Protein AF-A0A2E9LK17-F1 (afdb_monomer_lite)

Sequence (955 aa):
MTITGGNETGNGGGILLMGTSPSLNLADSVVTGNSAKEGGGISTRTSGSLTIVDSIISDNTATENGGGIASTGSGDLTIIDSVVTGNDSGQWGGGIRSAGAVTITGITLNGNTAVNDGAGISSIGTDSWALDDSTVDGNEAGRDGGGLHFIGTIDLAITDTTISANIADNNGGGLYVGGTISGPIVNSTVSGNIAGVNGGGLSLDGSADPTMMNTTVANNQAGGDGGRIANTGGSSSVGLANTLVAANLASSSGPDCIGSPDSYGNNLIGDTTGCTYSADTTDVVDTDAKLGPLVNNGGTTETHALLLGSPAVDAADTSAGPSGDQRGISRPLNGDAVGGAESDISSFEVNDSDYDGILNPGDNCPLHSNVGQLDTDGDGAGDACDPDDDGDGLSDDDESSAGTDPLDIDTDGDGLSDGDEVHSHSTDPLDPDTDGDGLDDGIEVIFTGTDPTNADTDNDGLGDGTEVNVIGTDPNNPDTDDDGLRDGFEVNSYSTDPFNPDTDGDGLEDGPEISAHGTNPLNPDSDGDGLGDGLEVSTGTNPTNPDTDFDGLNDGVEDSNLNGSVDSGETDPRDWDSDSDMLPDGDEVNAHGTDPLNDDTDGEGLPDGFEVFFFGTDPLQADTDADGLDDALEVNVVGTDPLNADTDGDGLGDGLEVTTNTNPNDQDTDADGIDDGVEDANQNESVDSGETDPCVADTDGDGLSDGDEANVHLTDPLVSDTDGDGLSDGSEVNSHLTDPLDFDTDGDGLGDGSEVVVHGTDPLDADSDGDGLSDGDEVLIHGTDPLNADTDNDDLSDGVEVISVGTDPLKADTDADGLSDGNEVNLHGTDPLDADTDDEGLSDGDEVNTHGTDPLNSDTDADGIKDGDEVNIYGTDPLDPDTDNDGLIEVTEIGFLGTDPLDPDADNDGLNDGDEVNTHGTDPLDADTDADGLSDGDEVNTHGTDPLNADTDGD

pLDDT: mean 88.32, std 7.14, range [49.62, 98.69]

Structure (mmCIF, N/CA/C/O backbone):
data_AF-A0A2E9LK17-F1
#
_entry.id   AF-A0A2E9LK17-F1
#
loop_
_atom_site.group_PDB
_atom_site.id
_atom_site.type_symbol
_atom_site.label_atom_id
_atom_site.label_alt_id
_atom_site.label_comp_id
_atom_site.label_asym_id
_atom_site.label_entity_id
_atom_site.label_seq_id
_atom_site.pdbx_PDB_ins_code
_atom_site.Cartn_x
_atom_site.Cartn_y
_atom_site.Cartn_z
_atom_site.occupancy
_atom_site.B_iso_or_equiv
_atom_site.auth_seq_id
_atom_site.auth_comp_id
_atom_site.auth_asym_id
_atom_site.auth_atom_id
_atom_site.pdbx_PDB_model_num
ATOM 1 N N . MET A 1 1 ? 16.093 34.316 -26.057 1.00 90.06 1 MET A N 1
ATOM 2 C CA . MET A 1 1 ? 14.930 35.203 -25.763 1.00 90.06 1 MET A CA 1
ATOM 3 C C . MET A 1 1 ? 13.970 35.237 -26.951 1.00 90.06 1 MET A C 1
ATOM 5 O O . MET A 1 1 ? 14.443 35.351 -28.069 1.00 90.06 1 MET A O 1
ATOM 9 N N . THR A 1 2 ? 12.646 35.237 -26.738 1.00 95.75 2 THR A N 1
ATOM 10 C CA . THR A 1 2 ? 11.652 35.318 -27.836 1.00 95.75 2 THR A CA 1
ATOM 11 C C . THR A 1 2 ? 11.005 36.705 -27.949 1.00 95.75 2 THR A C 1
ATOM 13 O O . THR A 1 2 ? 10.519 37.253 -26.961 1.00 95.75 2 THR A O 1
ATOM 16 N N . ILE A 1 3 ? 10.978 37.271 -29.159 1.00 96.06 3 ILE A N 1
ATOM 17 C CA . ILE A 1 3 ? 10.446 38.600 -29.498 1.00 96.06 3 ILE A CA 1
ATOM 18 C C . ILE A 1 3 ? 9.457 38.449 -30.660 1.00 96.06 3 ILE A C 1
ATOM 20 O O . ILE A 1 3 ? 9.847 38.154 -31.792 1.00 96.06 3 ILE A O 1
ATOM 24 N N . THR A 1 4 ? 8.166 38.648 -30.387 1.00 96.25 4 THR A N 1
ATOM 25 C CA . THR A 1 4 ? 7.094 38.373 -31.353 1.00 96.25 4 THR A CA 1
ATOM 26 C C . THR A 1 4 ? 5.891 39.310 -31.226 1.00 96.25 4 THR A C 1
ATOM 28 O O . THR A 1 4 ? 5.707 39.982 -30.208 1.00 96.25 4 THR A O 1
ATOM 31 N N . GLY A 1 5 ? 5.060 39.356 -32.272 1.00 88.62 5 GLY A N 1
ATOM 32 C CA . GLY A 1 5 ? 3.802 40.105 -32.315 1.00 88.62 5 GLY A CA 1
ATOM 33 C C . GLY A 1 5 ? 3.953 41.622 -32.470 1.00 88.62 5 GLY A C 1
ATOM 34 O O . GLY A 1 5 ? 2.953 42.346 -32.415 1.00 88.62 5 GLY A O 1
ATOM 35 N N . GLY A 1 6 ? 5.174 42.122 -32.672 1.00 91.88 6 GLY A N 1
ATOM 36 C CA . GLY A 1 6 ? 5.438 43.529 -32.942 1.00 91.88 6 GLY A CA 1
ATOM 37 C C . GLY A 1 6 ? 4.813 43.973 -34.264 1.00 91.88 6 GLY A C 1
ATOM 38 O O . GLY A 1 6 ? 4.961 43.313 -35.288 1.00 91.88 6 GLY A O 1
ATOM 39 N N . ASN A 1 7 ? 4.088 45.092 -34.265 1.00 92.06 7 ASN A N 1
ATOM 40 C CA . ASN A 1 7 ? 3.412 45.610 -35.458 1.00 92.06 7 ASN A CA 1
ATOM 41 C C . ASN A 1 7 ? 3.576 47.127 -35.535 1.00 92.06 7 ASN A C 1
ATOM 43 O O . ASN A 1 7 ? 2.729 47.899 -35.074 1.00 92.06 7 ASN A O 1
ATOM 47 N N . GLU A 1 8 ? 4.705 47.544 -36.097 1.00 90.00 8 GLU A N 1
ATOM 48 C CA . GLU A 1 8 ? 5.122 48.934 -36.139 1.00 90.00 8 GLU A CA 1
ATOM 49 C C . GLU A 1 8 ? 4.885 49.584 -37.500 1.00 90.00 8 GLU A C 1
ATOM 51 O O . GLU A 1 8 ? 5.159 49.038 -38.565 1.00 90.00 8 GLU A O 1
ATOM 56 N N . THR A 1 9 ? 4.442 50.841 -37.470 1.00 88.56 9 THR A N 1
ATOM 57 C CA . THR A 1 9 ? 4.386 51.674 -38.692 1.00 88.56 9 THR A CA 1
ATOM 58 C C . THR A 1 9 ? 5.738 52.320 -39.021 1.00 88.56 9 THR A C 1
ATOM 60 O O . THR A 1 9 ? 5.888 52.968 -40.061 1.00 88.56 9 THR A O 1
ATOM 63 N N . GLY A 1 10 ? 6.704 52.177 -38.107 1.00 88.25 10 GLY A N 1
ATOM 64 C CA . GLY A 1 10 ? 8.093 52.597 -38.234 1.00 88.25 10 GLY A CA 1
ATOM 65 C C . GLY A 1 10 ? 9.001 51.473 -38.734 1.00 88.25 10 GLY A C 1
ATOM 66 O O . GLY A 1 10 ? 8.652 50.742 -39.650 1.00 88.25 10 GLY A O 1
ATOM 67 N N . ASN A 1 11 ? 10.189 51.358 -38.147 1.00 91.31 11 ASN A N 1
ATOM 68 C CA . ASN A 1 11 ? 11.212 50.383 -38.536 1.00 91.31 11 ASN A CA 1
ATOM 69 C C . ASN A 1 11 ? 11.539 49.511 -37.322 1.00 91.31 11 ASN A C 1
ATOM 71 O O . ASN A 1 11 ? 11.488 50.044 -36.215 1.00 91.31 11 ASN A O 1
ATOM 75 N N . GLY A 1 12 ? 11.931 48.254 -37.526 1.00 90.56 12 GLY A N 1
ATOM 76 C CA . GLY A 1 12 ? 12.243 47.318 -36.445 1.00 90.56 12 GLY A CA 1
ATOM 77 C C . GLY A 1 12 ? 10.978 46.870 -35.728 1.00 90.56 12 GLY A C 1
ATOM 78 O O . GLY A 1 12 ? 10.648 47.429 -34.686 1.00 90.56 12 GLY A O 1
ATOM 79 N N . GLY A 1 13 ? 10.248 45.918 -36.312 1.00 92.06 13 GLY A N 1
ATOM 80 C CA . GLY A 1 13 ? 8.964 45.461 -35.769 1.00 92.06 13 GLY A CA 1
ATOM 81 C C . GLY A 1 13 ? 9.132 44.746 -34.433 1.00 92.06 13 GLY A C 1
ATOM 82 O O . GLY A 1 13 ? 8.381 45.029 -33.506 1.00 92.06 13 GLY A O 1
ATOM 83 N N . GLY A 1 14 ? 10.157 43.895 -34.317 1.00 94.69 14 GLY A N 1
ATOM 84 C CA . GLY A 1 14 ? 10.619 43.346 -33.041 1.00 94.69 14 GLY A CA 1
ATOM 85 C C . GLY A 1 14 ? 11.671 44.237 -32.369 1.00 94.69 14 GLY A C 1
ATOM 86 O O . GLY A 1 14 ? 11.528 44.605 -31.204 1.00 94.69 14 GLY A O 1
ATOM 87 N N . ILE A 1 15 ? 12.733 44.610 -33.098 1.00 94.44 15 ILE A N 1
ATOM 88 C CA . ILE A 1 15 ? 13.893 45.335 -32.550 1.00 94.44 15 ILE A CA 1
ATOM 89 C C . ILE A 1 15 ? 14.295 46.525 -33.434 1.00 94.44 15 ILE A C 1
ATOM 91 O O . ILE A 1 15 ? 14.595 46.369 -34.618 1.00 94.44 15 ILE A O 1
ATOM 95 N N . LEU A 1 16 ? 14.426 47.716 -32.834 1.00 92.44 16 LEU A N 1
ATOM 96 C CA . LEU A 1 16 ? 14.945 48.922 -33.490 1.00 92.44 16 LEU A CA 1
ATOM 97 C C . LEU A 1 16 ? 16.189 49.488 -32.781 1.00 92.44 16 LEU A C 1
ATOM 99 O O . LEU A 1 16 ? 16.097 50.055 -31.691 1.00 92.44 16 LEU A O 1
ATOM 103 N N . LEU A 1 17 ? 17.347 49.450 -33.447 1.00 89.88 17 LEU A N 1
ATOM 104 C CA . LEU A 1 17 ? 18.576 50.093 -32.968 1.00 89.88 17 LEU A CA 1
ATOM 105 C C . LEU A 1 17 ? 18.586 51.594 -33.312 1.00 89.88 17 LEU A C 1
ATOM 107 O O . LEU A 1 17 ? 18.639 51.994 -34.479 1.00 89.88 17 LEU A O 1
ATOM 111 N N . MET A 1 18 ? 18.615 52.448 -32.282 1.00 83.94 18 MET A N 1
ATOM 112 C CA . MET A 1 18 ? 18.708 53.910 -32.411 1.00 83.94 18 MET A CA 1
ATOM 113 C C . MET A 1 18 ? 19.878 54.479 -31.597 1.00 83.94 18 MET A C 1
ATOM 115 O O . MET A 1 18 ? 20.097 54.094 -30.455 1.00 83.94 18 MET A O 1
ATOM 119 N N . GLY A 1 19 ? 20.613 55.449 -32.150 1.00 78.69 19 GLY A N 1
ATOM 120 C CA . GLY A 1 19 ? 21.722 56.109 -31.450 1.00 78.69 19 GLY A CA 1
ATOM 121 C C . GLY A 1 19 ? 22.662 56.854 -32.397 1.00 78.69 19 GLY A C 1
ATOM 122 O O . GLY A 1 19 ? 22.275 57.210 -33.506 1.00 78.69 19 GLY A O 1
ATOM 123 N N . THR A 1 20 ? 23.908 57.085 -31.980 1.00 78.25 20 THR A N 1
ATOM 124 C CA . THR A 1 20 ? 25.000 57.467 -32.901 1.00 78.25 20 THR A CA 1
ATOM 125 C C . THR A 1 20 ? 25.815 56.250 -33.337 1.00 78.25 20 THR A C 1
ATOM 127 O O . THR A 1 20 ? 26.111 56.119 -34.519 1.00 78.25 20 THR A O 1
ATOM 130 N N . SER A 1 21 ? 26.098 55.354 -32.388 1.00 82.19 21 SER A N 1
ATOM 131 C CA . SER A 1 21 ? 26.759 54.057 -32.579 1.00 82.19 21 SER A CA 1
ATOM 132 C C . SER A 1 21 ? 26.209 53.059 -31.547 1.00 82.19 21 SER A C 1
ATOM 134 O O . SER A 1 21 ? 26.895 52.772 -30.568 1.00 82.19 21 SER A O 1
ATOM 136 N N . PRO A 1 22 ? 24.932 52.643 -31.652 1.00 85.50 22 PRO A N 1
ATOM 137 C CA . PRO A 1 22 ? 24.391 51.582 -30.804 1.00 85.50 22 PRO A CA 1
ATOM 138 C C . PRO A 1 22 ? 25.073 50.245 -31.128 1.00 85.50 22 PRO A C 1
ATOM 140 O O . PRO A 1 22 ? 25.539 50.055 -32.245 1.00 85.50 22 PRO A O 1
ATOM 143 N N . SER A 1 23 ? 25.100 49.322 -30.177 1.00 87.81 23 SER A N 1
ATOM 144 C CA . SER A 1 23 ? 25.562 47.948 -30.387 1.00 87.81 23 SER A CA 1
ATOM 145 C C . SER A 1 23 ? 24.538 46.990 -29.795 1.00 87.81 23 SER A C 1
ATOM 147 O O . SER A 1 23 ? 24.115 47.205 -28.656 1.00 87.81 23 SER A O 1
ATOM 149 N N . LEU A 1 24 ? 24.164 45.951 -30.536 1.00 91.06 24 LEU A N 1
ATOM 150 C CA . LEU A 1 24 ? 23.398 44.818 -30.017 1.00 91.06 24 LEU A CA 1
ATOM 151 C C . LEU A 1 24 ? 24.178 43.534 -30.296 1.00 91.06 24 LEU A C 1
ATOM 153 O O . LEU A 1 24 ? 24.633 43.337 -31.420 1.00 91.06 24 LEU A O 1
ATOM 157 N N . ASN A 1 25 ? 24.303 42.691 -29.273 1.00 93.69 25 ASN A N 1
ATOM 158 C CA . ASN A 1 25 ? 24.577 41.272 -29.438 1.00 93.69 25 ASN A CA 1
ATOM 159 C C . ASN A 1 25 ? 23.282 40.525 -29.092 1.00 93.69 25 ASN A C 1
ATOM 161 O O . ASN A 1 25 ? 22.644 40.861 -28.090 1.00 93.69 25 ASN A O 1
ATOM 165 N N . LEU A 1 26 ? 22.881 39.591 -29.944 1.00 94.75 26 LEU A N 1
ATOM 166 C CA . LEU A 1 26 ? 21.686 38.773 -29.818 1.00 94.75 26 LEU A CA 1
ATOM 167 C C . LEU A 1 26 ? 22.124 37.309 -29.938 1.00 94.75 26 LEU A C 1
ATOM 169 O O . LEU A 1 26 ? 22.499 36.889 -31.025 1.00 94.75 26 LEU A O 1
ATOM 173 N N . ALA A 1 27 ? 22.103 36.587 -28.821 1.00 96.19 27 ALA A N 1
ATOM 174 C CA . ALA A 1 27 ? 22.405 35.159 -28.737 1.00 96.19 27 ALA A CA 1
ATOM 175 C C . ALA A 1 27 ? 21.146 34.385 -28.308 1.00 96.19 27 ALA A C 1
ATOM 177 O O . ALA A 1 27 ? 20.272 34.980 -27.656 1.00 96.19 27 ALA A O 1
ATOM 178 N N . ASP A 1 28 ? 21.036 33.108 -28.679 1.00 97.12 28 ASP A N 1
ATOM 179 C CA . ASP A 1 28 ? 20.018 32.160 -28.190 1.00 97.12 28 ASP A CA 1
ATOM 180 C C . ASP A 1 28 ? 18.580 32.694 -28.296 1.00 97.12 28 ASP A C 1
ATOM 182 O O . ASP A 1 28 ? 17.793 32.681 -27.336 1.00 97.12 28 ASP A O 1
ATOM 186 N N . SER A 1 29 ? 18.247 33.341 -29.417 1.00 97.75 29 SER A N 1
ATOM 187 C CA . SER A 1 29 ? 17.069 34.210 -29.495 1.00 97.75 29 SER A CA 1
ATOM 188 C C . SER A 1 29 ? 16.250 34.085 -30.767 1.00 97.75 29 SER A C 1
ATOM 190 O O . SER A 1 29 ? 16.760 33.965 -31.871 1.00 97.75 29 SER A O 1
ATOM 192 N N . VAL A 1 30 ? 14.934 34.202 -30.599 1.00 98.38 30 VAL A N 1
ATOM 193 C CA . VAL A 1 30 ? 13.934 34.060 -31.655 1.00 98.38 30 VAL A CA 1
ATOM 194 C C . VAL A 1 30 ? 13.245 35.406 -31.881 1.00 98.38 30 VAL A C 1
ATOM 196 O O . VAL A 1 30 ? 12.573 35.925 -30.991 1.00 98.38 30 VAL A O 1
ATOM 199 N N . VAL A 1 31 ? 13.370 35.982 -33.074 1.00 98.12 31 VAL A N 1
ATOM 200 C CA . VAL A 1 31 ? 12.653 37.192 -33.504 1.00 98.12 31 VAL A CA 1
ATOM 201 C C . VAL A 1 31 ? 11.668 36.788 -34.594 1.00 98.12 31 VAL A C 1
ATOM 203 O O . VAL A 1 31 ? 12.059 36.628 -35.748 1.00 98.12 31 VAL A O 1
ATOM 206 N N . THR A 1 32 ? 10.396 36.599 -34.233 1.00 98.38 32 THR A N 1
ATOM 207 C CA . THR A 1 32 ? 9.418 35.940 -35.115 1.00 98.38 32 THR A CA 1
ATOM 208 C C . THR A 1 32 ? 8.073 36.651 -35.246 1.00 98.38 32 THR A C 1
ATOM 210 O O . THR A 1 32 ? 7.557 37.208 -34.275 1.00 98.38 32 THR A O 1
ATOM 213 N N . GLY A 1 33 ? 7.473 36.632 -36.439 1.00 97.19 33 GLY A N 1
ATOM 214 C CA . GLY A 1 33 ? 6.103 37.110 -36.664 1.00 97.19 33 GLY A CA 1
ATOM 215 C C . GLY A 1 33 ? 5.905 38.618 -36.451 1.00 97.19 33 GLY A C 1
ATOM 216 O O . GLY A 1 33 ? 4.805 39.057 -36.104 1.00 97.19 33 GLY A O 1
ATOM 217 N N . ASN A 1 34 ? 6.962 39.421 -36.607 1.00 98.19 34 ASN A N 1
ATOM 218 C CA . ASN A 1 34 ? 6.917 40.874 -36.438 1.00 98.19 34 ASN A CA 1
ATOM 219 C C . ASN A 1 34 ? 6.741 41.601 -37.785 1.00 98.19 34 ASN A C 1
ATOM 221 O O . ASN A 1 34 ? 7.187 41.138 -38.832 1.00 98.19 34 ASN A O 1
ATOM 225 N N . SER A 1 35 ? 6.107 42.774 -37.769 1.00 97.62 35 SER A N 1
ATOM 226 C CA . SER A 1 35 ? 5.768 43.565 -38.958 1.00 97.62 35 SER A CA 1
ATOM 227 C C . SER A 1 35 ? 6.265 45.009 -38.848 1.00 97.62 35 SER A C 1
ATOM 229 O O . SER A 1 35 ? 6.024 45.676 -37.839 1.00 97.62 35 SER A O 1
ATOM 231 N N . ALA A 1 36 ? 6.902 45.520 -39.908 1.00 96.88 36 ALA A N 1
ATOM 232 C CA . ALA A 1 36 ? 7.422 46.890 -39.977 1.00 96.88 36 ALA A CA 1
ATOM 233 C C . ALA A 1 36 ? 7.417 47.504 -41.395 1.00 96.88 36 ALA A C 1
ATOM 235 O O . ALA A 1 36 ? 6.967 46.920 -42.386 1.00 96.88 36 ALA A O 1
ATOM 236 N N . LYS A 1 37 ? 7.965 48.719 -41.518 1.00 95.19 37 LYS A N 1
ATOM 237 C CA . LYS A 1 37 ? 8.335 49.340 -42.800 1.00 95.19 37 LYS A CA 1
ATOM 238 C C . LYS A 1 37 ? 9.706 48.872 -43.294 1.00 95.19 37 LYS A C 1
ATOM 240 O O . LYS A 1 37 ? 9.846 48.457 -44.440 1.00 95.19 37 LYS A O 1
ATOM 245 N N . GLU A 1 38 ? 10.712 48.953 -42.432 1.00 93.38 38 GLU A N 1
ATOM 246 C CA . GLU A 1 38 ? 12.085 48.497 -42.677 1.00 93.38 38 GLU A CA 1
ATOM 247 C C . GLU A 1 38 ? 12.494 47.610 -41.495 1.00 93.38 38 GLU A C 1
ATOM 249 O O . GLU A 1 38 ? 12.340 48.051 -40.356 1.00 93.38 38 GLU A O 1
ATOM 254 N N . GLY A 1 39 ? 13.004 46.401 -41.735 1.00 94.44 39 GLY A N 1
ATOM 255 C CA . GLY A 1 39 ? 13.368 45.456 -40.676 1.00 94.44 39 GLY A CA 1
ATOM 256 C C . GLY A 1 39 ? 12.127 44.936 -39.967 1.00 94.44 39 GLY A C 1
ATOM 257 O O . GLY A 1 39 ? 11.795 45.442 -38.894 1.00 94.44 39 GLY A O 1
ATOM 258 N N . GLY A 1 40 ? 11.412 43.990 -40.580 1.00 95.25 40 GLY A N 1
ATOM 259 C CA . GLY A 1 40 ? 10.213 43.387 -39.986 1.00 95.25 40 GLY A CA 1
ATOM 260 C C . GLY A 1 40 ? 10.539 42.801 -38.616 1.00 95.25 40 GLY A C 1
ATOM 261 O O . GLY A 1 40 ? 9.915 43.183 -37.630 1.00 95.25 40 GLY A O 1
ATOM 262 N N . GLY A 1 41 ? 11.607 42.005 -38.536 1.00 96.75 41 GLY A N 1
ATOM 263 C CA . GLY A 1 41 ? 12.221 41.590 -37.278 1.00 96.75 41 GLY A CA 1
ATOM 264 C C . GLY A 1 41 ? 13.090 42.700 -36.685 1.00 96.75 41 GLY A C 1
ATOM 265 O O . GLY A 1 41 ? 12.726 43.322 -35.685 1.00 96.75 41 GLY A O 1
ATOM 266 N N . ILE A 1 42 ? 14.241 42.971 -37.310 1.00 95.50 42 ILE A N 1
ATOM 267 C CA . ILE A 1 42 ? 15.311 43.822 -36.763 1.00 95.50 42 ILE A CA 1
ATOM 268 C C . ILE A 1 42 ? 15.671 44.958 -37.731 1.00 95.50 42 ILE A C 1
ATOM 270 O O . ILE A 1 42 ? 15.926 44.730 -38.912 1.00 95.50 42 ILE A O 1
ATOM 274 N N . SER A 1 43 ? 15.779 46.196 -37.235 1.00 93.19 43 SER A N 1
ATOM 275 C CA . SER A 1 43 ? 16.248 47.349 -38.021 1.00 93.19 43 SER A CA 1
ATOM 276 C C . SER A 1 43 ? 17.391 48.113 -37.353 1.00 93.19 43 SER A C 1
ATOM 278 O O . SER A 1 43 ? 17.317 48.489 -36.180 1.00 93.19 43 SER A O 1
ATOM 280 N N . THR A 1 44 ? 18.420 48.439 -38.140 1.00 89.12 44 THR A N 1
ATOM 281 C CA . THR A 1 44 ? 19.499 49.368 -37.777 1.00 89.12 44 THR A CA 1
ATOM 282 C C . THR A 1 44 ? 19.551 50.522 -38.788 1.00 89.12 44 THR A C 1
ATOM 284 O O . THR A 1 44 ? 19.330 50.353 -39.993 1.00 89.12 44 THR A O 1
ATOM 287 N N . ARG A 1 45 ? 19.789 51.748 -38.298 1.00 81.19 45 ARG A N 1
ATOM 288 C CA . ARG A 1 45 ? 19.707 52.989 -39.108 1.00 81.19 45 ARG A CA 1
ATOM 289 C C . ARG A 1 45 ? 20.889 53.941 -38.901 1.00 81.19 45 ARG A C 1
ATOM 291 O O . ARG A 1 45 ? 20.796 55.137 -39.186 1.00 81.19 45 ARG A O 1
ATOM 298 N N . THR A 1 46 ? 21.968 53.441 -38.313 1.00 74.06 46 THR A N 1
ATOM 299 C CA . THR A 1 46 ? 23.091 54.208 -37.753 1.00 74.06 46 THR A CA 1
ATOM 300 C C . THR A 1 46 ? 24.392 53.421 -37.941 1.00 74.06 46 THR A C 1
ATOM 302 O O . THR A 1 46 ? 24.355 52.249 -38.297 1.00 74.06 46 THR A O 1
ATOM 305 N N . SER A 1 47 ? 25.554 54.039 -37.716 1.00 75.62 47 SER A N 1
ATOM 306 C CA . SER A 1 47 ? 26.855 53.345 -37.711 1.00 75.62 47 SER A CA 1
ATOM 307 C C . SER A 1 47 ? 27.057 52.582 -36.394 1.00 75.62 47 SER A C 1
ATOM 309 O O . SER A 1 47 ? 27.910 52.946 -35.579 1.00 75.62 47 SER A O 1
ATOM 311 N N . GLY A 1 48 ? 26.170 51.623 -36.141 1.00 72.31 48 GLY A N 1
ATOM 312 C CA . GLY A 1 48 ? 26.147 50.754 -34.972 1.00 72.31 48 GLY A CA 1
ATOM 313 C C . GLY A 1 48 ? 26.222 49.289 -35.384 1.00 72.31 48 GLY A C 1
ATOM 314 O O . GLY A 1 48 ? 25.728 48.952 -36.458 1.00 72.31 48 GLY A O 1
ATOM 315 N N . SER A 1 49 ? 26.849 48.452 -34.562 1.00 84.75 49 SER A N 1
ATOM 316 C CA . SER A 1 49 ? 27.050 47.033 -34.860 1.00 84.75 49 SER A CA 1
ATOM 317 C C . SER A 1 49 ? 25.854 46.183 -34.431 1.00 84.75 49 SER A C 1
ATOM 319 O O . SER A 1 49 ? 25.224 46.443 -33.399 1.00 84.75 49 SER A O 1
ATOM 321 N N . LEU A 1 50 ? 25.564 45.152 -35.217 1.00 92.25 50 LEU A N 1
ATOM 322 C CA . LEU A 1 50 ? 24.599 44.109 -34.888 1.00 92.25 50 LEU A CA 1
ATOM 323 C C . LEU A 1 50 ? 25.299 42.758 -35.022 1.00 92.25 50 LEU A C 1
ATOM 325 O O . LEU A 1 50 ? 25.719 42.395 -36.117 1.00 92.25 50 LEU A O 1
ATOM 329 N N . THR A 1 51 ? 25.423 42.049 -33.907 1.00 94.94 51 THR A N 1
ATOM 330 C CA . THR A 1 51 ? 25.904 40.667 -33.850 1.00 94.94 51 THR A CA 1
ATOM 331 C C . THR A 1 51 ? 24.727 39.770 -33.498 1.00 94.94 51 THR A C 1
ATOM 333 O O . THR A 1 51 ? 23.944 40.107 -32.608 1.00 94.94 51 THR A O 1
ATOM 336 N N . ILE A 1 52 ? 24.588 38.674 -34.234 1.00 96.62 52 ILE A N 1
ATOM 337 C CA . ILE A 1 52 ? 23.564 37.648 -34.061 1.00 96.62 52 ILE A CA 1
ATOM 338 C C . ILE A 1 52 ? 24.296 36.301 -34.031 1.00 96.62 52 ILE A C 1
ATOM 340 O O . ILE A 1 52 ? 25.135 36.062 -34.897 1.00 96.62 52 ILE A O 1
ATOM 344 N N . VAL A 1 53 ? 24.022 35.475 -33.028 1.00 98.12 53 VAL A N 1
ATOM 345 C CA . VAL A 1 53 ? 24.629 34.151 -32.806 1.00 98.12 53 VAL A CA 1
ATOM 346 C C . VAL A 1 53 ? 23.508 33.202 -32.369 1.00 98.12 53 VAL A C 1
ATOM 348 O O . VAL A 1 53 ? 22.598 33.669 -31.678 1.00 98.12 53 VAL A O 1
ATOM 351 N N . ASP A 1 54 ? 23.510 31.934 -32.778 1.00 97.88 54 ASP A N 1
ATOM 352 C CA . ASP A 1 54 ? 22.592 30.891 -32.272 1.00 97.88 54 ASP A CA 1
ATOM 353 C C . ASP A 1 54 ? 21.109 31.325 -32.242 1.00 97.88 54 ASP A C 1
ATOM 355 O O . ASP A 1 54 ? 20.375 31.144 -31.268 1.00 97.88 54 ASP A O 1
ATOM 359 N N . SER A 1 55 ? 20.668 32.049 -33.277 1.00 98.44 55 SER A N 1
ATOM 360 C CA . SER A 1 55 ? 19.411 32.807 -33.245 1.00 98.44 55 SER A CA 1
ATOM 361 C C . SER A 1 55 ? 18.557 32.609 -34.492 1.00 98.44 55 SER A C 1
ATOM 363 O O . SER A 1 55 ? 19.045 32.472 -35.610 1.00 98.44 55 SER A O 1
ATOM 365 N N . ILE A 1 56 ? 17.239 32.672 -34.307 1.00 98.56 56 ILE A N 1
ATOM 366 C CA . ILE A 1 56 ? 16.234 32.458 -35.349 1.00 98.56 56 ILE A CA 1
ATOM 367 C C . ILE A 1 56 ? 15.507 33.775 -35.640 1.00 98.56 56 ILE A C 1
ATOM 369 O O . ILE A 1 56 ? 14.909 34.387 -34.758 1.00 98.56 56 ILE A O 1
ATOM 373 N N . ILE A 1 57 ? 15.501 34.214 -36.895 1.00 98.44 57 ILE A N 1
ATOM 374 C CA . ILE A 1 57 ? 14.736 35.365 -37.376 1.00 98.44 57 ILE A CA 1
ATOM 375 C C . ILE A 1 57 ? 13.737 34.843 -38.411 1.00 98.44 57 ILE A C 1
ATOM 377 O O . ILE A 1 57 ? 14.092 34.678 -39.580 1.00 98.44 57 ILE A O 1
ATOM 381 N N . SER A 1 58 ? 12.501 34.557 -37.983 1.00 98.38 58 SER A N 1
ATOM 382 C CA . SER A 1 58 ? 11.498 33.877 -38.819 1.00 98.38 58 SER A CA 1
ATOM 383 C C . SER A 1 58 ? 10.226 34.686 -39.083 1.00 98.38 58 SER A C 1
ATOM 385 O O . SER A 1 58 ? 9.806 35.489 -38.255 1.00 98.38 58 SER A O 1
ATOM 387 N N . ASP A 1 59 ? 9.566 34.463 -40.219 1.00 98.00 59 ASP A N 1
ATOM 388 C CA . ASP A 1 59 ? 8.173 34.892 -40.459 1.00 98.00 59 ASP A CA 1
ATOM 389 C C . ASP A 1 59 ? 7.903 36.404 -40.290 1.00 98.00 59 ASP A C 1
ATOM 391 O O . ASP A 1 59 ? 6.770 36.838 -40.055 1.00 98.00 59 ASP A O 1
ATOM 395 N N . ASN A 1 60 ? 8.938 37.246 -40.379 1.00 98.44 60 ASN A N 1
ATOM 396 C CA . ASN A 1 60 ? 8.793 38.687 -40.216 1.00 98.44 60 ASN A CA 1
ATOM 397 C C . ASN A 1 60 ? 8.489 39.366 -41.558 1.00 98.44 60 ASN A C 1
ATOM 399 O O . ASN A 1 60 ? 8.978 38.966 -42.613 1.00 98.44 60 ASN A O 1
ATOM 403 N N . THR A 1 61 ? 7.699 40.439 -41.529 1.00 98.06 61 THR A N 1
ATOM 404 C CA . THR A 1 61 ? 7.233 41.152 -42.729 1.00 98.06 61 THR A CA 1
ATOM 405 C C . THR A 1 61 ? 7.698 42.609 -42.740 1.00 98.06 61 THR A C 1
ATOM 407 O O . THR A 1 61 ? 7.424 43.374 -41.812 1.00 98.06 61 THR A O 1
ATOM 410 N N . ALA A 1 62 ? 8.331 43.053 -43.826 1.00 97.62 62 ALA A N 1
ATOM 411 C CA . ALA A 1 62 ? 8.679 44.456 -44.046 1.00 97.62 62 ALA A CA 1
ATOM 412 C C . ALA A 1 62 ? 7.994 45.012 -45.297 1.00 97.62 62 ALA A C 1
ATOM 414 O O . ALA A 1 62 ? 8.257 44.577 -46.414 1.00 97.62 62 ALA A O 1
ATOM 415 N N . THR A 1 63 ? 7.176 46.057 -45.147 1.00 96.56 63 THR A N 1
ATOM 416 C CA . THR A 1 63 ? 6.479 46.677 -46.295 1.00 96.56 63 THR A CA 1
ATOM 417 C C . THR A 1 63 ? 7.405 47.393 -47.289 1.00 96.56 63 THR A C 1
ATOM 419 O O . THR A 1 63 ? 6.973 47.716 -48.397 1.00 96.56 63 THR A O 1
ATOM 422 N N . GLU A 1 64 ? 8.675 47.626 -46.937 1.00 95.00 64 GLU A N 1
ATOM 423 C CA . GLU A 1 64 ? 9.713 48.058 -47.875 1.00 95.00 64 GLU A CA 1
ATOM 424 C C . GLU A 1 64 ? 10.945 47.143 -47.879 1.00 95.00 64 GLU A C 1
ATOM 426 O O . GLU A 1 64 ? 11.212 46.535 -48.904 1.00 95.00 64 GLU A O 1
ATOM 431 N N . ASN A 1 65 ? 11.723 47.048 -46.796 1.00 93.94 65 ASN A N 1
ATOM 432 C CA . ASN A 1 65 ? 13.096 46.516 -46.877 1.00 93.94 65 ASN A CA 1
ATOM 433 C C . ASN A 1 65 ? 13.466 45.628 -45.692 1.00 93.94 65 ASN A C 1
ATOM 435 O O . ASN A 1 65 ? 13.215 46.045 -44.564 1.00 93.94 65 ASN A O 1
ATOM 439 N N . GLY A 1 66 ? 14.150 44.505 -45.926 1.00 93.88 66 GLY A N 1
ATOM 440 C CA . GLY A 1 66 ? 14.623 43.617 -44.859 1.00 93.88 66 GLY A CA 1
ATOM 441 C C . GLY A 1 66 ? 13.453 43.009 -44.096 1.00 93.88 66 GLY A C 1
ATOM 442 O O . GLY A 1 66 ? 13.112 43.522 -43.033 1.00 93.88 66 GLY A O 1
ATOM 443 N N . GLY A 1 67 ? 12.810 41.978 -44.646 1.00 95.06 67 GLY A N 1
ATOM 444 C CA . GLY A 1 67 ? 11.719 41.264 -43.969 1.00 95.06 67 GLY A CA 1
ATOM 445 C C . GLY A 1 67 ? 12.167 40.786 -42.592 1.00 95.06 67 GLY A C 1
ATOM 446 O O . GLY A 1 67 ? 11.618 41.222 -41.583 1.00 95.06 67 GLY A O 1
ATOM 447 N N . GLY A 1 68 ? 13.266 40.032 -42.544 1.00 97.06 68 GLY A N 1
ATOM 448 C CA . GLY A 1 68 ? 13.961 39.697 -41.304 1.00 97.06 68 GLY A CA 1
ATOM 449 C C . GLY A 1 68 ? 14.758 40.888 -40.771 1.00 97.06 68 GLY A C 1
ATOM 450 O O . GLY A 1 68 ? 14.410 41.482 -39.749 1.00 97.06 68 GLY A O 1
ATOM 451 N N . ILE A 1 69 ? 15.829 41.262 -41.478 1.00 95.81 69 ILE A N 1
ATOM 452 C CA . ILE A 1 69 ? 16.852 42.207 -41.009 1.00 95.81 69 ILE A CA 1
ATOM 453 C C . ILE A 1 69 ? 17.059 43.344 -42.018 1.00 95.81 69 ILE A C 1
ATOM 455 O O . ILE A 1 69 ? 17.378 43.110 -43.183 1.00 95.81 69 ILE A O 1
ATOM 459 N N . ALA A 1 70 ? 16.979 44.598 -41.561 1.00 93.81 70 ALA A N 1
ATOM 460 C CA . ALA A 1 70 ? 17.347 45.786 -42.338 1.00 93.81 70 ALA A CA 1
ATOM 461 C C . ALA A 1 70 ? 18.482 46.583 -41.674 1.00 93.81 70 ALA A C 1
ATOM 463 O O . ALA A 1 70 ? 18.234 47.465 -40.847 1.00 93.81 70 ALA A O 1
ATOM 464 N N . SER A 1 71 ? 19.726 46.332 -42.090 1.00 89.88 71 SER A N 1
ATOM 465 C CA . SER A 1 71 ? 20.897 47.138 -41.728 1.00 89.88 71 SER A CA 1
ATOM 466 C C . SER A 1 71 ? 21.121 48.254 -42.756 1.00 89.88 71 SER A C 1
ATOM 468 O O . SER A 1 71 ? 21.837 48.109 -43.746 1.00 89.88 71 SER A O 1
ATOM 470 N N . THR A 1 72 ? 20.448 49.391 -42.562 1.00 81.50 72 THR A N 1
ATOM 471 C CA . THR A 1 72 ? 20.496 50.533 -43.505 1.00 81.50 72 THR A CA 1
ATOM 472 C C . THR A 1 72 ? 21.578 51.565 -43.172 1.00 81.50 72 THR A C 1
ATOM 474 O O . THR A 1 72 ? 21.776 52.526 -43.920 1.00 81.50 72 THR A O 1
ATOM 477 N N . GLY A 1 73 ? 22.266 51.394 -42.040 1.00 75.50 73 GLY A N 1
ATOM 478 C CA . GLY A 1 73 ? 23.441 52.177 -41.666 1.00 75.50 73 GLY A CA 1
ATOM 479 C C . GLY A 1 73 ? 24.742 51.626 -42.258 1.00 75.50 73 GLY A C 1
ATOM 480 O O . GLY A 1 73 ? 24.769 50.561 -42.861 1.00 75.50 73 GLY A O 1
ATOM 481 N N . SER A 1 74 ? 25.841 52.354 -42.049 1.00 73.50 74 SER A N 1
ATOM 482 C CA . SER A 1 74 ? 27.207 51.905 -42.364 1.00 73.50 74 SER A CA 1
ATOM 483 C C . SER A 1 74 ? 27.864 51.239 -41.144 1.00 73.50 74 SER A C 1
ATOM 485 O O . SER A 1 74 ? 28.965 51.622 -40.743 1.00 73.50 74 SER A O 1
ATOM 487 N N . GLY A 1 75 ? 27.109 50.393 -40.447 1.00 74.88 75 GLY A N 1
ATOM 488 C CA . GLY A 1 75 ? 27.576 49.619 -39.300 1.00 74.88 75 GLY A CA 1
ATOM 489 C C . GLY A 1 75 ? 27.674 48.146 -39.674 1.00 74.88 75 GLY A C 1
ATOM 490 O O . GLY A 1 75 ? 26.949 47.694 -40.561 1.00 74.88 75 GLY A O 1
ATOM 491 N N . ASP A 1 76 ? 28.578 47.438 -39.009 1.00 83.75 76 ASP A N 1
ATOM 492 C CA . ASP A 1 76 ? 28.882 46.045 -39.322 1.00 83.75 76 ASP A CA 1
ATOM 493 C C . ASP A 1 76 ? 27.736 45.126 -38.866 1.00 83.75 76 ASP A C 1
ATOM 495 O O . ASP A 1 76 ? 27.182 45.298 -37.772 1.00 83.75 76 ASP A O 1
ATOM 499 N N . LEU A 1 77 ? 27.377 44.163 -39.716 1.00 91.75 77 LEU A N 1
ATOM 500 C CA . LEU A 1 77 ? 26.453 43.075 -39.397 1.00 91.75 77 LEU A CA 1
ATOM 501 C C . LEU A 1 77 ? 27.240 41.763 -39.363 1.00 91.75 77 LEU A C 1
ATOM 503 O O . LEU A 1 77 ? 27.817 41.364 -40.373 1.00 91.75 77 LEU A O 1
ATOM 507 N N . THR A 1 78 ? 27.238 41.103 -38.213 1.00 95.12 78 THR A N 1
ATOM 508 C CA . THR A 1 78 ? 27.816 39.771 -38.027 1.00 95.12 78 THR A CA 1
ATOM 509 C C . THR A 1 78 ? 26.694 38.802 -37.699 1.00 95.12 78 THR A C 1
ATOM 511 O O . THR A 1 78 ? 25.899 39.090 -36.802 1.00 95.12 78 THR A O 1
ATOM 514 N N . ILE A 1 79 ? 26.618 37.685 -38.415 1.00 96.88 79 ILE A N 1
ATOM 515 C CA . ILE A 1 79 ? 25.694 36.594 -38.101 1.00 96.88 79 ILE A CA 1
ATOM 516 C C . ILE A 1 79 ? 26.476 35.281 -38.085 1.00 96.88 79 ILE A C 1
ATOM 518 O O . ILE A 1 79 ? 27.286 35.052 -38.979 1.00 96.88 79 ILE A O 1
ATOM 522 N N . ILE A 1 80 ? 26.270 34.476 -37.051 1.00 98.06 80 ILE A N 1
ATOM 523 C CA . ILE A 1 80 ? 26.971 33.218 -36.788 1.00 98.06 80 ILE A CA 1
ATOM 524 C C . ILE A 1 80 ? 25.906 32.174 -36.422 1.00 98.06 80 ILE A C 1
ATOM 526 O O . ILE A 1 80 ? 24.987 32.511 -35.674 1.00 98.06 80 ILE A O 1
ATOM 530 N N . ASP A 1 81 ? 25.987 30.971 -36.987 1.00 97.81 81 ASP A N 1
ATOM 531 C CA . ASP A 1 81 ? 25.254 29.762 -36.565 1.00 97.81 81 ASP A CA 1
ATOM 532 C C . ASP A 1 81 ? 23.747 30.005 -36.327 1.00 97.81 81 ASP A C 1
ATOM 534 O O . ASP A 1 81 ? 23.157 29.683 -35.302 1.00 97.81 81 ASP A O 1
ATOM 538 N N . SER A 1 82 ? 23.109 30.703 -37.270 1.00 98.44 82 SER A N 1
ATOM 539 C CA . SER A 1 82 ? 21.769 31.286 -37.098 1.00 98.44 82 SER A CA 1
ATOM 540 C C . SER A 1 82 ? 20.845 30.980 -38.274 1.00 98.44 82 SER A C 1
ATOM 542 O O . SER A 1 82 ? 21.275 30.721 -39.397 1.00 98.44 82 SER A O 1
ATOM 544 N N . VAL A 1 83 ? 19.537 31.094 -38.051 1.00 98.69 83 VAL A N 1
ATOM 545 C CA . VAL A 1 83 ? 18.506 30.822 -39.062 1.00 98.69 83 VAL A CA 1
ATOM 546 C C . VAL A 1 83 ? 17.760 32.107 -39.419 1.00 98.69 83 VAL A C 1
ATOM 548 O O . VAL A 1 83 ? 17.238 32.803 -38.551 1.00 98.69 83 VAL A O 1
ATOM 551 N N . VAL A 1 84 ? 17.652 32.430 -40.708 1.00 98.38 84 VAL A N 1
ATOM 552 C CA . VAL A 1 84 ? 16.837 33.543 -41.223 1.00 98.38 84 VAL A CA 1
ATOM 553 C C . VAL A 1 84 ? 15.860 32.975 -42.249 1.00 98.38 84 VAL A C 1
ATOM 555 O O . VAL A 1 84 ? 16.233 32.732 -43.397 1.00 98.38 84 VAL A O 1
ATOM 558 N N . THR A 1 85 ? 14.609 32.749 -41.839 1.00 98.56 85 THR A N 1
ATOM 559 C CA . THR A 1 85 ? 13.663 31.918 -42.602 1.00 98.56 85 THR A CA 1
ATOM 560 C C . THR A 1 85 ? 12.275 32.532 -42.799 1.00 98.56 85 THR A C 1
ATOM 562 O O . THR A 1 85 ? 11.774 33.248 -41.936 1.00 98.56 85 THR A O 1
ATOM 565 N N . GLY A 1 86 ? 11.631 32.286 -43.942 1.00 97.81 86 GLY A N 1
ATOM 566 C CA . GLY A 1 86 ? 10.220 32.647 -44.164 1.00 97.81 86 GLY A CA 1
ATOM 567 C C . GLY A 1 86 ? 9.883 34.147 -44.097 1.00 97.81 86 GLY A C 1
ATOM 568 O O . GLY A 1 86 ? 8.716 34.511 -43.953 1.00 97.81 86 GLY A O 1
ATOM 569 N N . ASN A 1 87 ? 10.873 35.045 -44.162 1.00 98.56 87 ASN A N 1
ATOM 570 C CA . ASN A 1 87 ? 10.639 36.483 -44.027 1.00 98.56 87 ASN A CA 1
ATOM 571 C C . ASN A 1 87 ? 10.244 37.132 -45.368 1.00 98.56 87 ASN A C 1
ATOM 573 O O . ASN A 1 87 ? 10.852 36.851 -46.403 1.00 98.56 87 ASN A O 1
ATOM 577 N N . ASP A 1 88 ? 9.294 38.073 -45.340 1.00 98.25 88 ASP A N 1
ATOM 578 C CA . ASP A 1 88 ? 8.750 38.750 -46.529 1.00 98.25 88 ASP A CA 1
ATOM 579 C C . ASP A 1 88 ? 9.154 40.230 -46.623 1.00 98.25 88 ASP A C 1
ATOM 581 O O . ASP A 1 88 ? 9.072 40.992 -45.651 1.00 98.25 88 ASP A O 1
ATOM 585 N N . SER A 1 89 ? 9.542 40.671 -47.823 1.00 97.25 89 SER A N 1
ATOM 586 C CA . SER A 1 89 ? 9.876 42.064 -48.119 1.00 97.25 89 SER A CA 1
ATOM 587 C C . SER A 1 89 ? 9.139 42.630 -49.335 1.00 97.25 89 SER A C 1
ATOM 589 O O . SER A 1 89 ? 9.292 42.190 -50.476 1.00 97.25 89 SER A O 1
ATOM 591 N N . GLY A 1 90 ? 8.443 43.746 -49.114 1.00 95.94 90 GLY A N 1
ATOM 592 C CA . GLY A 1 90 ? 7.745 44.505 -50.149 1.00 95.94 90 GLY A CA 1
ATOM 593 C C . GLY A 1 90 ? 8.639 45.155 -51.215 1.00 95.94 90 GLY A C 1
ATOM 594 O O . GLY A 1 90 ? 8.098 45.676 -52.195 1.00 95.94 90 GLY A O 1
ATOM 595 N N . GLN A 1 91 ? 9.973 45.170 -51.056 1.00 95.38 91 GLN A N 1
ATOM 596 C CA . GLN A 1 91 ? 10.923 45.630 -52.082 1.00 95.38 91 GLN A CA 1
ATOM 597 C C . GLN A 1 91 ? 12.226 44.812 -52.131 1.00 95.38 91 GLN A C 1
ATOM 599 O O . GLN A 1 91 ? 12.476 44.193 -53.164 1.00 95.38 91 GLN A O 1
ATOM 604 N N . TRP A 1 92 ? 13.073 44.836 -51.095 1.00 94.25 92 TRP A N 1
ATOM 605 C CA . TRP A 1 92 ? 14.453 44.311 -51.165 1.00 94.25 92 TRP A CA 1
ATOM 606 C C . TRP A 1 92 ? 14.916 43.645 -49.868 1.00 94.25 92 TRP A C 1
ATOM 608 O O . TRP A 1 92 ? 14.800 44.249 -48.798 1.00 94.25 92 TRP A O 1
ATOM 618 N N . GLY A 1 93 ? 15.581 42.491 -49.980 1.00 94.38 93 GLY A N 1
ATOM 619 C CA . GLY A 1 93 ? 16.056 41.714 -48.834 1.00 94.38 93 GLY A CA 1
ATOM 620 C C . GLY A 1 93 ? 14.881 41.091 -48.094 1.00 94.38 93 GLY A C 1
ATOM 621 O O . GLY A 1 93 ? 14.398 41.691 -47.139 1.00 94.38 93 GLY A O 1
ATOM 622 N N . GLY A 1 94 ? 14.404 39.928 -48.535 1.00 94.31 94 GLY A N 1
ATOM 623 C CA . GLY A 1 94 ? 13.392 39.153 -47.804 1.00 94.31 94 GLY A CA 1
ATOM 624 C C . GLY A 1 94 ? 13.932 38.761 -46.433 1.00 94.31 94 GLY A C 1
ATOM 625 O O . GLY A 1 94 ? 13.461 39.258 -45.414 1.00 94.31 94 GLY A O 1
ATOM 626 N N . GLY A 1 95 ? 15.030 38.007 -46.413 1.00 96.94 95 GLY A N 1
ATOM 627 C CA . GLY A 1 95 ? 15.795 37.738 -45.201 1.00 96.94 95 GLY A CA 1
ATOM 628 C C . GLY A 1 95 ? 16.568 38.976 -44.752 1.00 96.94 95 GLY A C 1
ATOM 629 O O . GLY A 1 95 ? 16.251 39.588 -43.731 1.00 96.94 95 GLY A O 1
ATOM 630 N N . ILE A 1 96 ? 17.577 39.381 -45.530 1.00 95.50 96 ILE A N 1
ATOM 631 C CA . ILE A 1 96 ? 18.571 40.383 -45.123 1.00 95.50 96 ILE A CA 1
ATOM 632 C C . ILE A 1 96 ? 18.710 41.501 -46.160 1.00 95.50 96 ILE A C 1
ATOM 634 O O . ILE A 1 96 ? 19.028 41.293 -47.333 1.00 95.50 96 ILE A O 1
ATOM 638 N N . ARG A 1 97 ? 18.591 42.743 -45.692 1.00 93.38 97 ARG A N 1
ATOM 639 C CA . ARG A 1 97 ? 18.949 43.953 -46.431 1.00 93.38 97 ARG A CA 1
ATOM 640 C C . ARG A 1 97 ? 20.093 44.674 -45.723 1.00 93.38 97 ARG A C 1
ATOM 642 O O . ARG A 1 97 ? 19.897 45.163 -44.615 1.00 93.38 97 ARG A O 1
ATOM 649 N N . SER A 1 98 ? 21.251 44.825 -46.371 1.00 89.94 98 SER A N 1
ATOM 650 C CA . SER A 1 98 ? 22.393 45.551 -45.785 1.00 89.94 98 SER A CA 1
ATOM 651 C C . SER A 1 98 ? 23.017 46.607 -46.716 1.00 89.94 98 SER A C 1
ATOM 653 O O . SER A 1 98 ? 22.921 46.544 -47.947 1.00 89.94 98 SER A O 1
ATOM 655 N N . ALA A 1 99 ? 23.606 47.643 -46.118 1.00 84.88 99 ALA A N 1
ATOM 656 C CA . ALA A 1 99 ? 24.311 48.730 -46.798 1.00 84.88 99 ALA A CA 1
ATOM 657 C C . ALA A 1 99 ? 25.773 48.914 -46.338 1.00 84.88 99 ALA A C 1
ATOM 659 O O . ALA A 1 99 ? 26.456 49.765 -46.908 1.00 84.88 99 ALA A O 1
ATOM 660 N N . GLY A 1 100 ? 26.229 48.148 -45.339 1.00 80.56 100 GLY A N 1
ATOM 661 C CA . GLY A 1 100 ? 27.595 48.172 -44.802 1.00 80.56 100 GLY A CA 1
ATOM 662 C C . GLY A 1 100 ? 28.362 46.869 -45.051 1.00 80.56 100 GLY A C 1
ATOM 663 O O . GLY A 1 100 ? 27.979 46.068 -45.912 1.00 80.56 100 GLY A O 1
ATOM 664 N N . ALA A 1 101 ? 29.433 46.665 -44.279 1.00 85.69 101 ALA A N 1
ATOM 665 C CA . ALA A 1 101 ? 30.180 45.411 -44.241 1.00 85.69 101 ALA A CA 1
ATOM 666 C C . ALA A 1 101 ? 29.369 44.309 -43.545 1.00 85.69 101 ALA A C 1
ATOM 668 O O . ALA A 1 101 ? 28.629 44.582 -42.593 1.00 85.69 101 ALA A O 1
ATOM 669 N N . VAL A 1 102 ? 29.506 43.073 -44.028 1.00 90.06 102 VAL A N 1
ATOM 670 C CA . VAL A 1 102 ? 28.775 41.917 -43.498 1.00 90.06 102 VAL A CA 1
ATOM 671 C C . VAL A 1 102 ? 29.678 40.687 -43.441 1.00 90.06 102 VAL A C 1
ATOM 673 O O . VAL A 1 102 ? 30.366 40.373 -44.412 1.00 90.06 102 VAL A O 1
ATOM 676 N N . THR A 1 103 ? 29.641 39.986 -42.313 1.00 94.06 103 THR A N 1
ATOM 677 C CA . THR A 1 103 ? 30.275 38.677 -42.119 1.00 94.06 103 THR A CA 1
ATOM 678 C C . THR A 1 103 ? 29.196 37.702 -41.687 1.00 94.06 103 THR A C 1
ATOM 680 O O . THR A 1 103 ? 28.507 37.961 -40.700 1.00 94.06 103 THR A O 1
ATOM 683 N N . ILE A 1 104 ? 29.028 36.623 -42.440 1.00 96.06 104 ILE A N 1
ATOM 684 C CA . ILE A 1 104 ? 28.080 35.559 -42.136 1.00 96.06 104 ILE A CA 1
ATOM 685 C C . ILE A 1 104 ? 28.831 34.229 -42.163 1.00 96.06 104 ILE A C 1
ATOM 687 O O . ILE A 1 104 ? 29.489 33.940 -43.161 1.00 96.06 104 ILE A O 1
ATOM 691 N N . THR A 1 105 ? 28.700 33.459 -41.088 1.00 97.69 105 THR A N 1
ATOM 692 C CA . THR A 1 105 ? 29.193 32.082 -40.943 1.00 97.69 105 THR A CA 1
ATOM 693 C C . THR A 1 105 ? 28.030 31.215 -40.447 1.00 97.69 105 THR A C 1
ATOM 695 O O . THR A 1 105 ? 27.196 31.733 -39.701 1.00 97.69 105 THR A O 1
ATOM 698 N N . GLY A 1 106 ? 27.904 29.957 -40.877 1.00 97.06 106 GLY A N 1
ATOM 699 C CA . GLY A 1 106 ? 26.909 29.029 -40.319 1.00 97.06 106 GLY A CA 1
ATOM 700 C C . GLY A 1 106 ? 25.437 29.400 -40.549 1.00 97.06 106 GLY A C 1
ATOM 701 O O . GLY A 1 106 ? 24.570 28.948 -39.801 1.00 97.06 106 GLY A O 1
ATOM 702 N N . ILE A 1 107 ? 25.094 30.267 -41.518 1.00 97.81 107 ILE A N 1
ATOM 703 C CA . ILE A 1 107 ? 23.684 30.670 -41.685 1.00 97.81 107 ILE A CA 1
ATOM 704 C C . ILE A 1 107 ? 22.876 29.594 -42.405 1.00 97.81 107 ILE A C 1
ATOM 706 O O . ILE A 1 107 ? 23.275 29.117 -43.464 1.00 97.81 107 ILE A O 1
ATOM 710 N N . THR A 1 108 ? 21.658 29.338 -41.932 1.00 97.94 108 THR A N 1
ATOM 711 C CA . THR A 1 108 ? 20.572 28.834 -42.786 1.00 97.94 108 THR A CA 1
ATOM 712 C C . THR A 1 108 ? 19.654 29.989 -43.185 1.00 97.94 108 THR A C 1
ATOM 714 O O . THR A 1 108 ? 18.866 30.496 -42.387 1.00 97.94 108 THR A O 1
ATOM 717 N N . LEU A 1 109 ? 19.756 30.436 -44.435 1.00 97.69 109 LEU A N 1
ATOM 718 C CA . LEU A 1 109 ? 18.985 31.535 -45.018 1.00 97.69 109 LEU A CA 1
ATOM 719 C C . LEU A 1 109 ? 18.008 30.980 -46.062 1.00 97.69 109 LEU A C 1
ATOM 721 O O . LEU A 1 109 ? 18.357 30.892 -47.243 1.00 97.69 109 LEU A O 1
ATOM 725 N N . ASN A 1 110 ? 16.794 30.599 -45.648 1.00 97.94 110 ASN A N 1
ATOM 726 C CA . ASN A 1 110 ? 15.877 29.869 -46.528 1.00 97.94 110 ASN A CA 1
ATOM 727 C C . ASN A 1 110 ? 14.429 30.379 -46.608 1.00 97.94 110 ASN A C 1
ATOM 729 O O . ASN A 1 110 ? 13.894 30.989 -45.687 1.00 97.94 110 ASN A O 1
ATOM 733 N N . GLY A 1 111 ? 13.775 30.137 -47.748 1.00 97.50 111 GLY A N 1
ATOM 734 C CA . GLY A 1 111 ? 12.342 30.408 -47.933 1.00 97.50 111 GLY A CA 1
ATOM 735 C C . GLY A 1 111 ? 11.916 31.877 -47.780 1.00 97.50 111 GLY A C 1
ATOM 736 O O . GLY A 1 111 ? 10.736 32.151 -47.569 1.00 97.50 111 GLY A O 1
ATOM 737 N N . ASN A 1 112 ? 12.846 32.834 -47.850 1.00 98.62 112 ASN A N 1
ATOM 738 C CA . ASN A 1 112 ? 12.529 34.257 -47.745 1.00 98.62 112 ASN A CA 1
ATOM 739 C C . ASN A 1 112 ? 12.058 34.819 -49.097 1.00 98.62 112 ASN A C 1
ATOM 741 O O . ASN A 1 112 ? 12.498 34.369 -50.158 1.00 98.62 112 ASN A O 1
ATOM 745 N N . THR A 1 113 ? 11.203 35.843 -49.072 1.00 98.50 113 THR A N 1
ATOM 746 C CA . THR A 1 113 ? 10.555 36.408 -50.268 1.00 98.50 113 THR A CA 1
ATOM 747 C C . THR A 1 113 ? 10.817 37.906 -50.425 1.00 98.50 113 THR A C 1
ATOM 749 O O . THR A 1 113 ? 10.791 38.672 -49.460 1.00 98.50 113 THR A O 1
ATOM 752 N N . ALA A 1 114 ? 11.049 38.367 -51.659 1.00 97.81 114 ALA A N 1
ATOM 753 C CA . ALA A 1 114 ? 11.149 39.797 -51.967 1.00 97.81 114 ALA A CA 1
ATOM 754 C C . ALA A 1 114 ? 10.443 40.169 -53.275 1.00 97.81 114 ALA A C 1
ATOM 756 O O . ALA A 1 114 ? 10.698 39.598 -54.333 1.00 97.81 114 ALA A O 1
ATOM 757 N N . VAL A 1 115 ? 9.60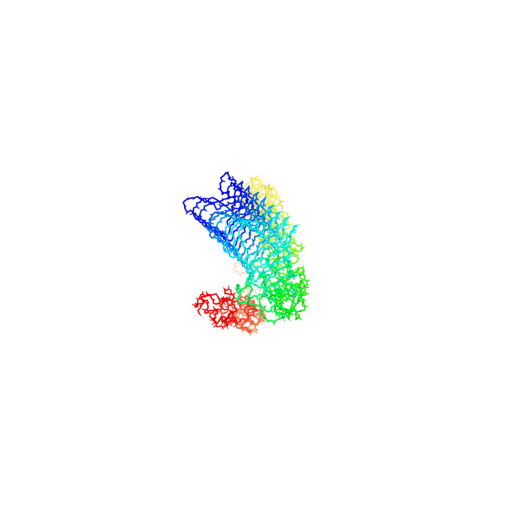7 41.211 -53.241 1.00 97.81 115 VAL A N 1
ATOM 758 C CA . VAL A 1 115 ? 8.837 41.664 -54.418 1.00 97.81 115 VAL A CA 1
ATOM 759 C C . VAL A 1 115 ? 9.727 42.180 -55.561 1.00 97.81 115 VAL A C 1
ATOM 761 O O . VAL A 1 115 ? 9.317 42.103 -56.719 1.00 97.81 115 VAL A O 1
ATOM 764 N N . ASN A 1 116 ? 10.927 42.707 -55.271 1.00 95.81 116 ASN A N 1
ATOM 765 C CA . ASN A 1 116 ? 11.912 43.061 -56.298 1.00 95.81 116 ASN A CA 1
ATOM 766 C C . ASN A 1 116 ? 13.168 42.177 -56.223 1.00 95.81 116 ASN A C 1
ATOM 768 O O . ASN A 1 116 ? 13.220 41.160 -56.903 1.00 95.81 116 ASN A O 1
ATOM 772 N N . ASP A 1 117 ? 14.195 42.577 -55.468 1.00 95.12 117 ASP A N 1
ATOM 773 C CA . ASP A 1 117 ? 15.572 42.102 -55.697 1.00 95.12 117 ASP A CA 1
ATOM 774 C C . ASP A 1 117 ? 16.268 41.621 -54.410 1.00 95.12 117 ASP A C 1
ATOM 776 O O . ASP A 1 117 ? 16.295 42.355 -53.410 1.00 95.12 117 ASP A O 1
ATOM 780 N N . GLY A 1 118 ? 16.893 40.439 -54.457 1.00 92.62 118 GLY A N 1
ATOM 781 C CA . GLY A 1 118 ? 17.576 39.798 -53.326 1.00 92.62 118 GLY A CA 1
ATOM 782 C C . GLY A 1 118 ? 16.604 39.286 -52.278 1.00 92.62 118 GLY A C 1
ATOM 783 O O . GLY A 1 118 ? 16.350 39.995 -51.304 1.00 92.62 118 GLY A O 1
ATOM 784 N N . ALA A 1 119 ? 16.036 38.096 -52.464 1.00 95.25 119 ALA A N 1
ATOM 785 C CA . ALA A 1 119 ? 15.076 37.550 -51.507 1.00 95.25 119 ALA A CA 1
ATOM 786 C C . ALA A 1 119 ? 15.756 36.944 -50.276 1.00 95.25 119 ALA A C 1
ATOM 788 O O . ALA A 1 119 ? 15.344 37.261 -49.164 1.00 95.25 119 ALA A O 1
ATOM 789 N N . GLY A 1 120 ? 16.865 36.222 -50.436 1.00 96.00 120 GLY A N 1
ATOM 790 C CA . GLY A 1 120 ? 17.755 35.910 -49.315 1.00 96.00 120 GLY A CA 1
ATOM 791 C C . GLY A 1 120 ? 18.471 37.175 -48.824 1.00 96.00 120 GLY A C 1
ATOM 792 O O . GLY A 1 120 ? 18.121 37.749 -47.791 1.00 96.00 120 GLY A O 1
ATOM 793 N N . ILE A 1 121 ? 19.456 37.651 -49.591 1.00 94.56 121 ILE A N 1
ATOM 794 C CA . ILE A 1 121 ? 20.285 38.831 -49.297 1.00 94.56 121 ILE A CA 1
ATOM 795 C C . ILE A 1 121 ? 20.191 39.867 -50.422 1.00 94.56 121 ILE A C 1
ATOM 797 O O . ILE A 1 121 ? 20.349 39.552 -51.600 1.00 94.56 121 ILE A O 1
ATOM 801 N N . SER A 1 122 ? 20.055 41.143 -50.049 1.00 93.19 122 SER A N 1
ATOM 802 C CA . SER A 1 122 ? 20.166 42.282 -50.969 1.00 93.19 122 SER A CA 1
ATOM 803 C C . SER A 1 122 ? 21.125 43.355 -50.431 1.00 93.19 122 SER A C 1
ATOM 805 O O . SER A 1 122 ? 20.895 43.946 -49.366 1.00 93.19 122 SER A O 1
ATOM 807 N N . SER A 1 123 ? 22.199 43.647 -51.173 1.00 88.88 123 SER A N 1
ATOM 808 C CA . SER A 1 123 ? 23.268 44.583 -50.784 1.00 88.88 123 SER A CA 1
ATOM 809 C C . SER A 1 123 ? 23.515 45.686 -51.818 1.00 88.88 123 SER A C 1
ATOM 811 O O . SER A 1 123 ? 23.450 45.455 -53.028 1.00 88.88 123 SER A O 1
ATOM 813 N N . ILE A 1 124 ? 23.802 46.904 -51.330 1.00 78.00 124 ILE A N 1
ATOM 814 C CA . ILE A 1 124 ? 24.046 48.105 -52.164 1.00 78.00 124 ILE A CA 1
ATOM 815 C C . ILE A 1 124 ? 25.348 48.867 -51.828 1.00 78.00 124 ILE A C 1
ATOM 817 O O . ILE A 1 124 ? 25.490 50.040 -52.186 1.00 78.00 124 ILE A O 1
ATOM 821 N N . GLY A 1 125 ? 26.235 48.249 -51.043 1.00 70.38 125 GLY A N 1
ATOM 822 C CA . GLY A 1 125 ? 27.375 48.907 -50.392 1.00 70.38 125 GLY A CA 1
ATOM 823 C C . GLY A 1 125 ? 28.648 49.045 -51.240 1.00 70.38 125 GLY A C 1
ATOM 824 O O . GLY A 1 125 ? 28.682 48.773 -52.444 1.00 70.38 125 GLY A O 1
ATOM 825 N N . THR A 1 126 ? 29.724 49.474 -50.575 1.00 68.75 126 THR A N 1
ATOM 826 C CA . THR A 1 126 ? 31.099 49.508 -51.122 1.00 68.75 126 THR A CA 1
ATOM 827 C C . THR A 1 126 ? 32.112 48.755 -50.254 1.00 68.75 126 THR A C 1
ATOM 829 O O . THR A 1 126 ? 33.317 48.975 -50.378 1.00 68.75 126 THR A O 1
ATOM 832 N N . ASP A 1 127 ? 31.614 47.936 -49.332 1.00 75.25 127 ASP A N 1
ATOM 833 C CA . ASP A 1 127 ? 32.378 47.348 -48.234 1.00 75.25 127 ASP A CA 1
ATOM 834 C C . ASP A 1 127 ? 32.495 45.820 -48.410 1.00 75.25 127 ASP A C 1
ATOM 836 O O . ASP A 1 127 ? 31.903 45.248 -49.329 1.00 75.25 127 ASP A O 1
ATOM 840 N N . SER A 1 128 ? 33.296 45.159 -47.573 1.00 84.75 128 SER A N 1
ATOM 841 C CA . SER A 1 128 ? 33.568 43.717 -47.660 1.00 84.75 128 SER A CA 1
ATOM 842 C C . SER A 1 128 ? 32.373 42.860 -47.243 1.00 84.75 128 SER A C 1
ATOM 844 O O . SER A 1 128 ? 31.653 43.207 -46.302 1.00 84.75 128 SER A O 1
ATOM 846 N N . TRP A 1 129 ? 32.208 41.724 -47.916 1.00 90.06 129 TRP A N 1
ATOM 847 C CA . TRP A 1 129 ? 31.205 40.706 -47.624 1.00 90.06 129 TRP A CA 1
ATOM 848 C C . TRP A 1 129 ? 31.853 39.322 -47.571 1.00 90.06 129 TRP A C 1
ATOM 850 O O . TRP A 1 129 ? 32.570 38.942 -48.494 1.00 90.06 129 TRP A O 1
ATOM 860 N N . ALA A 1 130 ? 31.569 38.571 -46.514 1.00 93.38 130 ALA A N 1
ATOM 861 C CA . ALA A 1 130 ? 31.918 37.160 -46.399 1.00 93.38 130 ALA A CA 1
ATOM 862 C C . ALA A 1 130 ? 30.653 36.350 -46.099 1.00 93.38 130 ALA A C 1
ATOM 864 O O . ALA A 1 130 ? 29.857 36.759 -45.247 1.00 93.38 130 ALA A O 1
ATOM 865 N N . LEU A 1 131 ? 30.486 35.246 -46.821 1.00 95.12 131 LEU A N 1
ATOM 866 C CA . LEU A 1 131 ? 29.499 34.204 -46.571 1.00 95.12 131 LEU A CA 1
ATOM 867 C C . LEU A 1 131 ? 30.262 32.878 -46.539 1.00 95.12 131 LEU A C 1
ATOM 869 O O . LEU A 1 131 ? 30.848 32.490 -47.547 1.00 95.12 131 LEU A O 1
ATOM 873 N N . ASP A 1 132 ? 30.314 32.268 -45.370 1.00 96.56 132 ASP A N 1
ATOM 874 C CA . ASP A 1 132 ? 31.211 31.169 -45.026 1.00 96.56 132 ASP A CA 1
ATOM 875 C C . ASP A 1 132 ? 30.391 30.033 -44.417 1.00 96.56 132 ASP A C 1
ATOM 877 O O . ASP A 1 132 ? 29.463 30.318 -43.661 1.00 96.56 132 ASP A O 1
ATOM 881 N N . ASP A 1 133 ? 30.685 28.781 -44.756 1.00 96.62 133 ASP A N 1
ATOM 882 C CA . ASP A 1 133 ? 30.041 27.595 -44.169 1.00 96.62 133 ASP A CA 1
ATOM 883 C C . ASP A 1 133 ? 28.507 27.726 -44.010 1.00 96.62 133 ASP A C 1
ATOM 885 O O . ASP A 1 133 ? 27.961 27.741 -42.912 1.00 96.62 133 ASP A O 1
ATOM 889 N N . SER A 1 134 ? 27.801 28.026 -45.104 1.00 98.06 134 SER A N 1
ATOM 890 C CA . SER A 1 134 ? 26.423 28.536 -45.046 1.00 98.06 134 SER A CA 1
ATOM 891 C C . SER A 1 134 ? 25.486 27.898 -46.070 1.00 98.06 134 SER A C 1
ATOM 893 O O . SER A 1 134 ? 25.899 27.510 -47.159 1.00 98.06 134 SER A O 1
ATOM 895 N N . THR A 1 135 ? 24.187 27.884 -45.776 1.00 98.19 135 THR A N 1
ATOM 896 C CA . THR A 1 135 ? 23.118 27.434 -46.679 1.00 98.19 135 THR A CA 1
ATOM 897 C C . THR A 1 135 ? 22.195 28.597 -47.056 1.00 98.19 135 THR A C 1
ATOM 899 O O . THR A 1 135 ? 21.593 29.247 -46.202 1.00 98.19 135 THR A O 1
ATOM 902 N N . VAL A 1 136 ? 22.040 28.855 -48.356 1.00 98.31 136 VAL A N 1
ATOM 903 C CA . VAL A 1 136 ? 21.124 29.854 -48.931 1.00 98.31 136 VAL A CA 1
ATOM 904 C C . VAL A 1 136 ? 20.143 29.139 -49.855 1.00 98.31 136 VAL A C 1
ATOM 906 O O . VAL A 1 136 ? 20.444 28.941 -51.033 1.00 98.31 136 VAL A O 1
ATOM 909 N N . ASP A 1 137 ? 18.978 28.756 -49.331 1.00 98.06 137 ASP A N 1
ATOM 910 C CA . ASP A 1 137 ? 18.057 27.833 -50.010 1.00 98.06 137 ASP A CA 1
ATOM 911 C C . ASP A 1 137 ? 16.665 28.417 -50.321 1.00 98.06 137 ASP A C 1
ATOM 913 O O . ASP A 1 137 ? 16.051 29.092 -49.499 1.00 98.06 137 ASP A O 1
ATOM 917 N N . GLY A 1 138 ? 16.118 28.142 -51.505 1.00 97.69 138 GLY A N 1
ATOM 918 C CA . GLY A 1 138 ? 14.679 28.302 -51.764 1.00 97.69 138 GLY A CA 1
ATOM 919 C C . GLY A 1 138 ? 14.110 29.726 -51.620 1.00 97.69 138 GLY A C 1
ATOM 920 O O . GLY A 1 138 ? 12.908 29.882 -51.410 1.00 97.69 138 GLY A O 1
ATOM 921 N N . ASN A 1 139 ? 14.933 30.776 -51.707 1.00 98.56 139 ASN A N 1
ATOM 922 C CA . ASN A 1 139 ? 14.479 32.168 -51.591 1.00 98.56 139 ASN A CA 1
ATOM 923 C C . ASN A 1 139 ? 13.920 32.690 -52.936 1.00 98.56 139 ASN A C 1
ATOM 925 O O . ASN A 1 139 ? 14.519 32.452 -53.987 1.00 98.56 139 ASN A O 1
ATOM 929 N N . GLU A 1 140 ? 12.804 33.434 -52.925 1.00 98.38 140 GLU A N 1
ATOM 930 C CA . GLU A 1 140 ? 12.060 33.844 -54.138 1.00 98.38 140 GLU A CA 1
ATOM 931 C C . GLU A 1 140 ? 12.003 35.373 -54.342 1.00 98.38 140 GLU A C 1
ATOM 933 O O . GLU A 1 140 ? 11.378 36.113 -53.573 1.00 98.38 140 GLU A O 1
ATOM 938 N N . ALA A 1 141 ? 12.631 35.856 -55.421 1.00 97.75 141 ALA A N 1
ATOM 939 C CA . ALA A 1 141 ? 12.682 37.265 -55.815 1.00 97.75 141 ALA A CA 1
ATOM 940 C C . ALA A 1 141 ? 11.856 37.554 -57.083 1.00 97.75 141 ALA A C 1
ATOM 942 O O . ALA A 1 141 ? 12.118 37.018 -58.163 1.00 97.75 141 ALA A O 1
ATOM 943 N N . GLY A 1 142 ? 10.931 38.516 -56.997 1.00 96.50 142 GLY A N 1
ATOM 944 C CA . GLY A 1 142 ? 10.089 38.968 -58.116 1.00 96.50 142 GLY A CA 1
ATOM 945 C C . GLY A 1 142 ? 10.833 39.694 -59.248 1.00 96.50 142 GLY A C 1
ATOM 946 O O . GLY A 1 142 ? 10.214 40.139 -60.222 1.00 96.50 142 GLY A O 1
ATOM 947 N N . ARG A 1 143 ? 12.161 39.855 -59.147 1.00 94.81 143 ARG A N 1
ATOM 948 C CA . ARG A 1 143 ? 13.019 40.391 -60.206 1.00 94.81 143 ARG A CA 1
ATOM 949 C C . ARG A 1 143 ? 14.404 39.733 -60.278 1.00 94.81 143 ARG A C 1
ATOM 951 O O . ARG A 1 143 ? 14.575 38.854 -61.112 1.00 94.81 143 ARG A O 1
ATOM 958 N N . ASP A 1 144 ? 15.405 40.211 -59.543 1.00 94.06 144 ASP A N 1
ATOM 959 C CA . ASP A 1 144 ? 16.821 39.863 -59.757 1.00 94.06 144 ASP A CA 1
ATOM 960 C C . ASP A 1 144 ? 17.478 39.360 -58.450 1.00 94.06 144 ASP A C 1
ATOM 962 O O . ASP A 1 144 ? 17.316 39.985 -57.402 1.00 94.06 144 ASP A O 1
ATOM 966 N N . GLY A 1 145 ? 18.246 38.264 -58.502 1.00 93.50 145 GLY A N 1
ATOM 967 C CA . GLY A 1 145 ? 18.906 37.661 -57.334 1.00 93.50 145 GLY A CA 1
ATOM 968 C C . GLY A 1 145 ? 17.926 36.979 -56.375 1.00 93.50 145 GLY A C 1
ATOM 969 O O . GLY A 1 145 ? 17.469 37.614 -55.430 1.00 93.50 145 GLY A O 1
ATOM 970 N N . GLY A 1 146 ? 17.603 35.704 -56.596 1.00 94.31 146 GLY A N 1
ATOM 971 C CA . GLY A 1 146 ? 16.731 34.932 -55.697 1.00 94.31 146 GLY A CA 1
ATOM 972 C C . GLY A 1 146 ? 17.386 34.761 -54.328 1.00 94.31 146 GLY A C 1
ATOM 973 O O . GLY A 1 146 ? 16.950 35.351 -53.339 1.00 94.31 146 GLY A O 1
ATOM 974 N N . GLY A 1 147 ? 18.514 34.053 -54.295 1.00 96.38 147 GLY A N 1
ATOM 975 C CA . GLY A 1 147 ? 19.333 33.910 -53.093 1.00 96.38 147 GLY A CA 1
ATOM 976 C C . GLY A 1 147 ? 20.045 35.218 -52.765 1.00 96.38 147 GLY A C 1
ATOM 977 O O . GLY A 1 147 ? 19.786 35.850 -51.743 1.00 96.38 147 GLY A O 1
ATOM 978 N N . LEU A 1 148 ? 20.928 35.659 -53.661 1.00 94.62 148 LEU A N 1
ATOM 979 C CA . LEU A 1 148 ? 21.870 36.748 -53.424 1.00 94.62 148 LEU A CA 1
ATOM 980 C C . LEU A 1 148 ? 21.782 37.838 -54.506 1.00 94.62 148 LEU A C 1
ATOM 982 O O . LEU A 1 148 ? 21.902 37.561 -55.699 1.00 94.62 148 LEU A O 1
ATOM 986 N N . HIS A 1 149 ? 21.659 39.105 -54.104 1.00 93.38 149 HIS A N 1
ATOM 987 C CA . HIS A 1 149 ? 21.648 40.263 -55.006 1.00 93.38 149 HIS A CA 1
ATOM 988 C C . HIS A 1 149 ? 22.645 41.345 -54.567 1.00 93.38 149 HIS A C 1
ATOM 990 O O . HIS A 1 149 ? 22.480 41.988 -53.524 1.00 93.38 149 HIS A O 1
ATOM 996 N N . PHE A 1 150 ? 23.649 41.611 -55.407 1.00 89.31 150 PHE A N 1
ATOM 997 C CA . PHE A 1 150 ? 24.721 42.568 -55.127 1.00 89.31 150 PHE A CA 1
ATOM 998 C C . PHE A 1 150 ? 24.848 43.649 -56.210 1.00 89.31 150 PHE A C 1
ATOM 1000 O O . PHE A 1 150 ? 25.136 43.373 -57.380 1.00 89.31 150 PHE A O 1
ATOM 1007 N N . ILE A 1 151 ? 24.713 44.918 -55.808 1.00 83.94 151 ILE A N 1
ATOM 1008 C CA . ILE A 1 151 ? 24.991 46.085 -56.659 1.00 83.94 151 ILE A CA 1
ATOM 1009 C C . ILE A 1 151 ? 25.947 47.054 -55.951 1.00 83.94 151 ILE A C 1
ATOM 1011 O O . ILE A 1 151 ? 25.724 47.432 -54.811 1.00 83.94 151 ILE A O 1
ATOM 1015 N N . GLY A 1 152 ? 27.024 47.480 -56.616 1.00 79.69 152 GLY A N 1
ATOM 1016 C CA . GLY A 1 152 ? 28.039 48.345 -55.997 1.00 79.69 152 GLY A CA 1
ATOM 1017 C C . GLY A 1 152 ? 29.467 47.989 -56.403 1.00 79.69 152 GLY A C 1
ATOM 1018 O O . GLY A 1 152 ? 29.721 47.598 -57.542 1.00 79.69 152 GLY A O 1
ATOM 1019 N N . THR A 1 153 ? 30.414 48.153 -55.482 1.00 81.44 153 THR A N 1
ATOM 1020 C CA . THR A 1 153 ? 31.803 47.681 -55.624 1.00 81.44 153 THR A CA 1
ATOM 1021 C C . THR A 1 153 ? 32.159 46.950 -54.341 1.00 81.44 153 THR A C 1
ATOM 1023 O O . THR A 1 153 ? 32.460 47.600 -53.348 1.00 81.44 153 THR A O 1
ATOM 1026 N N . ILE A 1 154 ? 32.012 45.629 -54.349 1.00 78.12 154 ILE A N 1
ATOM 1027 C CA . ILE A 1 154 ? 31.923 44.794 -53.147 1.00 78.12 154 ILE A CA 1
ATOM 1028 C C . ILE A 1 154 ? 32.962 43.684 -53.256 1.00 78.12 154 ILE A C 1
ATOM 1030 O O . ILE A 1 154 ? 33.049 43.014 -54.282 1.00 78.12 154 ILE A O 1
ATOM 1034 N N . ASP A 1 155 ? 33.745 43.483 -52.202 1.00 84.69 155 ASP A N 1
ATOM 1035 C CA . ASP A 1 155 ? 34.655 42.343 -52.116 1.00 84.69 155 ASP A CA 1
ATOM 1036 C C . ASP A 1 155 ? 33.893 41.198 -51.444 1.00 84.69 155 ASP A C 1
ATOM 1038 O O . ASP A 1 155 ? 33.801 41.158 -50.221 1.00 84.69 155 ASP A O 1
ATOM 1042 N N . LEU A 1 156 ? 33.227 40.374 -52.262 1.00 87.69 156 LEU A N 1
ATOM 1043 C CA . LEU A 1 156 ? 32.397 39.245 -51.834 1.00 87.69 156 LEU A CA 1
ATOM 1044 C C . LEU A 1 156 ? 33.210 37.952 -51.913 1.00 87.69 156 LEU A C 1
ATOM 1046 O O . LEU A 1 156 ? 33.512 37.503 -53.018 1.00 87.69 156 LEU A O 1
ATOM 1050 N N . ALA A 1 157 ? 33.530 37.370 -50.762 1.00 92.00 157 ALA A N 1
ATOM 1051 C CA . ALA A 1 157 ? 34.015 36.001 -50.652 1.00 92.00 157 ALA A CA 1
ATOM 1052 C C . ALA A 1 157 ? 32.844 35.068 -50.314 1.00 92.00 157 ALA A C 1
ATOM 1054 O O . ALA A 1 157 ? 32.016 35.409 -49.465 1.00 92.00 157 ALA A O 1
ATOM 1055 N N . ILE A 1 158 ? 32.784 33.920 -50.989 1.00 94.44 158 ILE A N 1
ATOM 1056 C CA . ILE A 1 158 ? 31.878 32.817 -50.655 1.00 94.44 158 ILE A CA 1
ATOM 1057 C C . ILE A 1 158 ? 32.731 31.558 -50.479 1.00 94.44 158 ILE A C 1
ATOM 1059 O O . ILE A 1 158 ? 33.470 31.195 -51.397 1.00 94.44 158 ILE A O 1
ATOM 1063 N N . THR A 1 159 ? 32.656 30.931 -49.313 1.00 95.50 159 THR A N 1
ATOM 1064 C CA . THR A 1 159 ? 33.468 29.771 -48.915 1.00 95.50 159 THR A CA 1
ATOM 1065 C C . THR A 1 159 ? 32.576 28.699 -48.306 1.00 95.50 159 THR A C 1
ATOM 1067 O O . THR A 1 159 ? 31.631 29.024 -47.592 1.00 95.50 159 THR A O 1
ATOM 1070 N N . ASP A 1 160 ? 32.825 27.438 -48.666 1.00 95.94 160 ASP A N 1
ATOM 1071 C CA . ASP A 1 160 ? 32.216 26.245 -48.053 1.00 95.94 160 ASP A CA 1
ATOM 1072 C C . ASP A 1 160 ? 30.665 26.301 -47.972 1.00 95.94 160 ASP A C 1
ATOM 1074 O O . ASP A 1 160 ? 30.025 25.770 -47.074 1.00 95.94 160 ASP A O 1
ATOM 1078 N N . THR A 1 161 ? 30.038 26.994 -48.934 1.00 97.75 161 THR A N 1
ATOM 1079 C CA . THR A 1 161 ? 28.633 27.437 -48.880 1.00 97.75 161 THR A CA 1
ATOM 1080 C C . THR A 1 161 ? 27.782 26.777 -49.964 1.00 97.75 161 THR A C 1
ATOM 1082 O O . THR A 1 161 ? 28.169 26.720 -51.137 1.00 97.75 161 THR A O 1
ATOM 1085 N N . THR A 1 162 ? 26.555 26.397 -49.616 1.00 98.19 162 THR A N 1
ATOM 1086 C CA . THR A 1 162 ? 25.543 25.909 -50.559 1.00 98.19 162 THR A CA 1
ATOM 1087 C C . THR A 1 162 ? 24.506 26.980 -50.881 1.00 98.19 162 THR A C 1
ATOM 1089 O O . THR A 1 162 ? 23.899 27.587 -50.005 1.00 98.19 162 THR A O 1
ATOM 1092 N N . ILE A 1 163 ? 24.304 27.234 -52.174 1.00 97.94 163 ILE A N 1
ATOM 1093 C CA . ILE A 1 163 ? 23.315 28.172 -52.715 1.00 97.94 163 ILE A CA 1
ATOM 1094 C C . ILE A 1 163 ? 22.368 27.360 -53.593 1.00 97.94 163 ILE A C 1
ATOM 1096 O O . ILE A 1 163 ? 22.715 27.022 -54.731 1.00 97.94 163 ILE A O 1
ATOM 1100 N N . SER A 1 164 ? 21.187 27.036 -53.077 1.00 97.75 164 SER A N 1
ATOM 1101 C CA . SER A 1 164 ? 20.298 26.028 -53.656 1.00 97.75 164 SER A CA 1
ATOM 1102 C C . SER A 1 164 ? 18.864 26.503 -53.887 1.00 97.75 164 SER A C 1
ATOM 1104 O O . SER A 1 164 ? 18.374 27.403 -53.218 1.00 97.75 164 SER A O 1
ATOM 1106 N N . ALA A 1 165 ? 18.191 25.935 -54.892 1.00 97.38 165 ALA A N 1
ATOM 1107 C CA . ALA A 1 165 ? 16.750 26.090 -55.162 1.00 97.38 165 ALA A CA 1
ATOM 1108 C C . ALA A 1 165 ? 16.175 27.530 -55.250 1.00 97.38 165 ALA A C 1
ATOM 1110 O O . ALA A 1 165 ? 14.960 27.701 -55.349 1.00 97.38 165 ALA A O 1
ATOM 1111 N N . ASN A 1 166 ? 17.005 28.577 -55.256 1.00 98.31 166 ASN A N 1
ATOM 1112 C CA . ASN A 1 166 ? 16.549 29.963 -55.214 1.00 98.31 166 ASN A CA 1
ATOM 1113 C C . ASN A 1 166 ? 15.957 30.401 -56.559 1.00 98.31 166 ASN A C 1
ATOM 1115 O O . ASN A 1 166 ? 16.444 30.011 -57.625 1.00 98.31 166 ASN A O 1
ATOM 1119 N N . ILE A 1 167 ? 14.937 31.257 -56.523 1.00 97.56 167 ILE A N 1
ATOM 1120 C CA . ILE A 1 167 ? 14.121 31.627 -57.684 1.00 97.56 167 ILE A CA 1
ATOM 1121 C C . ILE A 1 167 ? 14.195 33.138 -57.933 1.00 97.56 167 ILE A C 1
ATOM 1123 O O . ILE A 1 167 ? 13.957 33.941 -57.034 1.00 97.56 167 ILE A O 1
ATOM 1127 N N . ALA A 1 168 ? 14.471 33.534 -59.176 1.00 96.38 168 ALA A N 1
ATOM 1128 C CA . ALA A 1 168 ? 14.396 34.919 -59.640 1.00 96.38 168 ALA A CA 1
ATOM 1129 C C . ALA A 1 168 ? 13.564 35.034 -60.927 1.00 96.38 168 ALA A C 1
ATOM 1131 O O . ALA A 1 168 ? 13.861 34.387 -61.933 1.00 96.38 168 ALA A O 1
ATOM 1132 N N . ASP A 1 169 ? 12.572 35.923 -60.951 1.00 95.75 169 ASP A N 1
ATOM 1133 C CA . ASP A 1 169 ? 11.701 36.137 -62.123 1.00 95.75 169 ASP A CA 1
ATOM 1134 C C . ASP A 1 169 ? 12.457 36.662 -63.369 1.00 95.75 169 ASP A C 1
ATOM 1136 O O . ASP A 1 169 ? 12.014 36.462 -64.503 1.00 95.75 169 ASP A O 1
ATOM 1140 N N . ASN A 1 170 ? 13.612 37.321 -63.190 1.00 92.69 170 ASN A N 1
ATOM 1141 C CA . ASN A 1 170 ? 14.485 37.797 -64.269 1.00 92.69 170 ASN A CA 1
ATOM 1142 C C . ASN A 1 170 ? 15.873 37.130 -64.261 1.00 92.69 170 ASN A C 1
ATOM 1144 O O . ASN A 1 170 ? 16.102 36.231 -65.068 1.00 92.69 170 ASN A O 1
ATOM 1148 N N . ASN A 1 171 ? 16.832 37.583 -63.443 1.00 91.19 171 ASN A N 1
ATOM 1149 C CA . ASN A 1 171 ? 18.236 37.165 -63.580 1.00 91.19 171 ASN A CA 1
ATOM 1150 C C . ASN A 1 171 ? 18.877 36.742 -62.254 1.00 91.19 171 ASN A C 1
ATOM 1152 O O . ASN A 1 171 ? 18.646 37.384 -61.232 1.00 91.19 171 ASN A O 1
ATOM 1156 N N . GLY A 1 172 ? 19.760 35.739 -62.299 1.00 90.56 172 GLY A N 1
ATOM 1157 C CA . GLY A 1 172 ? 20.510 35.264 -61.133 1.00 90.56 172 GLY A CA 1
ATOM 1158 C C . GLY A 1 172 ? 19.599 34.579 -60.120 1.00 90.56 172 GLY A C 1
ATOM 1159 O O . GLY A 1 172 ? 19.227 35.202 -59.132 1.00 90.56 172 GLY A O 1
ATOM 1160 N N . GLY A 1 173 ? 19.224 33.321 -60.355 1.00 92.25 173 GLY A N 1
ATOM 1161 C CA . GLY A 1 173 ? 18.432 32.553 -59.385 1.00 92.25 173 GLY A CA 1
ATOM 1162 C C . GLY A 1 173 ? 19.185 32.431 -58.060 1.00 92.25 173 GLY A C 1
ATOM 1163 O O . GLY A 1 173 ? 18.722 32.926 -57.037 1.00 92.25 173 GLY A O 1
ATOM 1164 N N . GLY A 1 174 ? 20.403 31.886 -58.105 1.00 93.50 174 GLY A N 1
ATOM 1165 C CA . GLY A 1 174 ? 21.301 31.811 -56.950 1.00 93.50 174 GLY A CA 1
ATOM 1166 C C . GLY A 1 174 ? 21.929 33.165 -56.611 1.00 93.50 174 GLY A C 1
ATOM 1167 O O . GLY A 1 174 ? 21.723 33.692 -55.521 1.00 93.50 174 GLY A O 1
ATOM 1168 N N . LEU A 1 175 ? 22.676 33.755 -57.551 1.00 92.00 175 LEU A N 1
ATOM 1169 C CA . LEU A 1 175 ? 23.432 34.997 -57.353 1.00 92.00 175 LEU A CA 1
ATOM 1170 C C . LEU A 1 175 ? 23.314 35.955 -58.553 1.00 92.00 175 LEU A C 1
ATOM 1172 O O . LEU A 1 175 ? 23.573 35.593 -59.701 1.00 92.00 175 LEU A O 1
ATOM 1176 N N . TYR A 1 176 ? 22.990 37.220 -58.285 1.00 91.25 176 TYR A N 1
ATOM 1177 C CA . TYR A 1 176 ? 23.016 38.321 -59.249 1.00 91.25 176 TYR A CA 1
ATOM 1178 C C . TYR A 1 176 ? 24.038 39.400 -58.867 1.00 91.25 176 TYR A C 1
ATOM 1180 O O . TYR A 1 176 ? 24.068 39.881 -57.731 1.00 91.25 176 TYR A O 1
ATOM 1188 N N . VAL A 1 177 ? 24.820 39.852 -59.853 1.00 86.69 177 VAL A N 1
ATOM 1189 C CA . VAL A 1 177 ? 25.837 40.902 -59.707 1.00 86.69 177 VAL A CA 1
ATOM 1190 C C . VAL A 1 177 ? 25.657 41.993 -60.766 1.00 86.69 177 VAL A C 1
ATOM 1192 O O . VAL A 1 177 ? 26.063 41.853 -61.923 1.00 86.69 177 VAL A O 1
ATOM 1195 N N . GLY A 1 178 ? 25.120 43.141 -60.350 1.00 81.25 178 GLY A N 1
ATOM 1196 C CA . GLY A 1 178 ? 25.015 44.349 -61.186 1.00 81.25 178 GLY A CA 1
ATOM 1197 C C . GLY A 1 178 ? 26.170 45.345 -60.999 1.00 81.25 178 GLY A C 1
ATOM 1198 O O . GLY A 1 178 ? 26.090 46.480 -61.466 1.00 81.25 178 GLY A O 1
ATOM 1199 N N . GLY A 1 179 ? 27.212 44.964 -60.253 1.00 78.00 179 GLY A N 1
ATOM 1200 C CA . GLY A 1 179 ? 28.315 45.833 -59.833 1.00 78.00 179 GLY A CA 1
ATOM 1201 C C . GLY A 1 179 ? 29.705 45.356 -60.267 1.00 78.00 179 GLY A C 1
ATOM 1202 O O . GLY A 1 179 ? 29.874 44.695 -61.290 1.00 78.00 179 GLY A O 1
ATOM 1203 N N . THR A 1 180 ? 30.708 45.698 -59.463 1.00 76.25 180 THR A N 1
ATOM 1204 C CA . THR A 1 180 ? 32.042 45.086 -59.493 1.00 76.25 180 THR A CA 1
ATOM 1205 C C . THR A 1 180 ? 32.199 44.209 -58.262 1.00 76.25 180 THR A C 1
ATOM 1207 O O . THR A 1 180 ? 32.033 44.703 -57.148 1.00 76.25 180 THR A O 1
ATOM 1210 N N . ILE A 1 181 ? 32.536 42.939 -58.480 1.00 74.12 181 ILE A N 1
ATOM 1211 C CA . ILE A 1 181 ? 32.941 41.990 -57.440 1.00 74.12 181 ILE A CA 1
ATOM 1212 C C . ILE A 1 181 ? 34.328 41.444 -57.777 1.00 74.12 181 ILE A C 1
ATOM 1214 O O . ILE A 1 181 ? 34.631 41.222 -58.954 1.00 74.12 181 ILE A O 1
ATOM 1218 N N . SER A 1 182 ? 35.160 41.296 -56.742 1.00 75.00 182 SER A N 1
ATOM 1219 C CA . SER A 1 182 ? 36.569 40.882 -56.821 1.00 75.00 182 SER A CA 1
ATOM 1220 C C . SER A 1 182 ? 36.935 39.629 -56.023 1.00 75.00 182 SER A C 1
ATOM 1222 O O . SER A 1 182 ? 38.012 39.083 -56.261 1.00 75.00 182 SER A O 1
ATOM 1224 N N . GLY A 1 183 ? 36.086 39.186 -55.093 1.00 83.88 183 GLY A N 1
ATOM 1225 C CA . GLY A 1 183 ? 36.365 38.024 -54.251 1.00 83.88 183 GLY A CA 1
ATOM 1226 C C . GLY A 1 183 ? 36.052 36.682 -54.937 1.00 83.88 183 GLY A C 1
ATOM 1227 O O . GLY A 1 183 ? 35.392 36.655 -55.986 1.00 83.88 183 GLY A O 1
ATOM 1228 N N . PRO A 1 184 ? 36.582 35.569 -54.398 1.00 89.75 184 PRO A N 1
ATOM 1229 C CA . PRO A 1 184 ? 36.401 34.238 -54.958 1.00 89.75 184 PRO A CA 1
ATOM 1230 C C . PRO A 1 184 ? 35.139 33.539 -54.430 1.00 89.75 184 PRO A C 1
ATOM 1232 O O . PRO A 1 184 ? 34.586 33.903 -53.393 1.00 89.75 184 PRO A O 1
ATOM 1235 N N . ILE A 1 185 ? 34.741 32.487 -55.141 1.00 92.19 185 ILE A N 1
ATOM 1236 C CA . ILE A 1 185 ? 33.812 31.451 -54.685 1.00 92.19 185 ILE A CA 1
ATOM 1237 C C . ILE A 1 185 ? 34.645 30.167 -54.567 1.00 92.19 185 ILE A C 1
ATOM 1239 O O . ILE A 1 185 ? 35.287 29.773 -55.543 1.00 92.19 185 ILE A O 1
ATOM 1243 N N . VAL A 1 186 ? 34.711 29.561 -53.384 1.00 94.88 186 VAL A N 1
ATOM 1244 C CA . VAL A 1 186 ? 35.592 28.417 -53.088 1.00 94.88 186 VAL A CA 1
ATOM 1245 C C . VAL A 1 186 ? 34.807 27.334 -52.354 1.00 94.88 186 VAL A C 1
ATOM 1247 O O . VAL A 1 186 ? 33.950 27.677 -51.545 1.00 94.88 186 VAL A O 1
ATOM 1250 N N . ASN A 1 187 ? 35.066 26.050 -52.637 1.00 94.88 187 ASN A N 1
ATOM 1251 C CA . ASN A 1 187 ? 34.426 24.917 -51.944 1.00 94.88 187 ASN A CA 1
ATOM 1252 C C . ASN A 1 187 ? 32.893 25.009 -51.866 1.00 94.88 187 ASN A C 1
ATOM 1254 O O . ASN A 1 187 ? 32.277 24.535 -50.929 1.00 94.88 187 ASN A O 1
ATOM 1258 N N . SER A 1 188 ? 32.249 25.669 -52.824 1.00 96.94 188 SER A N 1
ATOM 1259 C CA . SER A 1 188 ? 30.826 26.000 -52.717 1.00 96.94 188 SER A CA 1
ATOM 1260 C C . SER A 1 188 ? 29.992 25.177 -53.692 1.00 96.94 188 SER A C 1
ATOM 1262 O O . SER A 1 188 ? 30.459 24.825 -54.782 1.00 96.94 188 SER A O 1
ATOM 1264 N N . THR A 1 189 ? 28.730 24.927 -53.350 1.00 97.50 189 THR A N 1
ATOM 1265 C CA . THR A 1 189 ? 27.776 24.211 -54.206 1.00 97.50 189 THR A CA 1
ATOM 1266 C C . THR A 1 189 ? 26.628 25.129 -54.623 1.00 97.50 189 THR A C 1
ATOM 1268 O O . THR A 1 189 ? 25.780 25.504 -53.825 1.00 97.50 189 THR A O 1
ATOM 1271 N N . VAL A 1 190 ? 26.566 25.498 -55.903 1.00 96.50 190 VAL A N 1
ATOM 1272 C CA . VAL A 1 190 ? 25.501 26.335 -56.481 1.00 96.50 190 VAL A CA 1
ATOM 1273 C C . VAL A 1 190 ? 24.575 25.451 -57.314 1.00 96.50 190 VAL A C 1
ATOM 1275 O O . VAL A 1 190 ? 24.904 25.129 -58.461 1.00 96.50 190 VAL A O 1
ATOM 1278 N N . SER A 1 191 ? 23.432 25.035 -56.759 1.00 96.56 191 SER A N 1
ATOM 1279 C CA . SER A 1 191 ? 22.615 23.972 -57.363 1.00 96.56 191 SER A CA 1
ATOM 1280 C C . SER A 1 191 ? 21.110 24.233 -57.470 1.00 96.56 191 SER A C 1
ATOM 1282 O O . SER A 1 191 ? 20.486 24.803 -56.587 1.00 96.56 191 SER A O 1
ATOM 1284 N N . GLY A 1 192 ? 20.485 23.803 -58.568 1.00 95.75 192 GLY A N 1
ATOM 1285 C CA . GLY A 1 192 ? 19.019 23.800 -58.703 1.00 95.75 192 GLY A CA 1
ATOM 1286 C C . GLY A 1 192 ? 18.334 25.178 -58.737 1.00 95.75 192 GLY A C 1
ATOM 1287 O O . GLY A 1 192 ? 17.107 25.241 -58.750 1.00 95.75 192 GLY A O 1
ATOM 1288 N N . ASN A 1 193 ? 19.086 26.281 -58.773 1.00 97.00 193 ASN A N 1
ATOM 1289 C CA . ASN A 1 193 ? 18.535 27.637 -58.772 1.00 97.00 193 ASN A CA 1
ATOM 1290 C C . ASN A 1 193 ? 17.890 27.992 -60.125 1.00 97.00 193 ASN A C 1
ATOM 1292 O O . ASN A 1 193 ? 18.358 27.560 -61.183 1.00 97.00 193 ASN A O 1
ATOM 1296 N N . ILE A 1 194 ? 16.838 28.813 -60.115 1.00 95.31 194 ILE A N 1
ATOM 1297 C CA . ILE A 1 194 ? 15.976 29.093 -61.272 1.00 95.31 194 ILE A CA 1
ATOM 1298 C C . ILE A 1 194 ? 15.939 30.596 -61.582 1.00 95.31 194 ILE A C 1
ATOM 1300 O O . ILE A 1 194 ? 15.603 31.411 -60.728 1.00 95.31 194 ILE A O 1
ATOM 1304 N N . ALA A 1 195 ? 16.207 30.967 -62.836 1.00 93.88 195 ALA A N 1
ATOM 1305 C CA . ALA A 1 195 ? 16.057 32.330 -63.349 1.00 93.88 195 ALA A CA 1
ATOM 1306 C C . ALA A 1 195 ? 15.091 32.385 -64.546 1.00 93.88 195 ALA A C 1
ATOM 1308 O O . ALA A 1 195 ? 15.241 31.645 -65.522 1.00 93.88 195 ALA A O 1
ATOM 1309 N N . GLY A 1 196 ? 14.125 33.305 -64.536 1.00 91.00 196 GLY A N 1
ATOM 1310 C CA . GLY A 1 196 ? 13.148 33.457 -65.622 1.00 91.00 196 GLY A CA 1
ATOM 1311 C C . GLY A 1 196 ? 13.739 33.939 -66.956 1.00 91.00 196 GLY A C 1
ATOM 1312 O O . GLY A 1 196 ? 13.164 33.674 -68.015 1.00 91.00 196 GLY A O 1
ATOM 1313 N N . VAL A 1 197 ? 14.901 34.603 -66.937 1.00 88.25 197 VAL A N 1
ATOM 1314 C CA . VAL A 1 197 ? 15.586 35.142 -68.124 1.00 88.25 197 VAL A CA 1
ATOM 1315 C C . VAL A 1 197 ? 17.040 34.669 -68.228 1.00 88.25 197 VAL A C 1
ATOM 1317 O O . VAL A 1 197 ? 17.329 33.959 -69.183 1.00 88.25 197 VAL A O 1
ATOM 1320 N N . ASN A 1 198 ? 17.963 35.016 -67.322 1.00 86.44 198 ASN A N 1
ATOM 1321 C CA . ASN A 1 198 ? 19.376 34.615 -67.479 1.00 86.44 198 ASN A CA 1
ATOM 1322 C C . ASN A 1 198 ? 20.050 34.192 -66.172 1.00 86.44 198 ASN A C 1
ATOM 1324 O O . ASN A 1 198 ? 19.821 34.803 -65.131 1.00 86.44 198 ASN A O 1
ATOM 1328 N N . GLY A 1 199 ? 20.967 33.226 -66.255 1.00 83.50 199 GLY A N 1
ATOM 1329 C CA . GLY A 1 199 ? 21.839 32.865 -65.139 1.00 83.50 199 GLY A CA 1
ATOM 1330 C C . GLY A 1 199 ? 21.081 32.182 -64.009 1.00 83.50 199 GLY A C 1
ATOM 1331 O O . GLY A 1 199 ? 20.808 32.817 -62.996 1.00 83.50 199 GLY A O 1
ATOM 1332 N N . GLY A 1 200 ? 20.735 30.903 -64.179 1.00 85.12 200 GLY A N 1
ATOM 1333 C CA . GLY A 1 200 ? 20.074 30.118 -63.129 1.00 85.12 200 GLY A CA 1
ATOM 1334 C C . GLY A 1 200 ? 20.893 30.129 -61.836 1.00 85.12 200 GLY A C 1
ATOM 1335 O O . GLY A 1 200 ? 20.420 30.611 -60.812 1.00 85.12 200 GLY A O 1
ATOM 1336 N N . GLY A 1 201 ? 22.159 29.709 -61.915 1.00 89.00 201 GLY A N 1
ATOM 1337 C CA . GLY A 1 201 ? 23.107 29.807 -60.801 1.00 89.00 201 GLY A CA 1
ATOM 1338 C C . GLY A 1 201 ? 23.585 31.244 -60.567 1.00 89.00 201 GLY A C 1
ATOM 1339 O O . GLY A 1 201 ? 23.346 31.818 -59.510 1.00 89.00 201 GLY A O 1
ATOM 1340 N N . LEU A 1 202 ? 24.241 31.844 -61.564 1.00 87.56 202 LEU A N 1
ATOM 1341 C CA . LEU A 1 202 ? 24.897 33.155 -61.480 1.00 87.56 202 LEU A CA 1
ATOM 1342 C C . LEU A 1 202 ? 24.548 34.058 -62.676 1.00 87.56 202 LEU A C 1
ATOM 1344 O O . LEU A 1 202 ? 24.550 33.617 -63.824 1.00 87.56 202 LEU A O 1
ATOM 1348 N N . SER A 1 203 ? 24.345 35.355 -62.445 1.00 88.00 203 SER A N 1
ATOM 1349 C CA . SER A 1 203 ? 24.214 36.368 -63.502 1.00 88.00 203 SER A CA 1
ATOM 1350 C C . SER A 1 203 ? 25.074 37.605 -63.231 1.00 88.00 203 SER A C 1
ATOM 1352 O O . SER A 1 203 ? 25.014 38.185 -62.149 1.00 88.00 203 SER A O 1
ATOM 1354 N N . LEU A 1 204 ? 25.830 38.048 -64.239 1.00 83.19 204 LEU A N 1
ATOM 1355 C CA . LEU A 1 204 ? 26.723 39.210 -64.210 1.00 83.19 204 LEU A CA 1
ATOM 1356 C C . LEU A 1 204 ? 26.302 40.244 -65.278 1.00 83.19 204 LEU A C 1
ATOM 1358 O O . LEU A 1 204 ? 26.345 39.956 -66.476 1.00 83.19 204 LEU A O 1
ATOM 1362 N N . ASP A 1 205 ? 25.953 41.464 -64.852 1.00 78.25 205 ASP A N 1
ATOM 1363 C CA . ASP A 1 205 ? 25.578 42.594 -65.738 1.00 78.25 205 ASP A CA 1
ATOM 1364 C C . ASP A 1 205 ? 26.511 43.823 -65.592 1.00 78.25 205 ASP A C 1
ATOM 1366 O O . ASP A 1 205 ? 26.324 44.863 -66.228 1.00 78.25 205 ASP A O 1
ATOM 1370 N N . GLY A 1 206 ? 27.527 43.722 -64.725 1.00 71.44 206 GLY A N 1
ATOM 1371 C CA . GLY A 1 206 ? 28.411 44.827 -64.339 1.00 71.44 206 GLY A CA 1
ATOM 1372 C C . GLY A 1 206 ? 29.831 44.773 -64.924 1.00 71.44 206 GLY A C 1
ATOM 1373 O O . GLY A 1 206 ? 30.044 44.712 -66.133 1.00 71.44 206 GLY A O 1
ATOM 1374 N N . SER A 1 207 ? 30.827 44.881 -64.047 1.00 71.69 207 SER A N 1
ATOM 1375 C CA . SER A 1 207 ? 32.256 44.721 -64.356 1.00 71.69 207 SER A CA 1
ATOM 1376 C C . SER A 1 207 ? 32.883 43.936 -63.210 1.00 71.69 207 SER A C 1
ATOM 1378 O O . SER A 1 207 ? 33.575 44.518 -62.372 1.00 71.69 207 SER A O 1
ATOM 1380 N N . ALA A 1 208 ? 32.544 42.654 -63.135 1.00 70.94 208 ALA A N 1
ATOM 1381 C CA . ALA A 1 208 ? 32.901 41.740 -62.057 1.00 70.94 208 ALA A CA 1
ATOM 1382 C C . ALA A 1 208 ? 33.649 40.537 -62.635 1.00 70.94 208 ALA A C 1
ATOM 1384 O O . ALA A 1 208 ? 33.217 39.996 -63.648 1.00 70.94 208 ALA A O 1
ATOM 1385 N N . ASP A 1 209 ? 34.736 40.132 -61.980 1.00 76.62 209 ASP A N 1
ATOM 1386 C CA . ASP A 1 209 ? 35.622 39.063 -62.456 1.00 76.62 209 ASP A CA 1
ATOM 1387 C C . ASP A 1 209 ? 35.888 38.030 -61.332 1.00 76.62 209 ASP A C 1
ATOM 1389 O O . ASP A 1 209 ? 37.039 37.857 -60.923 1.00 76.62 209 ASP A O 1
ATOM 1393 N N . PRO A 1 210 ? 34.847 37.380 -60.761 1.00 83.19 210 PRO A N 1
ATOM 1394 C CA . PRO A 1 210 ? 35.030 36.403 -59.690 1.00 83.19 210 PRO A CA 1
ATOM 1395 C C . PRO A 1 210 ? 35.761 35.153 -60.200 1.00 83.19 210 PRO A C 1
ATOM 1397 O O . PRO A 1 210 ? 35.651 34.774 -61.370 1.00 83.19 210 PRO A O 1
ATOM 1400 N N . THR A 1 211 ? 36.486 34.485 -59.304 1.00 88.00 211 THR A N 1
ATOM 1401 C CA . THR A 1 211 ? 37.102 33.175 -59.571 1.00 88.00 211 THR A CA 1
ATOM 1402 C C . THR A 1 211 ? 36.369 32.103 -58.779 1.00 88.00 211 THR A C 1
ATOM 1404 O O . THR A 1 211 ? 36.227 32.247 -57.569 1.00 88.00 211 THR A O 1
ATOM 1407 N N . MET A 1 212 ? 35.920 31.047 -59.454 1.00 91.00 212 MET A N 1
ATOM 1408 C CA . MET A 1 212 ? 35.430 29.816 -58.835 1.00 91.00 212 MET A CA 1
ATOM 1409 C C . MET A 1 212 ? 36.589 28.824 -58.705 1.00 91.00 212 MET A C 1
ATOM 1411 O O . MET A 1 212 ? 37.364 28.650 -59.652 1.00 91.00 212 MET A O 1
ATOM 1415 N N . MET A 1 213 ? 36.719 28.206 -57.534 1.00 93.44 213 MET A N 1
ATOM 1416 C CA . MET A 1 213 ? 37.769 27.240 -57.214 1.00 93.44 213 MET A CA 1
ATOM 1417 C C . MET A 1 213 ? 37.176 26.070 -56.429 1.00 93.44 213 MET A C 1
ATOM 1419 O O . MET A 1 213 ? 36.447 26.318 -55.473 1.00 93.44 213 MET A O 1
ATOM 1423 N N . ASN A 1 214 ? 37.440 24.818 -56.824 1.00 94.69 214 ASN A N 1
ATOM 1424 C CA . ASN A 1 214 ? 36.885 23.628 -56.148 1.00 94.69 214 ASN A CA 1
ATOM 1425 C C . ASN A 1 214 ? 35.373 23.776 -55.870 1.00 94.69 214 ASN A C 1
ATOM 1427 O O . ASN A 1 214 ? 34.890 23.607 -54.763 1.00 94.69 214 ASN A O 1
ATOM 1431 N N . THR A 1 215 ? 34.627 24.250 -56.866 1.00 95.56 215 THR A N 1
ATOM 1432 C CA . THR A 1 215 ? 33.219 24.654 -56.734 1.00 95.56 215 THR A CA 1
ATOM 1433 C C . THR A 1 215 ? 32.365 23.768 -57.634 1.00 95.56 215 THR A C 1
ATOM 1435 O O . THR A 1 215 ? 32.800 23.398 -58.726 1.00 95.56 215 THR A O 1
ATOM 1438 N N . THR A 1 216 ? 31.144 23.455 -57.209 1.00 96.69 216 THR A N 1
ATOM 1439 C CA . THR A 1 216 ? 30.159 22.714 -58.008 1.00 96.69 216 THR A CA 1
ATOM 1440 C C . THR A 1 216 ? 29.042 23.649 -58.448 1.00 96.69 216 THR A C 1
ATOM 1442 O O . THR A 1 216 ? 28.392 24.270 -57.614 1.00 96.69 216 THR A O 1
ATOM 1445 N N . VAL A 1 217 ? 28.767 23.740 -59.750 1.00 94.69 217 VAL A N 1
ATOM 1446 C CA . VAL A 1 217 ? 27.624 24.498 -60.288 1.00 94.69 217 VAL A CA 1
ATOM 1447 C C . VAL A 1 217 ? 26.746 23.563 -61.117 1.00 94.69 217 VAL A C 1
ATOM 1449 O O . VAL A 1 217 ? 27.066 23.263 -62.267 1.00 94.69 217 VAL A O 1
ATOM 1452 N N . ALA A 1 218 ? 25.642 23.077 -60.551 1.00 94.81 218 ALA A N 1
ATOM 1453 C CA . ALA A 1 218 ? 24.872 21.979 -61.140 1.00 94.81 218 ALA A CA 1
ATOM 1454 C C . ALA A 1 218 ? 23.361 22.226 -61.185 1.00 94.81 218 ALA A C 1
ATOM 1456 O O . ALA A 1 218 ? 22.824 22.997 -60.406 1.00 94.81 218 ALA A O 1
ATOM 1457 N N . ASN A 1 219 ? 22.641 21.562 -62.091 1.00 94.25 219 ASN A N 1
ATOM 1458 C CA . ASN A 1 219 ? 21.167 21.514 -62.100 1.00 94.25 219 ASN A CA 1
ATOM 1459 C C . ASN A 1 219 ? 20.417 22.872 -62.175 1.00 94.25 219 ASN A C 1
ATOM 1461 O O . ASN A 1 219 ? 19.189 22.894 -62.094 1.00 94.25 219 ASN A O 1
ATOM 1465 N N . ASN A 1 220 ? 21.102 24.006 -62.357 1.00 94.44 220 ASN A N 1
ATOM 1466 C CA . ASN A 1 220 ? 20.480 25.331 -62.370 1.00 94.44 220 ASN A CA 1
ATOM 1467 C C . ASN A 1 220 ? 19.753 25.595 -63.703 1.00 94.44 220 ASN A C 1
ATOM 1469 O O . ASN A 1 220 ? 20.214 25.175 -64.768 1.00 94.44 220 ASN A O 1
ATOM 1473 N N . GLN A 1 221 ? 18.639 26.328 -63.674 1.00 93.31 221 GLN A N 1
ATOM 1474 C CA . GLN A 1 221 ? 17.749 26.540 -64.819 1.00 93.31 221 GLN A CA 1
ATOM 1475 C C . GLN A 1 221 ? 17.615 28.019 -65.219 1.00 93.31 221 GLN A C 1
ATOM 1477 O O . GLN A 1 221 ? 17.355 28.876 -64.381 1.00 93.31 221 GLN A O 1
ATOM 1482 N N . ALA A 1 222 ? 17.682 28.310 -66.523 1.00 89.50 222 ALA A N 1
ATOM 1483 C CA . ALA A 1 222 ? 17.359 29.617 -67.100 1.00 89.50 222 ALA A CA 1
ATOM 1484 C C . ALA A 1 222 ? 16.264 29.541 -68.189 1.00 89.50 222 ALA A C 1
ATOM 1486 O O . ALA A 1 222 ? 16.312 28.723 -69.118 1.00 89.50 222 ALA A O 1
ATOM 1487 N N . GLY A 1 223 ? 15.283 30.447 -68.116 1.00 83.06 223 GLY A N 1
ATOM 1488 C CA . GLY A 1 223 ? 14.233 30.631 -69.132 1.00 83.06 223 GLY A CA 1
ATOM 1489 C C . GLY A 1 223 ? 14.724 31.268 -70.442 1.00 83.06 223 GLY A C 1
ATOM 1490 O O . GLY A 1 223 ? 14.049 31.183 -71.471 1.00 83.06 223 GLY A O 1
ATOM 1491 N N . GLY A 1 224 ? 15.917 31.861 -70.423 1.00 77.88 224 GLY A N 1
ATOM 1492 C CA . GLY A 1 224 ? 16.696 32.311 -71.574 1.00 77.88 224 GLY A CA 1
ATOM 1493 C C . GLY A 1 224 ? 18.094 31.689 -71.558 1.00 77.88 224 GLY A C 1
ATOM 1494 O O . GLY A 1 224 ? 18.211 30.461 -71.611 1.00 77.88 224 GLY A O 1
ATOM 1495 N N . ASP A 1 225 ? 19.136 32.525 -71.545 1.00 70.69 225 ASP A N 1
ATOM 1496 C CA . ASP A 1 225 ? 20.532 32.110 -71.729 1.00 70.69 225 ASP A CA 1
ATOM 1497 C C . ASP A 1 225 ? 21.248 31.828 -70.390 1.00 70.69 225 ASP A C 1
ATOM 1499 O O . ASP A 1 225 ? 21.070 32.545 -69.405 1.00 70.69 225 ASP A O 1
ATOM 1503 N N . GLY A 1 226 ? 22.138 30.828 -70.371 1.00 64.25 226 GLY A N 1
ATOM 1504 C CA . GLY A 1 226 ? 23.031 30.568 -69.234 1.00 64.25 226 GLY A CA 1
ATOM 1505 C C . GLY A 1 226 ? 22.359 29.854 -68.060 1.00 64.25 226 GLY A C 1
ATOM 1506 O O . GLY A 1 226 ? 21.952 30.505 -67.103 1.00 64.25 226 GLY A O 1
ATOM 1507 N N . GLY A 1 227 ? 22.310 28.519 -68.078 1.00 59.31 227 GLY A N 1
ATOM 1508 C CA . GLY A 1 227 ? 21.878 27.740 -66.908 1.00 59.31 227 GLY A CA 1
ATOM 1509 C C . GLY A 1 227 ? 22.820 27.965 -65.717 1.00 59.31 227 GLY A C 1
ATOM 1510 O O . GLY A 1 227 ? 22.369 28.357 -64.644 1.00 59.31 227 GLY A O 1
ATOM 1511 N N . ARG A 1 228 ? 24.143 27.845 -65.933 1.00 68.69 228 ARG A N 1
ATOM 1512 C CA . ARG A 1 228 ? 25.152 28.091 -64.880 1.00 68.69 228 ARG A CA 1
ATOM 1513 C C . ARG A 1 228 ? 25.374 29.562 -64.510 1.00 68.69 228 ARG A C 1
ATOM 1515 O O . ARG A 1 228 ? 25.303 29.934 -63.350 1.00 68.69 228 ARG A O 1
ATOM 1522 N N . ILE A 1 229 ? 25.756 30.372 -65.495 1.00 67.25 229 ILE A N 1
ATOM 1523 C CA . ILE A 1 229 ? 26.494 31.638 -65.361 1.00 67.25 229 ILE A CA 1
ATOM 1524 C C . ILE A 1 229 ? 26.201 32.419 -66.637 1.00 67.25 229 ILE A C 1
ATOM 1526 O O . ILE A 1 229 ? 26.658 32.013 -67.708 1.00 67.25 229 ILE A O 1
ATOM 1530 N N . ALA A 1 230 ? 25.473 33.526 -66.539 1.00 65.25 230 ALA A N 1
ATOM 1531 C CA . ALA A 1 230 ? 25.203 34.415 -67.662 1.00 65.25 230 ALA A CA 1
ATOM 1532 C C . ALA A 1 230 ? 25.977 35.731 -67.531 1.00 65.25 230 ALA A C 1
ATOM 1534 O O . ALA A 1 230 ? 25.949 36.379 -66.492 1.00 65.25 230 ALA A O 1
ATOM 1535 N N . ASN A 1 231 ? 26.649 36.144 -68.604 1.00 68.06 231 ASN A N 1
ATOM 1536 C CA . ASN A 1 231 ? 27.347 37.426 -68.697 1.00 68.06 231 ASN A CA 1
ATOM 1537 C C . ASN A 1 231 ? 26.645 38.277 -69.761 1.00 68.06 231 ASN A C 1
ATOM 1539 O O . ASN A 1 231 ? 26.842 38.072 -70.963 1.00 68.06 231 ASN A O 1
ATOM 1543 N N . THR A 1 232 ? 25.756 39.166 -69.317 1.00 60.09 232 THR A N 1
ATOM 1544 C CA . THR A 1 232 ? 24.804 39.881 -70.186 1.00 60.09 232 THR A CA 1
ATOM 1545 C C . THR A 1 232 ? 25.198 41.332 -70.455 1.00 60.09 232 THR A C 1
ATOM 1547 O O . THR A 1 232 ? 24.704 41.932 -71.418 1.00 60.09 232 THR A O 1
ATOM 1550 N N . GLY A 1 233 ? 26.133 41.875 -69.671 1.00 57.31 233 GLY A N 1
ATOM 1551 C CA . GLY A 1 233 ? 26.583 43.261 -69.745 1.00 57.31 233 GLY A CA 1
ATOM 1552 C C . GLY A 1 233 ? 28.041 43.444 -69.314 1.00 57.31 233 GLY A C 1
ATOM 1553 O O . GLY A 1 233 ? 28.527 42.803 -68.390 1.00 57.31 233 GLY A O 1
ATOM 1554 N N . GLY A 1 234 ? 28.742 44.361 -69.992 1.00 59.62 234 GLY A N 1
ATOM 1555 C CA . GLY A 1 234 ? 30.079 44.818 -69.595 1.00 59.62 234 GLY A CA 1
ATOM 1556 C C . GLY A 1 234 ? 31.259 44.100 -70.259 1.00 59.62 234 GLY A C 1
ATOM 1557 O O . GLY A 1 234 ? 31.200 43.707 -71.426 1.00 59.62 234 GLY A O 1
ATOM 1558 N N . SER A 1 235 ? 32.378 44.041 -69.533 1.00 64.19 235 SER A N 1
ATOM 1559 C CA . SER A 1 235 ? 33.624 43.358 -69.927 1.00 64.19 235 SER A CA 1
ATOM 1560 C C . SER A 1 235 ? 34.057 42.291 -68.916 1.00 64.19 235 SER A C 1
ATOM 1562 O O . SER A 1 235 ? 35.231 41.941 -68.891 1.00 64.19 235 SER A O 1
ATOM 1564 N N . SER A 1 236 ? 33.108 41.849 -68.090 1.00 70.06 236 SER A N 1
ATOM 1565 C CA . SER A 1 236 ? 33.237 40.826 -67.051 1.00 70.06 236 SER A CA 1
ATOM 1566 C C . SER A 1 236 ? 33.704 39.478 -67.612 1.00 70.06 236 SER A C 1
ATOM 1568 O O . SER A 1 236 ? 33.446 39.170 -68.782 1.00 70.06 236 SER A O 1
ATOM 1570 N N . SER A 1 237 ? 34.299 38.647 -66.765 1.00 75.94 237 SER A N 1
ATOM 1571 C CA . SER A 1 237 ? 34.613 37.233 -66.994 1.00 75.94 237 SER A CA 1
ATOM 1572 C C . SER A 1 237 ? 34.347 36.416 -65.720 1.00 75.94 237 SER A C 1
ATOM 1574 O O . SER A 1 237 ? 34.022 36.974 -64.679 1.00 75.94 237 SER A O 1
ATOM 1576 N N . VAL A 1 238 ? 34.469 35.090 -65.787 1.00 82.19 238 VAL A N 1
ATOM 1577 C CA . VAL A 1 238 ? 34.564 34.237 -64.589 1.00 82.19 238 VAL A CA 1
ATOM 1578 C C . VAL A 1 238 ? 35.772 33.333 -64.757 1.00 82.19 238 VAL A C 1
ATOM 1580 O O . VAL A 1 238 ? 35.870 32.637 -65.771 1.00 82.19 238 VAL A O 1
ATOM 1583 N N . GLY A 1 239 ? 36.678 33.370 -63.783 1.00 87.44 239 GLY A N 1
ATOM 1584 C CA . GLY A 1 239 ? 37.817 32.459 -63.696 1.00 87.44 239 GLY A CA 1
ATOM 1585 C C . GLY A 1 239 ? 37.387 31.109 -63.126 1.00 87.44 239 GLY A C 1
ATOM 1586 O O . GLY A 1 239 ? 36.589 31.084 -62.193 1.00 87.44 239 GLY A O 1
ATOM 1587 N N . LEU A 1 240 ? 37.896 30.002 -63.665 1.00 89.50 240 LEU A N 1
ATOM 1588 C CA . LEU A 1 240 ? 37.572 28.643 -63.212 1.00 89.50 240 LEU A CA 1
ATOM 1589 C C . LEU A 1 240 ? 38.856 27.843 -62.953 1.00 89.50 240 LEU A C 1
ATOM 1591 O O . LEU A 1 240 ? 39.682 27.705 -63.860 1.00 89.50 240 LEU A O 1
ATOM 1595 N N . ALA A 1 241 ? 39.007 27.302 -61.745 1.00 92.56 241 ALA A N 1
ATOM 1596 C CA . ALA A 1 241 ? 40.047 26.338 -61.378 1.00 92.56 241 ALA A CA 1
ATOM 1597 C C . ALA A 1 241 ? 39.411 25.155 -60.634 1.00 92.56 241 ALA A C 1
ATOM 1599 O O . ALA A 1 241 ? 38.559 25.390 -59.777 1.00 92.56 241 ALA A O 1
ATOM 1600 N N . ASN A 1 242 ? 39.794 23.905 -60.915 1.00 93.81 242 ASN A N 1
ATOM 1601 C CA . ASN A 1 242 ? 39.270 22.719 -60.204 1.00 93.81 242 ASN A CA 1
ATOM 1602 C C . ASN A 1 242 ? 37.721 22.678 -60.093 1.00 93.81 242 ASN A C 1
ATOM 1604 O O . ASN A 1 242 ? 37.170 22.113 -59.153 1.00 93.81 242 ASN A O 1
ATOM 1608 N N . THR A 1 243 ? 36.998 23.351 -60.996 1.00 94.12 243 THR A N 1
ATOM 1609 C CA . THR A 1 243 ? 35.568 23.657 -60.836 1.00 94.12 243 THR A CA 1
ATOM 1610 C C . THR A 1 243 ? 34.728 22.765 -61.736 1.00 94.12 243 THR A C 1
ATOM 1612 O O . THR A 1 243 ? 34.998 22.636 -62.933 1.00 94.12 243 THR A O 1
ATOM 1615 N N . LEU A 1 244 ? 33.673 22.187 -61.167 1.00 95.12 244 LEU A N 1
ATOM 1616 C CA . LEU A 1 244 ? 32.711 21.359 -61.875 1.00 95.12 244 LEU A CA 1
ATOM 1617 C C . LEU A 1 244 ? 31.499 22.186 -62.275 1.00 95.12 244 LEU A C 1
ATOM 1619 O O . LEU A 1 244 ? 30.849 22.815 -61.441 1.00 95.12 244 LEU A O 1
ATOM 1623 N N . VAL A 1 245 ? 31.138 22.126 -63.553 1.00 92.94 245 VAL A N 1
ATOM 1624 C CA . VAL A 1 245 ? 29.859 22.631 -64.032 1.00 92.94 245 VAL A CA 1
ATOM 1625 C C . VAL A 1 245 ? 29.193 21.653 -64.991 1.00 92.94 245 VAL A C 1
ATOM 1627 O O . VAL A 1 245 ? 29.646 21.484 -66.122 1.00 92.94 245 VAL A O 1
ATOM 1630 N N . ALA A 1 246 ? 28.079 21.058 -64.576 1.00 92.75 246 ALA A N 1
ATOM 1631 C CA . ALA A 1 246 ? 27.344 20.091 -65.385 1.00 92.75 246 ALA A CA 1
ATOM 1632 C C . ALA A 1 246 ? 25.837 20.101 -65.091 1.00 92.75 246 ALA A C 1
ATOM 1634 O O . ALA A 1 246 ? 25.397 20.577 -64.048 1.00 92.75 246 ALA A O 1
ATOM 1635 N N . ALA A 1 247 ? 25.047 19.510 -65.989 1.00 91.75 247 ALA A N 1
ATOM 1636 C CA . ALA A 1 247 ? 23.613 19.251 -65.810 1.00 91.75 247 ALA A CA 1
ATOM 1637 C C . ALA A 1 247 ? 22.715 20.497 -65.635 1.00 91.75 247 ALA A C 1
ATOM 1639 O O . ALA A 1 247 ? 21.543 20.373 -65.280 1.00 91.75 247 ALA A O 1
ATOM 1640 N N . ASN A 1 248 ? 23.212 21.700 -65.926 1.00 91.69 248 ASN A N 1
ATOM 1641 C CA . ASN A 1 248 ? 22.395 22.912 -65.939 1.00 91.69 248 ASN A CA 1
ATOM 1642 C C . ASN A 1 248 ? 21.497 22.944 -67.193 1.00 91.69 248 ASN A C 1
ATOM 1644 O O . ASN A 1 248 ? 21.701 22.210 -68.162 1.00 91.69 248 ASN A O 1
ATOM 1648 N N . LEU A 1 249 ? 20.484 23.812 -67.205 1.00 90.81 249 LEU A N 1
ATOM 1649 C CA . LEU A 1 249 ? 19.465 23.861 -68.253 1.00 90.81 249 LEU A CA 1
ATOM 1650 C C . LEU A 1 249 ? 19.189 25.300 -68.709 1.00 90.81 249 LEU A C 1
ATOM 1652 O O . LEU A 1 249 ? 18.932 26.185 -67.902 1.00 90.81 249 LEU A O 1
ATOM 1656 N N . ALA A 1 250 ? 19.185 25.530 -70.022 1.00 86.12 250 ALA A N 1
ATOM 1657 C CA . ALA A 1 250 ? 18.836 26.813 -70.634 1.00 86.12 250 ALA A CA 1
ATOM 1658 C C . ALA A 1 250 ? 17.845 26.600 -71.785 1.00 86.12 250 ALA A C 1
ATOM 1660 O O . ALA A 1 250 ? 17.992 25.667 -72.578 1.00 86.12 250 ALA A O 1
ATOM 1661 N N . SER A 1 251 ? 16.839 27.469 -71.902 1.00 83.50 251 SER A N 1
ATOM 1662 C CA . SER A 1 251 ? 15.780 27.318 -72.916 1.00 83.50 251 SER A CA 1
ATOM 1663 C C . SER A 1 251 ? 16.165 27.842 -74.310 1.00 83.50 251 SER A C 1
ATOM 1665 O O . SER A 1 251 ? 15.516 27.477 -75.295 1.00 83.50 251 SER A O 1
ATOM 1667 N N . SER A 1 252 ? 17.200 28.684 -74.421 1.00 76.00 252 SER A N 1
ATOM 1668 C CA . SER A 1 252 ? 17.725 29.200 -75.698 1.00 76.00 252 SER A CA 1
ATOM 1669 C C . SER A 1 252 ? 19.057 28.567 -76.103 1.00 76.00 252 SER A C 1
ATOM 1671 O O . SER A 1 252 ? 19.130 27.930 -77.157 1.00 76.00 252 SER A O 1
ATOM 1673 N N . SER A 1 253 ? 20.110 28.771 -75.306 1.00 75.44 253 SER A N 1
ATOM 1674 C CA . SER A 1 253 ? 21.464 28.247 -75.533 1.00 75.44 253 SER A CA 1
ATOM 1675 C C . SER A 1 253 ? 22.360 28.436 -74.305 1.00 75.44 253 SER A C 1
ATOM 1677 O O . SER A 1 253 ? 22.070 29.270 -73.451 1.00 75.44 253 SER A O 1
ATOM 1679 N N . GLY A 1 254 ? 23.467 27.691 -74.230 1.00 77.12 254 GLY A N 1
ATOM 1680 C CA . GLY A 1 254 ? 24.424 27.793 -73.129 1.00 77.12 254 GLY A CA 1
ATOM 1681 C C . GLY A 1 254 ? 23.915 27.246 -71.795 1.00 77.12 254 GLY A C 1
ATOM 1682 O O . GLY A 1 254 ? 23.875 28.011 -70.834 1.00 77.12 254 GLY A O 1
ATOM 1683 N N . PRO A 1 255 ? 23.506 25.964 -71.703 1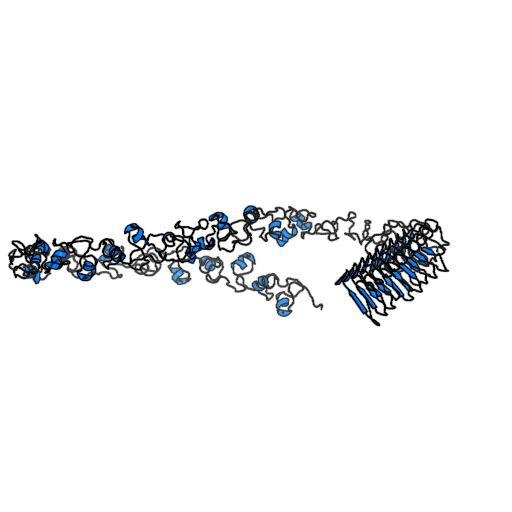.00 81.38 255 PRO A N 1
ATOM 1684 C CA . PRO A 1 255 ? 23.070 25.366 -70.440 1.00 81.38 255 PRO A CA 1
ATOM 1685 C C . PRO A 1 255 ? 24.197 25.408 -69.400 1.00 81.38 255 PRO A C 1
ATOM 1687 O O . PRO A 1 255 ? 24.132 26.181 -68.443 1.00 81.38 255 PRO A O 1
ATOM 1690 N N . ASP A 1 256 ? 25.278 24.671 -69.650 1.00 85.31 256 ASP A N 1
ATOM 1691 C CA . ASP A 1 256 ? 26.432 24.606 -68.760 1.00 85.31 256 ASP A CA 1
ATOM 1692 C C . ASP A 1 256 ? 27.445 25.723 -68.989 1.00 85.31 256 ASP A C 1
ATOM 1694 O O . ASP A 1 256 ? 28.380 25.802 -68.204 1.00 85.31 256 ASP A O 1
ATOM 1698 N N . CYS A 1 257 ? 27.311 26.601 -69.997 1.00 75.38 257 CYS A N 1
ATOM 1699 C CA . CYS A 1 257 ? 28.144 27.807 -70.112 1.00 75.38 257 CYS A CA 1
ATOM 1700 C C . CYS A 1 257 ? 27.658 28.821 -71.181 1.00 75.38 257 CYS A C 1
ATOM 1702 O O . CYS A 1 257 ? 27.200 28.433 -72.256 1.00 75.38 257 CYS A O 1
ATOM 1704 N N . ILE A 1 258 ? 27.847 30.131 -70.955 1.00 76.00 258 ILE A N 1
ATOM 1705 C CA . ILE A 1 258 ? 27.777 31.159 -72.014 1.00 76.00 258 ILE A CA 1
ATOM 1706 C C . ILE A 1 258 ? 28.870 32.230 -71.836 1.00 76.00 258 ILE A C 1
ATOM 1708 O O . ILE A 1 258 ? 29.297 32.530 -70.724 1.00 76.00 258 ILE A O 1
ATOM 1712 N N . GLY A 1 259 ? 29.346 32.811 -72.943 1.00 74.50 259 GLY A N 1
ATOM 1713 C CA . GLY A 1 259 ? 30.388 33.845 -72.936 1.00 74.50 259 GLY A CA 1
ATOM 1714 C C . GLY A 1 259 ? 31.805 33.283 -73.088 1.00 74.50 259 GLY A C 1
ATOM 1715 O O . GLY A 1 259 ? 32.023 32.338 -73.842 1.00 74.50 259 GLY A O 1
ATOM 1716 N N . SER A 1 260 ? 32.787 33.896 -72.426 1.00 76.19 260 SER A N 1
ATOM 1717 C CA . SER A 1 260 ? 34.207 33.525 -72.527 1.00 76.19 260 SER A CA 1
ATOM 1718 C C . SER A 1 260 ? 34.854 33.422 -71.140 1.00 76.19 260 SER A C 1
ATOM 1720 O O . SER A 1 260 ? 35.698 34.256 -70.831 1.00 76.19 260 SER A O 1
ATOM 1722 N N . PRO A 1 261 ? 34.445 32.453 -70.299 1.00 80.75 261 PRO A N 1
ATOM 1723 C CA . PRO A 1 261 ? 35.064 32.248 -68.993 1.00 80.75 261 PRO A CA 1
ATOM 1724 C C . PRO A 1 261 ? 36.543 31.873 -69.154 1.00 80.75 261 PRO A C 1
ATOM 1726 O O . PRO A 1 261 ? 36.910 31.155 -70.092 1.00 80.75 261 PRO A O 1
ATOM 1729 N N . ASP A 1 262 ? 37.375 32.369 -68.245 1.00 86.12 262 ASP A N 1
ATOM 1730 C CA . ASP A 1 262 ? 38.817 32.151 -68.242 1.00 86.12 262 ASP A CA 1
ATOM 1731 C C . ASP A 1 262 ? 39.130 30.836 -67.517 1.00 86.12 262 ASP A C 1
ATOM 1733 O O . ASP A 1 262 ? 38.856 30.692 -66.328 1.00 86.12 262 ASP A O 1
ATOM 1737 N N . SER A 1 263 ? 39.697 29.861 -68.232 1.00 89.19 263 SER A N 1
ATOM 1738 C CA . SER A 1 263 ? 40.175 28.631 -67.595 1.00 89.19 263 SER A CA 1
ATOM 1739 C C . SER A 1 263 ? 41.548 28.847 -66.964 1.00 89.19 263 SER A C 1
ATOM 1741 O O . SER A 1 263 ? 42.466 29.352 -67.618 1.00 89.19 263 SER A O 1
ATOM 1743 N N . TYR A 1 264 ? 41.690 28.422 -65.712 1.00 89.94 264 TYR A N 1
ATOM 1744 C CA . TYR A 1 264 ? 42.968 28.236 -65.028 1.00 89.94 264 TYR A CA 1
ATOM 1745 C C . TYR A 1 264 ? 43.389 26.757 -64.958 1.00 89.94 264 TYR A C 1
ATOM 1747 O O . TYR A 1 264 ? 44.455 26.470 -64.420 1.00 89.94 264 TYR A O 1
ATOM 1755 N N . GLY A 1 265 ? 42.614 25.855 -65.575 1.00 90.00 265 GLY A N 1
ATOM 1756 C CA . GLY A 1 265 ? 42.892 24.422 -65.686 1.00 90.00 265 GLY A CA 1
ATOM 1757 C C . GLY A 1 265 ? 42.057 23.537 -64.757 1.00 90.00 265 GLY A C 1
ATOM 1758 O O . GLY A 1 265 ? 41.462 24.004 -63.782 1.00 90.00 265 GLY A O 1
ATOM 1759 N N . ASN A 1 266 ? 42.047 22.242 -65.088 1.00 92.25 266 ASN A N 1
ATOM 1760 C CA . ASN A 1 266 ? 41.467 21.150 -64.303 1.00 92.25 266 ASN A CA 1
ATOM 1761 C C . ASN A 1 266 ? 39.975 21.336 -63.971 1.00 92.25 266 ASN A C 1
ATOM 1763 O O . ASN A 1 266 ? 39.510 20.939 -62.911 1.00 92.25 266 ASN A O 1
ATOM 1767 N N . ASN A 1 267 ? 39.204 21.946 -64.870 1.00 93.19 267 ASN A N 1
ATOM 1768 C CA . ASN A 1 267 ? 37.756 22.098 -64.718 1.00 93.19 267 ASN A CA 1
ATOM 1769 C C . ASN A 1 267 ? 36.997 20.981 -65.433 1.00 93.19 267 ASN A C 1
ATOM 1771 O O . ASN A 1 267 ? 37.475 20.451 -66.435 1.00 93.19 267 ASN A O 1
ATOM 1775 N N . LEU A 1 268 ? 35.769 20.700 -64.994 1.00 93.94 268 LEU A N 1
ATOM 1776 C CA . LEU A 1 268 ? 34.828 19.842 -65.713 1.00 93.94 268 LEU A CA 1
ATOM 1777 C C . LEU A 1 268 ? 33.671 20.697 -66.239 1.00 93.94 268 LEU A C 1
ATOM 1779 O O . LEU A 1 268 ? 32.998 21.366 -65.462 1.00 93.94 268 LEU A O 1
ATOM 1783 N N . ILE A 1 269 ? 33.413 20.680 -67.552 1.00 91.25 269 ILE A N 1
ATOM 1784 C CA . ILE A 1 269 ? 32.237 21.328 -68.161 1.00 91.25 269 ILE A CA 1
ATOM 1785 C C . ILE A 1 269 ? 31.408 20.309 -68.953 1.00 91.25 269 ILE A C 1
ATOM 1787 O O . ILE A 1 269 ? 31.868 19.794 -69.974 1.00 91.25 269 ILE A O 1
ATOM 1791 N N . GLY A 1 270 ? 30.171 20.063 -68.516 1.00 91.31 270 GLY A N 1
ATOM 1792 C CA . GLY A 1 270 ? 29.260 19.064 -69.088 1.00 91.31 270 GLY A CA 1
ATOM 1793 C C . GLY A 1 270 ? 28.825 19.340 -70.531 1.00 91.31 270 GLY A C 1
ATOM 1794 O O . GLY A 1 270 ? 28.816 18.423 -71.351 1.00 91.31 270 GLY A O 1
ATOM 1795 N N . ASP A 1 271 ? 28.529 20.599 -70.869 1.00 88.25 271 ASP A N 1
ATOM 1796 C CA . ASP A 1 271 ? 28.200 21.048 -72.231 1.00 88.25 271 ASP A CA 1
ATOM 1797 C C . ASP A 1 271 ? 28.801 22.434 -72.540 1.00 88.25 271 ASP A C 1
ATOM 1799 O O . ASP A 1 271 ? 28.386 23.466 -72.005 1.00 88.25 271 ASP A O 1
ATOM 1803 N N . THR A 1 272 ? 29.765 22.494 -73.462 1.00 86.06 272 THR A N 1
ATOM 1804 C CA . THR A 1 272 ? 30.388 23.762 -73.885 1.00 86.06 272 THR A CA 1
ATOM 1805 C C . THR A 1 272 ? 29.558 24.571 -74.903 1.00 86.06 272 THR A C 1
ATOM 1807 O O . THR A 1 272 ? 29.984 25.650 -75.342 1.00 86.06 272 THR A O 1
ATOM 1810 N N . THR A 1 273 ? 28.360 24.101 -75.286 1.00 84.62 273 THR A N 1
ATOM 1811 C CA . THR A 1 273 ? 27.487 24.697 -76.319 1.00 84.62 273 THR A CA 1
ATOM 1812 C C . THR A 1 273 ? 26.911 26.057 -75.913 1.00 84.62 273 THR A C 1
ATOM 1814 O O . THR A 1 273 ? 25.759 26.189 -75.504 1.00 84.62 273 THR A O 1
ATOM 1817 N N . GLY A 1 274 ? 27.689 27.114 -76.128 1.00 77.56 274 GLY A N 1
ATOM 1818 C CA . GLY A 1 274 ? 27.294 28.497 -75.842 1.00 77.56 274 GLY A CA 1
ATOM 1819 C C . GLY A 1 274 ? 28.482 29.418 -75.577 1.00 77.56 274 GLY A C 1
ATOM 1820 O O . GLY A 1 274 ? 28.371 30.633 -75.753 1.00 77.56 274 GLY A O 1
ATOM 1821 N N . CYS A 1 275 ? 29.640 28.850 -75.231 1.00 75.88 275 CYS A N 1
ATOM 1822 C CA . CYS A 1 275 ? 30.853 29.618 -74.986 1.00 75.88 275 CYS A CA 1
ATOM 1823 C C . CYS A 1 275 ? 31.795 29.732 -76.178 1.00 75.88 275 CYS A C 1
ATOM 1825 O O . CYS A 1 275 ? 31.872 28.881 -77.064 1.00 75.88 275 CYS A O 1
ATOM 1827 N N . THR A 1 276 ? 32.654 30.742 -76.091 1.00 76.50 276 THR A N 1
ATOM 1828 C CA . THR A 1 276 ? 34.020 30.688 -76.607 1.00 76.50 276 THR A CA 1
ATOM 1829 C C . THR A 1 276 ? 34.968 30.261 -75.484 1.00 76.50 276 THR A C 1
ATOM 1831 O O . THR A 1 276 ? 35.821 31.040 -75.069 1.00 76.50 276 THR A O 1
ATOM 1834 N N . TYR A 1 277 ? 34.797 29.042 -74.962 1.00 74.19 277 TYR A N 1
ATOM 1835 C CA . TYR A 1 277 ? 35.666 28.512 -73.910 1.00 74.19 277 TYR A CA 1
ATOM 1836 C C . TYR A 1 277 ? 37.034 28.158 -74.499 1.00 74.19 277 TYR A C 1
ATOM 1838 O O . TYR A 1 277 ? 37.131 27.400 -75.467 1.00 74.19 277 TYR A O 1
ATOM 1846 N N . SER A 1 278 ? 38.094 28.736 -73.937 1.00 73.69 278 SER A N 1
ATOM 1847 C CA . SER A 1 278 ? 39.474 28.409 -74.294 1.00 73.69 278 SER A CA 1
ATOM 1848 C C . SER A 1 278 ? 40.015 27.389 -73.297 1.00 73.69 278 SER A C 1
ATOM 1850 O O . SER A 1 278 ? 40.863 27.743 -72.483 1.00 73.69 278 SER A O 1
ATOM 1852 N N . ALA A 1 279 ? 39.503 26.158 -73.373 1.00 72.00 279 ALA A N 1
ATOM 1853 C CA . ALA A 1 279 ? 39.932 25.047 -72.528 1.00 72.00 279 ALA A CA 1
ATOM 1854 C C . ALA A 1 279 ? 41.465 24.922 -72.487 1.00 72.00 279 ALA A C 1
ATOM 1856 O O . ALA A 1 279 ? 42.125 24.948 -73.539 1.00 72.00 279 ALA A O 1
ATOM 1857 N N . ASP A 1 280 ? 42.016 24.763 -71.286 1.00 83.44 280 ASP A N 1
ATOM 1858 C CA . ASP A 1 280 ? 43.350 24.212 -71.114 1.00 83.44 280 ASP A CA 1
ATOM 1859 C C . ASP A 1 280 ? 43.343 22.726 -71.512 1.00 83.44 280 ASP A C 1
ATOM 1861 O O . ASP A 1 280 ? 42.313 22.072 -71.668 1.00 83.44 280 ASP A O 1
ATOM 1865 N N . THR A 1 281 ? 44.532 22.175 -71.702 1.00 85.94 281 THR A N 1
ATOM 1866 C CA . THR A 1 281 ? 44.751 20.747 -71.906 1.00 85.94 281 THR A CA 1
ATOM 1867 C C . THR A 1 281 ? 44.399 19.863 -70.709 1.00 85.94 281 THR A C 1
ATOM 1869 O O . THR A 1 281 ? 44.312 18.652 -70.912 1.00 85.94 281 THR A O 1
ATOM 1872 N N . THR A 1 282 ? 44.219 20.426 -69.509 1.00 90.31 282 THR A N 1
ATOM 1873 C CA . THR A 1 282 ? 43.784 19.687 -68.310 1.00 90.31 282 THR A CA 1
ATOM 1874 C C . THR A 1 282 ? 42.278 19.757 -68.038 1.00 90.31 282 THR A C 1
ATOM 1876 O O . THR A 1 282 ? 41.808 19.052 -67.154 1.00 90.31 282 THR A O 1
ATOM 1879 N N . ASP A 1 283 ? 41.503 20.550 -68.789 1.00 91.69 283 ASP A N 1
ATOM 1880 C CA . ASP A 1 283 ? 40.046 20.614 -68.609 1.00 91.69 283 ASP A CA 1
ATOM 1881 C C . ASP A 1 283 ? 39.336 19.392 -69.234 1.00 91.69 283 ASP A C 1
ATOM 1883 O O . ASP A 1 283 ? 39.600 19.000 -70.378 1.00 91.69 283 ASP A O 1
ATOM 1887 N N . VAL A 1 284 ? 38.368 18.831 -68.508 1.00 93.06 284 VAL A N 1
ATOM 1888 C CA . VAL A 1 284 ? 37.430 17.801 -68.972 1.00 93.06 284 VAL A CA 1
ATOM 1889 C C . VAL A 1 284 ? 36.191 18.495 -69.541 1.00 93.06 284 VAL A C 1
ATOM 1891 O O . VAL A 1 284 ? 35.504 19.235 -68.846 1.00 93.06 284 VAL A O 1
ATOM 1894 N N . VAL A 1 285 ? 35.876 18.281 -70.819 1.00 91.25 285 VAL A N 1
ATOM 1895 C CA . VAL A 1 285 ? 34.761 18.977 -71.493 1.00 91.25 285 VAL A CA 1
ATOM 1896 C C . VAL A 1 285 ? 33.823 18.024 -72.229 1.00 91.25 285 VAL A C 1
ATOM 1898 O O . VAL A 1 285 ? 34.225 16.933 -72.640 1.00 91.25 285 VAL A O 1
ATOM 1901 N N . ASP A 1 286 ? 32.576 18.460 -72.413 1.00 90.25 286 ASP A N 1
ATOM 1902 C CA . ASP A 1 286 ? 31.508 17.767 -73.146 1.00 90.25 286 ASP A CA 1
ATOM 1903 C C . ASP A 1 286 ? 31.272 16.320 -72.645 1.00 90.25 286 ASP A C 1
ATOM 1905 O O . ASP A 1 286 ? 31.057 15.392 -73.433 1.00 90.25 286 ASP A O 1
ATOM 1909 N N . THR A 1 287 ? 31.374 16.115 -71.325 1.00 90.56 287 THR A N 1
ATOM 1910 C CA . THR A 1 287 ? 31.338 14.801 -70.657 1.00 90.56 287 THR A CA 1
ATOM 1911 C C . THR A 1 287 ? 30.405 14.828 -69.443 1.00 90.56 287 THR A C 1
ATOM 1913 O O . THR A 1 287 ? 30.395 15.791 -68.686 1.00 90.56 287 THR A O 1
ATOM 1916 N N . ASP A 1 288 ? 29.634 13.755 -69.247 1.00 91.31 288 ASP A N 1
ATOM 1917 C CA . ASP A 1 288 ? 28.758 13.581 -68.082 1.00 91.31 288 ASP A CA 1
ATOM 1918 C C . ASP A 1 288 ? 29.573 13.489 -66.780 1.00 91.31 288 ASP A C 1
ATOM 1920 O O . ASP A 1 288 ? 30.445 12.628 -66.644 1.00 91.31 288 ASP A O 1
ATOM 1924 N N . ALA A 1 289 ? 29.268 14.379 -65.836 1.00 93.88 289 ALA A N 1
ATOM 1925 C CA . ALA A 1 289 ? 29.904 14.470 -64.528 1.00 93.88 289 ALA A CA 1
ATOM 1926 C C . ALA A 1 289 ? 29.527 13.330 -63.569 1.00 93.88 289 ALA A C 1
ATOM 1928 O O . ALA A 1 289 ? 30.243 13.119 -62.594 1.00 93.88 289 ALA A O 1
ATOM 1929 N N . LYS A 1 290 ? 28.422 12.607 -63.815 1.00 94.62 290 LYS A N 1
ATOM 1930 C CA . LYS A 1 290 ? 27.864 11.601 -62.893 1.00 94.62 290 LYS A CA 1
ATOM 1931 C C . LYS A 1 290 ? 27.727 12.108 -61.445 1.00 94.62 290 LYS A C 1
ATOM 1933 O O . LYS A 1 290 ? 28.252 11.505 -60.513 1.00 94.62 290 LYS A O 1
ATOM 1938 N N . LEU A 1 291 ? 27.031 13.225 -61.266 1.00 93.12 291 LEU A N 1
ATOM 1939 C CA . LEU A 1 291 ? 26.708 13.734 -59.932 1.00 93.12 291 LEU A CA 1
ATOM 1940 C C . LEU A 1 291 ? 25.570 12.930 -59.295 1.00 93.12 291 LEU A C 1
ATOM 1942 O O . LEU A 1 291 ? 24.628 12.529 -59.986 1.00 93.12 291 LEU A O 1
ATOM 1946 N N . GLY A 1 292 ? 25.642 12.752 -57.978 1.00 91.31 292 GLY A N 1
ATOM 1947 C CA . GLY A 1 292 ? 24.514 12.351 -57.145 1.00 91.31 292 GLY A CA 1
ATOM 1948 C C . GLY A 1 292 ? 23.477 13.475 -56.993 1.00 91.31 292 GLY A C 1
ATOM 1949 O O . GLY A 1 292 ? 23.640 14.564 -57.559 1.00 91.31 292 GLY A O 1
ATOM 1950 N N . PRO A 1 293 ? 22.392 13.243 -56.233 1.00 94.06 293 PRO A N 1
ATOM 1951 C CA . PRO A 1 293 ? 21.496 14.319 -55.804 1.00 94.06 293 PRO A CA 1
ATOM 1952 C C . PRO A 1 293 ? 22.244 15.369 -54.961 1.00 94.06 293 PRO A C 1
ATOM 1954 O O . PRO A 1 293 ? 23.387 15.153 -54.563 1.00 94.06 293 PRO A O 1
ATOM 1957 N N . LEU A 1 294 ? 21.612 16.525 -54.736 1.00 94.69 294 LEU A N 1
ATOM 1958 C CA . LEU A 1 294 ? 22.034 17.441 -53.674 1.00 94.69 294 LEU A CA 1
ATOM 1959 C C . LEU A 1 294 ? 21.422 16.902 -52.379 1.00 94.69 294 LEU A C 1
ATOM 1961 O O . LEU A 1 294 ? 20.203 16.736 -52.341 1.00 94.69 294 LEU A O 1
ATOM 1965 N N . VAL A 1 295 ? 22.266 16.563 -51.410 1.00 94.00 295 VAL A N 1
ATOM 1966 C CA . VAL A 1 295 ? 21.904 16.056 -50.075 1.00 94.00 295 VAL A CA 1
ATOM 1967 C C . VAL A 1 295 ? 23.034 16.391 -49.095 1.00 94.00 295 VAL A C 1
ATOM 1969 O O . VAL A 1 295 ? 24.142 16.743 -49.518 1.00 94.00 295 VAL A O 1
ATOM 1972 N N . ASN A 1 296 ? 22.806 16.238 -47.791 1.00 90.81 296 ASN A N 1
ATOM 1973 C CA . ASN A 1 296 ? 23.911 16.138 -46.839 1.00 90.81 296 ASN A CA 1
ATOM 1974 C C . ASN A 1 296 ? 24.739 14.867 -47.142 1.00 90.81 296 ASN A C 1
ATOM 1976 O O . ASN A 1 296 ? 24.177 13.782 -47.249 1.00 90.81 296 ASN A O 1
ATOM 1980 N N . ASN A 1 297 ? 26.059 15.010 -47.305 1.00 89.69 297 ASN A N 1
ATOM 1981 C CA . ASN A 1 297 ? 27.000 13.892 -47.493 1.00 89.69 297 ASN A CA 1
ATOM 1982 C C . ASN A 1 297 ? 28.104 13.909 -46.413 1.00 89.69 297 ASN A C 1
ATOM 1984 O O . ASN A 1 297 ? 29.278 13.681 -46.726 1.00 89.69 297 ASN A O 1
ATOM 1988 N N . GLY A 1 298 ? 27.746 14.269 -45.177 1.00 85.56 298 GLY A N 1
ATOM 1989 C CA . GLY A 1 298 ? 28.658 14.325 -44.033 1.00 85.56 298 GLY A CA 1
ATOM 1990 C C . GLY A 1 298 ? 29.374 15.658 -43.863 1.00 85.56 298 GLY A C 1
ATOM 1991 O O . GLY A 1 298 ? 30.590 15.680 -43.703 1.00 85.56 298 GLY A O 1
ATOM 1992 N N . GLY A 1 299 ? 28.645 16.768 -43.968 1.00 87.50 299 GLY A N 1
ATOM 1993 C CA . GLY A 1 299 ? 29.160 18.095 -43.639 1.00 87.50 299 GLY A CA 1
ATOM 1994 C C . GLY A 1 299 ? 28.049 19.048 -43.207 1.00 87.50 299 GLY A C 1
ATOM 1995 O O . GLY A 1 299 ? 26.865 18.731 -43.289 1.00 87.50 299 GLY A O 1
ATOM 1996 N N . THR A 1 300 ? 28.448 20.238 -42.780 1.00 90.62 300 THR A N 1
ATOM 1997 C CA . THR A 1 300 ? 27.586 21.356 -42.355 1.00 90.62 300 THR A CA 1
ATOM 1998 C C . THR A 1 300 ? 26.663 21.888 -43.456 1.00 90.62 300 THR A C 1
ATOM 2000 O O . THR A 1 300 ? 25.616 22.468 -43.166 1.00 90.62 300 THR A O 1
ATOM 2003 N N . THR A 1 301 ? 27.014 21.686 -44.731 1.00 94.31 301 THR A N 1
ATOM 2004 C CA . THR A 1 301 ? 26.234 22.138 -45.891 1.00 94.31 301 THR A CA 1
ATOM 2005 C C . THR A 1 301 ? 26.072 21.036 -46.948 1.00 94.31 301 THR A C 1
ATOM 2007 O O . THR A 1 301 ? 26.950 20.193 -47.153 1.00 94.31 301 THR A O 1
ATOM 2010 N N . GLU A 1 302 ? 24.926 21.019 -47.641 1.00 95.69 302 GLU A N 1
ATOM 2011 C CA . GLU A 1 302 ? 24.619 19.977 -48.634 1.00 95.69 302 GLU A CA 1
ATOM 2012 C C . GLU A 1 302 ? 25.554 20.023 -49.849 1.00 95.69 302 GLU A C 1
ATOM 2014 O O . GLU A 1 302 ? 25.883 21.090 -50.366 1.00 95.69 302 GLU A O 1
ATOM 2019 N N . THR A 1 303 ? 25.923 18.861 -50.380 1.00 95.56 303 THR A N 1
ATOM 2020 C CA . THR A 1 303 ? 26.873 18.723 -51.495 1.00 95.56 303 THR A CA 1
ATOM 2021 C C . THR A 1 303 ? 26.345 17.771 -52.570 1.00 95.56 303 THR A C 1
ATOM 2023 O O . THR A 1 303 ? 25.342 17.079 -52.393 1.00 95.56 303 THR A O 1
ATOM 2026 N N . HIS A 1 304 ? 27.017 17.736 -53.723 1.00 95.56 304 HIS A N 1
ATOM 2027 C CA . HIS A 1 304 ? 26.814 16.693 -54.727 1.00 95.56 304 HIS A CA 1
ATOM 2028 C C . HIS A 1 304 ? 27.942 15.665 -54.642 1.00 95.56 304 HIS A C 1
ATOM 2030 O O . HIS A 1 304 ? 29.048 15.939 -55.110 1.00 95.56 304 HIS A O 1
ATOM 2036 N N . ALA A 1 305 ? 27.652 14.474 -54.115 1.00 92.12 305 ALA A N 1
ATOM 2037 C CA . ALA A 1 305 ? 28.585 13.353 -54.171 1.00 92.12 305 ALA A CA 1
ATOM 2038 C C . ALA A 1 305 ? 28.918 12.962 -55.625 1.00 92.12 305 ALA A C 1
ATOM 2040 O O . ALA A 1 305 ? 28.074 13.040 -56.530 1.00 92.12 305 ALA A O 1
ATOM 2041 N N . LEU A 1 306 ? 30.150 12.506 -55.852 1.00 91.62 306 LEU A N 1
ATOM 2042 C CA . LEU A 1 306 ? 30.593 11.975 -57.140 1.00 91.62 306 LEU A CA 1
ATOM 2043 C C . LEU A 1 306 ? 30.243 10.484 -57.231 1.00 91.62 306 LEU A C 1
ATOM 2045 O O . LEU A 1 306 ? 30.756 9.671 -56.470 1.00 91.62 306 LEU A O 1
ATOM 2049 N N . LEU A 1 307 ? 29.374 10.101 -58.172 1.00 89.75 307 LEU A N 1
ATOM 2050 C CA . LEU A 1 307 ? 28.964 8.700 -58.324 1.00 89.75 307 LEU A CA 1
ATOM 2051 C C . LEU A 1 307 ? 30.067 7.856 -58.972 1.00 89.75 307 LEU A C 1
ATOM 2053 O O . LEU A 1 307 ? 30.833 8.341 -59.808 1.00 89.75 307 LEU A O 1
ATOM 2057 N N . LEU A 1 308 ? 30.059 6.553 -58.675 1.00 84.81 308 LEU A N 1
ATOM 2058 C CA . LEU A 1 308 ? 31.080 5.584 -59.083 1.00 84.81 308 LEU A CA 1
ATOM 2059 C C . LEU A 1 308 ? 31.576 5.743 -60.540 1.00 84.81 308 LEU A C 1
ATOM 2061 O O . LEU A 1 308 ? 30.843 5.629 -61.543 1.00 84.81 308 LEU A O 1
ATOM 2065 N N . GLY A 1 309 ? 32.884 5.983 -60.653 1.00 85.50 309 GLY A N 1
ATOM 2066 C CA . GLY A 1 309 ? 33.586 6.237 -61.908 1.00 85.50 309 GLY A CA 1
ATOM 2067 C C . GLY A 1 309 ? 33.217 7.568 -62.569 1.00 85.50 309 GLY A C 1
ATOM 2068 O O . GLY A 1 309 ? 33.148 7.621 -63.805 1.00 85.50 309 GLY A O 1
ATOM 2069 N N . SER A 1 310 ? 32.878 8.597 -61.793 1.00 92.25 310 SER A N 1
ATOM 2070 C CA . SER A 1 310 ? 32.810 9.982 -62.264 1.00 92.25 310 SER A CA 1
ATOM 2071 C C . SER A 1 310 ? 34.166 10.401 -62.852 1.00 92.25 310 SER A C 1
ATOM 2073 O O . SER A 1 310 ? 35.201 10.076 -62.280 1.00 92.25 310 SER A O 1
ATOM 2075 N N . PRO A 1 311 ? 34.201 11.123 -63.987 1.00 92.88 311 PRO A N 1
ATOM 2076 C CA . PRO A 1 311 ? 35.444 11.646 -64.554 1.00 92.88 311 PRO A CA 1
ATOM 2077 C C . PRO A 1 311 ? 35.981 12.883 -63.809 1.00 92.88 311 PRO A C 1
ATOM 2079 O O . PRO A 1 311 ? 36.930 13.498 -64.290 1.00 92.88 311 PRO A O 1
ATOM 2082 N N . ALA A 1 312 ? 35.345 13.281 -62.702 1.00 92.88 312 ALA A N 1
ATOM 2083 C CA . ALA A 1 312 ? 35.839 14.304 -61.788 1.00 92.88 312 ALA A CA 1
ATOM 2084 C C . ALA A 1 312 ? 36.761 13.742 -60.693 1.00 92.88 312 ALA A C 1
ATOM 2086 O O . ALA A 1 312 ? 37.511 14.526 -60.118 1.00 92.88 312 ALA A O 1
ATOM 2087 N N . VAL A 1 313 ? 36.700 12.431 -60.421 1.00 91.19 313 VAL A N 1
ATOM 2088 C CA . VAL A 1 313 ? 37.535 11.772 -59.404 1.00 91.19 313 VAL A CA 1
ATOM 2089 C C . VAL A 1 313 ? 38.994 11.731 -59.865 1.00 91.19 313 VAL A C 1
ATOM 2091 O O . VAL A 1 313 ? 39.235 11.480 -61.051 1.00 91.19 313 VAL A O 1
ATOM 2094 N N . ASP A 1 314 ? 39.944 11.983 -58.956 1.00 88.94 314 ASP A N 1
ATOM 2095 C CA . ASP A 1 314 ? 41.397 11.965 -59.226 1.00 88.94 314 ASP A CA 1
ATOM 2096 C C . ASP A 1 314 ? 41.787 12.843 -60.451 1.00 88.94 314 ASP A C 1
ATOM 2098 O O . ASP A 1 314 ? 42.497 12.413 -61.368 1.00 88.94 314 ASP A O 1
ATOM 2102 N N . ALA A 1 315 ? 41.268 14.078 -60.537 1.00 90.75 315 ALA A N 1
ATOM 2103 C CA . ALA A 1 315 ? 41.410 14.912 -61.745 1.00 90.75 315 ALA A CA 1
ATOM 2104 C C . ALA A 1 315 ? 41.707 16.415 -61.523 1.00 90.75 315 ALA A C 1
ATOM 2106 O O . ALA A 1 315 ? 42.007 17.133 -62.486 1.00 90.75 315 ALA A O 1
ATOM 2107 N N . ALA A 1 316 ? 41.661 16.921 -60.290 1.00 90.44 316 ALA A N 1
ATOM 2108 C CA . ALA A 1 316 ? 42.004 18.302 -59.937 1.00 90.44 316 ALA A CA 1
ATOM 2109 C C . ALA A 1 316 ? 43.527 18.528 -59.824 1.00 90.44 316 ALA A C 1
ATOM 2111 O O . ALA A 1 316 ? 44.308 17.598 -59.625 1.00 90.44 316 ALA A O 1
ATOM 2112 N N . ASP A 1 317 ? 43.979 19.783 -59.924 1.00 88.56 317 ASP A N 1
ATOM 2113 C CA . ASP A 1 317 ? 45.373 20.129 -59.616 1.00 88.56 317 ASP A CA 1
ATOM 2114 C C . ASP A 1 317 ? 45.578 20.138 -58.094 1.00 88.56 317 ASP A C 1
ATOM 2116 O O . ASP A 1 317 ? 45.274 21.126 -57.433 1.00 88.56 317 ASP A O 1
ATOM 2120 N N . THR A 1 318 ? 46.148 19.060 -57.548 1.00 81.56 318 THR A N 1
ATOM 2121 C CA . THR A 1 318 ? 46.498 18.907 -56.118 1.00 81.56 318 THR A CA 1
ATOM 2122 C C . THR A 1 318 ? 47.463 19.967 -55.571 1.00 81.56 318 THR A C 1
ATOM 2124 O O . THR A 1 318 ? 47.689 20.037 -54.363 1.00 81.56 318 THR A O 1
ATOM 2127 N N . SER A 1 319 ? 48.071 20.795 -56.428 1.00 79.00 319 SER A N 1
ATOM 2128 C CA . SER A 1 319 ? 48.925 21.915 -56.017 1.00 79.00 319 SER A CA 1
ATOM 2129 C C . SER A 1 319 ? 48.201 23.267 -55.947 1.00 79.00 319 SER A C 1
ATOM 2131 O O . SER A 1 319 ? 48.821 24.269 -55.573 1.00 79.00 319 SER A O 1
ATOM 2133 N N . ALA A 1 320 ? 46.903 23.297 -56.263 1.00 69.75 320 ALA A N 1
ATOM 2134 C CA . ALA A 1 320 ? 46.038 24.469 -56.231 1.00 69.75 320 ALA A CA 1
ATOM 2135 C C . ALA A 1 320 ? 44.706 24.157 -55.523 1.00 69.75 320 ALA A C 1
ATOM 2137 O O . ALA A 1 320 ? 44.102 23.120 -55.759 1.00 69.75 320 ALA A O 1
ATOM 2138 N N . GLY A 1 321 ? 44.220 25.080 -54.691 1.00 77.88 321 GLY A N 1
ATOM 2139 C CA . GLY A 1 321 ? 42.968 24.908 -53.944 1.00 77.88 321 GLY A CA 1
ATOM 2140 C C . GLY A 1 321 ? 43.152 24.896 -52.420 1.00 77.88 321 GLY A C 1
ATOM 2141 O O . GLY A 1 321 ? 44.267 25.111 -51.929 1.00 77.88 321 GLY A O 1
ATOM 2142 N N . PRO A 1 322 ? 42.050 24.727 -51.671 1.00 86.31 322 PRO A N 1
ATOM 2143 C CA . PRO A 1 322 ? 42.058 24.553 -50.219 1.00 86.31 322 PRO A CA 1
ATOM 2144 C C . PRO A 1 322 ? 42.517 23.143 -49.808 1.00 86.31 322 PRO A C 1
ATOM 2146 O O . PRO A 1 322 ? 42.577 22.226 -50.622 1.00 86.31 322 PRO A O 1
ATOM 2149 N N . SER A 1 323 ? 42.861 22.973 -48.528 1.00 89.75 323 SER A N 1
ATOM 2150 C CA . SER A 1 323 ? 43.362 21.705 -47.968 1.00 89.75 323 SER A CA 1
ATOM 2151 C C . SER A 1 323 ? 42.279 20.671 -47.650 1.00 89.75 323 SER A C 1
ATOM 2153 O O . SER A 1 323 ? 42.615 19.547 -47.285 1.00 89.75 323 SER A O 1
ATOM 2155 N N . GLY A 1 324 ? 41.007 21.047 -47.765 1.00 90.88 324 GLY A N 1
ATOM 2156 C CA . GLY A 1 324 ? 39.855 20.166 -47.613 1.00 90.88 324 GLY A CA 1
ATOM 2157 C C . GLY A 1 324 ? 38.752 20.535 -48.602 1.00 90.88 324 GLY A C 1
ATOM 2158 O O . GLY A 1 324 ? 38.831 21.570 -49.267 1.00 90.88 324 GLY A O 1
ATOM 2159 N N . ASP A 1 325 ? 37.759 19.667 -48.740 1.00 93.25 325 ASP A N 1
ATOM 2160 C CA . ASP A 1 325 ? 36.524 19.909 -49.485 1.00 93.25 325 ASP A CA 1
ATOM 2161 C C . ASP A 1 325 ? 35.500 20.724 -48.665 1.00 93.25 325 ASP A C 1
ATOM 2163 O O . ASP A 1 325 ? 35.803 21.159 -47.556 1.00 93.25 325 ASP A O 1
ATOM 2167 N N . GLN A 1 326 ? 34.297 20.935 -49.211 1.00 94.94 326 GLN A N 1
ATOM 2168 C CA . GLN A 1 326 ? 33.213 21.700 -48.571 1.00 94.94 326 GLN A CA 1
ATOM 2169 C C . GLN A 1 326 ? 32.772 21.151 -47.203 1.00 94.94 326 GLN A C 1
ATOM 2171 O O . GLN A 1 326 ? 32.167 21.869 -46.416 1.00 94.94 326 GLN A O 1
ATOM 2176 N N . ARG A 1 327 ? 33.054 19.879 -46.914 1.00 93.50 327 ARG A N 1
ATOM 2177 C CA . ARG A 1 327 ? 32.708 19.204 -45.657 1.00 93.50 327 ARG A CA 1
ATOM 2178 C C . ARG A 1 327 ? 33.884 19.191 -44.672 1.00 93.50 327 ARG A C 1
ATOM 2180 O O . ARG A 1 327 ? 33.814 18.542 -43.636 1.00 93.50 327 ARG A O 1
ATOM 2187 N N . GLY A 1 328 ? 35.004 19.827 -45.023 1.00 91.62 328 GLY A N 1
ATOM 2188 C CA . GLY A 1 328 ? 36.261 19.750 -44.278 1.00 91.62 328 GLY A CA 1
ATOM 2189 C C . GLY A 1 328 ? 37.062 18.462 -44.513 1.00 91.62 328 GLY A C 1
ATOM 2190 O O . GLY A 1 328 ? 38.148 18.319 -43.944 1.00 91.62 328 GLY A O 1
ATOM 2191 N N . ILE A 1 329 ? 36.599 17.544 -45.374 1.00 90.12 329 ILE A N 1
ATOM 2192 C CA . ILE A 1 329 ? 37.321 16.301 -45.677 1.00 90.12 329 ILE A CA 1
ATOM 2193 C C . ILE A 1 329 ? 38.632 16.653 -46.381 1.00 90.12 329 ILE A C 1
ATOM 2195 O O . ILE A 1 329 ? 38.645 17.358 -47.390 1.00 90.12 329 ILE A O 1
ATOM 2199 N N . SER A 1 330 ? 39.751 16.192 -45.817 1.00 90.25 330 SER A N 1
ATOM 2200 C CA . SER A 1 330 ? 41.095 16.549 -46.284 1.00 90.25 330 SER A CA 1
ATOM 2201 C C . SER A 1 330 ? 41.338 16.145 -47.739 1.00 90.25 330 SER A C 1
ATOM 2203 O O . SER A 1 330 ? 40.855 15.117 -48.193 1.00 90.25 330 SER A O 1
ATOM 2205 N N . ARG A 1 331 ? 42.149 16.931 -48.452 1.00 88.25 331 ARG A N 1
ATOM 2206 C CA . ARG A 1 331 ? 42.558 16.679 -49.842 1.00 88.25 331 ARG A CA 1
ATOM 2207 C C . ARG A 1 331 ? 44.083 16.510 -49.942 1.00 88.25 331 ARG A C 1
ATOM 2209 O O . ARG A 1 331 ? 44.807 17.295 -49.317 1.00 88.25 331 ARG A O 1
ATOM 2216 N N . PRO A 1 332 ? 44.621 15.576 -50.753 1.00 88.88 332 PRO A N 1
ATOM 2217 C CA . PRO A 1 332 ? 43.926 14.564 -51.555 1.00 88.88 332 PRO A CA 1
ATOM 2218 C C . PRO A 1 332 ? 43.591 13.267 -50.786 1.00 88.88 332 PRO A C 1
ATOM 2220 O O . PRO A 1 332 ? 44.360 12.870 -49.903 1.00 88.88 332 PRO A O 1
ATOM 2223 N N . LEU A 1 333 ? 42.536 12.548 -51.191 1.00 84.62 333 LEU A N 1
ATOM 2224 C CA . LEU A 1 333 ? 42.197 11.193 -50.716 1.00 84.62 333 LEU A CA 1
ATOM 2225 C C . LEU A 1 333 ? 41.972 10.198 -51.865 1.00 84.62 333 LEU A C 1
ATOM 2227 O O . LEU A 1 333 ? 41.359 10.504 -52.876 1.00 84.62 333 LEU A O 1
ATOM 2231 N N . ASN A 1 334 ? 42.428 8.955 -51.682 1.00 76.50 334 ASN A N 1
ATOM 2232 C CA . ASN A 1 334 ? 42.199 7.850 -52.623 1.00 76.50 334 ASN A CA 1
ATOM 2233 C C . ASN A 1 334 ? 40.904 7.101 -52.251 1.00 76.50 334 ASN A C 1
ATOM 2235 O O . ASN A 1 334 ? 40.960 5.943 -51.830 1.00 76.50 334 ASN A O 1
ATOM 2239 N N . GLY A 1 335 ? 39.763 7.782 -52.350 1.00 68.31 335 GLY A N 1
ATOM 2240 C CA . GLY A 1 335 ? 38.474 7.265 -51.880 1.00 68.31 335 GLY A CA 1
ATOM 2241 C C . GLY A 1 335 ? 37.777 6.252 -52.791 1.00 68.31 335 GLY A C 1
ATOM 2242 O O . GLY A 1 335 ? 36.783 5.685 -52.375 1.00 68.31 335 GLY A O 1
ATOM 2243 N N . ASP A 1 336 ? 38.250 6.001 -54.018 1.00 73.38 336 ASP A N 1
ATOM 2244 C CA . ASP A 1 336 ? 37.614 5.035 -54.941 1.00 73.38 336 ASP A CA 1
ATOM 2245 C C . ASP A 1 336 ? 38.423 3.736 -55.154 1.00 73.38 336 ASP A C 1
ATOM 2247 O O . ASP A 1 336 ? 38.065 2.897 -55.983 1.00 73.38 336 ASP A O 1
ATOM 2251 N N . ALA A 1 337 ? 39.544 3.586 -54.436 1.00 75.50 337 ALA A N 1
ATOM 2252 C CA . ALA A 1 337 ? 40.543 2.521 -54.585 1.00 75.50 337 ALA A CA 1
ATOM 2253 C C . ALA A 1 337 ? 41.199 2.370 -55.988 1.00 75.50 337 ALA A C 1
ATOM 2255 O O . ALA A 1 337 ? 41.913 1.385 -56.226 1.00 75.50 337 ALA A O 1
ATOM 2256 N N . VAL A 1 338 ? 41.026 3.316 -56.925 1.00 70.44 338 VAL A N 1
ATOM 2257 C CA . VAL A 1 338 ? 41.390 3.185 -58.357 1.00 70.44 338 VAL A CA 1
ATOM 2258 C C . VAL A 1 338 ? 42.374 4.264 -58.844 1.00 70.44 338 VAL A C 1
ATOM 2260 O O . VAL A 1 338 ? 42.365 4.689 -59.999 1.00 70.44 338 VAL A O 1
ATOM 2263 N N . GLY A 1 339 ? 43.389 4.578 -58.046 1.00 70.88 339 GLY A N 1
ATOM 2264 C CA . GLY A 1 339 ? 44.454 5.452 -58.525 1.00 70.88 339 GLY A CA 1
ATOM 2265 C C . GLY A 1 339 ? 45.620 5.558 -57.566 1.00 70.88 339 GLY A C 1
ATOM 2266 O O . GLY A 1 339 ? 46.306 4.580 -57.242 1.00 70.88 339 GLY A O 1
ATOM 2267 N N . GLY A 1 340 ? 45.878 6.790 -57.179 1.00 72.06 340 GLY A N 1
ATOM 2268 C CA . GLY A 1 340 ? 46.679 7.149 -56.030 1.00 72.06 340 GLY A CA 1
ATOM 2269 C C . GLY A 1 340 ? 46.341 8.593 -55.727 1.00 72.06 340 GLY A C 1
ATOM 2270 O O . GLY A 1 340 ? 46.369 9.378 -56.660 1.00 72.06 340 GLY A O 1
ATOM 2271 N N . ALA A 1 341 ? 46.067 8.901 -54.459 1.00 75.56 341 ALA A N 1
ATOM 2272 C CA . ALA A 1 341 ? 45.431 10.137 -53.996 1.00 75.56 341 ALA A CA 1
ATOM 2273 C C . ALA A 1 341 ? 45.792 11.393 -54.817 1.00 75.56 341 ALA A C 1
ATOM 2275 O O . ALA A 1 341 ? 46.804 12.059 -54.554 1.00 75.56 341 ALA A O 1
ATOM 2276 N N . GLU A 1 342 ? 44.947 11.708 -55.796 1.00 83.12 342 GLU A N 1
ATOM 2277 C CA . GLU A 1 342 ? 44.810 13.030 -56.386 1.00 83.12 342 GLU A CA 1
ATOM 2278 C C . GLU A 1 342 ? 43.545 13.678 -55.784 1.00 83.12 342 GLU A C 1
ATOM 2280 O O . GLU A 1 342 ? 42.971 13.153 -54.835 1.00 83.12 342 GLU A O 1
ATOM 2285 N N . SER A 1 343 ? 43.183 14.887 -56.211 1.00 89.06 343 SER A N 1
ATOM 2286 C CA . SER A 1 343 ? 41.991 15.567 -55.684 1.00 89.06 343 SER A CA 1
ATOM 2287 C C . SER A 1 343 ? 40.889 15.585 -56.723 1.00 89.06 343 SER A C 1
ATOM 2289 O O . SER A 1 343 ? 41.151 15.573 -57.927 1.00 89.06 343 SER A O 1
ATOM 2291 N N . ASP A 1 344 ? 39.655 15.705 -56.267 1.00 92.50 344 ASP A N 1
ATOM 2292 C CA . ASP A 1 344 ? 38.486 15.669 -57.129 1.00 92.50 344 ASP A CA 1
ATOM 2293 C C . ASP A 1 344 ? 38.118 17.054 -57.676 1.00 92.50 344 ASP A C 1
ATOM 2295 O O . ASP A 1 344 ? 38.117 18.059 -56.954 1.00 92.50 344 ASP A O 1
ATOM 2299 N N . ILE A 1 345 ? 37.741 17.118 -58.958 1.00 93.50 345 ILE A N 1
ATOM 2300 C CA . ILE A 1 345 ? 37.199 18.327 -59.598 1.00 93.50 345 ILE A CA 1
ATOM 2301 C C . ILE A 1 345 ? 35.762 18.535 -59.115 1.00 93.50 345 ILE A C 1
ATOM 2303 O O . ILE A 1 345 ? 34.825 18.182 -59.822 1.00 93.50 345 ILE A O 1
ATOM 2307 N N . SER A 1 346 ? 35.568 19.090 -57.922 1.00 94.50 346 SER A N 1
ATOM 2308 C CA . SER A 1 346 ? 34.281 19.603 -57.429 1.00 94.50 346 SER A CA 1
ATOM 2309 C C . SER A 1 346 ? 34.472 20.314 -56.077 1.00 94.50 346 SER A C 1
ATOM 2311 O O . SER A 1 346 ? 35.604 20.556 -55.655 1.00 94.50 346 SER A O 1
ATOM 2313 N N . SER A 1 347 ? 33.366 20.634 -55.400 1.00 94.69 347 SER A N 1
ATOM 2314 C CA . SER A 1 347 ? 33.322 20.970 -53.965 1.00 94.69 347 SER A CA 1
ATOM 2315 C C . SER A 1 347 ? 33.425 19.753 -53.033 1.00 94.69 347 SER A C 1
ATOM 2317 O O . SER A 1 347 ? 33.578 19.933 -51.832 1.00 94.69 347 SER A O 1
ATOM 2319 N N . PHE A 1 348 ? 33.402 18.533 -53.570 1.00 94.00 348 PHE A N 1
ATOM 2320 C CA . PHE A 1 348 ? 33.380 17.250 -52.860 1.00 94.00 348 PHE A CA 1
ATOM 2321 C C . PHE A 1 348 ? 34.666 16.437 -53.127 1.00 94.00 348 PHE A C 1
ATOM 2323 O O . PHE A 1 348 ? 35.272 16.599 -54.189 1.00 94.00 348 PHE A O 1
ATOM 2330 N N . GLU A 1 349 ? 35.092 15.602 -52.177 1.00 91.69 349 GLU A N 1
ATOM 2331 C CA . GLU A 1 349 ? 36.178 14.605 -52.300 1.00 91.69 349 GLU A CA 1
ATOM 2332 C C . GLU A 1 349 ? 35.659 13.208 -51.893 1.00 91.69 349 GLU A C 1
ATOM 2334 O O . GLU A 1 349 ? 35.069 13.056 -50.821 1.00 91.69 349 GLU A O 1
ATOM 2339 N N . VAL A 1 350 ? 35.846 12.168 -52.708 1.00 89.50 350 VAL A N 1
ATOM 2340 C CA . VAL A 1 350 ? 35.415 10.803 -52.340 1.00 89.50 350 VAL A CA 1
ATOM 2341 C C . VAL A 1 350 ? 36.206 10.293 -51.123 1.00 89.50 350 VAL A C 1
ATOM 2343 O O . VAL A 1 350 ? 37.432 10.395 -51.077 1.00 89.50 350 VAL A O 1
ATOM 2346 N N . ASN A 1 351 ? 35.501 9.729 -50.135 1.00 85.88 351 ASN A N 1
ATOM 2347 C CA . ASN A 1 351 ? 36.073 9.175 -48.904 1.00 85.88 351 ASN A CA 1
ATOM 2348 C C . ASN A 1 351 ? 35.274 7.940 -48.449 1.00 85.88 351 ASN A C 1
ATOM 2350 O O . ASN A 1 351 ? 34.197 8.078 -47.873 1.00 85.88 351 ASN A O 1
ATOM 2354 N N . ASP A 1 352 ? 35.827 6.770 -48.743 1.00 83.69 352 ASP A N 1
ATOM 2355 C CA . ASP A 1 352 ? 35.354 5.417 -48.431 1.00 83.69 352 ASP A CA 1
ATOM 2356 C C . ASP A 1 352 ? 36.632 4.633 -48.053 1.00 83.69 352 ASP A C 1
ATOM 2358 O O . ASP A 1 352 ? 37.647 4.710 -48.763 1.00 83.69 352 ASP A O 1
ATOM 2362 N N . SER A 1 353 ? 36.648 4.046 -46.854 1.00 85.12 353 SER A N 1
ATOM 2363 C CA . SER A 1 353 ? 37.840 3.466 -46.215 1.00 85.12 353 SER A CA 1
ATOM 2364 C C . SER A 1 353 ? 37.978 1.965 -46.430 1.00 85.12 353 SER A C 1
ATOM 2366 O O . SER A 1 353 ? 39.104 1.457 -46.497 1.00 85.12 353 SER A O 1
ATOM 2368 N N . ASP A 1 354 ? 36.857 1.258 -46.492 1.00 83.88 354 ASP A N 1
ATOM 2369 C CA . ASP A 1 354 ? 36.789 -0.198 -46.458 1.00 83.88 354 ASP A CA 1
ATOM 2370 C C . ASP A 1 354 ? 36.375 -0.801 -47.824 1.00 83.88 354 ASP A C 1
ATOM 2372 O O . ASP A 1 354 ? 36.686 -1.962 -48.128 1.00 83.88 354 ASP A O 1
ATOM 2376 N N . TYR A 1 355 ? 35.851 0.059 -48.705 1.00 86.00 355 TYR A N 1
ATOM 2377 C CA . TYR A 1 355 ? 35.490 -0.148 -50.101 1.00 86.00 355 TYR A CA 1
ATOM 2378 C C . TYR A 1 355 ? 34.223 -0.972 -50.330 1.00 86.00 355 TYR A C 1
ATOM 2380 O O . TYR A 1 355 ? 34.118 -1.670 -51.353 1.00 86.00 355 TYR A O 1
ATOM 2388 N N . ASP A 1 356 ? 33.259 -0.894 -49.414 1.00 84.88 356 ASP A N 1
ATOM 2389 C CA . ASP A 1 356 ? 31.961 -1.549 -49.563 1.00 84.88 356 ASP A CA 1
ATOM 2390 C C . ASP A 1 356 ? 30.978 -0.783 -50.481 1.00 84.88 356 ASP A C 1
ATOM 2392 O O . ASP A 1 356 ? 30.142 -1.395 -51.166 1.00 84.88 356 ASP A O 1
ATOM 2396 N N . GLY A 1 357 ? 31.189 0.530 -50.629 1.00 80.31 357 GLY A N 1
ATOM 2397 C CA . GLY A 1 357 ? 30.432 1.440 -51.488 1.00 80.31 357 GLY A CA 1
ATOM 2398 C C . GLY A 1 357 ? 29.520 2.430 -50.755 1.00 80.31 357 GLY A C 1
ATOM 2399 O O . GLY A 1 357 ? 28.888 3.253 -51.434 1.00 80.31 357 GLY A O 1
ATOM 2400 N N . ILE A 1 358 ? 29.452 2.375 -49.426 1.00 82.75 358 ILE A N 1
ATOM 2401 C CA . ILE A 1 358 ? 28.990 3.457 -48.555 1.00 82.75 358 ILE A CA 1
ATOM 2402 C C . ILE A 1 358 ? 30.166 4.431 -48.323 1.00 82.75 358 ILE A C 1
ATOM 2404 O O . ILE A 1 358 ? 31.324 4.132 -48.606 1.00 82.75 358 ILE A O 1
ATOM 2408 N N . LEU A 1 359 ? 29.873 5.680 -47.957 1.00 82.00 359 LEU A N 1
ATOM 2409 C CA . LEU A 1 359 ? 30.902 6.692 -47.697 1.00 82.00 359 LEU A CA 1
ATOM 2410 C C . LEU A 1 359 ? 31.050 6.857 -46.189 1.00 82.00 359 LEU A C 1
ATOM 2412 O O . LEU A 1 359 ? 30.043 7.112 -45.538 1.00 82.00 359 LEU A O 1
ATOM 2416 N N . ASN A 1 360 ? 32.287 6.866 -45.683 1.00 82.00 360 ASN A N 1
ATOM 2417 C CA . ASN A 1 360 ? 32.613 6.948 -44.249 1.00 82.00 360 ASN A CA 1
ATOM 2418 C C . ASN A 1 360 ? 31.731 7.900 -43.402 1.00 82.00 360 ASN A C 1
ATOM 2420 O O . ASN A 1 360 ? 31.431 7.553 -42.270 1.00 82.00 360 ASN A O 1
ATOM 2424 N N . PRO A 1 361 ? 31.322 9.105 -43.867 1.00 77.06 361 PRO A N 1
ATOM 2425 C CA . PRO A 1 361 ? 30.488 10.013 -43.067 1.00 77.06 361 PRO A CA 1
ATOM 2426 C C . PRO A 1 361 ? 28.998 9.634 -42.943 1.00 77.06 361 PRO A C 1
ATOM 2428 O O . PRO A 1 361 ? 28.219 10.430 -42.424 1.00 77.06 361 PRO A O 1
ATOM 2431 N N . GLY A 1 362 ? 28.585 8.505 -43.512 1.00 78.12 362 GLY A N 1
ATOM 2432 C CA . GLY A 1 362 ? 27.254 7.904 -43.388 1.00 78.12 362 GLY A CA 1
ATOM 2433 C C . GLY A 1 362 ? 27.345 6.381 -43.480 1.00 78.12 362 GLY A C 1
ATOM 2434 O O . GLY A 1 362 ? 26.450 5.744 -44.030 1.00 78.12 362 GLY A O 1
ATOM 2435 N N . ASP A 1 363 ? 28.482 5.855 -43.034 1.00 86.44 363 ASP A N 1
ATOM 2436 C CA . ASP A 1 363 ? 28.779 4.448 -42.844 1.00 86.44 363 ASP A CA 1
ATOM 2437 C C . ASP A 1 363 ? 28.832 4.243 -41.331 1.00 86.44 363 ASP A C 1
ATOM 2439 O O . ASP A 1 363 ? 29.560 4.964 -40.649 1.00 86.44 363 ASP A O 1
ATOM 2443 N N . ASN A 1 364 ? 28.019 3.331 -40.820 1.00 89.50 364 ASN A N 1
ATOM 2444 C CA . ASN A 1 364 ? 27.954 3.019 -39.400 1.00 89.50 364 ASN A CA 1
ATOM 2445 C C . ASN A 1 364 ? 29.010 1.977 -38.984 1.00 89.50 364 ASN A C 1
ATOM 2447 O O . ASN A 1 364 ? 29.366 1.892 -37.818 1.00 89.50 364 ASN A O 1
ATOM 2451 N N . CYS A 1 365 ? 29.667 1.318 -39.949 1.00 91.19 365 CYS A N 1
ATOM 2452 C CA . CYS A 1 365 ? 30.890 0.557 -39.707 1.00 91.19 365 CYS A CA 1
ATOM 2453 C C . CYS A 1 365 ? 32.039 0.979 -40.655 1.00 91.19 365 CYS A C 1
ATOM 2455 O O . CYS A 1 365 ? 32.518 0.141 -41.424 1.00 91.19 365 CYS A O 1
ATOM 2457 N N . PRO A 1 366 ? 32.613 2.209 -40.543 1.00 88.38 366 PRO A N 1
ATOM 2458 C CA . PRO A 1 366 ? 33.608 2.797 -41.474 1.00 88.38 366 PRO A CA 1
ATOM 2459 C C . PRO A 1 366 ? 34.914 2.024 -41.741 1.00 88.38 366 PRO A C 1
ATOM 2461 O O . PRO A 1 366 ? 35.820 2.527 -42.414 1.00 88.38 366 PRO A O 1
ATOM 2464 N N . LEU A 1 367 ? 35.093 0.858 -41.123 1.00 89.38 367 LEU A N 1
ATOM 2465 C CA . LEU A 1 367 ? 36.260 -0.017 -41.220 1.00 89.38 367 LEU A CA 1
ATOM 2466 C C . LEU A 1 367 ? 35.873 -1.490 -41.488 1.00 89.38 367 LEU A C 1
ATOM 2468 O O . LEU A 1 367 ? 36.774 -2.322 -41.642 1.00 89.38 367 LEU A O 1
ATOM 2472 N N . HIS A 1 368 ? 34.577 -1.826 -41.498 1.00 89.12 368 HIS A N 1
ATOM 2473 C CA . HIS A 1 368 ? 34.021 -3.179 -41.413 1.00 89.12 368 HIS A CA 1
ATOM 2474 C C . HIS A 1 368 ? 32.819 -3.344 -42.366 1.00 89.12 368 HIS A C 1
ATOM 2476 O O . HIS A 1 368 ? 31.677 -3.160 -41.975 1.00 89.12 368 HIS A O 1
ATOM 2482 N N . SER A 1 369 ? 33.097 -3.771 -43.601 1.00 90.69 369 SER A N 1
ATOM 2483 C CA . SER A 1 369 ? 32.126 -3.888 -44.703 1.00 90.69 369 SER A CA 1
ATOM 2484 C C . SER A 1 369 ? 30.796 -4.519 -44.321 1.00 90.69 369 SER A C 1
ATOM 2486 O O . SER A 1 369 ? 30.700 -5.747 -44.195 1.00 90.69 369 SER A O 1
ATOM 2488 N N . ASN A 1 370 ? 29.770 -3.672 -44.229 1.00 89.69 370 ASN A N 1
ATOM 2489 C CA . ASN A 1 370 ? 28.455 -4.048 -43.737 1.00 89.69 370 ASN A CA 1
ATOM 2490 C C . ASN A 1 370 ? 27.295 -3.733 -44.698 1.00 89.69 370 ASN A C 1
ATOM 2492 O O . ASN A 1 370 ? 26.293 -4.423 -44.560 1.00 89.69 370 ASN A O 1
ATOM 2496 N N . VAL A 1 371 ? 27.449 -2.885 -45.735 1.00 90.06 371 VAL A N 1
ATOM 2497 C CA . VAL A 1 371 ? 26.613 -2.582 -46.943 1.00 90.06 371 VAL A CA 1
ATOM 2498 C C . VAL A 1 371 ? 25.097 -2.353 -46.768 1.00 90.06 371 VAL A C 1
ATOM 2500 O O . VAL A 1 371 ? 24.485 -1.568 -47.500 1.00 90.06 371 VAL A O 1
ATOM 2503 N N . GLY A 1 372 ? 24.439 -3.144 -45.929 1.00 87.88 372 GLY A N 1
ATOM 2504 C CA . GLY A 1 372 ? 23.046 -3.026 -45.540 1.00 87.88 372 GLY A CA 1
ATOM 2505 C C . GLY A 1 372 ? 22.805 -2.001 -44.436 1.00 87.88 372 GLY A C 1
ATOM 2506 O O . GLY A 1 372 ? 21.643 -1.634 -44.298 1.00 87.88 372 GLY A O 1
ATOM 2507 N N . GLN A 1 373 ? 23.855 -1.549 -43.733 1.00 90.69 373 GLN A N 1
ATOM 2508 C CA . GLN A 1 373 ? 23.809 -0.653 -42.569 1.00 90.69 373 GLN A CA 1
ATOM 2509 C C . GLN A 1 373 ? 22.673 -1.037 -41.609 1.00 90.69 373 GLN A C 1
ATOM 2511 O O . GLN A 1 373 ? 21.695 -0.302 -41.481 1.00 90.69 373 GLN A O 1
ATOM 2516 N N . LEU A 1 374 ? 22.755 -2.255 -41.061 1.00 92.31 374 LEU A N 1
ATOM 2517 C CA . LEU A 1 374 ? 21.942 -2.610 -39.899 1.00 92.31 374 LEU A CA 1
ATOM 2518 C C . LEU A 1 374 ? 22.622 -2.014 -38.657 1.00 92.31 374 LEU A C 1
ATOM 2520 O O . LEU A 1 374 ? 23.831 -1.764 -38.703 1.00 92.31 374 LEU A O 1
ATOM 2524 N N . ASP A 1 375 ? 21.771 -1.620 -37.723 1.00 89.94 375 ASP A N 1
ATOM 2525 C CA . ASP A 1 375 ? 21.929 -0.634 -36.653 1.00 89.94 375 ASP A CA 1
ATOM 2526 C C . ASP A 1 375 ? 20.651 -0.853 -35.828 1.00 89.94 375 ASP A C 1
ATOM 2528 O O . ASP A 1 375 ? 19.581 -0.362 -36.226 1.00 89.94 375 ASP A O 1
ATOM 2532 N N . THR A 1 376 ? 20.687 -1.807 -34.893 1.00 92.12 376 THR A N 1
ATOM 2533 C CA . THR A 1 376 ? 19.468 -2.347 -34.266 1.00 92.12 376 THR A CA 1
ATOM 2534 C C . THR A 1 376 ? 19.022 -1.479 -33.085 1.00 92.12 376 THR A C 1
ATOM 2536 O O . THR A 1 376 ? 17.837 -1.129 -33.038 1.00 92.12 376 THR A O 1
ATOM 2539 N N . ASP A 1 377 ? 19.958 -0.999 -32.264 1.00 88.31 377 ASP A N 1
ATOM 2540 C CA . ASP A 1 377 ? 19.733 -0.006 -31.202 1.00 88.31 377 ASP A CA 1
ATOM 2541 C C . ASP A 1 377 ? 19.547 1.442 -31.731 1.00 88.31 377 ASP A C 1
ATOM 2543 O O . ASP A 1 377 ? 18.688 2.206 -31.268 1.00 88.31 377 ASP A O 1
ATOM 2547 N N . GLY A 1 378 ? 20.276 1.812 -32.789 1.00 89.69 378 GLY A N 1
ATOM 2548 C CA . GLY A 1 378 ? 20.273 3.142 -33.386 1.00 89.69 378 GLY A CA 1
ATOM 2549 C C . GLY A 1 378 ? 21.321 4.127 -32.846 1.00 89.69 378 GLY A C 1
ATOM 2550 O O . GLY A 1 378 ? 21.133 5.333 -33.085 1.00 89.69 378 GLY A O 1
ATOM 2551 N N . ASP A 1 379 ? 22.381 3.706 -32.138 1.00 87.62 379 ASP A N 1
ATOM 2552 C CA . ASP A 1 379 ? 23.435 4.630 -31.664 1.00 87.62 379 ASP A CA 1
ATOM 2553 C C . ASP A 1 379 ? 24.305 5.195 -32.809 1.00 87.62 379 ASP A C 1
ATOM 2555 O O . ASP A 1 379 ? 24.847 6.309 -32.714 1.00 87.62 379 ASP A O 1
ATOM 2559 N N . GLY A 1 380 ? 24.346 4.489 -33.945 1.00 86.56 380 GLY A N 1
ATOM 2560 C CA . GLY A 1 380 ? 25.076 4.857 -35.156 1.00 86.56 380 GLY A CA 1
ATOM 2561 C C . GLY A 1 380 ? 26.418 4.144 -35.367 1.00 86.56 380 GLY A C 1
ATOM 2562 O O . GLY A 1 380 ? 27.116 4.471 -36.341 1.00 86.56 380 GLY A O 1
ATOM 2563 N N . ALA A 1 381 ? 26.775 3.189 -34.513 1.00 90.06 381 ALA A N 1
ATOM 2564 C CA . ALA A 1 381 ? 27.494 1.980 -34.881 1.00 90.06 381 ALA A CA 1
ATOM 2565 C C . ALA A 1 381 ? 26.495 0.972 -35.508 1.00 90.06 381 ALA A C 1
ATOM 2567 O O . ALA A 1 381 ? 25.588 1.382 -36.240 1.00 90.06 381 ALA A O 1
ATOM 2568 N N . GLY A 1 382 ? 26.723 -0.332 -35.404 1.00 91.38 382 GLY A N 1
ATOM 2569 C CA . GLY A 1 382 ? 25.773 -1.328 -35.899 1.00 91.38 382 GLY A CA 1
ATOM 2570 C C . GLY A 1 382 ? 26.367 -2.716 -36.107 1.00 91.38 382 GLY A C 1
ATOM 2571 O O . GLY A 1 382 ? 27.589 -2.891 -36.143 1.00 91.38 382 GLY A O 1
ATOM 2572 N N . ASP A 1 383 ? 25.489 -3.681 -36.396 1.00 91.38 383 ASP A N 1
ATOM 2573 C CA . ASP A 1 383 ? 25.596 -5.140 -36.165 1.00 91.38 383 ASP A CA 1
ATOM 2574 C C . ASP A 1 383 ? 26.851 -5.879 -36.701 1.00 91.38 383 ASP A C 1
ATOM 2576 O O . ASP A 1 383 ? 27.047 -7.090 -36.580 1.00 91.38 383 ASP A O 1
ATOM 2580 N N . ALA A 1 384 ? 27.691 -5.200 -37.479 1.00 89.75 384 ALA A N 1
ATOM 2581 C CA . ALA A 1 384 ? 28.938 -5.743 -38.021 1.00 89.75 384 ALA A CA 1
ATOM 2582 C C . ALA A 1 384 ? 30.195 -5.262 -37.274 1.00 89.75 384 ALA A C 1
ATOM 2584 O O . ALA A 1 384 ? 31.316 -5.706 -37.592 1.00 89.75 384 ALA A O 1
ATOM 2585 N N . CYS A 1 385 ? 30.028 -4.308 -36.362 1.00 90.62 385 CYS A N 1
ATOM 2586 C CA . CYS A 1 385 ? 31.079 -3.681 -35.584 1.00 90.62 385 CYS A CA 1
ATOM 2587 C C . CYS A 1 385 ? 30.673 -3.292 -34.152 1.00 90.62 385 CYS A C 1
ATOM 2589 O O . CYS A 1 385 ? 31.588 -2.894 -33.423 1.00 90.62 385 CYS A O 1
ATOM 2591 N N . ASP A 1 386 ? 29.407 -3.464 -33.760 1.00 90.88 386 ASP A N 1
ATOM 2592 C CA . ASP A 1 386 ? 28.986 -3.442 -32.356 1.00 90.88 386 ASP A CA 1
ATOM 2593 C C . ASP A 1 386 ? 29.392 -4.695 -31.566 1.00 90.88 386 ASP A C 1
ATOM 2595 O O . ASP A 1 386 ? 29.783 -5.711 -32.163 1.00 90.88 386 ASP A O 1
ATOM 2599 N N . PRO A 1 387 ? 29.425 -4.592 -30.224 1.00 91.69 387 PRO A N 1
ATOM 2600 C CA . PRO A 1 387 ? 29.461 -5.717 -29.297 1.00 91.69 387 PRO A CA 1
ATOM 2601 C C . PRO A 1 387 ? 28.160 -5.915 -28.482 1.00 91.69 387 PRO A C 1
ATOM 2603 O O . PRO A 1 387 ? 28.168 -6.778 -27.607 1.00 91.69 387 PRO A O 1
ATOM 2606 N N . ASP A 1 388 ? 27.156 -5.066 -28.691 1.00 92.75 388 ASP A N 1
ATOM 2607 C CA . ASP A 1 388 ? 25.881 -4.944 -27.968 1.00 92.75 388 ASP A CA 1
ATOM 2608 C C . ASP A 1 388 ? 24.882 -4.414 -29.016 1.00 92.75 388 ASP A C 1
ATOM 2610 O O . ASP A 1 388 ? 24.799 -3.211 -29.260 1.00 92.75 388 ASP A O 1
ATOM 2614 N N . ASP A 1 389 ? 24.318 -5.329 -29.812 1.00 93.88 389 ASP A N 1
ATOM 2615 C CA . ASP A 1 389 ? 23.645 -4.999 -31.080 1.00 93.88 389 ASP A CA 1
ATOM 2616 C C . ASP A 1 389 ? 22.296 -4.255 -30.887 1.00 93.88 389 ASP A C 1
ATOM 2618 O O . ASP A 1 389 ? 21.897 -3.486 -31.774 1.00 93.88 389 ASP A O 1
ATOM 2622 N N . ASP A 1 390 ? 21.588 -4.452 -29.767 1.00 92.19 390 ASP A N 1
ATOM 2623 C CA . ASP A 1 390 ? 20.312 -3.790 -29.429 1.00 92.19 390 ASP A CA 1
ATOM 2624 C C . ASP A 1 390 ? 20.380 -2.765 -28.278 1.00 92.19 390 ASP A C 1
ATOM 2626 O O . ASP A 1 390 ? 19.406 -2.025 -28.078 1.00 92.19 390 ASP A O 1
ATOM 2630 N N . GLY A 1 391 ? 21.554 -2.591 -27.661 1.00 92.31 391 GLY A N 1
ATOM 2631 C CA . GLY A 1 391 ? 21.892 -1.453 -26.803 1.00 92.31 391 GLY A CA 1
ATOM 2632 C C . GLY A 1 391 ? 21.272 -1.533 -25.412 1.00 92.31 391 GLY A C 1
ATOM 2633 O O . GLY A 1 391 ? 20.999 -0.493 -24.798 1.00 92.31 391 GLY A O 1
ATOM 2634 N N . ASP A 1 392 ? 20.999 -2.748 -24.946 1.00 91.69 392 ASP A N 1
ATOM 2635 C CA . ASP A 1 392 ? 20.239 -3.042 -23.734 1.00 91.69 392 ASP A CA 1
ATOM 2636 C C . ASP A 1 392 ? 21.105 -3.083 -22.456 1.00 91.69 392 ASP A C 1
ATOM 2638 O O . ASP A 1 392 ? 20.583 -2.978 -21.342 1.00 91.69 392 ASP A O 1
ATOM 2642 N N . GLY A 1 393 ? 22.433 -3.161 -22.624 1.00 90.25 393 GLY A N 1
ATOM 2643 C CA . GLY A 1 393 ? 23.435 -3.239 -21.558 1.00 90.25 393 GLY A CA 1
ATOM 2644 C C . GLY A 1 393 ? 24.056 -4.629 -21.353 1.00 90.25 393 GLY A C 1
ATOM 2645 O O . GLY A 1 393 ? 25.017 -4.756 -20.582 1.00 90.25 393 GLY A O 1
ATOM 2646 N N . LEU A 1 394 ? 23.562 -5.663 -22.034 1.00 92.88 394 LEU A N 1
ATOM 2647 C CA . LEU A 1 394 ? 24.054 -7.037 -22.041 1.00 92.88 394 LEU A CA 1
ATOM 2648 C C . LEU A 1 394 ? 24.697 -7.341 -23.403 1.00 92.88 394 LEU A C 1
ATOM 2650 O O . LEU A 1 394 ? 24.082 -7.238 -24.450 1.00 92.88 394 LEU A O 1
ATOM 2654 N N . SER A 1 395 ? 25.975 -7.728 -23.414 1.00 93.38 395 SER A N 1
ATOM 2655 C CA . SER A 1 395 ? 26.685 -7.933 -24.689 1.00 93.38 395 SER A CA 1
ATOM 2656 C C . SER A 1 395 ? 26.234 -9.199 -25.434 1.00 93.38 395 SER A C 1
ATOM 2658 O O . SER A 1 395 ? 25.972 -10.213 -24.783 1.00 93.38 395 SER A O 1
ATOM 2660 N N . ASP A 1 396 ? 26.333 -9.223 -26.774 1.00 90.75 396 ASP A N 1
ATOM 2661 C CA . ASP A 1 396 ? 26.038 -10.381 -27.651 1.00 90.75 396 ASP A CA 1
ATOM 2662 C C . ASP A 1 396 ? 26.548 -11.745 -27.109 1.00 90.75 396 ASP A C 1
ATOM 2664 O O . ASP A 1 396 ? 25.961 -12.819 -27.314 1.00 90.75 396 ASP A O 1
ATOM 2668 N N . ASP A 1 397 ? 27.748 -11.734 -26.508 1.00 92.62 397 ASP A N 1
ATOM 2669 C CA . ASP A 1 397 ? 28.447 -12.919 -25.988 1.00 92.62 397 ASP A CA 1
ATOM 2670 C C . ASP A 1 397 ? 27.862 -13.370 -24.620 1.00 92.62 397 ASP A C 1
ATOM 2672 O O . ASP A 1 397 ? 27.893 -14.572 -24.299 1.00 92.62 397 ASP A O 1
ATOM 2676 N N . ASP A 1 398 ? 27.322 -12.437 -23.829 1.00 92.44 398 ASP A N 1
ATOM 2677 C CA . ASP A 1 398 ? 26.690 -12.654 -22.521 1.00 92.44 398 ASP A CA 1
ATOM 2678 C C . ASP A 1 398 ? 25.201 -13.005 -22.661 1.00 92.44 398 ASP A C 1
ATOM 2680 O O . ASP A 1 398 ? 24.761 -13.998 -22.079 1.00 92.44 398 ASP A O 1
ATOM 2684 N N . GLU A 1 399 ? 24.465 -12.337 -23.543 1.00 93.50 399 GLU A N 1
ATOM 2685 C CA . GLU A 1 399 ? 23.112 -12.716 -23.965 1.00 93.50 399 GLU A CA 1
ATOM 2686 C C . GLU A 1 399 ? 23.047 -14.146 -24.513 1.00 93.50 399 GLU A C 1
ATOM 2688 O O . GLU A 1 399 ? 22.279 -14.999 -24.058 1.00 93.50 399 GLU A O 1
ATOM 2693 N N . SER A 1 400 ? 23.972 -14.495 -25.422 1.00 90.94 400 SER A N 1
ATOM 2694 C CA . SER A 1 400 ? 24.115 -15.872 -25.912 1.00 90.94 400 SER A CA 1
ATOM 2695 C C . SER A 1 400 ? 24.441 -16.876 -24.787 1.00 90.94 400 SER A C 1
ATOM 2697 O O . SER A 1 400 ? 24.409 -18.096 -25.035 1.00 90.94 400 SER A O 1
ATOM 2699 N N . SER A 1 401 ? 24.803 -16.404 -23.592 1.00 90.25 401 SER A N 1
ATOM 2700 C CA . SER A 1 401 ? 25.042 -17.203 -22.391 1.00 90.25 401 SER A CA 1
ATOM 2701 C C . SER A 1 401 ? 23.829 -17.244 -21.446 1.00 90.25 401 SER A C 1
ATOM 2703 O O . SER A 1 401 ? 23.595 -18.321 -20.885 1.00 90.25 401 SER A O 1
ATOM 2705 N N . ALA A 1 402 ? 23.057 -16.157 -21.324 1.00 86.81 402 ALA A N 1
ATOM 2706 C CA . ALA A 1 402 ? 21.765 -16.091 -20.629 1.00 86.81 402 ALA A CA 1
ATOM 2707 C C . ALA A 1 402 ? 20.694 -16.925 -21.359 1.00 86.81 402 ALA A C 1
ATOM 2709 O O . ALA A 1 402 ? 20.105 -17.847 -20.789 1.00 86.81 402 ALA A O 1
ATOM 2710 N N . GLY A 1 403 ? 20.562 -16.726 -22.671 1.00 91.44 403 GLY A N 1
ATOM 2711 C CA . GLY A 1 403 ? 19.610 -17.422 -23.540 1.00 91.44 403 GLY A CA 1
ATOM 2712 C C . GLY A 1 403 ? 18.704 -16.507 -24.366 1.00 91.44 403 GLY A C 1
ATOM 2713 O O . GLY A 1 403 ? 17.846 -17.048 -25.073 1.00 91.44 403 GLY A O 1
ATOM 2714 N N . THR A 1 404 ? 18.930 -15.199 -24.271 1.00 94.12 404 THR A N 1
ATOM 2715 C CA . THR A 1 404 ? 18.230 -14.076 -24.905 1.00 94.12 404 THR A CA 1
ATOM 2716 C C . THR A 1 404 ? 18.591 -13.919 -26.397 1.00 94.12 404 THR A C 1
ATOM 2718 O O . THR A 1 404 ? 19.321 -14.765 -26.946 1.00 94.12 404 THR A O 1
ATOM 2721 N N . ASP A 1 405 ? 17.994 -12.955 -27.112 1.00 92.25 405 ASP A N 1
ATOM 2722 C CA . ASP A 1 405 ? 18.209 -12.723 -28.558 1.00 92.25 405 ASP A CA 1
ATOM 2723 C C . ASP A 1 405 ? 18.866 -11.341 -28.798 1.00 92.25 405 ASP A C 1
ATOM 2725 O O . ASP A 1 405 ? 18.127 -10.374 -28.685 1.00 92.25 405 ASP A O 1
ATOM 2729 N N . PRO A 1 406 ? 20.151 -11.267 -29.242 1.00 93.62 406 PRO A N 1
ATOM 2730 C CA . PRO A 1 406 ? 20.957 -10.035 -29.467 1.00 93.62 406 PRO A CA 1
ATOM 2731 C C . PRO A 1 406 ? 20.459 -9.002 -30.485 1.00 93.62 406 PRO A C 1
ATOM 2733 O O . PRO A 1 406 ? 21.237 -8.452 -31.261 1.00 93.62 406 PRO A O 1
ATOM 2736 N N . LEU A 1 407 ? 19.149 -8.860 -30.635 1.00 93.31 407 LEU A N 1
ATOM 2737 C CA . LEU A 1 407 ? 18.447 -7.985 -31.568 1.00 93.31 407 LEU A CA 1
ATOM 2738 C C . LEU A 1 407 ? 17.048 -7.586 -31.028 1.00 93.31 407 LEU A C 1
ATOM 2740 O O . LEU A 1 407 ? 16.211 -7.127 -31.820 1.00 93.31 407 LEU A O 1
ATOM 2744 N N . ASP A 1 408 ? 16.748 -7.855 -29.756 1.00 92.81 408 ASP A N 1
ATOM 2745 C CA . ASP A 1 408 ? 15.453 -7.688 -29.088 1.00 92.81 408 ASP A CA 1
ATOM 2746 C C . ASP A 1 408 ? 15.689 -7.381 -27.591 1.00 92.81 408 ASP A C 1
ATOM 2748 O O . ASP A 1 408 ? 15.630 -8.278 -26.763 1.00 92.81 408 ASP A O 1
ATOM 2752 N N . ILE A 1 409 ? 15.897 -6.087 -27.299 1.00 93.25 409 ILE A N 1
ATOM 2753 C CA . ILE A 1 409 ? 16.150 -5.390 -26.009 1.00 93.25 409 ILE A CA 1
ATOM 2754 C C . ILE A 1 409 ? 15.334 -5.830 -24.763 1.00 93.25 409 ILE A C 1
ATOM 2756 O O . ILE A 1 409 ? 15.469 -5.213 -23.720 1.00 93.25 409 ILE A O 1
ATOM 2760 N N . ASP A 1 410 ? 14.387 -6.754 -24.901 1.00 94.06 410 ASP A N 1
ATOM 2761 C CA . ASP A 1 410 ? 13.358 -7.188 -23.941 1.00 94.06 410 ASP A CA 1
ATOM 2762 C C . ASP A 1 410 ? 12.862 -8.560 -24.453 1.00 94.06 410 ASP A C 1
ATOM 2764 O O . ASP A 1 410 ? 11.973 -8.643 -25.318 1.00 94.06 410 ASP A O 1
ATOM 2768 N N . THR A 1 411 ? 13.531 -9.648 -24.048 1.00 94.81 411 THR A N 1
ATOM 2769 C CA . THR A 1 411 ? 13.387 -10.971 -24.685 1.00 94.81 411 THR A CA 1
ATOM 2770 C C . THR A 1 411 ? 12.024 -11.619 -24.416 1.00 94.81 411 THR A C 1
ATOM 2772 O O . THR A 1 411 ? 11.497 -12.344 -25.283 1.00 94.81 411 THR A O 1
ATOM 2775 N N . ASP A 1 412 ? 11.440 -11.427 -23.232 1.00 92.88 412 ASP A N 1
ATOM 2776 C CA . ASP A 1 412 ? 10.167 -12.049 -22.854 1.00 92.88 412 ASP A CA 1
ATOM 2777 C C . ASP A 1 412 ? 8.941 -11.119 -22.971 1.00 92.88 412 ASP A C 1
ATOM 2779 O O . ASP A 1 412 ? 7.827 -11.617 -23.229 1.00 92.88 412 ASP A O 1
ATOM 2783 N N . GLY A 1 413 ? 9.157 -9.801 -23.018 1.00 93.88 413 GLY A N 1
ATOM 2784 C CA . GLY A 1 413 ? 8.195 -8.779 -23.422 1.00 93.88 413 GLY A CA 1
ATOM 2785 C C . GLY A 1 413 ? 7.492 -8.070 -22.267 1.00 93.88 413 GLY A C 1
ATOM 2786 O O . GLY A 1 413 ? 6.316 -7.704 -22.443 1.00 93.88 413 GLY A O 1
ATOM 2787 N N . ASP A 1 414 ? 8.148 -7.950 -21.116 1.00 92.06 414 ASP A N 1
ATOM 2788 C CA . ASP A 1 414 ? 7.599 -7.462 -19.848 1.00 92.06 414 ASP A CA 1
ATOM 2789 C C . ASP A 1 414 ? 7.745 -5.930 -19.675 1.00 92.06 414 ASP A C 1
ATOM 2791 O O . ASP A 1 414 ? 6.816 -5.250 -19.213 1.00 92.06 414 ASP A O 1
ATOM 2795 N N . GLY A 1 415 ? 8.831 -5.357 -20.204 1.00 90.88 415 GLY A N 1
ATOM 2796 C CA . GLY A 1 415 ? 9.138 -3.929 -20.209 1.00 90.88 415 GLY A CA 1
ATOM 2797 C C . GLY A 1 415 ? 10.439 -3.501 -19.516 1.00 90.88 415 GLY A C 1
ATOM 2798 O O . GLY A 1 415 ? 10.754 -2.307 -19.610 1.00 90.88 415 GLY A O 1
ATOM 2799 N N . LEU A 1 416 ? 11.173 -4.402 -18.858 1.00 92.38 416 LEU A N 1
ATOM 2800 C CA . LEU A 1 416 ? 12.605 -4.253 -18.566 1.00 92.38 416 LEU A CA 1
ATOM 2801 C C . LEU A 1 416 ? 13.440 -4.617 -19.801 1.00 92.38 416 LEU A C 1
ATOM 2803 O O . LEU A 1 416 ? 12.897 -5.013 -20.831 1.00 92.38 416 LEU A O 1
ATOM 2807 N N . SER A 1 417 ? 14.754 -4.400 -19.720 1.00 94.25 417 SER A N 1
ATOM 2808 C CA . SER A 1 417 ? 15.694 -4.993 -20.670 1.00 94.25 417 SER A CA 1
ATOM 2809 C C . SER A 1 417 ? 16.461 -6.137 -20.041 1.00 94.25 417 SER A C 1
ATOM 2811 O O . SER A 1 417 ? 16.770 -6.074 -18.850 1.00 94.25 417 SER A O 1
ATOM 2813 N N . ASP A 1 418 ? 16.851 -7.123 -20.846 1.00 93.62 418 ASP A N 1
ATOM 2814 C CA . ASP A 1 418 ? 17.605 -8.293 -20.391 1.00 93.62 418 ASP A CA 1
ATOM 2815 C C . ASP A 1 418 ? 18.880 -7.873 -19.615 1.00 93.62 418 ASP A C 1
ATOM 2817 O O . ASP A 1 418 ? 19.297 -8.514 -18.644 1.00 93.62 418 ASP A O 1
ATOM 2821 N N . GLY A 1 419 ? 19.492 -6.753 -20.008 1.00 93.12 419 GLY A N 1
ATOM 2822 C CA . GLY A 1 419 ? 20.604 -6.090 -19.339 1.00 93.12 419 GLY A CA 1
ATOM 2823 C C . GLY A 1 419 ? 20.261 -5.401 -18.017 1.00 93.12 419 GLY A C 1
ATOM 2824 O O . GLY A 1 419 ? 21.064 -5.510 -17.085 1.00 93.12 419 GLY A O 1
ATOM 2825 N N . ASP A 1 420 ? 19.111 -4.731 -17.887 1.00 93.50 420 ASP A N 1
ATOM 2826 C CA . ASP A 1 420 ? 18.649 -4.161 -16.610 1.00 93.50 420 ASP A CA 1
ATOM 2827 C C . ASP A 1 420 ? 18.220 -5.274 -15.638 1.00 93.50 420 ASP A C 1
ATOM 2829 O O . ASP A 1 420 ? 18.530 -5.224 -14.447 1.00 93.50 420 ASP A O 1
ATOM 2833 N N . GLU A 1 421 ? 17.595 -6.333 -16.134 1.00 93.81 421 GLU A N 1
ATOM 2834 C CA . GLU A 1 421 ? 17.257 -7.524 -15.359 1.00 93.81 421 GLU A CA 1
ATOM 2835 C C . GLU A 1 421 ? 18.498 -8.206 -14.777 1.00 93.81 421 GLU A C 1
ATOM 2837 O O . GLU A 1 421 ? 18.626 -8.369 -13.561 1.00 93.81 421 GLU A O 1
ATOM 2842 N N . VAL A 1 422 ? 19.476 -8.538 -15.627 1.00 91.44 422 VAL A N 1
ATOM 2843 C CA . VAL A 1 422 ? 20.689 -9.263 -15.215 1.00 91.44 422 VAL A CA 1
ATOM 2844 C C . VAL A 1 422 ? 21.610 -8.427 -14.322 1.00 91.44 422 VAL A C 1
ATOM 2846 O O . VAL A 1 422 ? 22.285 -8.997 -13.457 1.00 91.44 422 VAL A O 1
ATOM 2849 N N . HIS A 1 423 ? 21.683 -7.105 -14.518 1.00 89.12 423 HIS A N 1
ATOM 2850 C CA . HIS A 1 423 ? 22.641 -6.249 -13.806 1.00 89.12 423 HIS A CA 1
ATOM 2851 C C . HIS A 1 423 ? 22.041 -5.393 -12.684 1.00 89.12 423 HIS A C 1
ATOM 2853 O O . HIS A 1 423 ? 22.766 -5.094 -11.731 1.00 89.12 423 HIS A O 1
ATOM 2859 N N . SER A 1 424 ? 20.770 -4.995 -12.781 1.00 89.38 424 SER A N 1
ATOM 2860 C CA . SER A 1 424 ? 20.136 -4.019 -11.879 1.00 89.38 424 SER A CA 1
ATOM 2861 C C . SER A 1 424 ? 19.066 -4.641 -10.973 1.00 89.38 424 SER A C 1
ATOM 2863 O O . SER A 1 424 ? 18.970 -4.238 -9.814 1.00 89.38 424 SER A O 1
ATOM 2865 N N . HIS A 1 425 ? 18.293 -5.623 -11.460 1.00 90.25 425 HIS A N 1
ATOM 2866 C CA . HIS A 1 425 ? 17.109 -6.151 -10.754 1.00 90.25 425 HIS A CA 1
ATOM 2867 C C . HIS A 1 425 ? 17.217 -7.615 -10.292 1.00 90.25 425 HIS A C 1
ATOM 2869 O O . HIS A 1 425 ? 16.520 -8.014 -9.367 1.00 90.25 425 HIS A O 1
ATOM 2875 N N . SER A 1 426 ? 18.165 -8.392 -10.828 1.00 92.12 426 SER A N 1
ATOM 2876 C CA . SER A 1 426 ? 18.386 -9.818 -10.507 1.00 92.12 426 SER A CA 1
ATOM 2877 C C . SER A 1 426 ? 17.215 -10.763 -10.840 1.00 92.12 426 SER A C 1
ATOM 2879 O O . SER A 1 426 ? 17.119 -11.846 -10.253 1.00 92.12 426 SER A O 1
ATOM 2881 N N . THR A 1 427 ? 16.374 -10.377 -11.800 1.00 94.44 427 THR A N 1
ATOM 2882 C CA . THR A 1 427 ? 15.262 -11.159 -12.371 1.00 94.44 427 THR A CA 1
ATOM 2883 C C . THR A 1 427 ? 15.755 -12.168 -13.433 1.00 94.44 427 THR A C 1
ATOM 2885 O O . THR A 1 427 ? 16.958 -12.237 -13.723 1.00 94.44 427 THR A O 1
ATOM 2888 N N . ASP A 1 428 ? 14.883 -13.047 -13.948 1.00 93.81 428 ASP A N 1
ATOM 2889 C CA . ASP A 1 428 ? 15.221 -14.006 -15.026 1.00 93.81 428 ASP A CA 1
ATOM 2890 C C . ASP A 1 428 ? 14.683 -13.480 -16.373 1.00 93.81 428 ASP A C 1
ATOM 2892 O O . ASP A 1 428 ? 13.476 -13.603 -16.572 1.00 93.81 428 ASP A O 1
ATOM 2896 N N . PRO A 1 429 ? 15.534 -13.014 -17.323 1.00 94.88 429 PRO A N 1
ATOM 2897 C CA . PRO A 1 429 ? 15.137 -12.342 -18.583 1.00 94.88 429 PRO A CA 1
ATOM 2898 C C . PRO A 1 429 ? 14.539 -13.284 -19.648 1.00 94.88 429 PRO A C 1
ATOM 2900 O O . PRO A 1 429 ? 14.869 -13.283 -20.839 1.00 94.88 429 PRO A O 1
ATOM 2903 N N . LEU A 1 430 ? 13.750 -14.242 -19.178 1.00 95.31 430 LEU A N 1
ATOM 2904 C CA . LEU A 1 430 ? 13.093 -15.328 -19.887 1.00 95.31 430 LEU A CA 1
ATOM 2905 C C . LEU A 1 430 ? 11.761 -15.735 -19.208 1.00 95.31 430 LEU A C 1
ATOM 2907 O O . LEU A 1 430 ? 11.086 -16.630 -19.751 1.00 95.31 430 LEU A O 1
ATOM 2911 N N . ASP A 1 431 ? 11.417 -15.179 -18.039 1.00 94.81 431 ASP A N 1
ATOM 2912 C CA . ASP A 1 431 ? 10.164 -15.391 -17.304 1.00 94.81 431 ASP A CA 1
ATOM 2913 C C . ASP A 1 431 ? 9.658 -14.035 -16.740 1.00 94.81 431 ASP A C 1
ATOM 2915 O O . ASP A 1 431 ? 10.168 -13.589 -15.719 1.00 94.81 431 ASP A O 1
ATOM 2919 N N . PRO A 1 432 ? 8.624 -13.415 -17.346 1.00 95.06 432 PRO A N 1
ATOM 2920 C CA . PRO A 1 432 ? 8.260 -12.002 -17.146 1.00 95.06 432 PRO A CA 1
ATOM 2921 C C . PRO A 1 432 ? 7.519 -11.718 -15.823 1.00 95.06 432 PRO A C 1
ATOM 2923 O O . PRO A 1 432 ? 6.673 -10.840 -15.798 1.00 95.06 432 PRO A O 1
ATOM 2926 N N . ASP A 1 433 ? 7.684 -12.567 -14.809 1.00 95.56 433 ASP A N 1
ATOM 2927 C CA . ASP A 1 433 ? 6.971 -12.630 -13.514 1.00 95.56 433 ASP A CA 1
ATOM 2928 C C . ASP A 1 433 ? 7.850 -13.531 -12.619 1.00 95.56 433 ASP A C 1
ATOM 2930 O O . ASP A 1 433 ? 7.599 -14.739 -12.475 1.00 95.56 433 ASP A O 1
ATOM 2934 N N . THR A 1 434 ? 8.985 -12.987 -12.157 1.00 95.19 434 THR A N 1
ATOM 2935 C CA . THR A 1 434 ? 10.116 -13.739 -11.577 1.00 95.19 434 THR A CA 1
ATOM 2936 C C . THR A 1 434 ? 9.726 -14.479 -10.297 1.00 95.19 434 THR A C 1
ATOM 2938 O O . THR A 1 434 ? 10.156 -15.623 -10.075 1.00 95.19 434 THR A O 1
ATOM 2941 N N . ASP A 1 435 ? 8.908 -13.867 -9.440 1.00 93.00 435 ASP A N 1
ATOM 2942 C CA . ASP A 1 435 ? 8.490 -14.460 -8.167 1.00 93.00 435 ASP A CA 1
ATOM 2943 C C . ASP A 1 435 ? 7.143 -15.221 -8.228 1.00 93.00 435 ASP A C 1
ATOM 2945 O O . ASP A 1 435 ? 6.912 -16.147 -7.428 1.00 93.00 435 ASP A O 1
ATOM 2949 N N . GLY A 1 436 ? 6.309 -14.957 -9.242 1.00 94.00 436 GLY A N 1
ATOM 2950 C CA . GLY A 1 436 ? 5.040 -15.638 -9.496 1.00 94.00 436 GLY A CA 1
ATOM 2951 C C . GLY A 1 436 ? 3.812 -15.029 -8.805 1.00 94.00 436 GLY A C 1
ATOM 2952 O O . GLY A 1 436 ? 2.803 -15.743 -8.650 1.00 94.00 436 GLY A O 1
ATOM 2953 N N . ASP A 1 437 ? 3.898 -13.781 -8.349 1.00 92.00 437 ASP A N 1
ATOM 2954 C CA . ASP A 1 437 ? 2.830 -12.928 -7.817 1.00 92.00 437 ASP A CA 1
ATOM 2955 C C . ASP A 1 437 ? 1.712 -12.649 -8.850 1.00 92.00 437 ASP A C 1
ATOM 2957 O O . ASP A 1 437 ? 0.510 -12.774 -8.545 1.00 92.00 437 ASP A O 1
ATOM 2961 N N . GLY A 1 438 ? 2.094 -12.379 -10.103 1.00 91.56 438 GLY A N 1
ATOM 2962 C CA . GLY A 1 438 ? 1.195 -12.041 -11.207 1.00 91.56 438 GLY A CA 1
ATOM 2963 C C . GLY A 1 438 ? 1.111 -10.556 -11.590 1.00 91.56 438 GLY A C 1
ATOM 2964 O O . GLY A 1 438 ? 0.184 -10.190 -12.335 1.00 91.56 438 GLY A O 1
ATOM 2965 N N . LEU A 1 439 ? 2.018 -9.710 -11.104 1.00 92.38 439 LEU A N 1
ATOM 2966 C CA . LEU A 1 439 ? 2.583 -8.599 -11.872 1.00 92.38 439 LEU A CA 1
ATOM 2967 C C . LEU A 1 439 ? 3.625 -9.117 -12.867 1.00 92.38 439 LEU A C 1
ATOM 2969 O O . LEU A 1 439 ? 3.965 -10.294 -12.862 1.00 92.38 439 LEU A O 1
ATOM 2973 N N . ASP A 1 440 ? 4.015 -8.231 -13.781 1.00 95.06 440 ASP A N 1
ATOM 2974 C CA . ASP A 1 440 ? 5.159 -8.474 -14.652 1.00 95.06 440 ASP A CA 1
ATOM 2975 C C . ASP A 1 440 ? 6.327 -7.614 -14.094 1.00 95.06 440 ASP A C 1
ATOM 2977 O O . ASP A 1 440 ? 6.054 -6.472 -13.704 1.00 95.06 440 ASP A O 1
ATOM 2981 N N . ASP A 1 441 ? 7.578 -8.086 -14.039 1.00 94.12 441 ASP A N 1
ATOM 2982 C CA . ASP A 1 441 ? 8.696 -7.444 -13.296 1.00 94.12 441 ASP A CA 1
ATOM 2983 C C . ASP A 1 441 ? 8.932 -5.963 -13.703 1.00 94.12 441 ASP A C 1
ATOM 2985 O O . ASP A 1 441 ? 9.174 -5.067 -12.886 1.00 94.12 441 ASP A O 1
ATOM 2989 N N . GLY A 1 442 ? 8.764 -5.644 -14.984 1.00 92.50 442 GLY A N 1
ATOM 2990 C CA . GLY A 1 442 ? 8.820 -4.297 -15.548 1.00 92.50 442 GLY A CA 1
ATOM 2991 C C . GLY A 1 442 ? 7.609 -3.427 -15.231 1.00 92.50 442 GLY A C 1
ATOM 2992 O O . GLY A 1 442 ? 7.696 -2.198 -15.298 1.00 92.50 442 GLY A O 1
ATOM 2993 N N . ILE A 1 443 ? 6.476 -4.003 -14.828 1.00 92.81 443 ILE A N 1
ATOM 2994 C CA . ILE A 1 443 ? 5.409 -3.239 -14.171 1.00 92.81 443 ILE A CA 1
ATOM 2995 C C . ILE A 1 443 ? 5.846 -2.828 -12.767 1.00 92.81 443 ILE A C 1
ATOM 2997 O O . ILE A 1 443 ? 5.569 -1.689 -12.367 1.00 92.81 443 ILE A O 1
ATOM 3001 N N . GLU A 1 444 ? 6.555 -3.708 -12.070 1.00 92.81 444 GLU A N 1
ATOM 3002 C CA . GLU A 1 444 ? 6.987 -3.497 -10.693 1.00 92.81 444 GLU A CA 1
ATOM 3003 C C . GLU A 1 444 ? 7.983 -2.349 -10.589 1.00 92.81 444 GLU A C 1
ATOM 3005 O O . GLU A 1 444 ? 7.688 -1.292 -10.025 1.00 92.81 444 GLU A O 1
ATOM 3010 N N . VAL A 1 445 ? 9.106 -2.471 -11.292 1.00 92.25 445 VAL A N 1
ATOM 3011 C CA . VAL A 1 445 ? 10.170 -1.459 -11.301 1.00 92.25 445 VAL A CA 1
ATOM 3012 C C . VAL A 1 445 ? 9.689 -0.101 -11.838 1.00 92.25 445 VAL A C 1
ATOM 3014 O O . VAL A 1 445 ? 10.084 0.954 -11.331 1.00 92.25 445 VAL A O 1
ATOM 3017 N N . ILE A 1 446 ? 8.850 -0.081 -12.885 1.00 85.88 446 ILE A N 1
ATOM 3018 C CA . ILE A 1 446 ? 8.541 1.157 -13.629 1.00 85.88 446 ILE A CA 1
ATOM 3019 C C . ILE A 1 446 ? 7.291 1.880 -13.099 1.00 85.88 446 ILE A C 1
ATOM 3021 O O . ILE A 1 446 ? 7.201 3.110 -13.231 1.00 85.88 446 ILE A O 1
ATOM 3025 N N . PHE A 1 447 ? 6.302 1.164 -12.546 1.00 86.25 447 PHE A N 1
ATOM 3026 C CA . PHE A 1 447 ? 4.979 1.735 -12.255 1.00 86.25 447 PHE A CA 1
ATOM 3027 C C . PHE A 1 447 ? 4.507 1.631 -10.804 1.00 86.25 447 PHE A C 1
ATOM 3029 O O . PHE A 1 447 ? 3.820 2.567 -10.378 1.00 86.25 447 PHE A O 1
ATOM 3036 N N . THR A 1 448 ? 4.818 0.559 -10.074 1.00 87.00 448 THR A N 1
ATOM 3037 C CA . THR A 1 448 ? 4.425 0.397 -8.658 1.00 87.00 448 THR A CA 1
ATOM 3038 C C . THR A 1 448 ? 5.561 0.798 -7.719 1.00 87.00 448 THR A C 1
ATOM 3040 O O . THR A 1 448 ? 5.301 1.482 -6.735 1.00 87.00 448 THR A O 1
ATOM 3043 N N . GLY A 1 449 ? 6.810 0.477 -8.064 1.00 90.00 449 GLY A N 1
ATOM 3044 C CA . GLY A 1 449 ? 7.992 0.645 -7.216 1.00 90.00 449 GLY A CA 1
ATOM 3045 C C . GLY A 1 449 ? 8.304 -0.562 -6.323 1.00 90.00 449 GLY A C 1
ATOM 3046 O O . GLY A 1 449 ? 9.131 -0.412 -5.426 1.00 90.00 449 GLY A O 1
ATOM 3047 N N . THR A 1 450 ? 7.653 -1.702 -6.572 1.00 93.94 450 THR A N 1
ATOM 3048 C CA . THR A 1 450 ? 7.778 -2.949 -5.801 1.00 93.94 450 THR A CA 1
ATOM 3049 C C . THR A 1 450 ? 9.047 -3.739 -6.147 1.00 93.94 450 THR A C 1
ATOM 3051 O O . THR A 1 450 ? 9.742 -3.411 -7.115 1.00 93.94 450 THR A O 1
ATOM 3054 N N . ASP A 1 451 ? 9.403 -4.723 -5.316 1.00 93.00 451 ASP A N 1
ATOM 3055 C CA . ASP A 1 451 ? 10.566 -5.600 -5.509 1.00 93.00 451 ASP A CA 1
ATOM 3056 C C . ASP A 1 451 ? 10.170 -6.828 -6.355 1.00 93.00 451 ASP A C 1
ATOM 3058 O O . ASP A 1 451 ? 9.552 -7.739 -5.806 1.00 93.00 451 ASP A O 1
ATOM 3062 N N . PRO A 1 452 ? 10.583 -6.925 -7.639 1.00 94.44 452 PRO A N 1
ATOM 3063 C CA . PRO A 1 452 ? 10.188 -8.013 -8.550 1.00 94.44 452 PRO A CA 1
ATOM 3064 C C . PRO A 1 452 ? 10.765 -9.393 -8.181 1.00 94.44 452 PRO A C 1
ATOM 3066 O O . PRO A 1 452 ? 10.661 -10.366 -8.930 1.00 94.44 452 PRO A O 1
ATOM 3069 N N . THR A 1 453 ? 11.457 -9.496 -7.045 1.00 94.38 453 THR A N 1
ATOM 3070 C CA . THR A 1 453 ? 11.936 -10.762 -6.488 1.00 94.38 453 THR A CA 1
ATOM 3071 C C . THR A 1 453 ? 11.184 -11.180 -5.218 1.00 94.38 453 THR A C 1
ATOM 3073 O O . THR A 1 453 ? 11.495 -12.237 -4.646 1.00 94.38 453 THR A O 1
ATOM 3076 N N . ASN A 1 454 ? 10.199 -10.388 -4.772 1.00 94.31 454 ASN A N 1
ATOM 3077 C CA . ASN A 1 454 ? 9.455 -10.584 -3.534 1.00 94.31 454 ASN A CA 1
ATOM 3078 C C . ASN A 1 454 ? 7.954 -10.217 -3.633 1.00 94.31 454 ASN A C 1
ATOM 3080 O O . ASN A 1 454 ? 7.563 -9.084 -3.380 1.00 94.31 454 ASN A O 1
ATOM 3084 N N . ALA A 1 455 ? 7.136 -11.261 -3.794 1.00 94.88 455 ALA A N 1
ATOM 3085 C CA . ALA A 1 455 ? 5.682 -11.285 -4.011 1.00 94.88 455 ALA A CA 1
ATOM 3086 C C . ALA A 1 455 ? 4.756 -10.673 -2.922 1.00 94.88 455 ALA A C 1
ATOM 3088 O O . ALA A 1 455 ? 3.600 -11.093 -2.820 1.00 94.88 455 ALA A O 1
ATOM 3089 N N . ASP A 1 456 ? 5.277 -9.822 -2.036 1.00 94.81 456 ASP A N 1
ATOM 3090 C CA . ASP A 1 456 ? 4.629 -9.113 -0.913 1.00 94.81 456 ASP A CA 1
ATOM 3091 C C . ASP A 1 456 ? 5.661 -8.074 -0.404 1.00 94.81 456 ASP A C 1
ATOM 3093 O O . ASP A 1 456 ? 6.433 -8.346 0.528 1.00 94.81 456 ASP A O 1
ATOM 3097 N N . THR A 1 457 ? 5.795 -6.940 -1.104 1.00 94.88 457 THR A N 1
ATOM 3098 C CA . THR A 1 457 ? 6.891 -5.963 -0.928 1.00 94.88 457 THR A CA 1
ATOM 3099 C C . THR A 1 457 ? 6.899 -5.349 0.468 1.00 94.88 457 THR A C 1
ATOM 3101 O O . THR A 1 457 ? 7.937 -5.324 1.138 1.00 94.88 457 THR A O 1
ATOM 3104 N N . ASP A 1 458 ? 5.757 -4.870 0.952 1.00 93.00 458 ASP A N 1
ATOM 3105 C CA . ASP A 1 458 ? 5.655 -4.186 2.246 1.00 93.00 458 ASP A CA 1
ATOM 3106 C C . ASP A 1 458 ? 5.337 -5.120 3.434 1.00 93.00 458 ASP A C 1
ATOM 3108 O O . ASP A 1 458 ? 5.378 -4.695 4.599 1.00 93.00 458 ASP A O 1
ATOM 3112 N N . ASN A 1 459 ? 5.178 -6.422 3.164 1.00 93.88 459 ASN A N 1
ATOM 3113 C CA . ASN A 1 459 ? 4.985 -7.493 4.145 1.00 93.88 459 ASN A CA 1
ATOM 3114 C C . ASN A 1 459 ? 3.685 -7.328 4.957 1.00 93.88 459 ASN A C 1
ATOM 3116 O O . ASN A 1 459 ? 3.618 -7.605 6.166 1.00 93.88 459 ASN A O 1
ATOM 3120 N N . ASP A 1 460 ? 2.653 -6.851 4.276 1.00 92.88 460 ASP A N 1
ATOM 3121 C CA . ASP A 1 460 ? 1.270 -6.667 4.693 1.00 92.88 460 ASP A CA 1
ATOM 3122 C C . ASP A 1 460 ? 0.486 -7.997 4.790 1.00 92.88 460 ASP A C 1
ATOM 3124 O O . ASP A 1 460 ? -0.288 -8.212 5.738 1.00 92.88 460 ASP A O 1
ATOM 3128 N N . GLY A 1 461 ? 0.743 -8.930 3.865 1.00 91.25 461 GLY A N 1
ATOM 3129 C CA . GLY A 1 461 ? 0.024 -10.200 3.719 1.00 91.25 461 GLY A CA 1
ATOM 3130 C C . GLY A 1 461 ? -0.923 -10.282 2.511 1.00 91.25 461 GLY A C 1
ATOM 3131 O O . GLY A 1 461 ? -1.582 -11.319 2.320 1.00 91.25 461 GLY A O 1
ATOM 3132 N N . LEU A 1 462 ? -1.017 -9.229 1.703 1.00 92.31 462 LEU A N 1
ATOM 3133 C CA . LEU A 1 462 ? -1.396 -9.264 0.293 1.00 92.31 462 LEU A CA 1
ATOM 3134 C C . LEU A 1 462 ? -0.124 -9.304 -0.558 1.00 92.31 462 LEU A C 1
ATOM 3136 O O . LEU A 1 462 ? 0.904 -8.789 -0.162 1.00 92.31 462 LEU A O 1
ATOM 3140 N N . GLY A 1 463 ? -0.203 -9.958 -1.717 1.00 93.75 463 GLY A N 1
ATOM 3141 C CA . GLY A 1 463 ? 0.856 -9.834 -2.717 1.00 93.75 463 GLY A CA 1
ATOM 3142 C C . GLY A 1 463 ? 0.551 -8.690 -3.669 1.00 93.75 463 GLY A C 1
ATOM 3143 O O . GLY A 1 463 ? -0.621 -8.481 -4.017 1.00 93.75 463 GLY A O 1
ATOM 3144 N N . ASP A 1 464 ? 1.588 -7.997 -4.101 1.00 94.25 464 ASP A N 1
ATOM 3145 C CA . ASP A 1 464 ? 1.572 -6.739 -4.841 1.00 94.25 464 ASP A CA 1
ATOM 3146 C C . ASP A 1 464 ? 0.643 -6.790 -6.072 1.00 94.25 464 ASP A C 1
ATOM 3148 O O . ASP A 1 464 ? -0.179 -5.899 -6.327 1.00 94.25 464 ASP A O 1
ATOM 3152 N N . GLY A 1 465 ? 0.647 -7.895 -6.813 1.00 92.81 465 GLY A N 1
ATOM 3153 C CA . GLY A 1 465 ? -0.236 -8.131 -7.949 1.00 92.81 465 GLY A CA 1
ATOM 3154 C C . GLY A 1 465 ? -1.669 -8.466 -7.588 1.00 92.81 465 GLY A C 1
ATOM 3155 O O . GLY A 1 465 ? -2.572 -8.223 -8.398 1.00 92.81 465 GLY A O 1
ATOM 3156 N N . THR A 1 466 ? -1.940 -8.951 -6.378 1.00 93.88 466 THR A N 1
ATOM 3157 C CA . THR A 1 466 ? -3.307 -8.998 -5.837 1.00 93.88 466 THR A CA 1
ATOM 3158 C C . THR A 1 466 ? -3.807 -7.593 -5.528 1.00 93.88 466 THR A C 1
ATOM 3160 O O . THR A 1 466 ? -4.947 -7.264 -5.876 1.00 93.88 466 THR A O 1
ATOM 3163 N N . GLU A 1 467 ? -2.972 -6.752 -4.940 1.00 93.12 467 GLU A N 1
ATOM 3164 C CA . GLU A 1 467 ? -3.310 -5.369 -4.629 1.00 93.12 467 GLU A CA 1
ATOM 3165 C C . GLU A 1 467 ? -3.599 -4.581 -5.900 1.00 93.12 467 GLU A C 1
ATOM 3167 O O . GLU A 1 467 ? -4.749 -4.208 -6.152 1.00 93.12 467 GLU A O 1
ATOM 3172 N N . VAL A 1 468 ? -2.616 -4.458 -6.787 1.00 91.50 468 VAL A N 1
ATOM 3173 C CA . VAL A 1 468 ? -2.697 -3.655 -8.013 1.00 91.50 468 VAL A CA 1
ATOM 3174 C C . VAL A 1 468 ? -3.808 -4.137 -8.953 1.00 91.50 468 VAL A C 1
ATOM 3176 O O . VAL A 1 468 ? -4.536 -3.319 -9.533 1.00 91.50 468 VAL A O 1
ATOM 3179 N N . ASN A 1 469 ? -3.991 -5.455 -9.122 1.00 88.19 469 ASN A N 1
ATOM 3180 C CA . ASN A 1 469 ? -4.962 -5.987 -10.089 1.00 88.19 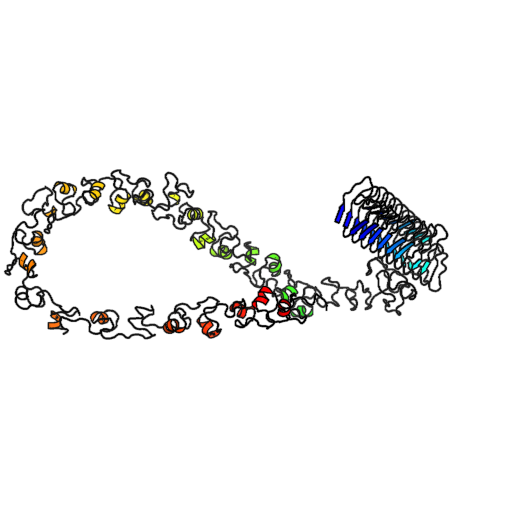469 ASN A CA 1
ATOM 3181 C C . ASN A 1 469 ? -6.367 -6.255 -9.521 1.00 88.19 469 ASN A C 1
ATOM 3183 O O . ASN A 1 469 ? -7.313 -6.394 -10.315 1.00 88.19 469 ASN A O 1
ATOM 3187 N N . VAL A 1 470 ? -6.537 -6.383 -8.198 1.00 89.81 470 VAL A N 1
ATOM 3188 C CA . VAL A 1 470 ? -7.795 -6.868 -7.590 1.00 89.81 470 VAL A CA 1
ATOM 3189 C C . VAL A 1 470 ? -8.374 -5.925 -6.538 1.00 89.81 470 VAL A C 1
ATOM 3191 O O . VAL A 1 470 ? -9.583 -5.671 -6.610 1.00 89.81 470 VAL A O 1
ATOM 3194 N N . ILE A 1 471 ? -7.569 -5.445 -5.587 1.00 88.69 471 ILE A N 1
ATOM 3195 C CA . ILE A 1 471 ? -8.035 -4.633 -4.446 1.00 88.69 471 ILE A CA 1
ATOM 3196 C C . ILE A 1 471 ? -7.960 -3.136 -4.789 1.00 88.69 471 ILE A C 1
ATOM 3198 O O . ILE A 1 471 ? -8.991 -2.458 -4.824 1.00 88.69 471 ILE A O 1
ATOM 3202 N N . GLY A 1 472 ? -6.772 -2.672 -5.176 1.00 89.06 472 GLY A N 1
ATOM 3203 C CA . GLY A 1 472 ? -6.437 -1.314 -5.607 1.00 89.06 472 GLY A CA 1
ATOM 3204 C C . GLY A 1 472 ? -5.602 -0.505 -4.608 1.00 89.06 472 GLY A C 1
ATOM 3205 O O . GLY A 1 472 ? -5.537 0.713 -4.785 1.00 89.06 472 GLY A O 1
ATOM 3206 N N . THR A 1 473 ? -5.086 -1.158 -3.565 1.00 93.06 473 THR A N 1
ATOM 3207 C CA . THR A 1 473 ? -4.232 -0.629 -2.488 1.00 93.06 473 THR A CA 1
ATOM 3208 C C . THR A 1 473 ? -2.826 -0.292 -3.004 1.00 93.06 473 THR A C 1
ATOM 3210 O O . THR A 1 473 ? -2.545 -0.506 -4.191 1.00 93.06 473 THR A O 1
ATOM 3213 N N . ASP A 1 474 ? -1.997 0.358 -2.184 1.00 91.06 474 ASP A N 1
ATOM 3214 C CA . ASP A 1 474 ? -0.637 0.772 -2.565 1.00 91.06 474 ASP A CA 1
ATOM 3215 C C . ASP A 1 474 ? 0.394 -0.244 -2.035 1.00 91.06 474 ASP A C 1
ATOM 3217 O O . ASP A 1 474 ? 0.698 -0.183 -0.850 1.00 91.06 474 ASP A O 1
ATOM 3221 N N . PRO A 1 475 ? 0.979 -1.119 -2.882 1.00 93.88 475 PRO A N 1
ATOM 3222 C CA . PRO A 1 475 ? 1.798 -2.273 -2.460 1.00 93.88 475 PRO A CA 1
ATOM 3223 C C . PRO A 1 475 ? 3.189 -1.917 -1.892 1.00 93.88 475 PRO A C 1
ATOM 3225 O O . PRO A 1 475 ? 4.103 -2.733 -1.836 1.00 93.88 475 PRO A O 1
ATOM 3228 N N . ASN A 1 476 ? 3.395 -0.648 -1.542 1.00 93.50 476 ASN A N 1
ATOM 3229 C CA . ASN A 1 476 ? 4.583 -0.155 -0.842 1.00 93.50 476 ASN A CA 1
ATOM 3230 C C . ASN A 1 476 ? 4.215 0.482 0.507 1.00 93.50 476 ASN A C 1
ATOM 3232 O O . ASN A 1 476 ? 5.055 1.139 1.136 1.00 93.50 476 ASN A O 1
ATOM 3236 N N . ASN A 1 477 ? 2.946 0.410 0.897 1.00 94.06 477 ASN A N 1
ATOM 3237 C CA . ASN A 1 477 ? 2.394 1.065 2.060 1.00 94.06 477 ASN A CA 1
ATOM 3238 C C . ASN A 1 477 ? 1.397 0.121 2.753 1.00 94.06 477 ASN A C 1
ATOM 3240 O O . ASN A 1 477 ? 0.227 0.105 2.372 1.00 94.06 477 ASN A O 1
ATOM 3244 N N . PRO A 1 478 ? 1.820 -0.571 3.827 1.00 94.62 478 PRO A N 1
ATOM 3245 C CA . PRO A 1 478 ? 1.092 -1.696 4.415 1.00 94.62 478 PRO A CA 1
ATOM 3246 C C . PRO A 1 478 ? -0.074 -1.241 5.317 1.00 94.62 478 PRO A C 1
ATOM 3248 O O . PRO A 1 478 ? -0.285 -1.832 6.373 1.00 94.62 478 PRO A O 1
ATOM 3251 N N . ASP A 1 479 ? -0.703 -0.109 4.990 1.00 94.56 479 ASP A N 1
ATOM 3252 C CA . ASP A 1 479 ? -1.750 0.639 5.710 1.00 94.56 479 ASP A CA 1
ATOM 3253 C C . ASP A 1 479 ? -2.173 1.826 4.804 1.00 94.56 479 ASP A C 1
ATOM 3255 O O . ASP A 1 479 ? -1.659 2.946 4.925 1.00 94.56 479 ASP A O 1
ATOM 3259 N N . THR A 1 480 ? -3.011 1.576 3.790 1.00 93.62 480 THR A N 1
ATOM 3260 C CA . THR A 1 480 ? -3.315 2.520 2.690 1.00 93.62 480 THR A CA 1
ATOM 3261 C C . THR A 1 480 ? -4.024 3.801 3.147 1.00 93.62 480 THR A C 1
ATOM 3263 O O . THR A 1 480 ? -3.910 4.833 2.466 1.00 93.62 480 THR A O 1
ATOM 3266 N N . ASP A 1 481 ? -4.751 3.786 4.266 1.00 92.38 481 ASP A N 1
ATOM 3267 C CA . ASP A 1 481 ? -5.508 4.943 4.760 1.00 92.38 481 ASP A CA 1
ATOM 3268 C C . ASP A 1 481 ? -5.035 5.553 6.097 1.00 92.38 481 ASP A C 1
ATOM 3270 O O . ASP A 1 481 ? -5.632 6.540 6.550 1.00 92.38 481 ASP A O 1
ATOM 3274 N N . ASP A 1 482 ? -3.862 5.122 6.584 1.00 93.62 482 ASP A N 1
ATOM 3275 C CA . ASP A 1 482 ? -3.122 5.623 7.757 1.00 93.62 482 ASP A CA 1
ATOM 3276 C C . ASP A 1 482 ? -3.847 5.386 9.110 1.00 93.62 482 ASP A C 1
ATOM 3278 O O . ASP A 1 482 ? -3.690 6.183 10.050 1.00 93.62 482 ASP A O 1
ATOM 3282 N N . ASP A 1 483 ? -4.652 4.327 9.233 1.00 92.81 483 ASP A N 1
ATOM 3283 C CA . ASP A 1 483 ? -5.491 4.053 10.412 1.00 92.81 483 ASP A CA 1
ATOM 3284 C C . ASP A 1 483 ? -4.813 3.163 11.476 1.00 92.81 483 ASP A C 1
ATOM 3286 O O . ASP A 1 483 ? -5.127 3.249 12.669 1.00 92.81 483 ASP A O 1
ATOM 3290 N N . GLY A 1 484 ? -3.797 2.388 11.091 1.00 91.69 484 GLY A N 1
ATOM 3291 C CA . GLY A 1 484 ? -3.055 1.465 11.952 1.00 91.69 484 GLY A CA 1
ATOM 3292 C C . GLY A 1 484 ? -3.409 -0.018 11.780 1.00 91.69 484 GLY A C 1
ATOM 3293 O O . GLY A 1 484 ? -2.814 -0.861 12.466 1.00 91.69 484 GLY A O 1
ATOM 3294 N N . LEU A 1 485 ? -4.349 -0.355 10.900 1.00 93.06 485 LEU A N 1
ATOM 3295 C CA . LEU A 1 485 ? -4.669 -1.700 10.435 1.00 93.06 485 LEU A CA 1
ATOM 3296 C C . LEU A 1 485 ? -4.078 -1.908 9.037 1.00 93.06 485 LEU A C 1
ATOM 3298 O O . LEU A 1 485 ? -4.207 -1.061 8.170 1.00 93.06 485 LEU A O 1
ATOM 3302 N N . ARG A 1 486 ? -3.424 -3.052 8.809 1.00 94.69 486 ARG A N 1
ATOM 3303 C CA . ARG A 1 486 ? -2.846 -3.337 7.487 1.00 94.69 486 ARG A CA 1
ATOM 3304 C C . ARG A 1 486 ? -3.888 -3.873 6.519 1.00 94.69 486 ARG A C 1
ATOM 3306 O O . ARG A 1 486 ? -4.648 -4.769 6.909 1.00 94.69 486 ARG A O 1
ATOM 3313 N N . ASP A 1 487 ? -3.841 -3.438 5.271 1.00 93.50 487 ASP A N 1
ATOM 3314 C CA . ASP A 1 487 ? -4.726 -3.801 4.160 1.00 93.50 487 ASP A CA 1
ATOM 3315 C C . ASP A 1 487 ? -4.944 -5.326 4.034 1.00 93.50 487 ASP A C 1
ATOM 3317 O O . ASP A 1 487 ? -6.048 -5.821 3.783 1.00 93.50 487 ASP A O 1
ATOM 3321 N N . GLY A 1 488 ? -3.918 -6.133 4.283 1.00 92.88 488 GLY A N 1
ATOM 3322 C CA . GLY A 1 488 ? -3.967 -7.588 4.280 1.00 92.88 488 GLY A CA 1
ATOM 3323 C C . GLY A 1 488 ? -4.648 -8.187 5.496 1.00 92.88 488 GLY A C 1
ATOM 3324 O O . GLY A 1 488 ? -5.311 -9.226 5.369 1.00 92.88 488 GLY A O 1
ATOM 3325 N N . PHE A 1 489 ? -4.595 -7.539 6.660 1.00 93.56 489 PHE A N 1
ATOM 3326 C CA . PHE A 1 489 ? -5.467 -7.884 7.783 1.00 93.56 489 PHE A CA 1
ATOM 3327 C C . PHE A 1 489 ? -6.911 -7.471 7.507 1.00 93.56 489 PHE A C 1
ATOM 3329 O O . PHE A 1 489 ? -7.821 -8.264 7.780 1.00 93.56 489 PHE A O 1
ATOM 3336 N N . GLU A 1 490 ? -7.132 -6.304 6.914 1.00 93.56 490 GLU A N 1
ATOM 3337 C CA . GLU A 1 490 ? -8.450 -5.847 6.486 1.00 93.56 490 GLU A CA 1
ATOM 3338 C C . GLU A 1 490 ? -9.101 -6.837 5.525 1.00 93.56 490 GLU A C 1
ATOM 3340 O O . GLU A 1 490 ? -10.113 -7.461 5.846 1.00 93.56 490 GLU A O 1
ATOM 3345 N N . VAL A 1 491 ? -8.480 -7.091 4.376 1.00 91.94 491 VAL A N 1
ATOM 3346 C CA . VAL A 1 491 ? -9.040 -7.937 3.318 1.00 91.94 491 VAL A CA 1
ATOM 3347 C C . VAL A 1 491 ? -9.179 -9.397 3.764 1.00 91.94 491 VAL A C 1
ATOM 3349 O O . VAL A 1 491 ? -10.201 -10.034 3.475 1.00 91.94 491 VAL A O 1
ATOM 3352 N N . ASN A 1 492 ? -8.184 -9.962 4.463 1.00 89.06 492 ASN A N 1
ATOM 3353 C CA . ASN A 1 492 ? -8.176 -11.397 4.780 1.00 89.06 492 ASN A CA 1
ATOM 3354 C C . ASN A 1 492 ? -8.833 -11.761 6.120 1.00 89.06 492 ASN A C 1
ATOM 3356 O O . ASN A 1 492 ? -9.324 -12.891 6.252 1.00 89.06 492 ASN A O 1
ATOM 3360 N N . SER A 1 493 ? -8.837 -10.859 7.109 1.00 91.69 493 SER A N 1
ATOM 3361 C CA . SER A 1 493 ? -9.246 -11.172 8.490 1.00 91.69 493 SER A CA 1
ATOM 3362 C C . SER A 1 493 ? -10.509 -10.439 8.939 1.00 91.69 493 SER A C 1
ATOM 3364 O O . SER A 1 493 ? -11.403 -11.098 9.480 1.00 91.69 493 SER A O 1
ATOM 3366 N N . TYR A 1 494 ? -10.614 -9.129 8.699 1.00 90.31 494 TYR A N 1
ATOM 3367 C CA . TYR A 1 494 ? -11.674 -8.287 9.283 1.00 90.31 494 TYR A CA 1
ATOM 3368 C C . TYR A 1 494 ? -12.796 -7.910 8.300 1.00 90.31 494 TYR A C 1
ATOM 3370 O O . TYR A 1 494 ? -13.952 -7.813 8.700 1.00 90.31 494 TYR A O 1
ATOM 3378 N N . SER A 1 495 ? -12.504 -7.891 6.997 1.00 92.75 495 SER A N 1
ATOM 3379 C CA . SER A 1 495 ? -13.381 -7.496 5.880 1.00 92.75 495 SER A CA 1
ATOM 3380 C C . SER A 1 495 ? -13.817 -6.020 5.866 1.00 92.75 495 SER A C 1
ATOM 3382 O O . SER A 1 495 ? -14.920 -5.735 5.387 1.00 92.75 495 SER A O 1
ATOM 3384 N N . THR A 1 496 ? -12.959 -5.131 6.370 1.00 94.06 496 THR A N 1
ATOM 3385 C CA . THR A 1 496 ? -13.026 -3.658 6.284 1.00 94.06 496 THR A CA 1
ATOM 3386 C C . THR A 1 496 ? -12.646 -3.142 4.878 1.00 94.06 496 THR A C 1
ATOM 3388 O O . THR A 1 496 ? -12.454 -3.955 3.961 1.00 94.06 496 THR A O 1
ATOM 3391 N N . ASP A 1 497 ? -12.694 -1.825 4.644 1.00 92.88 497 ASP A N 1
ATOM 3392 C CA . ASP A 1 497 ? -12.454 -1.178 3.339 1.00 92.88 497 ASP A CA 1
ATOM 3393 C C . ASP A 1 497 ? -11.159 -0.331 3.379 1.00 92.88 497 ASP A C 1
ATOM 3395 O O . ASP A 1 497 ? -11.256 0.807 3.835 1.00 92.88 497 ASP A O 1
ATOM 3399 N N . PRO A 1 498 ? -10.014 -0.812 2.828 1.00 94.38 498 PRO A N 1
ATOM 3400 C CA . PRO A 1 498 ? -8.654 -0.238 2.976 1.00 94.38 498 PRO A CA 1
ATOM 3401 C C . PRO A 1 498 ? -8.414 1.102 2.241 1.00 94.38 498 PRO A C 1
ATOM 3403 O O . PRO A 1 498 ? -7.363 1.374 1.667 1.00 94.38 498 PRO A O 1
ATOM 3406 N N . PHE A 1 499 ? -9.445 1.934 2.135 1.00 94.06 499 PHE A N 1
ATOM 3407 C CA . PHE A 1 499 ? -9.405 3.295 1.586 1.00 94.06 499 PHE A CA 1
ATOM 3408 C C . PHE A 1 499 ? -10.285 4.260 2.391 1.00 94.06 499 PHE A C 1
ATOM 3410 O O . PHE A 1 499 ? -10.621 5.360 1.915 1.00 94.06 499 PHE A O 1
ATOM 3417 N N . ASN A 1 500 ? -10.789 3.806 3.528 1.00 94.50 500 ASN A N 1
ATOM 3418 C CA . ASN A 1 500 ? -11.765 4.464 4.355 1.00 94.50 500 ASN A CA 1
ATOM 3419 C C . ASN A 1 500 ? -11.544 4.045 5.826 1.00 94.50 500 ASN A C 1
ATOM 3421 O O . ASN A 1 500 ? -12.176 3.078 6.250 1.00 94.50 500 ASN A O 1
ATOM 3425 N N . PRO A 1 501 ? -10.783 4.844 6.604 1.00 95.00 501 PRO A N 1
ATOM 3426 C CA . PRO A 1 501 ? -10.246 4.490 7.927 1.00 95.00 501 PRO A CA 1
ATOM 3427 C C . PRO A 1 501 ? -11.309 4.525 9.045 1.00 95.00 501 PRO A C 1
ATOM 3429 O O . PRO A 1 501 ? -11.025 4.935 10.154 1.00 95.00 501 PRO A O 1
ATOM 3432 N N . ASP A 1 502 ? -12.574 4.280 8.705 1.00 95.31 502 ASP A N 1
ATOM 3433 C CA . ASP A 1 502 ? -13.804 4.339 9.515 1.00 95.31 502 ASP A CA 1
ATOM 3434 C C . ASP A 1 502 ? -14.877 3.655 8.643 1.00 95.31 502 ASP A C 1
ATOM 3436 O O . ASP A 1 502 ? -15.669 4.317 7.948 1.00 95.31 502 ASP A O 1
ATOM 3440 N N . THR A 1 503 ? -14.797 2.323 8.512 1.00 95.31 503 THR A N 1
ATOM 3441 C CA . THR A 1 503 ? -15.507 1.532 7.486 1.00 95.31 503 THR A CA 1
ATOM 3442 C C . THR A 1 503 ? -17.025 1.666 7.583 1.00 95.31 503 THR A C 1
ATOM 3444 O O . THR A 1 503 ? -17.723 1.707 6.554 1.00 95.31 503 THR A O 1
ATOM 3447 N N . ASP A 1 504 ? -17.575 1.739 8.793 1.00 93.38 504 ASP A N 1
ATOM 3448 C CA . ASP A 1 504 ? -19.019 1.830 9.003 1.00 93.38 504 ASP A CA 1
ATOM 3449 C C . ASP A 1 504 ? -19.556 3.263 9.211 1.00 93.38 504 ASP A C 1
ATOM 3451 O O . ASP A 1 504 ? -20.750 3.507 8.948 1.00 93.38 504 ASP A O 1
ATOM 3455 N N . GLY A 1 505 ? -18.675 4.233 9.471 1.00 93.88 505 GLY A N 1
ATOM 3456 C CA . GLY A 1 505 ? -18.942 5.669 9.413 1.00 93.88 505 GLY A CA 1
ATOM 3457 C C . GLY A 1 505 ? -19.441 6.270 10.725 1.00 93.88 505 GLY A C 1
ATOM 3458 O O . GLY A 1 505 ? -20.288 7.181 10.679 1.00 93.88 505 GLY A O 1
ATOM 3459 N N . ASP A 1 506 ? -18.997 5.739 11.860 1.00 91.81 506 ASP A N 1
ATOM 3460 C CA . ASP A 1 506 ? -19.423 6.127 13.206 1.00 91.81 506 ASP A CA 1
ATOM 3461 C C . ASP A 1 506 ? -18.522 7.203 13.849 1.00 91.81 506 ASP A C 1
ATOM 3463 O O . ASP A 1 506 ? -19.010 8.045 14.620 1.00 91.81 506 ASP A O 1
ATOM 3467 N N . GLY A 1 507 ? -17.260 7.282 13.410 1.00 91.31 507 GLY A N 1
ATOM 3468 C CA . GLY A 1 507 ? -16.251 8.236 13.864 1.00 91.31 507 GLY A CA 1
ATOM 3469 C C . GLY A 1 507 ? -15.141 7.671 14.760 1.00 91.31 507 GLY A C 1
ATOM 3470 O O . GLY A 1 507 ? -14.344 8.478 15.256 1.00 91.31 507 GLY A O 1
ATOM 3471 N N . LEU A 1 508 ? -15.088 6.358 14.983 1.00 93.50 508 LEU A N 1
ATOM 3472 C CA . LEU A 1 508 ? -13.896 5.608 15.383 1.00 93.50 508 LEU A CA 1
ATOM 3473 C C . LEU A 1 508 ? -13.149 5.128 14.126 1.00 93.50 508 LEU A C 1
ATOM 3475 O O . LEU A 1 508 ? -13.709 5.146 13.036 1.00 93.50 508 LEU A O 1
ATOM 3479 N N . GLU A 1 509 ? -11.869 4.785 14.270 1.00 96.06 509 GLU A N 1
ATOM 3480 C CA . GLU A 1 509 ? -11.034 4.310 13.157 1.00 96.06 509 GLU A CA 1
ATOM 3481 C C . GLU A 1 509 ? -10.784 2.793 13.336 1.00 96.06 509 GLU A C 1
ATOM 3483 O O . GLU A 1 509 ? -10.582 2.349 14.477 1.00 96.06 509 GLU A O 1
ATOM 3488 N N . ASP A 1 510 ? -10.830 1.998 12.259 1.00 95.00 510 ASP A N 1
ATOM 3489 C CA . ASP A 1 510 ? -10.908 0.520 12.281 1.00 95.00 510 ASP A CA 1
ATOM 3490 C C . ASP A 1 510 ? -9.691 -0.134 12.989 1.00 95.00 510 ASP A C 1
ATOM 3492 O O . ASP A 1 510 ? -9.803 -1.138 13.711 1.00 95.00 510 ASP A O 1
ATOM 3496 N N . GLY A 1 511 ? -8.506 0.457 12.843 1.00 93.50 511 GLY A N 1
ATOM 3497 C CA . GLY A 1 511 ? -7.280 0.097 13.554 1.00 93.50 511 GLY A CA 1
ATOM 3498 C C . GLY A 1 511 ? -7.394 0.275 15.073 1.00 93.50 511 GLY A C 1
ATOM 3499 O O . GLY A 1 511 ? -7.197 -0.698 15.820 1.00 93.50 511 GLY A O 1
ATOM 3500 N N . PRO A 1 512 ? -7.709 1.477 15.594 1.00 94.56 512 PRO A N 1
ATOM 3501 C CA . PRO A 1 512 ? -8.051 1.706 16.997 1.00 94.56 512 PRO A CA 1
ATOM 3502 C C . PRO A 1 512 ? -9.181 0.820 17.522 1.00 94.56 512 PRO A C 1
ATOM 3504 O O . PRO A 1 512 ? -9.085 0.340 18.658 1.00 94.56 512 PRO A O 1
ATOM 3507 N N . GLU A 1 513 ? -10.213 0.558 16.721 1.00 93.88 513 GLU A N 1
ATOM 3508 C CA . GLU A 1 513 ? -11.299 -0.355 17.077 1.00 93.88 513 GLU A CA 1
ATOM 3509 C C . GLU A 1 513 ? -10.774 -1.728 17.491 1.00 93.88 513 GLU A C 1
ATOM 3511 O O . GLU A 1 513 ? -11.038 -2.191 18.601 1.00 93.88 513 GLU A O 1
ATOM 3516 N N . ILE A 1 514 ? -9.947 -2.356 16.656 1.00 91.94 514 ILE A N 1
ATOM 3517 C CA . ILE A 1 514 ? -9.403 -3.690 16.938 1.00 91.94 514 ILE A CA 1
ATOM 3518 C C . ILE A 1 514 ? -8.311 -3.642 18.016 1.00 91.94 514 ILE A C 1
ATOM 3520 O O . ILE A 1 514 ? -8.251 -4.518 18.885 1.00 91.94 514 ILE A O 1
ATOM 3524 N N . SER A 1 515 ? -7.418 -2.652 17.955 1.00 89.75 515 SER A N 1
ATOM 3525 C CA . SER A 1 515 ? -6.177 -2.633 18.744 1.00 89.75 515 SER A CA 1
ATOM 3526 C C . SER A 1 515 ? -6.319 -2.031 20.145 1.00 89.75 515 SER A C 1
ATOM 3528 O O . SER A 1 515 ? -5.590 -2.436 21.057 1.00 89.75 515 SER A O 1
ATOM 3530 N N . ALA A 1 516 ? -7.241 -1.083 20.336 1.00 90.88 516 ALA A N 1
ATOM 3531 C CA . ALA A 1 516 ? -7.395 -0.320 21.574 1.00 90.88 516 ALA A CA 1
ATOM 3532 C C . ALA A 1 516 ? -8.770 -0.489 22.239 1.00 90.88 516 ALA A C 1
ATOM 3534 O O . ALA A 1 516 ? -8.838 -0.441 23.472 1.00 90.88 516 ALA A O 1
ATOM 3535 N N . HIS A 1 517 ? -9.838 -0.692 21.461 1.00 90.75 517 HIS A N 1
ATOM 3536 C CA . HIS A 1 517 ? -11.217 -0.680 21.966 1.00 90.75 517 HIS A CA 1
ATOM 3537 C C . HIS A 1 517 ? -11.878 -2.068 22.023 1.00 90.75 517 HIS A C 1
ATOM 3539 O O . HIS A 1 517 ? -12.651 -2.329 22.941 1.00 90.75 517 HIS A O 1
ATOM 3545 N N . GLY A 1 518 ? -11.504 -2.994 21.138 1.00 91.25 518 GLY A N 1
ATOM 3546 C CA . GLY A 1 518 ? -12.080 -4.339 21.031 1.00 91.25 518 GLY A CA 1
ATOM 3547 C C . GLY A 1 518 ? -13.445 -4.393 20.331 1.00 91.25 518 GLY A C 1
ATOM 3548 O O . GLY A 1 518 ? -14.164 -5.381 20.505 1.00 91.25 518 GLY A O 1
ATOM 3549 N N . THR A 1 519 ? -13.799 -3.345 19.589 1.00 94.19 519 THR A N 1
ATOM 3550 C CA . THR A 1 519 ? -15.058 -3.187 18.846 1.00 94.19 519 THR A CA 1
ATOM 3551 C C . THR A 1 519 ? -15.007 -3.901 17.488 1.00 94.19 519 THR A C 1
ATOM 3553 O O . THR A 1 519 ? -14.059 -4.637 17.187 1.00 94.19 519 THR A O 1
ATOM 3556 N N . ASN A 1 520 ? -16.077 -3.803 16.700 1.00 93.00 520 ASN A N 1
ATOM 3557 C CA . ASN A 1 520 ? -16.211 -4.466 15.410 1.00 93.00 520 ASN A CA 1
ATOM 3558 C C . ASN A 1 520 ? -16.411 -3.431 14.282 1.00 93.00 520 ASN A C 1
ATOM 3560 O O . ASN A 1 520 ? -17.567 -3.055 14.070 1.00 93.00 520 ASN A O 1
ATOM 3564 N N . PRO A 1 521 ? -15.386 -3.161 13.443 1.00 94.38 521 PRO A N 1
ATOM 3565 C CA . PRO A 1 521 ? -15.372 -2.080 12.433 1.00 94.38 521 PRO A CA 1
ATOM 3566 C C . PRO A 1 521 ? -16.292 -2.267 11.213 1.00 94.38 521 PRO A C 1
ATOM 3568 O O . PRO A 1 521 ? -16.121 -1.705 10.137 1.00 94.38 521 PRO A O 1
ATOM 3571 N N . LEU A 1 522 ? -17.293 -3.136 11.342 1.00 94.88 522 LEU A N 1
ATOM 3572 C CA . LEU A 1 522 ? -18.360 -3.353 10.363 1.00 94.88 522 LEU A CA 1
ATOM 3573 C C . LEU A 1 522 ? -19.751 -3.110 10.972 1.00 94.88 522 LEU A C 1
ATOM 3575 O O . LEU A 1 522 ? -20.760 -3.551 10.398 1.00 94.88 522 LEU A O 1
ATOM 3579 N N . ASN A 1 523 ? -19.818 -2.535 12.171 1.00 94.50 523 ASN A N 1
ATOM 3580 C CA . ASN A 1 523 ? -21.025 -2.346 12.956 1.00 94.50 523 ASN A CA 1
ATOM 3581 C C . ASN A 1 523 ? -20.901 -1.139 13.929 1.00 94.50 523 ASN A C 1
ATOM 3583 O O . ASN A 1 523 ? -20.368 -1.335 15.016 1.00 94.50 523 ASN A O 1
ATOM 3587 N N . PRO A 1 524 ? -21.531 0.016 13.615 1.00 94.50 524 PRO A N 1
ATOM 3588 C CA . PRO A 1 524 ? -21.308 1.336 14.247 1.00 94.50 524 PRO A CA 1
ATOM 3589 C C . PRO A 1 524 ? -22.006 1.503 15.620 1.00 94.50 524 PRO A C 1
ATOM 3591 O O . PRO A 1 524 ? -22.624 2.538 15.884 1.00 94.50 524 PRO A O 1
ATOM 3594 N N . ASP A 1 525 ? -22.115 0.400 16.360 1.00 94.19 525 ASP A N 1
ATOM 3595 C CA . ASP A 1 525 ? -22.934 0.143 17.561 1.00 94.19 525 ASP A CA 1
ATOM 3596 C C . ASP A 1 525 ? -22.644 -1.324 17.966 1.00 94.19 525 ASP A C 1
ATOM 3598 O O . ASP A 1 525 ? -23.455 -2.234 17.723 1.00 94.19 525 ASP A O 1
ATOM 3602 N N . SER A 1 526 ? -21.410 -1.601 18.405 1.00 94.50 526 SER A N 1
ATOM 3603 C CA . SER A 1 526 ? -20.813 -2.943 18.544 1.00 94.50 526 SER A CA 1
ATOM 3604 C C . SER A 1 526 ? -21.553 -3.863 19.507 1.00 94.50 526 SER A C 1
ATOM 3606 O O . SER A 1 526 ? -21.648 -5.075 19.266 1.00 94.50 526 SER A O 1
ATOM 3608 N N . ASP A 1 527 ? -22.104 -3.309 20.578 1.00 92.38 527 ASP A N 1
ATOM 3609 C CA . ASP A 1 527 ? -22.858 -4.047 21.586 1.00 92.38 527 ASP A CA 1
ATOM 3610 C C . ASP A 1 527 ? -24.391 -3.995 21.386 1.00 92.38 527 ASP A C 1
ATOM 3612 O O . ASP A 1 527 ? -25.109 -4.873 21.892 1.00 92.38 527 ASP A O 1
ATOM 3616 N N . GLY A 1 528 ? -24.888 -3.107 20.517 1.00 93.44 528 GLY A N 1
ATOM 3617 C CA . GLY A 1 528 ? -26.281 -3.046 20.065 1.00 93.44 528 GLY A CA 1
ATOM 3618 C C . GLY A 1 528 ? -27.203 -2.227 20.972 1.00 93.44 528 GLY A C 1
ATOM 3619 O O . GLY A 1 528 ? -28.421 -2.472 20.986 1.00 93.44 528 GLY A O 1
ATOM 3620 N N . ASP A 1 529 ? -26.611 -1.332 21.750 1.00 90.94 529 ASP A N 1
ATOM 3621 C CA . ASP A 1 529 ? -27.190 -0.392 22.698 1.00 90.94 529 ASP A CA 1
ATOM 3622 C C . ASP A 1 529 ? -27.990 0.743 22.018 1.00 90.94 529 ASP A C 1
ATOM 3624 O O . ASP A 1 529 ? -29.125 1.058 22.412 1.00 90.94 529 ASP A O 1
ATOM 3628 N N . GLY A 1 530 ? -27.449 1.284 20.924 1.00 90.38 530 GLY A N 1
ATOM 3629 C CA . GLY A 1 530 ? -28.031 2.368 20.133 1.00 90.38 530 GLY A CA 1
ATOM 3630 C C . GLY A 1 530 ? -27.309 3.716 20.223 1.00 90.38 530 GLY A C 1
ATOM 3631 O O . GLY A 1 530 ? -27.620 4.594 19.406 1.00 90.38 530 GLY A O 1
ATOM 3632 N N . LEU A 1 531 ? -26.370 3.883 21.156 1.00 91.19 531 LEU A N 1
ATOM 3633 C CA . LEU A 1 531 ? -25.211 4.763 21.012 1.00 91.19 531 LEU A CA 1
ATOM 3634 C C . LEU A 1 531 ? -24.244 4.134 19.978 1.00 91.19 531 LEU A C 1
ATOM 3636 O O . LEU A 1 531 ? -24.609 3.170 19.306 1.00 91.19 531 LEU A O 1
ATOM 3640 N N . GLY A 1 532 ? -23.102 4.761 19.708 1.00 93.06 532 GLY A N 1
ATOM 3641 C CA . GLY A 1 532 ? -22.183 4.277 18.674 1.00 93.06 532 GLY A CA 1
ATOM 3642 C C . GLY A 1 532 ? -20.742 4.472 19.099 1.00 93.06 532 GLY A C 1
ATOM 3643 O O . GLY A 1 532 ? -20.410 5.503 19.695 1.00 93.06 532 GLY A O 1
ATOM 3644 N N . ASP A 1 533 ? -19.915 3.494 18.774 1.00 94.19 533 ASP A N 1
ATOM 3645 C CA . ASP A 1 533 ? -18.590 3.250 19.316 1.00 94.19 533 ASP A CA 1
ATOM 3646 C C . ASP A 1 533 ? -17.685 4.499 19.319 1.00 94.19 533 ASP A C 1
ATOM 3648 O O . ASP A 1 533 ? -17.115 4.887 20.347 1.00 94.19 533 ASP A O 1
ATOM 3652 N N . GLY A 1 534 ? -17.608 5.214 18.196 1.00 92.88 534 GLY A N 1
ATOM 3653 C CA . GLY A 1 534 ? -16.841 6.453 18.051 1.00 92.88 534 GLY A CA 1
ATOM 3654 C C . GLY A 1 534 ? -17.388 7.631 18.856 1.00 92.88 534 GLY A C 1
ATOM 3655 O O . GLY A 1 534 ? -16.622 8.470 19.355 1.00 92.88 534 GLY A O 1
ATOM 3656 N N . LEU A 1 535 ? -18.708 7.702 19.055 1.00 92.75 535 LEU A N 1
ATOM 3657 C CA . LEU A 1 535 ? -19.299 8.675 19.973 1.00 92.75 535 LEU A CA 1
ATOM 3658 C C . LEU A 1 535 ? -18.915 8.325 21.411 1.00 92.75 535 LEU A C 1
ATOM 3660 O O . LEU A 1 535 ? -18.477 9.218 22.139 1.00 92.75 535 LEU A O 1
ATOM 3664 N N . GLU A 1 536 ? -18.997 7.050 21.777 1.00 93.25 536 GLU A N 1
ATOM 3665 C CA . GLU A 1 536 ? -18.735 6.551 23.122 1.00 93.25 536 GLU A CA 1
ATOM 3666 C C . GLU A 1 536 ? -17.298 6.764 23.582 1.00 93.25 536 GLU A C 1
ATOM 3668 O O . GLU A 1 536 ? -17.059 7.362 24.638 1.00 93.25 536 GLU A O 1
ATOM 3673 N N . VAL A 1 537 ? -16.325 6.396 22.746 1.00 92.38 537 VAL A N 1
ATOM 3674 C CA . VAL A 1 537 ? -14.902 6.678 22.989 1.00 92.38 537 VAL A CA 1
ATOM 3675 C C . VAL A 1 537 ? -14.667 8.182 23.177 1.00 92.38 537 VAL A C 1
ATOM 3677 O O . VAL A 1 537 ? -13.854 8.597 24.011 1.00 92.38 537 VAL A O 1
ATOM 3680 N N . SER A 1 538 ? -15.411 9.033 22.460 1.00 89.81 538 SER A N 1
ATOM 3681 C CA . SER A 1 538 ? -15.307 10.491 22.591 1.00 89.81 538 SER A CA 1
ATOM 3682 C C . SER A 1 538 ? -15.948 11.053 23.875 1.00 89.81 538 SER A C 1
ATOM 3684 O O . SER A 1 538 ? -15.516 12.106 24.366 1.00 89.81 538 SER A O 1
ATOM 3686 N N . THR A 1 539 ? -16.948 10.365 24.437 1.00 87.00 539 THR A N 1
ATOM 3687 C CA . THR A 1 539 ? -17.685 10.752 25.657 1.00 87.00 539 THR A CA 1
ATOM 3688 C C . THR A 1 539 ? -17.178 10.072 26.927 1.00 87.00 539 THR A C 1
ATOM 3690 O O . THR A 1 539 ? -17.418 10.580 28.030 1.00 87.00 539 THR A O 1
ATOM 3693 N N . GLY A 1 540 ? -16.407 8.996 26.779 1.00 88.50 540 GLY A N 1
ATOM 3694 C CA . GLY A 1 540 ? -15.838 8.193 27.858 1.00 88.50 540 GLY A CA 1
ATOM 3695 C C . GLY A 1 540 ? -16.746 7.065 28.348 1.00 88.50 540 GLY A C 1
ATOM 3696 O O . GLY A 1 540 ? -16.615 6.687 29.510 1.00 88.50 540 GLY A O 1
ATOM 3697 N N . THR A 1 541 ? -17.653 6.587 27.496 1.00 92.19 541 THR A N 1
ATOM 3698 C CA . THR A 1 541 ? -18.401 5.328 27.653 1.00 92.19 541 THR A CA 1
ATOM 3699 C C . THR A 1 541 ? -17.640 4.169 26.985 1.00 92.19 541 THR A C 1
ATOM 3701 O O . THR A 1 541 ? -16.559 4.388 26.423 1.00 92.19 541 THR A O 1
ATOM 3704 N N . ASN A 1 542 ? -18.100 2.928 27.148 1.00 92.19 542 ASN A N 1
ATOM 3705 C CA . ASN A 1 542 ? -17.387 1.714 26.752 1.00 92.19 542 ASN A CA 1
ATOM 3706 C C . ASN A 1 542 ? -18.092 0.975 25.593 1.00 92.19 542 ASN A C 1
ATOM 3708 O O . ASN A 1 542 ? -18.943 0.132 25.866 1.00 92.19 542 ASN A O 1
ATOM 3712 N N . PRO A 1 543 ? -17.604 1.116 24.348 1.00 94.19 543 PRO A N 1
ATOM 3713 C CA . PRO A 1 543 ? -18.299 0.677 23.128 1.00 94.19 543 PRO A CA 1
ATOM 3714 C C . PRO A 1 543 ? -18.384 -0.845 22.907 1.00 94.19 543 PRO A C 1
ATOM 3716 O O . PRO A 1 543 ? -18.748 -1.331 21.842 1.00 94.19 543 PRO A O 1
ATOM 3719 N N . THR A 1 544 ? -17.960 -1.644 23.884 1.00 94.19 544 THR A N 1
ATOM 3720 C CA . THR A 1 544 ? -18.047 -3.115 23.841 1.00 94.19 544 THR A CA 1
ATOM 3721 C C . THR A 1 544 ? -18.981 -3.674 24.910 1.00 94.19 544 THR A C 1
ATOM 3723 O O . THR A 1 544 ? -19.041 -4.892 25.127 1.00 94.19 544 THR A O 1
ATOM 3726 N N . ASN A 1 545 ? -19.661 -2.791 25.633 1.00 93.56 545 ASN A N 1
ATOM 3727 C CA . ASN A 1 545 ? -20.413 -3.088 26.828 1.00 93.56 545 ASN A CA 1
ATOM 3728 C C . ASN A 1 545 ? -21.611 -2.124 26.941 1.00 93.56 545 ASN A C 1
ATOM 3730 O O . ASN A 1 545 ? -21.416 -0.994 27.384 1.00 93.56 545 ASN A O 1
ATOM 3734 N N . PRO A 1 546 ? -22.838 -2.608 26.669 1.00 94.25 546 PRO A N 1
ATOM 3735 C CA . PRO A 1 546 ? -24.010 -1.788 26.349 1.00 94.25 546 PRO A CA 1
ATOM 3736 C C . PRO A 1 546 ? -24.686 -1.202 27.604 1.00 94.25 546 PRO A C 1
ATOM 3738 O O . PRO A 1 546 ? -25.908 -1.219 27.687 1.00 94.25 546 PRO A O 1
ATOM 3741 N N . ASP A 1 547 ? -23.898 -0.896 28.632 1.00 92.62 547 ASP A N 1
ATOM 3742 C CA . ASP A 1 547 ? -24.252 -0.616 30.032 1.00 92.62 547 ASP A CA 1
ATOM 3743 C C . ASP A 1 547 ? -22.933 -0.241 30.749 1.00 92.62 547 ASP A C 1
ATOM 3745 O O . ASP A 1 547 ? -22.333 -1.056 31.463 1.00 92.62 547 ASP A O 1
ATOM 3749 N N . THR A 1 548 ? -22.362 0.923 30.412 1.00 94.06 548 THR A N 1
ATOM 3750 C CA . THR A 1 548 ? -20.965 1.314 30.707 1.00 94.06 548 THR A CA 1
ATOM 3751 C C . THR A 1 548 ? -20.591 1.231 32.183 1.00 94.06 548 THR A C 1
ATOM 3753 O O . THR A 1 548 ? -19.469 0.823 32.518 1.00 94.06 548 THR A O 1
ATOM 3756 N N . ASP A 1 549 ? -21.485 1.666 33.064 1.00 92.06 549 ASP A N 1
ATOM 3757 C CA . ASP A 1 549 ? -21.265 1.729 34.506 1.00 92.06 549 ASP A CA 1
ATOM 3758 C C . ASP A 1 549 ? -21.940 0.581 35.280 1.00 92.06 549 ASP A C 1
ATOM 3760 O O . ASP A 1 549 ? -21.678 0.425 36.480 1.00 92.06 549 ASP A O 1
ATOM 3764 N N . PHE A 1 550 ? -22.602 -0.329 34.554 1.00 93.06 550 PHE A N 1
ATOM 3765 C CA . PHE A 1 550 ? -23.182 -1.592 35.016 1.00 93.06 550 PHE A CA 1
ATOM 3766 C C . PHE A 1 550 ? -24.410 -1.420 35.925 1.00 93.06 550 PHE A C 1
ATOM 3768 O O . PHE A 1 550 ? -24.606 -2.204 36.864 1.00 93.06 550 PHE A O 1
ATOM 3775 N N . ASP A 1 551 ? -25.218 -0.396 35.651 1.00 91.38 551 ASP A N 1
ATOM 3776 C CA . ASP A 1 551 ? -26.436 -0.028 36.375 1.00 91.38 551 ASP A CA 1
ATOM 3777 C C . ASP A 1 551 ? -27.682 -0.818 35.895 1.00 91.38 551 ASP A C 1
ATOM 3779 O O . ASP A 1 551 ? -28.639 -1.022 36.651 1.00 91.38 551 ASP A O 1
ATOM 3783 N N . GLY A 1 552 ? -27.650 -1.350 34.666 1.00 90.81 552 GLY A N 1
ATOM 3784 C CA . GLY A 1 552 ? -28.723 -2.129 34.042 1.00 90.81 552 GLY A CA 1
ATOM 3785 C C . GLY A 1 552 ? -29.694 -1.338 33.151 1.00 90.81 552 GLY A C 1
ATOM 3786 O O . GLY A 1 552 ? -30.692 -1.910 32.676 1.00 90.81 552 GLY A O 1
ATOM 3787 N N . LEU A 1 553 ? -29.443 -0.051 32.920 1.00 92.06 553 LEU A N 1
ATOM 3788 C CA . LEU A 1 553 ? -29.825 0.650 31.701 1.00 92.06 553 LEU A CA 1
ATOM 3789 C C . LEU A 1 553 ? -28.794 0.366 30.602 1.00 92.06 553 LEU A C 1
ATOM 3791 O O . LEU A 1 553 ? -28.039 -0.598 30.629 1.00 92.06 553 LEU A O 1
ATOM 3795 N N . ASN A 1 554 ? -28.934 1.133 29.540 1.00 93.88 554 ASN A N 1
ATOM 3796 C CA . ASN A 1 554 ? -28.202 1.049 28.302 1.00 93.88 554 ASN A CA 1
ATOM 3797 C C . ASN A 1 554 ? -27.831 2.497 27.992 1.00 93.88 554 ASN A C 1
ATOM 3799 O O . ASN A 1 554 ? -28.741 3.335 27.976 1.00 93.88 554 ASN A O 1
ATOM 3803 N N . ASP A 1 555 ? -26.565 2.802 27.737 1.00 92.44 555 ASP A N 1
ATOM 3804 C CA . ASP A 1 555 ? -26.061 4.148 27.461 1.00 92.44 555 ASP A CA 1
ATOM 3805 C C . ASP A 1 555 ? -26.937 4.920 26.444 1.00 92.44 555 ASP A C 1
ATOM 3807 O O . ASP A 1 555 ? -27.255 6.099 26.632 1.00 92.44 555 ASP A O 1
ATOM 3811 N N . GLY A 1 556 ? -27.421 4.253 25.390 1.00 90.81 556 GLY A N 1
ATOM 3812 C CA . GLY A 1 556 ? -28.314 4.807 24.363 1.00 90.81 556 GLY A CA 1
ATOM 3813 C C . GLY A 1 556 ? -29.793 4.953 24.772 1.00 90.81 556 GLY A C 1
ATOM 3814 O O . GLY A 1 556 ? -30.589 5.590 24.067 1.00 90.81 556 GLY A O 1
ATOM 3815 N N . VAL A 1 557 ? -30.207 4.378 25.903 1.00 91.31 557 VAL A N 1
ATOM 3816 C CA . VAL A 1 557 ? -31.491 4.661 26.577 1.00 91.31 557 VAL A CA 1
ATOM 3817 C C . VAL A 1 557 ? -31.376 5.928 27.420 1.00 91.31 557 VAL A C 1
ATOM 3819 O O . VAL A 1 557 ? -32.303 6.749 27.426 1.00 91.31 557 VAL A O 1
ATOM 3822 N N . GLU A 1 558 ? -30.247 6.080 28.095 1.00 90.88 558 GLU A N 1
ATOM 3823 C CA . GLU A 1 558 ? -29.920 7.182 28.991 1.00 90.88 558 GLU A CA 1
ATOM 3824 C C . GLU A 1 558 ? -29.653 8.482 28.227 1.00 90.88 558 GLU A C 1
ATOM 3826 O O . GLU A 1 558 ? -30.414 9.441 28.391 1.00 90.88 558 GLU A O 1
ATOM 3831 N N . ASP A 1 559 ? -28.725 8.486 27.258 1.00 90.38 559 ASP A N 1
ATOM 3832 C CA . ASP A 1 559 ? -28.681 9.499 26.192 1.00 90.38 559 ASP A CA 1
ATOM 3833 C C . ASP A 1 559 ? -29.791 9.228 25.165 1.00 90.38 559 ASP A C 1
ATOM 3835 O O . ASP A 1 559 ? -29.578 8.941 23.986 1.00 90.38 559 ASP A O 1
ATOM 3839 N N . SER A 1 560 ? -31.033 9.394 25.616 1.00 87.31 560 SER A N 1
ATOM 3840 C CA . SER A 1 560 ? -32.266 9.243 24.837 1.00 87.31 560 SER A CA 1
ATOM 3841 C C . SER A 1 560 ? -32.325 10.068 23.537 1.00 87.31 560 SER A C 1
ATOM 3843 O O . SER A 1 560 ? -33.288 9.929 22.762 1.00 87.31 560 SER A O 1
ATOM 3845 N N . ASN A 1 561 ? -31.369 10.971 23.286 1.00 88.56 561 ASN A N 1
ATOM 3846 C CA . ASN A 1 561 ? -31.285 11.754 22.059 1.00 88.56 561 ASN A CA 1
ATOM 3847 C C . ASN A 1 561 ? -30.009 11.528 21.216 1.00 88.56 561 ASN A C 1
ATOM 3849 O O . ASN A 1 561 ? -29.962 12.065 20.101 1.00 88.56 561 ASN A O 1
ATOM 3853 N N . LEU A 1 562 ? -29.095 10.663 21.673 1.00 89.75 562 LEU A N 1
ATOM 3854 C CA . LEU A 1 562 ? -27.913 10.139 20.976 1.00 89.75 562 LEU A CA 1
ATOM 3855 C C . LEU A 1 562 ? -27.008 11.263 20.450 1.00 89.75 562 LEU A C 1
ATOM 3857 O O . LEU A 1 562 ? -26.794 11.415 19.241 1.00 89.75 562 LEU A O 1
ATOM 3861 N N . ASN A 1 563 ? -26.564 12.135 21.358 1.00 89.06 563 ASN A N 1
ATOM 3862 C CA . ASN A 1 563 ? -25.735 13.303 21.048 1.00 89.06 563 ASN A CA 1
ATOM 3863 C C . ASN A 1 563 ? -24.404 13.377 21.824 1.00 89.06 563 ASN A C 1
ATOM 3865 O O . ASN A 1 563 ? -23.601 14.273 21.538 1.00 89.06 563 ASN A O 1
ATOM 3869 N N . GLY A 1 564 ? -24.183 12.468 22.775 1.00 85.06 564 GLY A N 1
ATOM 3870 C CA . GLY A 1 564 ? -23.013 12.391 23.639 1.00 85.06 564 GLY A CA 1
ATOM 3871 C C . GLY A 1 564 ? -23.017 13.382 24.804 1.00 85.06 564 GLY A C 1
ATOM 3872 O O . GLY A 1 564 ? -21.951 13.799 25.266 1.00 85.06 564 GLY A O 1
ATOM 3873 N N . SER A 1 565 ? -24.181 13.864 25.248 1.00 87.50 565 SER A N 1
ATOM 3874 C CA . SER A 1 565 ? -24.252 14.796 26.375 1.00 87.50 565 SER A CA 1
ATOM 3875 C C . SER A 1 565 ? -25.570 14.751 27.139 1.00 87.50 565 SER A C 1
ATOM 3877 O O . SER A 1 565 ? -26.634 14.956 26.565 1.00 87.50 565 SER A O 1
ATOM 3879 N N . VAL A 1 566 ? -25.441 14.610 28.461 1.00 86.25 566 VAL A N 1
ATOM 3880 C CA . VAL A 1 566 ? -26.532 14.597 29.444 1.00 86.25 566 VAL A CA 1
ATOM 3881 C C . VAL A 1 566 ? -27.358 15.883 29.365 1.00 86.25 566 VAL A C 1
ATOM 3883 O O . VAL A 1 566 ? -26.946 16.954 29.841 1.00 86.25 566 VAL A O 1
ATOM 3886 N N . ASP A 1 567 ? -28.529 15.798 28.739 1.00 87.62 567 ASP A N 1
ATOM 3887 C CA . ASP A 1 567 ? -29.478 16.894 28.613 1.00 87.62 567 ASP A CA 1
ATOM 3888 C C . ASP A 1 567 ? -30.535 16.835 29.745 1.00 87.62 567 ASP A C 1
ATOM 3890 O O . ASP A 1 567 ? -30.531 16.005 30.652 1.00 87.62 567 ASP A O 1
ATOM 3894 N N . SER A 1 568 ? -31.444 17.813 29.795 1.00 85.62 568 SER A N 1
ATOM 3895 C CA . SER A 1 568 ? -32.384 17.925 30.925 1.00 85.62 568 SER A CA 1
ATOM 3896 C C . SER A 1 568 ? -33.496 16.863 30.887 1.00 85.62 568 SER A C 1
ATOM 3898 O O . SER A 1 568 ? -34.533 17.095 30.253 1.00 85.62 568 SER A O 1
ATOM 3900 N N . GLY A 1 569 ? -33.358 15.819 31.707 1.00 84.69 569 GLY A N 1
ATOM 3901 C CA . GLY A 1 569 ? -34.307 14.701 31.832 1.00 84.69 569 GLY A CA 1
ATOM 3902 C C . GLY A 1 569 ? -33.789 13.390 31.235 1.00 84.69 569 GLY A C 1
ATOM 3903 O O . GLY A 1 569 ? -34.606 12.561 30.844 1.00 84.69 569 GLY A O 1
ATOM 3904 N N . GLU A 1 570 ? -32.468 13.288 31.135 1.00 91.94 570 GLU A N 1
ATOM 3905 C CA . GLU A 1 570 ? -31.641 12.126 30.815 1.00 91.94 570 GLU A CA 1
ATOM 3906 C C . GLU A 1 570 ? -30.737 11.877 32.040 1.00 91.94 570 GLU A C 1
ATOM 3908 O O . GLU A 1 570 ? -30.491 12.820 32.808 1.00 91.94 570 GLU A O 1
ATOM 3913 N N . THR A 1 571 ? -30.304 10.635 32.225 1.00 91.38 571 THR A N 1
ATOM 3914 C CA . THR A 1 571 ? -29.310 10.172 33.213 1.00 91.38 571 THR A CA 1
ATOM 3915 C C . THR A 1 571 ? -27.892 10.268 32.605 1.00 91.38 571 THR A C 1
ATOM 3917 O O . THR A 1 571 ? -27.764 10.683 31.445 1.00 91.38 571 THR A O 1
ATOM 3920 N N . ASP A 1 572 ? -26.810 10.035 33.363 1.00 91.62 572 ASP A N 1
ATOM 3921 C CA . ASP A 1 572 ? -25.426 10.059 32.827 1.00 91.62 572 ASP A CA 1
ATOM 3922 C C . ASP A 1 572 ? -24.881 8.625 32.686 1.00 91.62 572 ASP A C 1
ATOM 3924 O O . ASP A 1 572 ? -24.565 8.056 33.723 1.00 91.62 572 ASP A O 1
ATOM 3928 N N . PRO A 1 573 ? -24.645 8.102 31.458 1.00 93.19 573 PRO A N 1
ATOM 3929 C CA . PRO A 1 573 ? -24.155 6.731 31.189 1.00 93.19 573 PRO A CA 1
ATOM 3930 C C . PRO A 1 573 ? -22.794 6.312 31.785 1.00 93.19 573 PRO A C 1
ATOM 3932 O O . PRO A 1 573 ? -22.114 5.426 31.274 1.00 93.19 573 PRO A O 1
ATOM 3935 N N . ARG A 1 574 ? -22.252 7.074 32.734 1.00 92.31 574 ARG A N 1
ATOM 3936 C CA . ARG A 1 574 ? -20.950 6.839 33.384 1.00 92.31 574 ARG A CA 1
ATOM 3937 C C . ARG A 1 574 ? -21.019 7.108 34.890 1.00 92.31 574 ARG A C 1
ATOM 3939 O O . ARG A 1 574 ? -19.970 7.208 35.539 1.00 92.31 574 ARG A O 1
ATOM 3946 N N . ASP A 1 575 ? -22.214 7.349 35.412 1.00 92.50 575 ASP A N 1
ATOM 3947 C CA . ASP A 1 575 ? -22.517 7.624 36.808 1.00 92.50 575 ASP A CA 1
ATOM 3948 C C . ASP A 1 575 ? -23.793 6.853 37.159 1.00 92.50 575 ASP A C 1
ATOM 3950 O O . ASP A 1 575 ? -24.870 7.433 37.203 1.00 92.50 575 ASP A O 1
ATOM 3954 N N . TRP A 1 576 ? -23.606 5.552 37.411 1.00 93.06 576 TRP A N 1
ATOM 3955 C CA . TRP A 1 576 ? -24.589 4.500 37.727 1.00 93.06 576 TRP A CA 1
ATOM 3956 C C . TRP A 1 576 ? -25.697 4.839 38.741 1.00 93.06 576 TRP A C 1
ATOM 3958 O O . TRP A 1 576 ? -26.462 3.948 39.058 1.00 93.06 576 TRP A O 1
ATOM 3968 N N . ASP A 1 577 ? -25.722 6.034 39.328 1.00 92.00 577 ASP A N 1
ATOM 3969 C CA . ASP A 1 577 ? -26.597 6.531 40.397 1.00 92.00 577 ASP A CA 1
ATOM 3970 C C . ASP A 1 577 ? -26.728 8.063 40.210 1.00 92.00 577 ASP A C 1
ATOM 3972 O O . ASP A 1 577 ? -25.985 8.865 40.802 1.00 92.00 577 ASP A O 1
ATOM 3976 N N . SER A 1 578 ? -27.621 8.486 39.303 1.00 93.19 578 SER A N 1
ATOM 3977 C CA . SER A 1 578 ? -27.677 9.860 38.765 1.00 93.19 578 SER A CA 1
ATOM 3978 C C . SER A 1 578 ? -28.061 10.932 39.790 1.00 93.19 578 SER A C 1
ATOM 3980 O O . SER A 1 578 ? -27.726 12.116 39.613 1.00 93.19 578 SER A O 1
ATOM 3982 N N . ASP A 1 579 ? -28.779 10.575 40.856 1.00 91.44 579 ASP A N 1
ATOM 3983 C CA . ASP A 1 579 ? -29.158 11.501 41.932 1.00 91.44 579 ASP A CA 1
ATOM 3984 C C . ASP A 1 579 ? -28.386 11.307 43.253 1.00 91.44 579 ASP A C 1
ATOM 3986 O O . ASP A 1 579 ? -28.425 12.197 44.120 1.00 91.44 579 ASP A O 1
ATOM 3990 N N . SER A 1 580 ? -27.530 10.280 43.312 1.00 93.00 580 SER A N 1
ATOM 3991 C CA . SER A 1 580 ? -26.618 9.942 44.411 1.00 93.00 580 SER A CA 1
ATOM 3992 C C . SER A 1 580 ? -27.297 9.386 45.670 1.00 93.00 580 SER A C 1
ATOM 3994 O O . SER A 1 580 ? -26.836 9.662 46.793 1.00 93.00 580 SER A O 1
ATOM 3996 N N . ASP A 1 581 ? -28.382 8.632 45.503 1.00 91.88 581 ASP A N 1
ATOM 3997 C CA . ASP A 1 581 ? -29.139 7.967 46.568 1.00 91.88 581 ASP A CA 1
ATOM 3998 C C . ASP A 1 581 ? -28.695 6.513 46.849 1.00 91.88 581 ASP A C 1
ATOM 4000 O O . ASP A 1 581 ? -28.981 5.979 47.928 1.00 91.88 581 ASP A O 1
ATOM 4004 N N . MET A 1 582 ? -27.851 5.960 45.967 1.00 91.19 582 MET A N 1
ATOM 4005 C CA . MET A 1 582 ? -27.298 4.598 45.924 1.00 91.19 582 MET A CA 1
ATOM 4006 C C . MET A 1 582 ? -28.161 3.522 45.243 1.00 91.19 582 MET A C 1
ATOM 4008 O O . MET A 1 582 ? -27.752 2.357 45.288 1.00 91.19 582 MET A O 1
ATOM 4012 N N . LEU A 1 583 ? -29.289 3.855 44.609 1.00 91.81 583 LEU A N 1
ATOM 4013 C CA . LEU A 1 583 ? -30.016 2.969 43.692 1.00 91.81 583 LEU A CA 1
ATOM 4014 C C . LEU A 1 583 ? -29.498 3.159 42.262 1.00 91.81 583 LEU A C 1
ATOM 4016 O O . LEU A 1 583 ? -29.462 4.297 41.811 1.00 91.81 583 LEU A O 1
ATOM 4020 N N . PRO A 1 584 ? -29.110 2.095 41.528 1.00 94.06 584 PRO A N 1
ATOM 4021 C CA . PRO A 1 584 ? -28.802 2.277 40.133 1.00 94.06 584 PRO A CA 1
ATOM 4022 C C . PRO A 1 584 ? -30.038 2.617 39.314 1.00 94.06 584 PRO A C 1
ATOM 4024 O O . PRO A 1 584 ? -31.080 1.966 39.478 1.00 94.06 584 PRO A O 1
ATOM 4027 N N . ASP A 1 585 ? -29.901 3.577 38.400 1.00 92.69 585 ASP A N 1
ATOM 4028 C CA . ASP A 1 585 ? -30.987 4.100 37.564 1.00 92.69 585 ASP A CA 1
ATOM 4029 C C . ASP A 1 585 ? -31.715 2.954 36.804 1.00 92.69 585 ASP A C 1
ATOM 4031 O O . ASP A 1 585 ? -32.932 2.977 36.561 1.00 92.69 585 ASP A O 1
ATOM 4035 N N . GLY A 1 586 ? -30.994 1.877 36.490 1.00 91.69 586 GLY A N 1
ATOM 4036 C CA . GLY A 1 586 ? -31.477 0.643 35.884 1.00 91.69 586 GLY A CA 1
ATOM 4037 C C . GLY A 1 586 ? -32.280 -0.253 36.810 1.00 91.69 586 GLY A C 1
ATOM 4038 O O . GLY A 1 586 ? -33.315 -0.777 36.376 1.00 91.69 586 GLY A O 1
ATOM 4039 N N . ASP A 1 587 ? -31.895 -0.411 38.074 1.00 91.50 587 ASP A N 1
ATOM 4040 C CA . ASP A 1 587 ? -32.707 -1.128 39.065 1.00 91.50 587 ASP A CA 1
ATOM 4041 C C . ASP A 1 587 ? -33.974 -0.320 39.404 1.00 91.50 587 ASP A C 1
ATOM 4043 O O . ASP A 1 587 ? -35.078 -0.882 39.474 1.00 91.50 587 ASP A O 1
ATOM 4047 N N . GLU A 1 588 ? -33.868 1.005 39.484 1.00 92.19 588 GLU A N 1
ATOM 4048 C CA . GLU A 1 588 ? -35.009 1.913 39.608 1.00 92.19 588 GLU A CA 1
ATOM 4049 C C . GLU A 1 588 ? -36.032 1.729 38.487 1.00 92.19 588 GLU A C 1
ATOM 4051 O O . GLU A 1 588 ? -37.212 1.474 38.742 1.00 92.19 588 GLU A O 1
ATOM 4056 N N . VAL A 1 589 ? -35.611 1.799 37.223 1.00 90.69 589 VAL A N 1
ATOM 4057 C CA . VAL A 1 589 ? -36.532 1.693 36.081 1.00 90.69 589 VAL A CA 1
ATOM 4058 C C . VAL A 1 589 ? -37.056 0.265 35.892 1.00 90.69 589 VAL A C 1
ATOM 4060 O O . VAL A 1 589 ? -38.236 0.077 35.557 1.00 90.69 589 VAL A O 1
ATOM 4063 N N . ASN A 1 590 ? -36.209 -0.756 36.069 1.00 89.00 590 ASN A N 1
ATOM 4064 C CA . ASN A 1 590 ? -36.537 -2.135 35.693 1.00 89.00 590 ASN A CA 1
ATOM 4065 C C . ASN A 1 590 ? -37.132 -2.981 36.828 1.00 89.00 590 ASN A C 1
ATOM 4067 O O . ASN A 1 590 ? -37.970 -3.852 36.545 1.00 89.00 590 ASN A O 1
ATOM 4071 N N . ALA A 1 591 ? -36.723 -2.761 38.081 1.00 88.50 591 ALA A N 1
ATOM 4072 C CA . ALA A 1 591 ? -37.100 -3.593 39.224 1.00 88.50 591 ALA A CA 1
ATOM 4073 C C . ALA A 1 591 ? -38.064 -2.892 40.199 1.00 88.50 591 ALA A C 1
ATOM 4075 O O . ALA A 1 591 ? -39.062 -3.514 40.588 1.00 88.50 591 ALA A O 1
ATOM 4076 N N . HIS A 1 592 ? -37.823 -1.622 40.539 1.00 88.44 592 HIS A N 1
ATOM 4077 C CA . HIS A 1 592 ? -38.515 -0.932 41.641 1.00 88.44 592 HIS A CA 1
ATOM 4078 C C . HIS A 1 592 ? -39.639 0.014 41.177 1.00 88.44 592 HIS A C 1
ATOM 4080 O O . HIS A 1 592 ? -40.738 0.008 41.737 1.00 88.44 592 HIS A O 1
ATOM 4086 N N . GLY A 1 593 ? -39.449 0.716 40.061 1.00 90.56 593 GLY A N 1
ATOM 4087 C CA . GLY A 1 593 ? -40.413 1.646 39.467 1.00 90.56 593 GLY A CA 1
ATOM 4088 C C . GLY A 1 593 ? -40.400 3.056 40.070 1.00 90.56 593 GLY A C 1
ATOM 4089 O O . GLY A 1 593 ? -41.441 3.725 40.017 1.00 90.56 593 GLY A O 1
ATOM 4090 N N . THR A 1 594 ? -39.263 3.455 40.636 1.00 91.19 594 THR A N 1
ATOM 4091 C CA . THR A 1 594 ? -38.913 4.785 41.165 1.00 91.19 594 THR A CA 1
ATOM 4092 C C . THR A 1 594 ? -38.499 5.738 40.014 1.00 91.19 594 THR A C 1
ATOM 4094 O O . THR A 1 594 ? -38.864 5.479 38.857 1.00 91.19 594 THR A O 1
ATOM 4097 N N . ASP A 1 595 ? -37.905 6.904 40.288 1.00 91.38 595 ASP A N 1
ATOM 4098 C CA . ASP A 1 595 ? -37.627 7.973 39.300 1.00 91.38 595 ASP A CA 1
ATOM 4099 C C . ASP A 1 595 ? -36.156 8.424 39.432 1.00 91.38 595 ASP A C 1
ATOM 4101 O O . ASP A 1 595 ? -35.921 9.219 40.340 1.00 91.38 595 ASP A O 1
ATOM 4105 N N . PRO A 1 596 ? -35.225 8.024 38.523 1.00 93.06 596 PRO A N 1
ATOM 4106 C CA . PRO A 1 596 ? -33.754 8.175 38.671 1.00 93.06 596 PRO A CA 1
ATOM 4107 C C . PRO A 1 596 ? -33.140 9.578 38.704 1.00 93.06 596 PRO A C 1
ATOM 4109 O O . PRO A 1 596 ? -32.014 9.830 38.285 1.00 93.06 596 PRO A O 1
ATOM 4112 N N . LEU A 1 597 ? -33.936 10.562 39.094 1.00 92.81 597 LEU A N 1
ATOM 4113 C CA . LEU A 1 597 ? -33.572 11.962 39.246 1.00 92.81 597 LEU A CA 1
ATOM 4114 C C . LEU A 1 597 ? -34.239 12.541 40.522 1.00 92.81 597 LEU A C 1
ATOM 4116 O O . LEU A 1 597 ? -34.475 13.760 40.593 1.00 92.81 597 LEU A O 1
ATOM 4120 N N . ASN A 1 598 ? -34.627 11.685 41.478 1.00 91.88 598 ASN A N 1
ATOM 4121 C CA . ASN A 1 598 ? -35.352 11.974 42.716 1.00 91.88 598 ASN A CA 1
ATOM 4122 C C . ASN A 1 598 ? -35.054 10.963 43.865 1.00 91.88 598 ASN A C 1
ATOM 4124 O O . ASN A 1 598 ? -35.788 9.996 44.052 1.00 91.88 598 ASN A O 1
ATOM 4128 N N . ASP A 1 599 ? -34.131 11.366 44.744 1.00 93.12 599 ASP A N 1
ATOM 4129 C CA . ASP A 1 599 ? -33.559 10.678 45.923 1.00 93.12 599 ASP A CA 1
ATOM 4130 C C . ASP A 1 599 ? -34.500 10.214 47.073 1.00 93.12 599 ASP A C 1
ATOM 4132 O O . ASP A 1 599 ? -34.023 10.007 48.189 1.00 93.12 599 ASP A O 1
ATOM 4136 N N . ASP A 1 600 ? -35.825 10.170 46.870 1.00 92.25 600 ASP A N 1
ATOM 4137 C CA . ASP A 1 600 ? -36.882 9.827 47.858 1.00 92.25 600 ASP A CA 1
ATOM 4138 C C . ASP A 1 600 ? -38.256 9.841 47.134 1.00 92.25 600 ASP A C 1
ATOM 4140 O O . ASP A 1 600 ? -38.901 10.900 47.002 1.00 92.25 600 ASP A O 1
ATOM 4144 N N . THR A 1 601 ? -38.697 8.711 46.566 1.00 93.25 601 THR A N 1
ATOM 4145 C CA . THR A 1 601 ? -39.918 8.603 45.731 1.00 93.25 601 THR A CA 1
ATOM 4146 C C . THR A 1 601 ? -41.207 8.722 46.546 1.00 93.25 601 THR A C 1
ATOM 4148 O O . THR A 1 601 ? -42.196 9.334 46.104 1.00 93.25 601 THR A O 1
ATOM 4151 N N . ASP A 1 602 ? -41.221 8.133 47.736 1.00 90.00 602 ASP A N 1
ATOM 4152 C CA . ASP A 1 602 ? -42.363 8.054 48.645 1.00 90.00 602 ASP A CA 1
ATOM 4153 C C . ASP A 1 602 ? -42.557 9.366 49.453 1.00 90.00 602 ASP A C 1
ATOM 4155 O O . ASP A 1 602 ? -43.684 9.887 49.580 1.00 90.00 602 ASP A O 1
ATOM 4159 N N . GLY A 1 603 ? -41.454 9.981 49.887 1.00 91.62 603 GLY A N 1
ATOM 4160 C CA . GLY A 1 603 ? -41.395 11.255 50.596 1.00 91.62 603 GLY A CA 1
ATOM 4161 C C . GLY A 1 603 ? -41.292 11.159 52.122 1.00 91.62 603 GLY A C 1
ATOM 4162 O O . GLY A 1 603 ? -41.602 12.162 52.793 1.00 91.62 603 GLY A O 1
ATOM 4163 N N . GLU A 1 604 ? -40.939 10.004 52.693 1.00 90.88 604 GLU A N 1
ATOM 4164 C CA . GLU A 1 604 ? -40.719 9.842 54.136 1.00 90.88 604 GLU A CA 1
ATOM 4165 C C . GLU A 1 604 ? -39.340 10.312 54.627 1.00 90.88 604 GLU A C 1
ATOM 4167 O O . GLU A 1 604 ? -39.209 10.736 55.786 1.00 90.88 604 GLU A O 1
ATOM 4172 N N . GLY A 1 605 ? -38.351 10.386 53.732 1.00 90.06 605 GLY A N 1
ATOM 4173 C CA . GLY A 1 605 ? -36.990 10.839 54.024 1.00 90.06 605 GLY A CA 1
ATOM 4174 C C . GLY A 1 605 ? -35.985 9.721 54.305 1.00 90.06 605 GLY A C 1
ATOM 4175 O O . GLY A 1 605 ? -34.940 10.003 54.908 1.00 90.06 605 GLY A O 1
ATOM 4176 N N . LEU A 1 606 ? -36.300 8.496 53.890 1.00 90.12 606 LEU A N 1
ATOM 4177 C CA . LEU A 1 606 ? -35.344 7.431 53.611 1.00 90.12 606 LEU A CA 1
ATOM 4178 C C . LEU A 1 606 ? -35.153 7.398 52.078 1.00 90.12 606 LEU A C 1
ATOM 4180 O O . LEU A 1 606 ? -36.159 7.472 51.385 1.00 90.12 606 LEU A O 1
ATOM 4184 N N . PRO A 1 607 ? -33.918 7.403 51.542 1.00 94.25 607 PRO A N 1
ATOM 4185 C CA . PRO A 1 607 ? -33.715 7.334 50.092 1.00 94.25 607 PRO A CA 1
ATOM 4186 C C . PRO A 1 607 ? -34.050 5.960 49.508 1.00 94.25 607 PRO A C 1
ATOM 4188 O O . PRO A 1 607 ? -33.803 4.951 50.176 1.00 94.25 607 PRO A O 1
ATOM 4191 N N . ASP A 1 608 ? -34.516 5.912 48.263 1.00 93.06 608 ASP A N 1
ATOM 4192 C CA . ASP A 1 608 ? -34.963 4.694 47.580 1.00 93.06 608 ASP A CA 1
ATOM 4193 C C . ASP A 1 608 ? -33.825 3.653 47.507 1.00 93.06 608 ASP A C 1
ATOM 4195 O O . ASP A 1 608 ? -34.023 2.470 47.803 1.00 93.06 608 ASP A O 1
ATOM 4199 N N . GLY A 1 609 ? -32.593 4.079 47.223 1.00 90.75 609 GLY A N 1
ATOM 4200 C CA . GLY A 1 609 ? -31.399 3.226 47.240 1.00 90.75 609 GLY A CA 1
ATOM 4201 C C . GLY A 1 609 ? -31.042 2.678 48.614 1.00 90.75 609 GLY A C 1
ATOM 4202 O O . GLY A 1 609 ? -30.550 1.550 48.744 1.00 90.75 609 GLY A O 1
ATOM 4203 N N . PHE A 1 610 ? -31.349 3.429 49.673 1.00 91.50 610 PHE A N 1
ATOM 4204 C CA . PHE A 1 610 ? -31.191 2.940 51.040 1.00 91.50 610 PHE A CA 1
ATOM 4205 C C . PHE A 1 610 ? -32.259 1.915 51.395 1.00 91.50 610 PHE A C 1
ATOM 4207 O O . PHE A 1 610 ? -31.931 0.878 51.983 1.00 91.50 610 PHE A O 1
ATOM 4214 N N . GLU A 1 611 ? -33.502 2.188 51.014 1.00 92.19 611 GLU A N 1
ATOM 4215 C CA . GLU A 1 611 ? -34.619 1.264 51.141 1.00 92.19 611 GLU A CA 1
ATOM 4216 C C . GLU A 1 611 ? -34.315 -0.064 50.455 1.00 92.19 611 GLU A C 1
ATOM 4218 O O . GLU A 1 611 ? -34.331 -1.099 51.113 1.00 92.19 611 GLU A O 1
ATOM 4223 N N . VAL A 1 612 ? -33.911 -0.058 49.185 1.00 90.81 612 VAL A N 1
ATOM 4224 C CA . VAL A 1 612 ? -33.655 -1.290 48.427 1.00 90.81 612 VAL A CA 1
ATOM 4225 C C . VAL A 1 612 ? -32.425 -2.057 48.924 1.00 90.81 612 VAL A C 1
ATOM 4227 O O . VAL A 1 612 ? -32.521 -3.268 49.147 1.00 90.81 612 VAL A O 1
ATOM 4230 N N . PHE A 1 613 ? -31.267 -1.408 49.105 1.00 86.00 613 PHE A N 1
ATOM 4231 C CA . PHE A 1 613 ? -30.016 -2.140 49.368 1.00 86.00 613 PHE A CA 1
ATOM 4232 C C . PHE A 1 613 ? -29.652 -2.334 50.830 1.00 86.00 613 PHE A C 1
ATOM 4234 O O . PHE A 1 613 ? -29.012 -3.339 51.156 1.00 86.00 613 PHE A O 1
ATOM 4241 N N . PHE A 1 614 ? -29.995 -1.390 51.707 1.00 84.94 614 PHE A N 1
ATOM 4242 C CA . PHE A 1 614 ? -29.615 -1.481 53.118 1.00 84.94 614 PHE A CA 1
ATOM 4243 C C . PHE A 1 614 ? -30.729 -2.051 53.993 1.00 84.94 614 PHE A C 1
ATOM 4245 O O . PHE A 1 614 ? -30.404 -2.696 54.992 1.00 84.94 614 PHE A O 1
ATOM 4252 N N . PHE A 1 615 ? -31.997 -1.873 53.610 1.00 88.19 615 PHE A N 1
ATOM 4253 C CA . PHE A 1 615 ? -33.148 -2.298 54.416 1.00 88.19 615 PHE A CA 1
ATOM 4254 C C . PHE A 1 615 ? -34.050 -3.332 53.721 1.00 88.19 615 PHE A C 1
ATOM 4256 O O . PHE A 1 615 ? -34.710 -4.113 54.395 1.00 88.19 615 PHE A O 1
ATOM 4263 N N . GLY A 1 616 ? -34.014 -3.420 52.390 1.00 88.81 616 GLY A N 1
ATOM 4264 C CA . GLY A 1 616 ? -34.865 -4.287 51.571 1.00 88.81 616 GLY A CA 1
ATOM 4265 C C . GLY A 1 616 ? -36.348 -3.886 51.530 1.00 88.81 616 GLY A C 1
ATOM 4266 O O . GLY A 1 616 ? -37.169 -4.722 51.136 1.00 88.81 616 GLY A O 1
ATOM 4267 N N . THR A 1 617 ? -36.684 -2.663 51.955 1.00 92.81 617 THR A N 1
ATOM 4268 C CA . THR A 1 617 ? -38.048 -2.112 52.023 1.00 92.81 617 THR A CA 1
ATOM 4269 C C . THR A 1 617 ? -38.607 -1.789 50.635 1.00 92.81 617 THR A C 1
ATOM 4271 O O . THR A 1 617 ? -37.918 -1.916 49.618 1.00 92.81 617 THR A O 1
ATOM 4274 N N . ASP A 1 618 ? -39.906 -1.494 50.552 1.00 91.38 618 ASP A N 1
ATOM 4275 C CA . ASP A 1 618 ? -40.570 -1.148 49.291 1.00 91.38 618 ASP A CA 1
ATOM 4276 C C . ASP A 1 618 ? -40.582 0.384 49.133 1.00 91.38 618 ASP A C 1
ATOM 4278 O O . ASP A 1 618 ? -41.461 1.000 49.734 1.00 91.38 618 ASP A O 1
ATOM 4282 N N . PRO A 1 619 ? -39.726 1.002 48.282 1.00 92.81 619 PRO A N 1
ATOM 4283 C CA . PRO A 1 619 ? -39.580 2.469 48.154 1.00 92.81 619 PRO A CA 1
ATOM 4284 C C . PRO A 1 619 ? -40.813 3.198 47.581 1.00 92.81 619 PRO A C 1
ATOM 4286 O O . PRO A 1 619 ? -40.797 4.365 47.191 1.00 92.81 619 PRO A O 1
ATOM 4289 N N . LEU A 1 620 ? -41.936 2.488 47.485 1.00 92.94 620 LEU A N 1
ATOM 4290 C CA . LEU A 1 620 ? -43.256 3.012 47.164 1.00 92.94 620 LEU A CA 1
ATOM 4291 C C . LEU A 1 620 ? -44.207 2.994 48.388 1.00 92.94 620 LEU A C 1
ATOM 4293 O O . LEU A 1 620 ? -45.407 3.273 48.213 1.00 92.94 620 LEU A O 1
ATOM 4297 N N . GLN A 1 621 ? -43.729 2.605 49.583 1.00 92.12 621 GLN A N 1
ATOM 4298 C CA . GLN A 1 621 ? -44.509 2.376 50.808 1.00 92.12 621 GLN A CA 1
ATOM 4299 C C . GLN A 1 621 ? -43.744 2.639 52.135 1.00 92.12 621 GLN A C 1
ATOM 4301 O O . GLN A 1 621 ? -43.178 1.718 52.704 1.00 92.12 621 GLN A O 1
ATOM 4306 N N . ALA A 1 622 ? -43.948 3.821 52.726 1.00 92.19 622 ALA A N 1
ATOM 4307 C CA . ALA A 1 622 ? -43.541 4.263 54.081 1.00 92.19 622 ALA A CA 1
ATOM 4308 C C . ALA A 1 622 ? -43.961 3.433 55.341 1.00 92.19 622 ALA A C 1
ATOM 4310 O O . ALA A 1 622 ? -44.198 4.016 56.401 1.00 92.19 622 ALA A O 1
ATOM 4311 N N . ASP A 1 623 ? -44.244 2.133 55.226 1.00 92.50 623 ASP A N 1
ATOM 4312 C CA . ASP A 1 623 ? -44.626 1.191 56.308 1.00 92.50 623 ASP A CA 1
ATOM 4313 C C . ASP A 1 623 ? -44.685 -0.205 55.654 1.00 92.50 623 ASP A C 1
ATOM 4315 O O . ASP A 1 623 ? -45.755 -0.647 55.195 1.00 92.50 623 ASP A O 1
ATOM 4319 N N . THR A 1 624 ? -43.522 -0.840 55.462 1.00 93.62 624 THR A N 1
ATOM 4320 C CA . THR A 1 624 ? -43.388 -2.028 54.596 1.00 93.62 624 THR A CA 1
ATOM 4321 C C . THR A 1 624 ? -44.022 -3.283 55.206 1.00 93.62 624 THR A C 1
ATOM 4323 O O . THR A 1 624 ? -44.689 -4.052 54.492 1.00 93.62 624 THR A O 1
ATOM 4326 N N . ASP A 1 625 ? -43.867 -3.512 56.510 1.00 90.75 625 ASP A N 1
ATOM 4327 C CA . ASP A 1 625 ? -44.329 -4.736 57.179 1.00 90.75 625 ASP A CA 1
ATOM 4328 C C . ASP A 1 625 ? -45.726 -4.632 57.844 1.00 90.75 625 ASP A C 1
ATOM 4330 O O . ASP A 1 625 ? -46.392 -5.658 58.069 1.00 90.75 625 ASP A O 1
ATOM 4334 N N . ALA A 1 626 ? -46.233 -3.407 58.034 1.00 91.50 626 ALA A N 1
ATOM 4335 C CA . ALA A 1 626 ? -47.499 -3.066 58.680 1.00 91.50 626 ALA A CA 1
ATOM 4336 C C . ALA A 1 626 ? -47.595 -3.346 60.198 1.00 91.50 626 ALA A C 1
ATOM 4338 O O . ALA A 1 626 ? -48.712 -3.590 60.696 1.00 91.50 626 ALA A O 1
ATOM 4339 N N . ASP A 1 627 ? -46.487 -3.279 60.942 1.00 88.44 627 ASP A N 1
ATOM 4340 C CA . ASP A 1 627 ? -46.462 -3.263 62.414 1.00 88.44 627 ASP A CA 1
ATOM 4341 C C . ASP A 1 627 ? -47.063 -1.953 62.992 1.00 88.44 627 ASP A C 1
ATOM 4343 O O . ASP A 1 627 ? -47.858 -1.981 63.949 1.00 88.44 627 ASP A O 1
ATOM 4347 N N . GLY A 1 628 ? -46.817 -0.820 62.321 1.00 88.50 628 GLY A N 1
ATOM 4348 C CA . GLY A 1 628 ? -47.301 0.517 62.671 1.00 88.50 628 GLY A CA 1
ATOM 4349 C C . GLY A 1 628 ? -46.235 1.569 63.020 1.00 88.50 628 GLY A C 1
ATOM 4350 O O . GLY A 1 628 ? -46.624 2.658 63.481 1.00 88.50 628 GLY A O 1
ATOM 4351 N N . LEU A 1 629 ? -44.953 1.271 62.833 1.00 91.19 629 LEU A N 1
ATOM 4352 C CA . LEU A 1 629 ? -43.855 2.221 62.657 1.00 91.19 629 LEU A CA 1
ATOM 4353 C C . LEU A 1 629 ? -43.774 2.662 61.172 1.00 91.19 629 LEU A C 1
ATOM 4355 O O . LEU A 1 629 ? -44.643 2.313 60.378 1.00 91.19 629 LEU A O 1
ATOM 4359 N N . ASP A 1 630 ? -42.854 3.574 60.848 1.00 93.38 630 ASP A N 1
ATOM 4360 C CA . ASP A 1 630 ? -42.512 3.930 59.460 1.00 93.38 630 ASP A CA 1
ATOM 4361 C C . ASP A 1 630 ? -41.027 3.608 59.250 1.00 93.38 630 ASP A C 1
ATOM 4363 O O . ASP A 1 630 ? -40.240 3.787 60.189 1.00 93.38 630 ASP A O 1
ATOM 4367 N N . ASP A 1 631 ? -40.655 3.091 58.079 1.00 92.69 631 ASP A N 1
ATOM 4368 C CA . ASP A 1 631 ? -39.372 2.413 57.843 1.00 92.69 631 ASP A CA 1
ATOM 4369 C C . ASP A 1 631 ? -38.189 3.344 58.206 1.00 92.69 631 ASP A C 1
ATOM 4371 O O . ASP A 1 631 ? -37.268 2.982 58.951 1.00 92.69 631 ASP A O 1
ATOM 4375 N N . ALA A 1 632 ? -38.279 4.627 57.835 1.00 92.19 632 ALA A N 1
ATOM 4376 C CA . ALA A 1 632 ? -37.377 5.695 58.260 1.00 92.19 632 ALA A CA 1
ATOM 4377 C C . ALA A 1 632 ? -37.236 5.848 59.788 1.00 92.19 632 ALA A C 1
ATOM 4379 O O . ALA A 1 632 ? -36.137 6.152 60.270 1.00 92.19 632 ALA A O 1
ATOM 4380 N N . LEU A 1 633 ? -38.307 5.724 60.578 1.00 91.19 633 LEU A N 1
ATOM 4381 C CA . LEU A 1 633 ? -38.274 5.828 62.045 1.00 91.19 633 LEU A CA 1
ATOM 4382 C C . LEU A 1 633 ? -37.632 4.601 62.686 1.00 91.19 633 LEU A C 1
ATOM 4384 O O . LEU A 1 633 ? -36.915 4.753 63.683 1.00 91.19 633 LEU A O 1
ATOM 4388 N N . GLU A 1 634 ? -37.868 3.422 62.129 1.00 91.56 634 GLU A N 1
ATOM 4389 C CA . GLU A 1 634 ? -37.255 2.176 62.572 1.00 91.56 634 GLU A CA 1
ATOM 4390 C C . GLU A 1 634 ? -35.742 2.276 62.462 1.00 91.56 634 GLU A C 1
ATOM 4392 O O . GLU A 1 634 ? -35.049 2.337 63.484 1.00 91.56 634 GLU A O 1
ATOM 4397 N N . VAL A 1 635 ? -35.236 2.496 61.250 1.00 89.31 635 VAL A N 1
ATOM 4398 C CA . VAL A 1 635 ? -33.794 2.490 60.977 1.00 89.31 635 VAL A CA 1
ATOM 4399 C C . VAL A 1 635 ? -33.056 3.676 61.616 1.00 89.31 635 VAL A C 1
ATOM 4401 O O . VAL A 1 635 ? -31.911 3.541 62.056 1.00 89.31 635 VAL A O 1
ATOM 4404 N N . ASN A 1 636 ? -33.687 4.857 61.726 1.00 86.00 636 ASN A N 1
ATOM 4405 C CA . ASN A 1 636 ? -33.024 6.059 62.256 1.00 86.00 636 ASN A CA 1
ATOM 4406 C C . ASN A 1 636 ? -33.219 6.300 63.764 1.00 86.00 636 ASN A C 1
ATOM 4408 O O . ASN A 1 636 ? -32.520 7.156 64.329 1.00 86.00 636 ASN A O 1
ATOM 4412 N N . VAL A 1 637 ? -34.186 5.650 64.427 1.00 87.56 637 VAL A N 1
ATOM 4413 C CA . VAL A 1 637 ? -34.568 5.994 65.814 1.00 87.56 637 VAL A CA 1
ATOM 4414 C C . VAL A 1 637 ? -34.804 4.793 66.721 1.00 87.56 637 VAL A C 1
ATOM 4416 O O . VAL A 1 637 ? -34.347 4.857 67.867 1.00 87.56 637 VAL A O 1
ATOM 4419 N N . VAL A 1 638 ? -35.542 3.773 66.277 1.00 88.19 638 VAL A N 1
ATOM 4420 C CA . VAL A 1 638 ? -35.899 2.618 67.124 1.00 88.19 638 VAL A CA 1
ATOM 4421 C C . VAL A 1 638 ? -34.780 1.577 67.108 1.00 88.19 638 VAL A C 1
ATOM 4423 O O . VAL A 1 638 ? -34.321 1.180 68.177 1.00 88.19 638 VAL A O 1
ATOM 4426 N N . GLY A 1 639 ? -34.276 1.252 65.918 1.00 87.81 639 GLY A N 1
ATOM 4427 C 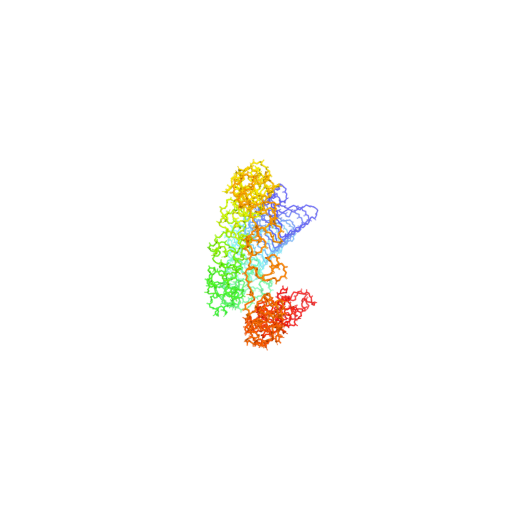CA . GLY A 1 639 ? -33.219 0.275 65.660 1.00 87.81 639 GLY A CA 1
ATOM 4428 C C . GLY A 1 639 ? -33.694 -1.033 65.020 1.00 87.81 639 GLY A C 1
ATOM 4429 O O . GLY A 1 639 ? -32.838 -1.877 64.786 1.00 87.81 639 GLY A O 1
ATOM 4430 N N . THR A 1 640 ? -34.998 -1.172 64.757 1.00 91.88 640 THR A N 1
ATOM 4431 C CA . THR A 1 640 ? -35.688 -2.388 64.289 1.00 91.88 640 THR A CA 1
ATOM 4432 C C . THR A 1 640 ? -35.504 -2.676 62.794 1.00 91.88 640 THR A C 1
ATOM 4434 O O . THR A 1 640 ? -35.019 -1.822 62.046 1.00 91.88 640 THR A O 1
ATOM 4437 N N . ASP A 1 641 ? -35.838 -3.902 62.385 1.00 90.12 641 ASP A N 1
ATOM 4438 C CA . ASP A 1 641 ? -35.854 -4.399 61.005 1.00 90.12 641 ASP A CA 1
ATOM 4439 C C . ASP A 1 641 ? -37.220 -4.094 60.349 1.00 90.12 641 ASP A C 1
ATOM 4441 O O . ASP A 1 641 ? -38.181 -4.817 60.612 1.00 90.12 641 ASP A O 1
ATOM 4445 N N . PRO A 1 642 ? -37.318 -3.092 59.450 1.00 92.25 642 PRO A N 1
ATOM 4446 C CA . PRO A 1 642 ? -38.590 -2.645 58.857 1.00 92.25 642 PRO A CA 1
ATOM 4447 C C . PRO A 1 642 ? -39.253 -3.663 57.905 1.00 92.25 642 PRO A C 1
ATOM 4449 O O . PRO A 1 642 ? -40.282 -3.393 57.281 1.00 92.25 642 PRO A O 1
ATOM 4452 N N . LEU A 1 643 ? -38.664 -4.853 57.746 1.00 92.69 643 LEU A N 1
ATOM 4453 C CA . LEU A 1 643 ? -39.270 -5.986 57.047 1.00 92.69 643 LEU A CA 1
ATOM 4454 C C . LEU A 1 643 ? -39.918 -7.014 57.979 1.00 92.69 643 LEU A C 1
ATOM 4456 O O . LEU A 1 643 ? -40.515 -7.987 57.489 1.00 92.69 643 LEU A O 1
ATOM 4460 N N . ASN A 1 644 ? -39.769 -6.859 59.294 1.00 92.06 644 ASN A N 1
ATOM 4461 C CA . ASN A 1 644 ? -40.091 -7.886 60.268 1.00 92.06 644 ASN A CA 1
ATOM 4462 C C . ASN A 1 644 ? -40.660 -7.309 61.573 1.00 92.06 644 ASN A C 1
ATOM 4464 O O . ASN A 1 644 ? -39.916 -7.030 62.502 1.00 92.06 644 ASN A O 1
ATOM 4468 N N . ALA A 1 645 ? -41.993 -7.318 61.660 1.00 91.56 645 ALA A N 1
ATOM 4469 C CA . ALA A 1 645 ? -42.851 -6.800 62.736 1.00 91.56 645 ALA A CA 1
ATOM 4470 C C . ALA A 1 645 ? -42.699 -7.457 64.134 1.00 91.56 645 ALA A C 1
ATOM 4472 O O . ALA A 1 645 ? -43.668 -7.503 64.899 1.00 91.56 645 ALA A O 1
ATOM 4473 N N . ASP A 1 646 ? -41.556 -8.087 64.389 1.00 92.12 646 ASP A N 1
ATOM 4474 C CA . ASP A 1 646 ? -41.129 -8.954 65.494 1.00 92.12 646 ASP A CA 1
ATOM 4475 C C . ASP A 1 646 ? -39.612 -9.182 65.263 1.00 92.12 646 ASP A C 1
ATOM 4477 O O . ASP A 1 646 ? -39.182 -10.279 64.887 1.00 92.12 646 ASP A O 1
ATOM 4481 N N . THR A 1 647 ? -38.832 -8.088 65.302 1.00 92.75 647 THR A N 1
ATOM 4482 C CA . THR A 1 647 ? -37.441 -7.951 64.828 1.00 92.75 647 THR A CA 1
ATOM 4483 C C . THR A 1 647 ? -36.532 -8.973 65.472 1.00 92.75 647 THR A C 1
ATOM 4485 O O . THR A 1 647 ? -35.792 -9.673 64.774 1.00 92.75 647 THR A O 1
ATOM 4488 N N . ASP A 1 648 ? -36.571 -9.062 66.801 1.00 90.50 648 ASP A N 1
ATOM 4489 C CA . ASP A 1 648 ? -35.768 -10.045 67.508 1.00 90.50 648 ASP A CA 1
ATOM 4490 C C . ASP A 1 648 ? -36.414 -11.439 67.479 1.00 90.50 648 ASP A C 1
ATOM 4492 O O . ASP A 1 648 ? -35.689 -12.435 67.415 1.00 90.50 648 ASP A O 1
ATOM 4496 N N . GLY A 1 649 ? -37.737 -11.545 67.339 1.00 90.19 649 GLY A N 1
ATOM 4497 C CA . GLY A 1 649 ? -38.421 -12.805 67.063 1.00 90.19 649 GLY A CA 1
ATOM 4498 C C . GLY A 1 649 ? -38.710 -13.648 68.305 1.00 90.19 649 GLY A C 1
ATOM 4499 O O . GLY A 1 649 ? -38.940 -14.859 68.163 1.00 90.19 649 GLY A O 1
ATOM 4500 N N . ASP A 1 650 ? -38.692 -13.045 69.496 1.00 89.31 650 ASP A N 1
ATOM 4501 C CA . ASP A 1 650 ? -39.172 -13.629 70.756 1.00 89.31 650 ASP A CA 1
ATOM 4502 C C . ASP A 1 650 ? -40.666 -14.037 70.692 1.00 89.31 650 ASP A C 1
ATOM 4504 O O . ASP A 1 650 ? -41.127 -14.945 71.400 1.00 89.31 650 ASP A O 1
ATOM 4508 N N . GLY A 1 651 ? -41.426 -13.417 69.782 1.00 88.00 651 GLY A N 1
ATOM 4509 C CA . GLY A 1 651 ? -42.865 -13.551 69.639 1.00 88.00 651 GLY A CA 1
ATOM 4510 C C . GLY A 1 651 ? -43.673 -12.359 70.163 1.00 88.00 651 GLY A C 1
ATOM 4511 O O . GLY A 1 651 ? -44.855 -12.562 70.476 1.00 88.00 651 GLY A O 1
ATOM 4512 N N . LEU A 1 652 ? -43.109 -11.156 70.270 1.00 89.00 652 LEU A N 1
ATOM 4513 C CA . LEU A 1 652 ? -43.719 -9.923 70.769 1.00 89.00 652 LEU A CA 1
ATOM 4514 C C . LEU A 1 652 ? -43.340 -8.738 69.856 1.00 89.00 652 LEU A C 1
ATOM 4516 O O . LEU A 1 652 ? -42.319 -8.115 70.028 1.00 89.00 652 LEU A O 1
ATOM 4520 N N . GLY A 1 653 ? -44.215 -8.369 68.916 1.00 90.12 653 GLY A N 1
ATOM 4521 C CA . GLY A 1 653 ? -43.848 -7.409 67.862 1.00 90.12 653 GLY A CA 1
ATOM 4522 C C . GLY A 1 653 ? -43.435 -5.985 68.281 1.00 90.12 653 GLY A C 1
ATOM 4523 O O . GLY A 1 653 ? -44.056 -5.367 69.153 1.00 90.12 653 GLY A O 1
ATOM 4524 N N . ASP A 1 654 ? -42.481 -5.418 67.551 1.00 90.31 654 ASP A N 1
ATOM 4525 C CA . ASP A 1 654 ? -41.700 -4.213 67.862 1.00 90.31 654 ASP A CA 1
ATOM 4526 C C . ASP A 1 654 ? -42.503 -2.981 68.296 1.00 90.31 654 ASP A C 1
ATOM 4528 O O . ASP A 1 654 ? -42.265 -2.357 69.338 1.00 90.31 654 ASP A O 1
ATOM 4532 N N . GLY A 1 655 ? -43.518 -2.605 67.524 1.00 88.44 655 GLY A N 1
ATOM 4533 C CA . GLY A 1 655 ? -44.388 -1.469 67.803 1.00 88.44 655 GLY A CA 1
ATOM 4534 C C . GLY A 1 655 ? -45.224 -1.651 69.071 1.00 88.44 655 GLY A C 1
ATOM 4535 O O . GLY A 1 655 ? -45.719 -0.663 69.630 1.00 88.44 655 GLY A O 1
ATOM 4536 N N . LEU A 1 656 ? -45.379 -2.884 69.574 1.00 89.44 656 LEU A N 1
ATOM 4537 C CA . LEU A 1 656 ? -45.913 -3.162 70.909 1.00 89.44 656 LEU A CA 1
ATOM 4538 C C . LEU A 1 656 ? -44.826 -2.984 71.973 1.00 89.44 656 LEU A C 1
ATOM 4540 O O . LEU A 1 656 ? -45.079 -2.309 72.975 1.00 89.44 656 LEU A O 1
ATOM 4544 N N . GLU A 1 657 ? -43.627 -3.494 71.743 1.00 89.75 657 GLU A N 1
ATOM 4545 C CA . GLU A 1 657 ? -42.491 -3.436 72.664 1.00 89.75 657 GLU A CA 1
ATOM 4546 C C . GLU A 1 657 ? -42.001 -2.023 72.988 1.00 89.75 657 GLU A C 1
ATOM 4548 O O . GLU A 1 657 ? -41.876 -1.626 74.156 1.00 89.75 657 GLU A O 1
ATOM 4553 N N . VAL A 1 658 ? -41.901 -1.174 71.960 1.00 86.94 658 VAL A N 1
ATOM 4554 C CA . VAL A 1 658 ? -41.679 0.278 72.094 1.00 86.94 658 VAL A CA 1
ATOM 4555 C C . VAL A 1 658 ? -42.702 0.917 73.053 1.00 86.94 658 VAL A C 1
ATOM 4557 O O . VAL A 1 658 ? -42.445 1.970 73.654 1.00 86.94 658 VAL A O 1
ATOM 4560 N N . THR A 1 659 ? -43.874 0.295 73.246 1.00 82.81 659 THR A N 1
ATOM 4561 C CA . THR A 1 659 ? -44.901 0.744 74.197 1.00 82.81 659 THR A CA 1
ATOM 4562 C C . THR A 1 659 ? -44.892 0.032 75.559 1.00 82.81 659 THR A C 1
ATOM 4564 O O . THR A 1 659 ? -45.320 0.662 76.539 1.00 82.81 659 THR A O 1
ATOM 4567 N N . THR A 1 660 ? -44.375 -1.198 75.674 1.00 76.75 660 THR A N 1
ATOM 4568 C CA . THR A 1 660 ? -44.243 -1.963 76.938 1.00 76.75 660 THR A CA 1
ATOM 4569 C C . THR A 1 660 ? -42.961 -1.651 77.708 1.00 76.75 660 THR A C 1
ATOM 4571 O O . THR A 1 660 ? -42.990 -1.698 78.942 1.00 76.75 660 THR A O 1
ATOM 4574 N N . ASN A 1 661 ? -41.915 -1.154 77.036 1.00 82.88 661 ASN A N 1
ATOM 4575 C CA . ASN A 1 661 ? -40.546 -0.945 77.543 1.00 82.88 661 ASN A CA 1
ATOM 4576 C C . ASN A 1 661 ? -39.728 -2.243 77.741 1.00 82.88 661 ASN A C 1
ATOM 4578 O O . ASN A 1 661 ? -38.780 -2.204 78.530 1.00 82.88 661 ASN A O 1
ATOM 4582 N N . THR A 1 662 ? -40.074 -3.325 77.035 1.00 88.75 662 THR A N 1
ATOM 4583 C CA . THR A 1 662 ? -39.078 -4.311 76.566 1.00 88.75 662 THR A CA 1
ATOM 4584 C C . THR A 1 662 ? -38.206 -3.656 75.481 1.00 88.75 662 THR A C 1
ATOM 4586 O O . THR A 1 662 ? -38.415 -2.475 75.144 1.00 88.75 662 THR A O 1
ATOM 4589 N N . ASN A 1 663 ? -37.166 -4.336 75.011 1.00 89.38 663 ASN A N 1
ATOM 4590 C CA . ASN A 1 663 ? -36.235 -3.815 74.017 1.00 89.38 663 ASN A CA 1
ATOM 4591 C C . ASN A 1 663 ? -36.419 -4.552 72.675 1.00 89.38 663 ASN A C 1
ATOM 4593 O O . ASN A 1 663 ? -35.942 -5.673 72.611 1.00 89.38 663 ASN A O 1
ATOM 4597 N N . PRO A 1 664 ? -36.951 -3.909 71.607 1.00 91.69 664 PRO A N 1
ATOM 4598 C CA . PRO A 1 664 ? -37.347 -4.572 70.347 1.00 91.69 664 PRO A CA 1
ATOM 4599 C C . PRO A 1 664 ? -36.255 -5.198 69.462 1.00 91.69 664 PRO A C 1
ATOM 4601 O O . PRO A 1 664 ? -36.353 -5.242 68.240 1.00 91.69 664 PRO A O 1
ATOM 4604 N N . ASN A 1 665 ? -35.098 -5.468 70.041 1.00 89.38 665 ASN A N 1
ATOM 4605 C CA . ASN A 1 665 ? -33.862 -5.844 69.368 1.00 89.38 665 ASN A CA 1
ATOM 4606 C C . ASN A 1 665 ? -33.056 -6.821 70.239 1.00 89.38 665 ASN A C 1
ATOM 4608 O O . ASN A 1 665 ? -31.835 -6.925 70.091 1.00 89.38 665 ASN A O 1
ATOM 4612 N N . ASP A 1 666 ? -33.696 -7.426 71.234 1.00 91.44 666 ASP A N 1
ATOM 4613 C CA . ASP A 1 666 ? -33.064 -8.113 72.349 1.00 91.44 666 ASP A CA 1
ATOM 4614 C C . ASP A 1 666 ? -34.099 -9.071 72.930 1.00 91.44 666 ASP A C 1
ATOM 4616 O O . ASP A 1 666 ? -34.809 -8.721 73.868 1.00 91.44 666 ASP A O 1
ATOM 4620 N N . GLN A 1 667 ? -34.142 -10.277 72.344 1.00 92.81 667 GLN A N 1
ATOM 4621 C CA . GLN A 1 667 ? -35.129 -11.332 72.618 1.00 92.81 667 GLN A CA 1
ATOM 4622 C C . GLN A 1 667 ? -35.383 -11.580 74.105 1.00 92.81 667 GLN A C 1
ATOM 4624 O O . GLN A 1 667 ? -36.402 -12.154 74.439 1.00 92.81 667 GLN A O 1
ATOM 4629 N N . ASP A 1 668 ? -34.428 -11.229 74.961 1.00 91.94 668 ASP A N 1
ATOM 4630 C CA . ASP A 1 668 ? -34.395 -11.397 76.406 1.00 91.94 668 ASP A CA 1
ATOM 4631 C C . ASP A 1 668 ? -33.835 -10.086 77.000 1.00 91.94 668 ASP A C 1
ATOM 4633 O O . ASP A 1 668 ? -32.621 -9.854 77.051 1.00 91.94 668 ASP A O 1
ATOM 4637 N N . THR A 1 669 ? -34.734 -9.182 77.399 1.00 92.19 669 THR A N 1
ATOM 4638 C CA . THR A 1 669 ? -34.434 -7.796 77.805 1.00 92.19 669 THR A CA 1
ATOM 4639 C C . THR A 1 669 ? -33.577 -7.721 79.078 1.00 92.19 669 THR A C 1
ATOM 4641 O O . THR A 1 669 ? -32.933 -6.691 79.344 1.00 92.19 669 THR A O 1
ATOM 4644 N N . ASP A 1 670 ? -33.574 -8.762 79.916 1.00 90.44 670 ASP A N 1
ATOM 4645 C CA . ASP A 1 670 ? -32.804 -8.794 81.165 1.00 90.44 670 ASP A CA 1
ATOM 4646 C C . ASP A 1 670 ? -31.541 -9.671 81.135 1.00 90.44 670 ASP A C 1
ATOM 4648 O O . ASP A 1 670 ? -30.642 -9.455 81.967 1.00 90.44 670 ASP A O 1
ATOM 4652 N N . ALA A 1 671 ? -31.423 -10.502 80.100 1.00 90.00 671 ALA A N 1
ATOM 4653 C CA . ALA A 1 671 ? -30.339 -11.413 79.774 1.00 90.00 671 ALA A CA 1
ATOM 4654 C C . ALA A 1 671 ? -30.180 -12.604 80.742 1.00 90.00 671 ALA A C 1
ATOM 4656 O O . ALA A 1 671 ? -29.043 -12.916 81.131 1.00 90.00 671 ALA A O 1
ATOM 4657 N N . ASP A 1 672 ? -31.275 -13.270 81.138 1.00 87.50 672 ASP A N 1
ATOM 4658 C CA . ASP A 1 672 ? -31.220 -14.534 81.894 1.00 87.50 672 ASP A CA 1
ATOM 4659 C C . ASP A 1 672 ? -31.187 -15.821 81.076 1.00 87.50 672 ASP A C 1
ATOM 4661 O O . ASP A 1 672 ? -30.714 -16.838 81.597 1.00 87.50 672 ASP A O 1
ATOM 4665 N N . GLY A 1 673 ? -31.594 -15.771 79.812 1.00 81.25 673 GLY A N 1
ATOM 4666 C CA . GLY A 1 673 ? -31.655 -16.875 78.867 1.00 81.25 673 GLY A CA 1
ATOM 4667 C C . GLY A 1 673 ? -33.067 -17.386 78.563 1.00 81.25 673 GLY A C 1
ATOM 4668 O O . GLY A 1 673 ? -33.177 -18.539 78.125 1.00 81.25 673 GLY A O 1
ATOM 4669 N N . ILE A 1 674 ? -34.122 -16.603 78.806 1.00 89.31 674 ILE A N 1
ATOM 4670 C CA . ILE A 1 674 ? -35.510 -16.894 78.414 1.00 89.31 674 ILE A CA 1
ATOM 4671 C C . ILE A 1 674 ? -36.073 -15.704 77.630 1.00 89.31 674 ILE A C 1
ATOM 4673 O O . ILE A 1 674 ? -36.023 -14.581 78.101 1.00 89.31 674 ILE A O 1
ATOM 4677 N N . ASP A 1 675 ? -36.634 -15.965 76.448 1.00 91.06 675 ASP A N 1
ATOM 4678 C CA . ASP A 1 675 ? -37.122 -14.889 75.584 1.00 91.06 675 ASP A CA 1
ATOM 4679 C C . ASP A 1 675 ? -38.354 -14.154 76.193 1.00 91.06 675 ASP A C 1
ATOM 4681 O O . ASP A 1 675 ? -39.311 -14.804 76.635 1.00 91.06 675 ASP A O 1
ATOM 4685 N N . ASP A 1 676 ? -38.388 -12.819 76.134 1.00 89.12 676 ASP A N 1
ATOM 4686 C CA . ASP A 1 676 ? -39.444 -11.898 76.592 1.00 89.12 676 ASP A CA 1
ATOM 4687 C C . ASP A 1 676 ? -40.848 -12.364 76.144 1.00 89.12 676 ASP A C 1
ATOM 4689 O O . ASP A 1 676 ? -41.818 -12.355 76.910 1.00 89.12 676 ASP A O 1
ATOM 4693 N N . GLY A 1 677 ? -40.972 -12.848 74.908 1.00 87.50 677 GLY A N 1
ATOM 4694 C CA . GLY A 1 677 ? -42.192 -13.363 74.287 1.00 87.50 677 GLY A CA 1
ATOM 4695 C C . GLY A 1 677 ? -42.547 -14.800 74.683 1.00 87.50 677 GLY A C 1
ATOM 4696 O O . GLY A 1 677 ? -43.690 -15.234 74.499 1.00 87.50 677 GLY A O 1
ATOM 4697 N N . VAL A 1 678 ? -41.631 -15.549 75.302 1.00 89.81 678 VAL A N 1
ATOM 4698 C CA . VAL A 1 678 ? -41.941 -16.774 76.064 1.00 89.81 678 VAL A CA 1
ATOM 4699 C C . VAL A 1 678 ? -42.480 -16.412 77.451 1.00 89.81 678 VAL A C 1
ATOM 4701 O O . VAL A 1 678 ? -43.365 -17.104 77.970 1.00 89.81 678 VAL A O 1
ATOM 4704 N N . GLU A 1 679 ? -42.008 -15.311 78.025 1.00 89.50 679 GLU A N 1
ATOM 4705 C CA . GLU A 1 679 ? -42.407 -14.800 79.334 1.00 89.50 679 GLU A CA 1
ATOM 4706 C C . GLU A 1 679 ? -43.722 -13.987 79.319 1.00 89.50 679 GLU A C 1
ATOM 4708 O O . GLU A 1 679 ? -44.517 -14.096 80.251 1.00 89.50 679 GLU A O 1
ATOM 4713 N N . ASP A 1 680 ? -44.063 -13.281 78.235 1.00 86.88 680 ASP A N 1
ATOM 4714 C CA . ASP A 1 680 ? -45.435 -12.852 77.907 1.00 86.88 680 ASP A CA 1
ATOM 4715 C C . ASP A 1 680 ? -45.945 -13.552 76.638 1.00 86.88 680 ASP A C 1
ATOM 4717 O O . ASP A 1 680 ? -46.406 -12.929 75.677 1.00 86.88 680 ASP A O 1
ATOM 4721 N N . ALA A 1 681 ? -45.995 -14.889 76.691 1.00 86.25 681 ALA A N 1
ATOM 4722 C CA . ALA A 1 681 ? -46.525 -15.790 75.653 1.00 86.25 681 ALA A CA 1
ATOM 4723 C C . ALA A 1 681 ? -47.992 -15.555 75.228 1.00 86.25 681 ALA A C 1
ATOM 4725 O O . ALA A 1 681 ? -48.599 -16.374 74.518 1.00 86.25 681 ALA A O 1
ATOM 4726 N N . ASN A 1 682 ? -48.620 -14.469 75.680 1.00 84.75 682 ASN A N 1
ATOM 4727 C CA . ASN A 1 682 ? -49.940 -14.047 75.246 1.00 84.75 682 ASN A CA 1
ATOM 4728 C C . ASN A 1 682 ? -50.052 -12.560 74.855 1.00 84.75 682 ASN A C 1
ATOM 4730 O O . ASN A 1 682 ? -51.180 -12.128 74.582 1.00 84.75 682 ASN A O 1
ATOM 4734 N N . GLN A 1 683 ? -48.925 -11.840 74.761 1.00 84.38 683 GLN A N 1
ATOM 4735 C CA . GLN A 1 683 ? -48.791 -10.469 74.248 1.00 84.38 683 GLN A CA 1
ATOM 4736 C C . GLN A 1 683 ? -49.819 -9.511 74.881 1.00 84.38 683 GLN A C 1
ATOM 4738 O O . GLN A 1 683 ? -50.608 -8.859 74.183 1.00 84.38 683 GLN A O 1
ATOM 4743 N N . ASN A 1 684 ? -49.925 -9.513 76.217 1.00 84.69 684 ASN A N 1
ATOM 4744 C CA . ASN A 1 684 ? -50.978 -8.783 76.940 1.00 84.69 684 ASN A CA 1
ATOM 4745 C C . ASN A 1 684 ? -50.482 -7.714 77.924 1.00 84.69 684 ASN A C 1
ATOM 4747 O O . ASN A 1 684 ? -51.326 -7.028 78.518 1.00 84.69 684 ASN A O 1
ATOM 4751 N N . GLU A 1 685 ? -49.164 -7.557 78.045 1.00 80.12 685 GLU A N 1
ATOM 4752 C CA . GLU A 1 685 ? -48.457 -6.644 78.941 1.00 80.12 685 GLU A CA 1
ATOM 4753 C C . GLU A 1 685 ? -48.467 -7.097 80.431 1.00 80.12 685 GLU A C 1
ATOM 4755 O O . GLU A 1 685 ? -48.499 -6.241 81.328 1.00 80.12 685 GLU A O 1
ATOM 4760 N N . SER A 1 686 ? -48.509 -8.410 80.754 1.00 78.44 686 SER A N 1
ATOM 4761 C CA . SER A 1 686 ? -48.443 -8.878 82.164 1.00 78.44 686 SER A CA 1
ATOM 4762 C C . SER A 1 686 ? -48.099 -10.357 82.455 1.00 78.44 686 SER A C 1
ATOM 4764 O O . SER A 1 686 ? -48.816 -11.256 82.027 1.00 78.44 686 SER A O 1
ATOM 4766 N N . VAL A 1 687 ? -47.141 -10.561 83.377 1.00 81.81 687 VAL A N 1
ATOM 4767 C CA . VAL A 1 687 ? -46.728 -11.856 83.973 1.00 81.81 687 VAL A CA 1
ATOM 4768 C C . VAL A 1 687 ? -47.883 -12.612 84.651 1.00 81.81 687 VAL A C 1
ATOM 4770 O O . VAL A 1 687 ? -48.453 -12.144 85.652 1.00 81.81 687 VAL A O 1
ATOM 4773 N N . ASP A 1 688 ? -48.203 -13.807 84.152 1.00 80.56 688 ASP A N 1
ATOM 4774 C CA . ASP A 1 688 ? -49.255 -14.692 84.653 1.00 80.56 688 ASP A CA 1
ATOM 4775 C C . ASP A 1 688 ? -48.658 -15.925 85.396 1.00 80.56 688 ASP A C 1
ATOM 4777 O O . ASP A 1 688 ? -47.886 -15.773 86.343 1.00 80.56 688 ASP A O 1
ATOM 4781 N N . SER A 1 689 ? -49.105 -17.164 85.151 1.00 75.50 689 SER A N 1
ATOM 4782 C CA . SER A 1 689 ? -48.802 -18.325 86.019 1.00 75.50 689 SER A CA 1
ATOM 4783 C C . SER A 1 689 ? -48.074 -19.445 85.279 1.00 75.50 689 SER A C 1
ATOM 4785 O O . SER A 1 689 ? -48.728 -20.366 84.774 1.00 75.50 689 SER A O 1
ATOM 4787 N N . GLY A 1 690 ? -46.749 -19.462 85.401 1.00 75.81 690 GLY A N 1
ATOM 4788 C CA . GLY A 1 690 ? -45.850 -20.350 84.650 1.00 75.81 690 GLY A CA 1
ATOM 4789 C C . GLY A 1 690 ? -45.012 -19.596 83.617 1.00 75.81 690 GLY A C 1
ATOM 4790 O O . GLY A 1 690 ? -44.559 -20.218 82.668 1.00 75.81 690 GLY A O 1
ATOM 4791 N N . GLU A 1 691 ? -44.886 -18.292 83.837 1.00 88.56 691 GLU A N 1
ATOM 4792 C CA . GLU A 1 691 ? -44.136 -17.269 83.119 1.00 88.56 691 GLU A CA 1
ATOM 4793 C C . GLU A 1 691 ? -43.247 -16.590 84.179 1.00 88.56 691 GLU A C 1
ATOM 4795 O O . GLU A 1 691 ? -43.655 -16.521 85.355 1.00 88.56 691 GLU A O 1
ATOM 4800 N N . THR A 1 692 ? -42.057 -16.159 83.779 1.00 89.75 692 THR A N 1
ATOM 4801 C CA . THR A 1 692 ? -41.093 -15.352 84.549 1.00 89.75 692 THR A CA 1
ATOM 4802 C C . THR A 1 692 ? -41.323 -13.852 84.217 1.00 89.75 692 THR A C 1
ATOM 4804 O O . THR A 1 692 ? -42.462 -13.510 83.883 1.00 89.75 692 THR A O 1
ATOM 4807 N N . ASP A 1 693 ? -40.402 -12.919 84.477 1.00 89.38 693 ASP A N 1
ATOM 4808 C CA . ASP A 1 693 ? -40.633 -11.459 84.335 1.00 89.38 693 ASP A CA 1
ATOM 4809 C C . ASP A 1 693 ? -39.565 -10.861 83.389 1.00 89.38 693 ASP A C 1
ATOM 4811 O O . ASP A 1 693 ? -38.451 -10.751 83.896 1.00 89.38 693 ASP A O 1
ATOM 4815 N N . PRO A 1 694 ? -39.909 -10.412 82.145 1.00 90.94 694 PRO A N 1
ATOM 4816 C CA . PRO A 1 694 ? -39.025 -9.918 81.041 1.00 90.94 694 PRO A CA 1
ATOM 4817 C C . PRO A 1 694 ? -38.050 -8.758 81.327 1.00 90.94 694 PRO A C 1
ATOM 4819 O O . PRO A 1 694 ? -37.846 -7.844 80.530 1.00 90.94 694 PRO A O 1
ATOM 4822 N N . CYS A 1 695 ? -37.603 -8.629 82.563 1.00 89.06 695 CYS A N 1
ATOM 4823 C CA . CYS A 1 695 ? -37.018 -7.445 83.176 1.00 89.06 695 CYS A CA 1
ATOM 4824 C C . CYS A 1 695 ? -36.275 -7.773 84.499 1.00 89.06 695 CYS A C 1
ATOM 4826 O O . CYS A 1 695 ? -35.804 -6.838 85.172 1.00 89.06 695 CYS A O 1
ATOM 4828 N N . VAL A 1 696 ? -36.243 -9.036 84.954 1.00 90.50 696 VAL A N 1
ATOM 4829 C CA . VAL A 1 696 ? -35.692 -9.515 86.234 1.00 90.50 696 VAL A CA 1
ATOM 4830 C C . VAL A 1 696 ? -35.028 -10.914 86.144 1.00 90.50 696 VAL A C 1
ATOM 4832 O O . VAL A 1 696 ? -35.544 -11.882 86.694 1.00 90.50 696 VAL A O 1
ATOM 4835 N N . ALA A 1 697 ? -33.773 -10.922 85.691 1.00 90.88 697 ALA A N 1
ATOM 4836 C CA . ALA A 1 697 ? -32.907 -12.075 85.395 1.00 90.88 697 ALA A CA 1
ATOM 4837 C C . ALA A 1 697 ? -32.626 -13.204 86.434 1.00 90.88 697 ALA A C 1
ATOM 4839 O O . ALA A 1 697 ? -31.691 -13.989 86.273 1.00 90.88 697 ALA A O 1
ATOM 4840 N N . ASP A 1 698 ? -33.285 -13.209 87.591 1.00 91.12 698 ASP A N 1
ATOM 4841 C CA . ASP A 1 698 ? -33.095 -14.190 88.677 1.00 91.12 698 ASP A CA 1
ATOM 4842 C C . ASP A 1 698 ? -34.328 -14.086 89.591 1.00 91.12 698 ASP A C 1
ATOM 4844 O O . ASP A 1 698 ? -34.367 -13.311 90.566 1.00 91.12 698 ASP A O 1
ATOM 4848 N N . THR A 1 699 ? -35.393 -14.802 89.226 1.00 91.31 699 THR A N 1
ATOM 4849 C CA . THR A 1 699 ? -36.689 -14.792 89.919 1.00 91.31 699 THR A CA 1
ATOM 4850 C C . THR A 1 699 ? -36.601 -15.473 91.291 1.00 91.31 699 THR A C 1
ATOM 4852 O O . THR A 1 699 ? -37.348 -15.106 92.216 1.00 91.31 699 THR A O 1
ATOM 4855 N N . ASP A 1 700 ? -35.696 -16.446 91.460 1.00 87.81 700 ASP A N 1
ATOM 4856 C CA . ASP A 1 700 ? -35.499 -17.244 92.682 1.00 87.81 700 ASP A CA 1
ATOM 4857 C C . ASP A 1 700 ? -34.577 -16.564 93.723 1.00 87.81 700 ASP A C 1
ATOM 4859 O O . ASP A 1 700 ? -34.975 -16.352 94.886 1.00 87.81 700 ASP A O 1
ATOM 4863 N N . GLY A 1 701 ? -33.375 -16.162 93.307 1.00 89.44 701 GLY A N 1
ATOM 4864 C CA . GLY A 1 701 ? -32.336 -15.509 94.108 1.00 89.44 701 GLY A CA 1
ATOM 4865 C C . GLY A 1 701 ? -31.144 -16.390 94.515 1.00 89.44 701 GLY A C 1
ATOM 4866 O O . GLY A 1 701 ? -30.529 -16.105 95.558 1.00 89.44 701 GLY A O 1
ATOM 4867 N N . ASP A 1 702 ? -30.862 -17.469 93.784 1.00 87.62 702 ASP A N 1
ATOM 4868 C CA . ASP A 1 702 ? -29.893 -18.530 94.108 1.00 87.62 702 ASP A CA 1
ATOM 4869 C C . ASP A 1 702 ? -28.433 -18.161 93.760 1.00 87.62 702 ASP A C 1
ATOM 4871 O O . ASP A 1 702 ? -27.536 -18.294 94.611 1.00 87.62 702 ASP A O 1
ATOM 4875 N N . GLY A 1 703 ? -28.206 -17.625 92.556 1.00 86.06 703 GLY A N 1
ATOM 4876 C CA . GLY A 1 703 ? -26.875 -17.381 91.993 1.00 86.06 703 GLY A CA 1
ATOM 4877 C C . GLY A 1 703 ? -26.649 -17.920 90.574 1.00 86.06 703 GLY A C 1
ATOM 4878 O O . GLY A 1 703 ? -25.618 -17.567 89.995 1.00 86.06 703 GLY A O 1
ATOM 4879 N N . LEU A 1 704 ? -27.566 -18.724 90.039 1.00 87.44 704 LEU A N 1
ATOM 4880 C CA . LEU A 1 704 ? -27.844 -18.886 88.608 1.00 87.44 704 LEU A CA 1
ATOM 4881 C C . LEU A 1 704 ? -28.996 -17.956 88.182 1.00 87.44 704 LEU A C 1
ATOM 4883 O O . LEU A 1 704 ? -29.718 -17.447 89.038 1.00 87.44 704 LEU A O 1
ATOM 4887 N N . SER A 1 705 ? -29.107 -17.696 86.880 1.00 93.31 705 SER A N 1
ATOM 4888 C CA . SER A 1 705 ? -30.218 -16.966 86.255 1.00 93.31 705 SER A CA 1
ATOM 4889 C C . SER A 1 705 ? -31.352 -17.927 85.860 1.00 93.31 705 SER A C 1
ATOM 4891 O O . SER A 1 705 ? -31.121 -19.139 85.789 1.00 93.31 705 SER A O 1
ATOM 4893 N N . ASP A 1 706 ? -32.566 -17.433 85.589 1.00 90.94 706 ASP A N 1
ATOM 4894 C CA . ASP A 1 706 ? -33.702 -18.327 85.308 1.00 90.94 706 ASP A CA 1
ATOM 4895 C C . ASP A 1 706 ? -33.465 -19.166 84.036 1.00 90.94 706 ASP A C 1
ATOM 4897 O O . ASP A 1 706 ? -33.741 -20.370 84.028 1.00 90.94 706 ASP A O 1
ATOM 4901 N N . GLY A 1 707 ? -32.884 -18.587 82.982 1.00 89.25 707 GLY A N 1
ATOM 4902 C CA . GLY A 1 707 ? -32.444 -19.326 81.797 1.00 89.25 707 GLY A CA 1
ATOM 4903 C C . GLY A 1 707 ? -31.209 -20.215 82.011 1.00 89.25 707 GLY A C 1
ATOM 4904 O O . GLY A 1 707 ? -31.188 -21.330 81.477 1.00 89.25 707 GLY A O 1
ATOM 4905 N N . ASP A 1 708 ? -30.215 -19.828 82.826 1.00 87.31 708 ASP A N 1
ATOM 4906 C CA . ASP A 1 708 ? -29.101 -20.723 83.206 1.00 87.31 708 ASP A CA 1
ATOM 4907 C C . ASP A 1 708 ? -29.651 -21.997 83.870 1.00 87.31 708 ASP A C 1
ATOM 4909 O O . ASP A 1 708 ? -29.225 -23.115 83.557 1.00 87.31 708 ASP A O 1
ATOM 4913 N N . GLU A 1 709 ? -30.648 -21.845 84.744 1.00 90.25 709 GLU A N 1
ATOM 4914 C CA . GLU A 1 709 ? -31.353 -22.963 85.358 1.00 90.25 709 GLU A CA 1
ATOM 4915 C C . GLU A 1 709 ? -32.163 -23.763 84.323 1.00 90.25 709 GLU A C 1
ATOM 4917 O O . GLU A 1 709 ? -31.941 -24.964 84.146 1.00 90.25 709 GLU A O 1
ATOM 4922 N N . ALA A 1 710 ? -33.068 -23.113 83.584 1.00 86.69 710 ALA A N 1
ATOM 4923 C CA . ALA A 1 710 ? -33.995 -23.770 82.657 1.00 86.69 710 ALA A CA 1
ATOM 4924 C C . ALA A 1 710 ? -33.292 -24.521 81.520 1.00 86.69 710 ALA A C 1
ATOM 4926 O O . ALA A 1 710 ? -33.727 -25.610 81.122 1.00 86.69 710 ALA A O 1
ATOM 4927 N N . ASN A 1 711 ? -32.242 -23.905 80.970 1.00 77.88 711 ASN A N 1
ATOM 4928 C CA . ASN A 1 711 ? -31.739 -24.185 79.629 1.00 77.88 711 ASN A CA 1
ATOM 4929 C C . ASN A 1 711 ? -30.287 -24.683 79.622 1.00 77.88 711 ASN A C 1
ATOM 4931 O O . ASN A 1 711 ? -29.950 -25.496 78.757 1.00 77.88 711 ASN A O 1
ATOM 4935 N N . VAL A 1 712 ? -29.443 -24.264 80.576 1.00 80.75 712 VAL A N 1
ATOM 4936 C CA . VAL A 1 712 ? -28.021 -24.661 80.625 1.00 80.75 712 VAL A CA 1
ATOM 4937 C C . VAL A 1 712 ? -27.807 -25.840 81.570 1.00 80.75 712 VAL A C 1
ATOM 4939 O O . VAL A 1 712 ? -27.299 -26.884 81.158 1.00 80.75 712 VAL A O 1
ATOM 4942 N N . HIS A 1 713 ? -28.227 -25.700 82.825 1.00 86.25 713 HIS A N 1
ATOM 4943 C CA . HIS A 1 713 ? -28.029 -26.707 83.871 1.00 86.25 713 HIS A CA 1
ATOM 4944 C C . HIS A 1 713 ? -29.239 -27.636 84.039 1.00 86.25 713 HIS A C 1
ATOM 4946 O O . HIS A 1 713 ? -29.141 -28.662 84.708 1.00 86.25 713 HIS A O 1
ATOM 4952 N N . LEU A 1 714 ? -30.354 -27.328 83.362 1.00 89.12 714 LEU A N 1
ATOM 4953 C CA . LEU A 1 714 ? -31.614 -28.085 83.357 1.00 89.12 714 LEU A CA 1
ATOM 4954 C C . LEU A 1 714 ? -32.160 -28.347 84.774 1.00 89.12 714 LEU A C 1
ATOM 4956 O O . LEU A 1 714 ? -32.751 -29.400 85.059 1.00 89.12 714 LEU A O 1
ATOM 4960 N N . THR A 1 715 ? -31.938 -27.365 85.642 1.00 88.81 715 THR A N 1
ATOM 4961 C CA . THR A 1 715 ? -32.463 -27.238 86.998 1.00 88.81 715 THR A CA 1
ATOM 4962 C C . THR A 1 715 ? -33.860 -26.590 86.920 1.00 88.81 715 THR A C 1
ATOM 4964 O O . THR A 1 715 ? -34.469 -26.536 85.847 1.00 88.81 715 THR A O 1
ATOM 4967 N N . ASP A 1 716 ? -34.483 -26.233 88.043 1.00 89.69 716 ASP A N 1
ATOM 4968 C CA . ASP A 1 716 ? -35.842 -25.659 88.054 1.00 89.69 716 ASP A CA 1
ATOM 4969 C C . ASP A 1 716 ? -35.698 -24.175 88.430 1.00 89.69 716 ASP A C 1
ATOM 4971 O O . ASP A 1 716 ? -35.406 -23.953 89.599 1.00 89.69 716 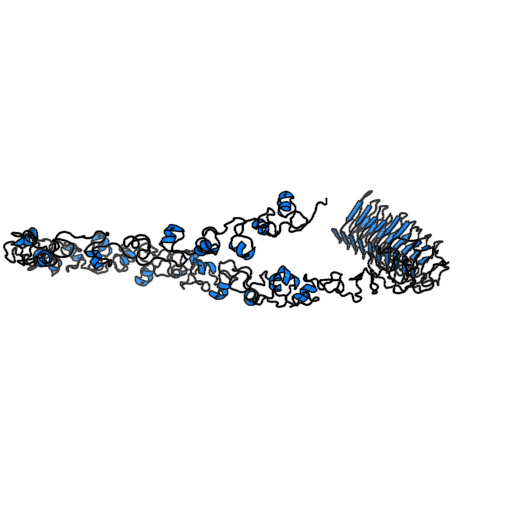ASP A O 1
ATOM 4975 N N . PRO A 1 717 ? -35.935 -23.192 87.524 1.00 90.12 717 PRO A N 1
ATOM 4976 C CA . PRO A 1 717 ? -35.671 -21.738 87.704 1.00 90.12 717 PRO A CA 1
ATOM 4977 C C . PRO A 1 717 ? -36.327 -21.048 88.907 1.00 90.12 717 PRO A C 1
ATOM 4979 O O . PRO A 1 717 ? -36.308 -19.836 89.080 1.00 90.12 717 PRO A O 1
ATOM 4982 N N . LEU A 1 718 ? -37.058 -21.823 89.697 1.00 88.06 718 LEU A N 1
ATOM 4983 C CA . LEU A 1 718 ? -37.781 -21.406 90.881 1.00 88.06 718 LEU A CA 1
ATOM 4984 C C . LEU A 1 718 ? -37.302 -22.225 92.116 1.00 88.06 718 LEU A C 1
ATOM 4986 O O . LEU A 1 718 ? -38.056 -22.300 93.105 1.00 88.06 718 LEU A O 1
ATOM 4990 N N . VAL A 1 719 ? -36.148 -22.938 92.028 1.00 88.00 719 VAL A N 1
ATOM 4991 C CA . VAL A 1 719 ? -35.597 -23.928 92.996 1.00 88.00 719 VAL A CA 1
ATOM 4992 C C . VAL A 1 719 ? -34.059 -24.241 92.896 1.00 88.00 719 VAL A C 1
ATOM 4994 O O . VAL A 1 719 ? -33.621 -25.125 92.171 1.00 88.00 719 VAL A O 1
ATOM 4997 N N . SER A 1 720 ? -33.299 -23.758 93.885 1.00 90.31 720 SER A N 1
ATOM 4998 C CA . SER A 1 720 ? -31.813 -23.740 94.039 1.00 90.31 720 SER A CA 1
ATOM 4999 C C . SER A 1 720 ? -30.891 -25.004 94.276 1.00 90.31 720 SER A C 1
ATOM 5001 O O . SER A 1 720 ? -29.855 -24.822 94.927 1.00 90.31 720 SER A O 1
ATOM 5003 N N . ASP A 1 721 ? -31.238 -26.280 94.010 1.00 91.06 721 ASP A N 1
ATOM 5004 C CA . ASP A 1 721 ? -30.347 -27.477 94.281 1.00 91.06 721 ASP A CA 1
ATOM 5005 C C . ASP A 1 721 ? -30.936 -28.780 93.685 1.00 91.06 721 ASP A C 1
ATOM 5007 O O . ASP A 1 721 ? -31.966 -29.271 94.182 1.00 91.06 721 ASP A O 1
ATOM 5011 N N . THR A 1 722 ? -30.298 -29.351 92.652 1.00 91.06 722 THR A N 1
ATOM 5012 C CA . THR A 1 722 ? -30.945 -30.291 91.714 1.00 91.06 722 THR A CA 1
ATOM 5013 C C . THR A 1 722 ? -30.526 -31.765 91.815 1.00 91.06 722 THR A C 1
ATOM 5015 O O . THR A 1 722 ? -31.413 -32.618 91.983 1.00 91.06 722 THR A O 1
ATOM 5018 N N . ASP A 1 723 ? -29.240 -32.130 91.721 1.00 85.88 723 ASP A N 1
ATOM 5019 C CA . ASP A 1 723 ? -28.811 -33.549 91.732 1.00 85.88 723 ASP A CA 1
ATOM 5020 C C . ASP A 1 723 ? -28.538 -34.098 93.155 1.00 85.88 723 ASP A C 1
ATOM 5022 O O . ASP A 1 723 ? -28.896 -35.244 93.488 1.00 85.88 723 ASP A O 1
ATOM 5026 N N . GLY A 1 724 ? -28.009 -33.245 94.037 1.00 85.88 724 GLY A N 1
ATOM 5027 C CA . GLY A 1 724 ? -27.675 -33.537 95.425 1.00 85.88 724 GLY A CA 1
ATOM 5028 C C . GLY A 1 724 ? -26.328 -34.240 95.680 1.00 85.88 724 GLY A C 1
ATOM 5029 O O . GLY A 1 724 ? -26.226 -34.930 96.710 1.00 85.88 724 GLY A O 1
ATOM 5030 N N . ASP A 1 725 ? -25.318 -34.076 94.817 1.00 81.94 725 ASP A N 1
ATOM 5031 C CA . ASP A 1 725 ? -23.888 -34.378 95.044 1.00 81.94 725 ASP A CA 1
ATOM 5032 C C . ASP A 1 725 ? -23.422 -33.851 96.420 1.00 81.94 725 ASP A C 1
ATOM 5034 O O . ASP A 1 725 ? -22.860 -34.588 97.253 1.00 81.94 725 ASP A O 1
ATOM 5038 N N . GLY A 1 726 ? -23.774 -32.595 96.716 1.00 83.06 726 GLY A N 1
ATOM 5039 C CA . GLY A 1 726 ? -23.446 -31.893 97.955 1.00 83.06 726 GLY A CA 1
ATOM 5040 C C . GLY A 1 726 ? -22.793 -30.522 97.773 1.00 83.06 726 GLY A C 1
ATOM 5041 O O . GLY A 1 726 ? -22.604 -29.819 98.780 1.00 83.06 726 GLY A O 1
ATOM 5042 N N . LEU A 1 727 ? -22.457 -30.148 96.545 1.00 85.88 727 LEU A N 1
ATOM 5043 C CA . LEU A 1 727 ? -22.375 -28.769 96.083 1.00 85.88 727 LEU A CA 1
ATOM 5044 C C . LEU A 1 727 ? -23.803 -28.265 95.741 1.00 85.88 727 LEU A C 1
ATOM 5046 O O . LEU A 1 727 ? -24.784 -28.876 96.163 1.00 85.88 727 LEU A O 1
ATOM 5050 N N . SER A 1 728 ? -23.925 -27.069 95.171 1.00 92.50 728 SER A N 1
ATOM 5051 C CA . SER A 1 728 ? -25.193 -26.560 94.625 1.00 92.50 728 SER A CA 1
ATOM 5052 C C . SER A 1 728 ? -24.982 -26.287 93.151 1.00 92.50 728 SER A C 1
ATOM 5054 O O . SER A 1 728 ? -23.844 -26.017 92.767 1.00 92.50 728 SER A O 1
ATOM 5056 N N . ASP A 1 729 ? -26.060 -26.241 92.384 1.00 89.44 729 ASP A N 1
ATOM 5057 C CA . ASP A 1 729 ? -26.059 -26.055 90.934 1.00 89.44 729 ASP A CA 1
ATOM 5058 C C . ASP A 1 729 ? -25.138 -24.879 90.533 1.00 89.44 729 ASP A C 1
ATOM 5060 O O . ASP A 1 729 ? -24.077 -25.069 89.932 1.00 89.44 729 ASP A O 1
ATOM 5064 N N . GLY A 1 730 ? -25.397 -23.679 91.067 1.00 91.69 730 GLY A N 1
ATOM 5065 C CA . GLY A 1 730 ? -24.529 -22.511 90.874 1.00 91.69 730 GLY A CA 1
ATOM 5066 C C . GLY A 1 730 ? -23.116 -22.588 91.483 1.00 91.69 730 GLY A C 1
ATOM 5067 O O . GLY A 1 730 ? -22.298 -21.715 91.216 1.00 91.69 730 GLY A O 1
ATOM 5068 N N . SER A 1 731 ? -22.769 -23.582 92.303 1.00 90.81 731 SER A N 1
ATOM 5069 C CA . SER A 1 731 ? -21.422 -23.774 92.876 1.00 90.81 731 SER A CA 1
ATOM 5070 C C . SER A 1 731 ? -20.573 -24.804 92.130 1.00 90.81 731 SER A C 1
ATOM 5072 O O . SER A 1 731 ? -19.343 -24.704 92.188 1.00 90.81 731 SER A O 1
ATOM 5074 N N . GLU A 1 732 ? -21.184 -25.798 91.497 1.00 89.94 732 GLU A N 1
ATOM 5075 C CA . GLU A 1 732 ? -20.499 -26.801 90.668 1.00 89.94 732 GLU A CA 1
ATOM 5076 C C . GLU A 1 732 ? -19.996 -26.103 89.417 1.00 89.94 732 GLU A C 1
ATOM 5078 O O . GLU A 1 732 ? -18.785 -25.948 89.231 1.00 89.94 732 GLU A O 1
ATOM 5083 N N . VAL A 1 733 ? -20.941 -25.465 88.732 1.00 85.69 733 VAL A N 1
ATOM 5084 C CA . VAL A 1 733 ? -20.753 -24.567 87.596 1.00 85.69 733 VAL A CA 1
ATOM 5085 C C . VAL A 1 733 ? -19.725 -23.474 87.896 1.00 85.69 733 VAL A C 1
ATOM 5087 O O . VAL A 1 733 ? -18.673 -23.426 87.269 1.00 85.69 733 VAL A O 1
ATOM 5090 N N . ASN A 1 734 ? -19.958 -22.597 88.881 1.00 87.56 734 ASN A N 1
ATOM 5091 C CA . ASN A 1 734 ? -19.128 -21.388 89.012 1.00 87.56 734 ASN A CA 1
ATOM 5092 C C . ASN A 1 734 ? -17.780 -21.581 89.728 1.00 87.56 734 ASN A C 1
ATOM 5094 O O . ASN A 1 734 ? -17.008 -20.623 89.838 1.00 87.56 734 ASN A O 1
ATOM 5098 N N . SER A 1 735 ? -17.495 -22.738 90.338 1.00 84.25 735 SER A N 1
ATOM 5099 C CA . SER A 1 735 ? -16.301 -22.886 91.199 1.00 84.25 735 SER A CA 1
ATOM 5100 C C . SER A 1 735 ? -15.541 -24.198 91.078 1.00 84.25 735 SER A C 1
ATOM 5102 O O . SER A 1 735 ? -14.371 -24.226 91.480 1.00 84.25 735 SER A O 1
ATOM 5104 N N . HIS A 1 736 ? -16.162 -25.256 90.562 1.00 85.44 736 HIS A N 1
ATOM 5105 C CA . HIS A 1 736 ? -15.520 -26.561 90.422 1.00 85.44 736 HIS A CA 1
ATOM 5106 C C . HIS A 1 736 ? -15.493 -27.082 88.982 1.00 85.44 736 HIS A C 1
ATOM 5108 O O . HIS A 1 736 ? -14.636 -27.913 88.705 1.00 85.44 736 HIS A O 1
ATOM 5114 N N . LEU A 1 737 ? -16.291 -26.492 88.080 1.00 80.06 737 LEU A N 1
ATOM 5115 C CA . LEU A 1 737 ? -16.395 -26.833 86.656 1.00 80.06 737 LEU A CA 1
ATOM 5116 C C . LEU A 1 737 ? -16.798 -28.299 86.421 1.00 80.06 737 LEU A C 1
ATOM 5118 O O . LEU A 1 737 ? -16.447 -28.891 85.408 1.00 80.06 737 LEU A O 1
ATOM 5122 N N . THR A 1 738 ? -17.535 -28.858 87.378 1.00 88.75 738 THR A N 1
ATOM 5123 C CA . THR A 1 738 ? -18.121 -30.202 87.363 1.00 88.75 738 THR A CA 1
ATOM 5124 C C . THR A 1 738 ? -19.581 -30.104 86.918 1.00 88.75 738 THR A C 1
ATOM 5126 O O . THR A 1 738 ? -20.215 -29.071 87.156 1.00 88.75 738 THR A O 1
ATOM 5129 N N . ASP A 1 739 ? -20.111 -31.130 86.251 1.00 87.94 739 ASP A N 1
ATOM 5130 C CA . ASP A 1 739 ? -21.495 -31.124 85.752 1.00 87.94 739 ASP A CA 1
ATOM 5131 C C . ASP A 1 739 ? -22.485 -31.167 86.937 1.00 87.94 739 ASP A C 1
ATOM 5133 O O . ASP A 1 739 ? -22.492 -32.164 87.653 1.00 87.94 739 ASP A O 1
ATOM 5137 N N . PRO A 1 740 ? -23.356 -30.156 87.153 1.00 91.44 740 PRO A N 1
ATOM 5138 C CA . PRO A 1 740 ? -24.335 -30.154 88.249 1.00 91.44 740 PRO A CA 1
ATOM 5139 C C . PRO A 1 740 ? -25.428 -31.235 88.117 1.00 91.44 740 PRO A C 1
ATOM 5141 O O . PRO A 1 740 ? -26.365 -31.257 88.912 1.00 91.44 740 PRO A O 1
ATOM 5144 N N . LEU A 1 741 ? -25.363 -32.105 87.101 1.00 90.56 741 LEU A N 1
ATOM 5145 C CA . LEU A 1 741 ? -26.228 -33.271 86.907 1.00 90.56 741 LEU A CA 1
ATOM 5146 C C . LEU A 1 741 ? -25.475 -34.618 86.853 1.00 90.56 741 LEU A C 1
ATOM 5148 O O . LEU A 1 741 ? -26.145 -35.663 86.818 1.00 90.56 741 LEU A O 1
ATOM 5152 N N . ASP A 1 742 ? -24.136 -34.632 86.816 1.00 87.62 742 ASP A N 1
ATOM 5153 C CA . ASP A 1 742 ? -23.316 -35.854 86.758 1.00 87.62 742 ASP A CA 1
ATOM 5154 C C . ASP A 1 742 ? -22.212 -35.868 87.831 1.00 87.62 742 ASP A C 1
ATOM 5156 O O . ASP A 1 742 ? -21.944 -34.907 88.535 1.00 87.62 742 ASP A O 1
ATOM 5160 N N . PHE A 1 743 ? -21.618 -37.036 88.038 1.00 90.06 743 PHE A N 1
ATOM 5161 C CA . PHE A 1 743 ? -20.824 -37.349 89.224 1.00 90.06 743 PHE A CA 1
ATOM 5162 C C . PHE A 1 743 ? -19.322 -37.558 88.916 1.00 90.06 743 PHE A C 1
ATOM 5164 O O . PHE A 1 743 ? -18.551 -37.835 89.843 1.00 90.06 743 PHE A O 1
ATOM 5171 N N . ASP A 1 744 ? -18.923 -37.556 87.632 1.00 89.19 744 ASP A N 1
ATOM 5172 C CA . ASP A 1 744 ? -17.623 -38.045 87.115 1.00 89.19 744 ASP A CA 1
ATOM 5173 C C . ASP A 1 744 ? -17.403 -37.593 85.633 1.00 89.19 744 ASP A C 1
ATOM 5175 O O . ASP A 1 744 ? -18.003 -38.193 84.739 1.00 89.19 744 ASP A O 1
ATOM 5179 N N . THR A 1 745 ? -16.615 -36.533 85.364 1.00 89.25 745 THR A N 1
ATOM 5180 C CA . THR A 1 745 ? -16.642 -35.738 84.105 1.00 89.25 745 THR A CA 1
ATOM 5181 C C . THR A 1 745 ? -15.579 -36.079 83.042 1.00 89.25 745 THR A C 1
ATOM 5183 O O . THR A 1 745 ? -15.971 -36.266 81.887 1.00 89.25 745 THR A O 1
ATOM 5186 N N . ASP A 1 746 ? -14.267 -36.151 83.334 1.00 85.62 746 ASP A N 1
ATOM 5187 C CA . ASP A 1 746 ? -13.243 -36.258 82.259 1.00 85.62 746 ASP A CA 1
ATOM 5188 C C . ASP A 1 746 ? -13.302 -37.568 81.450 1.00 85.62 746 ASP A C 1
ATOM 5190 O O . ASP A 1 746 ? -12.883 -37.636 80.290 1.00 85.62 746 ASP A O 1
ATOM 5194 N N . GLY A 1 747 ? -13.864 -38.621 82.043 1.00 83.94 747 GLY A N 1
ATOM 5195 C CA . GLY A 1 747 ? -13.995 -39.930 81.422 1.00 83.94 747 GLY A CA 1
ATOM 5196 C C . GLY A 1 747 ? -12.681 -40.707 81.237 1.00 83.94 747 GLY A C 1
ATOM 5197 O O . GLY A 1 747 ? -12.739 -41.811 80.678 1.00 83.94 747 GLY A O 1
ATOM 5198 N N . ASP A 1 748 ? -11.538 -40.223 81.746 1.00 83.44 748 ASP A N 1
ATOM 5199 C CA . ASP A 1 748 ? -10.297 -41.006 81.929 1.00 83.44 748 ASP A CA 1
ATOM 5200 C C . ASP A 1 748 ? -10.576 -42.219 82.844 1.00 83.44 748 ASP A C 1
ATOM 5202 O O . ASP A 1 748 ? -10.057 -43.331 82.651 1.00 83.44 748 ASP A O 1
ATOM 5206 N N . GLY A 1 749 ? -11.516 -42.019 83.776 1.00 83.81 749 GLY A N 1
ATOM 5207 C CA . GLY A 1 749 ? -12.036 -43.002 84.717 1.00 83.81 749 GLY A CA 1
ATOM 5208 C C . GLY A 1 749 ? -12.037 -42.552 86.183 1.00 83.81 749 GLY A C 1
ATOM 5209 O O . GLY A 1 749 ? -12.052 -43.431 87.064 1.00 83.81 749 GLY A O 1
ATOM 5210 N N . LEU A 1 750 ? -11.992 -41.244 86.448 1.00 87.19 750 LEU A N 1
ATOM 5211 C CA . LEU A 1 750 ? -11.972 -40.592 87.758 1.00 87.19 750 LEU A CA 1
ATOM 5212 C C . LEU A 1 750 ? -12.996 -39.438 87.784 1.00 87.19 750 LEU A C 1
ATOM 5214 O O . LEU A 1 750 ? -13.262 -38.856 86.750 1.00 87.19 750 LEU A O 1
ATOM 5218 N N . GLY A 1 751 ? -13.568 -39.117 88.957 1.00 86.44 751 GLY A N 1
ATOM 5219 C CA . GLY A 1 751 ? -14.668 -38.143 89.025 1.00 86.44 751 GLY A CA 1
ATOM 5220 C C . GLY A 1 751 ? -14.498 -36.935 89.949 1.00 86.44 751 GLY A C 1
ATOM 5221 O O . GLY A 1 751 ? -14.276 -37.083 91.158 1.00 86.44 751 GLY A O 1
ATOM 5222 N N . ASP A 1 752 ? -14.674 -35.746 89.384 1.00 85.25 752 ASP A N 1
ATOM 5223 C CA . ASP A 1 752 ? -15.265 -34.500 89.902 1.00 85.25 752 ASP A CA 1
ATOM 5224 C C . ASP A 1 752 ? -14.955 -34.165 91.362 1.00 85.25 752 ASP A C 1
ATOM 5226 O O . ASP A 1 752 ? -13.827 -33.803 91.722 1.00 85.25 752 ASP A O 1
ATOM 5230 N N . GLY A 1 753 ? -15.941 -34.323 92.252 1.00 87.88 753 GLY A N 1
ATOM 5231 C CA . GLY A 1 753 ? -15.802 -34.059 93.685 1.00 87.88 753 GLY A CA 1
ATOM 5232 C C . GLY A 1 753 ? -14.706 -34.894 94.371 1.00 87.88 753 GLY A C 1
ATOM 5233 O O . GLY A 1 753 ? -14.330 -34.611 95.515 1.00 87.88 753 GLY A O 1
ATOM 5234 N N . SER A 1 754 ? -14.160 -35.918 93.705 1.00 88.94 754 SER A N 1
ATOM 5235 C CA . SER A 1 754 ? -12.950 -36.637 94.110 1.00 88.94 754 SER A CA 1
ATOM 5236 C C . SER A 1 754 ? -11.684 -36.115 93.429 1.00 88.94 754 SER A C 1
ATOM 5238 O O . SER A 1 754 ? -10.664 -36.032 94.105 1.00 88.94 754 SER A O 1
ATOM 5240 N N . GLU A 1 755 ? -11.676 -35.768 92.150 1.00 87.19 755 GLU A N 1
ATOM 5241 C CA . GLU A 1 755 ? -10.462 -35.315 91.456 1.00 87.19 755 GLU A CA 1
ATOM 5242 C C . GLU A 1 755 ? -9.961 -33.968 91.964 1.00 87.19 755 GLU A C 1
ATOM 5244 O O . GLU A 1 755 ? -8.833 -33.898 92.478 1.00 87.19 755 GLU A O 1
ATOM 5249 N N . VAL A 1 756 ? -10.856 -32.969 91.989 1.00 85.56 756 VAL A N 1
ATOM 5250 C CA . VAL A 1 756 ? -10.654 -31.632 92.582 1.00 85.56 756 VAL A CA 1
ATOM 5251 C C . VAL A 1 756 ? -10.103 -31.743 94.008 1.00 85.56 756 VAL A C 1
ATOM 5253 O O . VAL A 1 756 ? -9.296 -30.931 94.472 1.00 85.56 756 VAL A O 1
ATOM 5256 N N . VAL A 1 757 ? -10.548 -32.765 94.745 1.00 81.88 757 VAL A N 1
ATOM 5257 C CA . VAL A 1 757 ? -10.277 -32.934 96.177 1.00 81.88 757 VAL A CA 1
ATOM 5258 C C . VAL A 1 757 ? -9.120 -33.919 96.457 1.00 81.88 757 VAL A C 1
ATOM 5260 O O . VAL A 1 757 ? -8.660 -33.993 97.606 1.00 81.88 757 VAL A O 1
ATOM 5263 N N . VAL A 1 758 ? -8.599 -34.659 95.460 1.00 83.94 758 VAL A N 1
ATOM 5264 C CA . VAL A 1 758 ? -7.639 -35.771 95.675 1.00 83.94 758 VAL A CA 1
ATOM 5265 C C . VAL A 1 758 ? -6.447 -35.849 94.706 1.00 83.94 758 VAL A C 1
ATOM 5267 O O . VAL A 1 758 ? -5.339 -36.056 95.217 1.00 83.94 758 VAL A O 1
ATOM 5270 N N . HIS A 1 759 ? -6.620 -35.771 93.380 1.00 84.50 759 HIS A N 1
ATOM 5271 C CA . HIS A 1 759 ? -5.567 -36.158 92.414 1.00 84.50 759 HIS A CA 1
ATOM 5272 C C . HIS A 1 759 ? -4.741 -34.979 91.879 1.00 84.50 759 HIS A C 1
ATOM 5274 O O . HIS A 1 759 ? -3.509 -35.037 91.960 1.00 84.50 759 HIS A O 1
ATOM 5280 N N . GLY A 1 760 ? -5.384 -33.893 91.447 1.00 81.94 760 GLY A N 1
ATOM 5281 C CA . GLY A 1 760 ? -4.698 -32.685 90.975 1.00 81.94 760 GLY A CA 1
ATOM 5282 C C . GLY A 1 760 ? -4.063 -32.796 89.584 1.00 81.94 760 GLY A C 1
ATOM 5283 O O . GLY A 1 760 ? -3.256 -31.933 89.243 1.00 81.94 760 GLY A O 1
ATOM 5284 N N . THR A 1 761 ? -4.412 -33.843 88.830 1.00 83.94 761 THR A N 1
ATOM 5285 C CA . THR A 1 761 ? -4.871 -33.675 87.443 1.00 83.94 761 THR A CA 1
ATOM 5286 C C . THR A 1 761 ? -6.089 -32.742 87.436 1.00 83.94 761 THR A C 1
ATOM 5288 O O . THR A 1 761 ? -6.733 -32.561 88.481 1.00 83.94 761 THR A O 1
ATOM 5291 N N . ASP A 1 762 ? -6.355 -32.093 86.308 1.00 83.69 762 ASP A N 1
ATOM 5292 C CA . ASP A 1 762 ? -7.596 -31.341 86.112 1.00 83.69 762 ASP A CA 1
ATOM 5293 C C . ASP A 1 762 ? -8.740 -32.359 85.916 1.00 83.69 762 ASP A C 1
ATOM 5295 O O . ASP A 1 762 ? -8.523 -33.274 85.128 1.00 83.69 762 ASP A O 1
ATOM 5299 N N . PRO A 1 763 ? -9.921 -32.246 86.566 1.00 89.44 763 PRO A N 1
ATOM 5300 C CA . PRO A 1 763 ? -11.086 -33.135 86.351 1.00 89.44 763 PRO A CA 1
ATOM 5301 C C . PRO A 1 763 ? -11.720 -33.057 84.949 1.00 89.44 763 PRO A C 1
ATOM 5303 O O . PRO A 1 763 ? -12.904 -33.336 84.767 1.00 89.44 763 PRO A O 1
ATOM 5306 N N . LEU A 1 764 ? -10.961 -32.539 83.987 1.00 83.00 764 LEU A N 1
ATOM 5307 C CA . LEU A 1 764 ? -11.384 -32.064 82.678 1.00 83.00 764 LEU A CA 1
ATOM 5308 C C . LEU A 1 764 ? -10.317 -32.307 81.602 1.00 83.00 764 LEU A C 1
ATOM 5310 O O . LEU A 1 764 ? -10.601 -32.059 80.430 1.00 83.00 764 LEU A O 1
ATOM 5314 N N . ASP A 1 765 ? -9.097 -32.721 81.971 1.00 87.94 765 ASP A N 1
ATOM 5315 C CA . ASP A 1 765 ? -7.985 -32.828 81.027 1.00 87.94 765 ASP A CA 1
ATOM 5316 C C . ASP A 1 765 ? -7.544 -34.274 80.812 1.00 87.94 765 ASP A C 1
ATOM 5318 O O . ASP A 1 765 ? -7.041 -34.948 81.709 1.00 87.94 765 ASP A O 1
ATOM 5322 N N . ALA A 1 766 ? -7.714 -34.704 79.566 1.00 87.25 766 ALA A N 1
ATOM 5323 C CA . ALA A 1 766 ? -7.309 -36.000 79.072 1.00 87.25 766 ALA A CA 1
ATOM 5324 C C . ALA A 1 766 ? -6.125 -35.917 78.082 1.00 87.25 766 ALA A C 1
ATOM 5326 O O . ALA A 1 766 ? -5.827 -36.954 77.497 1.00 87.25 766 ALA A O 1
ATOM 5327 N N . ASP A 1 767 ? -5.476 -34.757 77.867 1.00 86.19 767 ASP A N 1
ATOM 5328 C CA . ASP A 1 767 ? -4.191 -34.534 77.155 1.00 86.19 767 ASP A CA 1
ATOM 5329 C C . ASP A 1 767 ? -3.524 -33.191 77.530 1.00 86.19 767 ASP A C 1
ATOM 5331 O O . ASP A 1 767 ? -3.742 -32.165 76.877 1.00 86.19 767 ASP A O 1
ATOM 5335 N N . SER A 1 768 ? -2.634 -33.200 78.522 1.00 91.56 768 SER A N 1
ATOM 5336 C CA . SER A 1 768 ? -1.866 -32.013 78.913 1.00 91.56 768 SER A CA 1
ATOM 5337 C C . SER A 1 768 ? -0.689 -31.652 77.969 1.00 91.56 768 SER A C 1
ATOM 5339 O O . SER A 1 768 ? -0.055 -30.613 78.200 1.00 91.56 768 SER A O 1
ATOM 5341 N N . ASP A 1 769 ? -0.358 -32.451 76.935 1.00 84.94 769 ASP A N 1
ATOM 5342 C CA . ASP A 1 769 ? 0.877 -32.319 76.125 1.00 84.94 769 ASP A CA 1
ATOM 5343 C C . ASP A 1 769 ? 0.780 -31.301 74.983 1.00 84.94 769 ASP A C 1
ATOM 5345 O O . ASP A 1 769 ? 1.482 -30.281 74.958 1.00 84.94 769 ASP A O 1
ATOM 5349 N N . GLY A 1 770 ? -0.081 -31.613 74.012 1.00 82.25 770 GLY A N 1
ATOM 5350 C CA . GLY A 1 770 ? -0.174 -30.918 72.731 1.00 82.25 770 GLY A CA 1
ATOM 5351 C C . GLY A 1 770 ? 0.669 -31.477 71.570 1.00 82.25 770 GLY A C 1
ATOM 5352 O O . GLY A 1 770 ? 0.518 -30.952 70.467 1.00 82.25 770 GLY A O 1
ATOM 5353 N N . ASP A 1 771 ? 1.495 -32.519 71.744 1.00 84.06 771 ASP A N 1
ATOM 5354 C CA . ASP A 1 771 ? 2.067 -33.298 70.622 1.00 84.06 771 ASP A CA 1
ATOM 5355 C C . ASP A 1 771 ? 1.005 -34.168 69.914 1.00 84.06 771 ASP A C 1
ATOM 5357 O O . ASP A 1 771 ? 1.068 -34.374 68.696 1.00 84.06 771 ASP A O 1
ATOM 5361 N N . GLY A 1 772 ? -0.039 -34.545 70.668 1.00 75.88 772 GLY A N 1
ATOM 5362 C CA . GLY A 1 772 ? -1.307 -35.111 70.206 1.00 75.88 772 GLY A CA 1
ATOM 5363 C C . GLY A 1 772 ? -1.606 -36.545 70.669 1.00 75.88 772 GLY A C 1
ATOM 5364 O O . GLY A 1 772 ? -2.065 -37.334 69.833 1.00 75.88 772 GLY A O 1
ATOM 5365 N N . LEU A 1 773 ? -1.340 -36.922 71.935 1.00 86.75 773 LEU A N 1
ATOM 5366 C CA . LEU A 1 773 ? -1.298 -38.332 72.379 1.00 86.75 773 LEU A CA 1
ATOM 5367 C C . LEU A 1 773 ? -1.984 -38.724 73.720 1.00 86.75 773 LEU A C 1
ATOM 5369 O O . LEU A 1 773 ? -2.190 -39.932 73.893 1.00 86.75 773 LEU A O 1
ATOM 5373 N N . SER A 1 774 ? -2.464 -37.781 74.550 1.00 92.12 774 SER A N 1
ATOM 5374 C CA . SER A 1 774 ? -3.431 -37.934 75.678 1.00 92.12 774 SER A CA 1
ATOM 5375 C C . SER A 1 774 ? -2.975 -38.431 77.069 1.00 92.12 774 SER A C 1
ATOM 5377 O O . SER A 1 774 ? -2.583 -39.574 77.180 1.00 92.12 774 SER A O 1
ATOM 5379 N N . ASP A 1 775 ? -3.238 -37.708 78.183 1.00 91.00 775 ASP A N 1
ATOM 5380 C CA . ASP A 1 775 ? -3.114 -38.160 79.595 1.00 91.00 775 ASP A CA 1
ATOM 5381 C C . ASP A 1 775 ? -3.648 -39.581 79.770 1.00 91.00 775 ASP A C 1
ATOM 5383 O O . ASP A 1 775 ? -2.943 -40.463 80.266 1.00 91.00 775 ASP A O 1
ATOM 5387 N N . GLY A 1 776 ? -4.865 -39.824 79.278 1.00 88.00 776 GLY A N 1
ATOM 5388 C CA . GLY A 1 776 ? -5.432 -41.157 79.142 1.00 88.00 776 GLY A CA 1
ATOM 5389 C C . GLY A 1 776 ? -4.488 -42.092 78.381 1.00 88.00 776 GLY A C 1
ATOM 5390 O O . GLY A 1 776 ? -3.947 -43.029 78.964 1.00 88.00 776 GLY A O 1
ATOM 5391 N N . ASP A 1 777 ? -4.242 -41.857 77.094 1.00 85.88 777 ASP A N 1
ATOM 5392 C CA . ASP A 1 777 ? -3.446 -42.734 76.220 1.00 85.88 777 ASP A CA 1
ATOM 5393 C C . ASP A 1 777 ? -1.900 -42.574 76.312 1.00 85.88 777 ASP A C 1
ATOM 5395 O O . ASP A 1 777 ? -1.156 -43.247 75.602 1.00 85.88 777 ASP A O 1
ATOM 5399 N N . GLU A 1 778 ? -1.367 -41.863 77.300 1.00 89.44 778 GLU A N 1
ATOM 5400 C CA . GLU A 1 778 ? 0.061 -41.666 77.605 1.00 89.44 778 GLU A CA 1
ATOM 5401 C C . GLU A 1 778 ? 0.380 -42.266 78.965 1.00 89.44 778 GLU A C 1
ATOM 5403 O O . GLU A 1 778 ? 1.331 -43.050 79.104 1.00 89.44 778 GLU A O 1
ATOM 5408 N N . VAL A 1 779 ? -0.509 -42.058 79.944 1.00 86.88 779 VAL A N 1
ATOM 5409 C CA . VAL A 1 779 ? -0.576 -42.904 81.139 1.00 86.88 779 VAL A CA 1
ATOM 5410 C C . VAL A 1 779 ? -0.968 -44.346 80.748 1.00 86.88 779 VAL A C 1
ATOM 5412 O O . VAL A 1 779 ? -0.603 -45.281 81.480 1.00 86.88 779 VAL A O 1
ATOM 5415 N N . LEU A 1 780 ? -1.624 -44.578 79.590 1.00 72.94 780 LEU A N 1
ATOM 5416 C CA . LEU A 1 780 ? -2.123 -45.901 79.160 1.00 72.94 780 LEU A CA 1
ATOM 5417 C C . LEU A 1 780 ? -1.626 -46.475 77.788 1.00 72.94 780 LEU A C 1
ATOM 5419 O O . LEU A 1 780 ? -1.675 -47.710 77.677 1.00 72.94 780 LEU A O 1
ATOM 5423 N N . ILE A 1 781 ? -1.108 -45.723 76.785 1.00 80.38 781 ILE A N 1
ATOM 5424 C CA . ILE A 1 781 ? -0.703 -46.238 75.428 1.00 80.38 781 ILE A CA 1
ATOM 5425 C C . ILE A 1 781 ? 0.678 -45.789 74.859 1.00 80.38 781 ILE A C 1
ATOM 5427 O O . ILE A 1 781 ? 1.585 -46.631 74.826 1.00 80.38 781 ILE A O 1
ATOM 5431 N N . HIS A 1 782 ? 0.822 -44.590 74.266 1.00 79.19 782 HIS A N 1
ATOM 5432 C CA . HIS A 1 782 ? 1.917 -44.221 73.337 1.00 79.19 782 HIS A CA 1
ATOM 5433 C C . HIS A 1 782 ? 3.257 -43.955 74.045 1.00 79.19 782 HIS A C 1
ATOM 5435 O O . HIS A 1 782 ? 4.301 -44.439 73.588 1.00 79.19 782 HIS A O 1
ATOM 5441 N N . GLY A 1 783 ? 3.219 -43.320 75.218 1.00 65.44 783 GLY A N 1
ATOM 5442 C CA . GLY A 1 783 ? 4.350 -43.239 76.149 1.00 65.44 783 GLY A CA 1
ATOM 5443 C C . GLY A 1 783 ? 5.328 -42.084 75.917 1.00 65.44 783 GLY A C 1
ATOM 5444 O O . GLY A 1 783 ? 6.491 -42.191 76.328 1.00 65.44 783 GLY A O 1
ATOM 5445 N N . THR A 1 784 ? 4.850 -41.024 75.275 1.00 85.38 784 THR A N 1
ATOM 5446 C CA . THR A 1 784 ? 5.264 -39.626 75.456 1.00 85.38 784 THR A CA 1
ATOM 5447 C C . THR A 1 784 ? 5.015 -39.169 76.912 1.00 85.38 784 THR A C 1
ATOM 5449 O O . THR A 1 784 ? 4.560 -39.955 77.754 1.00 85.38 784 THR A O 1
ATOM 5452 N N . ASP A 1 785 ? 5.481 -37.974 77.280 1.00 87.81 785 ASP A N 1
ATOM 5453 C CA . ASP A 1 785 ? 5.013 -37.296 78.510 1.00 87.81 785 ASP A CA 1
ATOM 5454 C C . ASP A 1 785 ? 3.636 -36.707 78.169 1.00 87.81 785 ASP A C 1
ATOM 5456 O O . ASP A 1 785 ? 3.438 -36.471 76.995 1.00 87.81 785 ASP A O 1
ATOM 5460 N N . PRO A 1 786 ? 2.728 -36.409 79.103 1.00 90.25 786 PRO A N 1
ATOM 5461 C CA . PRO A 1 786 ? 1.653 -35.468 78.796 1.00 90.25 786 PRO A CA 1
ATOM 5462 C C . PRO A 1 786 ? 2.141 -33.979 78.819 1.00 90.25 786 PRO A C 1
ATOM 5464 O O . PRO A 1 786 ? 1.541 -33.176 79.531 1.00 90.25 786 PRO A O 1
ATOM 5467 N N . LEU A 1 787 ? 3.293 -33.600 78.184 1.00 91.31 787 LEU A N 1
ATOM 5468 C CA . LEU A 1 787 ? 4.007 -32.282 78.329 1.00 91.31 787 LEU A CA 1
ATOM 5469 C C . LEU A 1 787 ? 4.998 -31.659 77.234 1.00 91.31 787 LEU A C 1
ATOM 5471 O O . LEU A 1 787 ? 5.558 -30.597 77.553 1.00 91.31 787 LEU A O 1
ATOM 5475 N N . ASN A 1 788 ? 5.355 -32.195 76.041 1.00 92.19 788 ASN A N 1
ATOM 5476 C CA . ASN A 1 788 ? 6.402 -31.646 75.115 1.00 92.19 788 ASN A CA 1
ATOM 5477 C C . ASN A 1 788 ? 6.351 -32.081 73.600 1.00 92.19 788 ASN A C 1
ATOM 5479 O O . ASN A 1 788 ? 6.719 -33.215 73.301 1.00 92.19 788 ASN A O 1
ATOM 5483 N N . ALA A 1 789 ? 6.236 -31.132 72.636 1.00 78.50 789 ALA A N 1
ATOM 5484 C CA . ALA A 1 789 ? 5.738 -31.414 71.258 1.00 78.50 789 ALA A CA 1
ATOM 5485 C C . ALA A 1 789 ? 6.576 -31.292 69.932 1.00 78.50 789 ALA A C 1
ATOM 5487 O O . ALA A 1 789 ? 6.015 -31.595 68.881 1.00 78.50 789 ALA A O 1
ATOM 5488 N N . ASP A 1 790 ? 7.846 -30.856 69.882 1.00 86.31 790 ASP A N 1
ATOM 5489 C CA . ASP A 1 790 ? 8.688 -30.987 68.651 1.00 86.31 790 ASP A CA 1
ATOM 5490 C C . ASP A 1 790 ? 10.011 -31.689 68.981 1.00 86.31 790 ASP A C 1
ATOM 5492 O O . ASP A 1 790 ? 10.757 -31.268 69.879 1.00 86.31 790 ASP A O 1
ATOM 5496 N N . THR A 1 791 ? 10.282 -32.774 68.264 1.00 85.81 791 THR A N 1
ATOM 5497 C CA . THR A 1 791 ? 11.376 -33.710 68.494 1.00 85.81 791 THR A CA 1
ATOM 5498 C C . THR A 1 791 ? 12.506 -33.591 67.453 1.00 85.81 791 THR A C 1
ATOM 5500 O O . THR A 1 791 ? 13.600 -34.095 67.744 1.00 85.81 791 THR A O 1
ATOM 5503 N N . ASP A 1 792 ? 12.327 -32.901 66.312 1.00 82.88 792 ASP A N 1
ATOM 5504 C CA . ASP A 1 792 ? 13.264 -32.938 65.164 1.00 82.88 792 ASP A CA 1
ATOM 5505 C C . ASP A 1 792 ? 14.048 -31.645 64.880 1.00 82.88 792 ASP A C 1
ATOM 5507 O O . ASP A 1 792 ? 15.265 -31.620 65.106 1.00 82.88 792 ASP A O 1
ATOM 5511 N N . ASN A 1 793 ? 13.360 -30.542 64.556 1.00 84.56 793 ASN A N 1
ATOM 5512 C CA . ASN A 1 793 ? 13.922 -29.218 64.236 1.00 84.56 793 ASN A CA 1
ATOM 5513 C C . ASN A 1 793 ? 14.583 -29.050 62.833 1.00 84.56 793 ASN A C 1
ATOM 5515 O O . ASN A 1 793 ? 15.618 -28.377 62.735 1.00 84.56 793 ASN A O 1
ATOM 5519 N N . ASP A 1 794 ? 14.001 -29.567 61.745 1.00 86.69 794 ASP A N 1
ATOM 5520 C CA . ASP A 1 794 ? 14.238 -29.066 60.369 1.00 86.69 794 ASP A CA 1
ATOM 5521 C C . ASP A 1 794 ? 13.420 -27.804 60.001 1.00 86.69 794 ASP A C 1
ATOM 5523 O O . ASP A 1 794 ? 13.439 -27.351 58.858 1.00 86.69 794 ASP A O 1
ATOM 5527 N N . ASP A 1 795 ? 12.766 -27.226 61.013 1.00 87.00 795 ASP A N 1
ATOM 5528 C CA . ASP A 1 795 ? 11.710 -26.208 60.974 1.00 87.00 795 ASP A CA 1
ATOM 5529 C C . ASP A 1 795 ? 10.286 -26.760 60.654 1.00 87.00 795 ASP A C 1
ATOM 5531 O O . ASP A 1 795 ? 9.344 -25.984 60.463 1.00 87.00 795 ASP A O 1
ATOM 5535 N N . LEU A 1 796 ? 10.093 -28.088 60.744 1.00 86.62 796 LEU A N 1
ATOM 5536 C CA . LEU A 1 796 ? 8.818 -28.823 60.880 1.00 86.62 796 LEU A CA 1
ATOM 5537 C C . LEU A 1 796 ? 8.732 -29.541 62.267 1.00 86.62 796 LEU A C 1
ATOM 5539 O O . LEU A 1 796 ? 9.591 -29.324 63.119 1.00 86.62 796 LEU A O 1
ATOM 5543 N N . SER A 1 797 ? 7.655 -30.298 62.563 1.00 92.06 797 SER A N 1
ATOM 5544 C CA . SER A 1 797 ? 7.394 -30.907 63.897 1.00 92.06 797 SER A CA 1
ATOM 5545 C C . SER A 1 797 ? 6.753 -32.308 63.871 1.00 92.06 797 SER A C 1
ATOM 5547 O O . SER A 1 797 ? 6.211 -32.722 62.843 1.00 92.06 797 SER A O 1
ATOM 5549 N N . ASP A 1 798 ? 6.700 -32.995 65.029 1.00 87.75 798 ASP A N 1
ATOM 5550 C CA . ASP A 1 798 ? 6.175 -34.369 65.213 1.00 87.75 798 ASP A CA 1
ATOM 5551 C C . ASP A 1 798 ? 4.808 -34.609 64.560 1.00 87.75 798 ASP A C 1
ATOM 5553 O O . ASP A 1 798 ? 4.589 -35.642 63.925 1.00 87.75 798 ASP A O 1
ATOM 5557 N N . GLY A 1 799 ? 3.893 -33.644 64.672 1.00 82.31 799 GLY A N 1
ATOM 5558 C CA . GLY A 1 799 ? 2.618 -33.681 63.962 1.00 82.31 799 GLY A CA 1
ATOM 5559 C C . GLY A 1 799 ? 2.754 -33.364 62.467 1.00 82.31 799 GLY A C 1
ATOM 5560 O O . GLY A 1 799 ? 2.160 -34.044 61.635 1.00 82.31 799 GLY A O 1
ATOM 5561 N N . VAL A 1 800 ? 3.526 -32.338 62.101 1.00 78.81 800 VAL A N 1
ATOM 5562 C CA . VAL A 1 800 ? 3.590 -31.778 60.735 1.00 78.81 800 VAL A CA 1
ATOM 5563 C C . VAL A 1 800 ? 4.248 -32.725 59.737 1.00 78.81 800 VAL A C 1
ATOM 5565 O O . VAL A 1 800 ? 3.715 -32.928 58.645 1.00 78.81 800 VAL A O 1
ATOM 5568 N N . GLU A 1 801 ? 5.377 -33.324 60.095 1.00 89.56 801 GLU A N 1
ATOM 5569 C CA . GLU A 1 801 ? 6.114 -34.221 59.203 1.00 89.56 801 GLU A CA 1
ATOM 5570 C C . GLU A 1 801 ? 5.351 -35.542 59.008 1.00 89.56 801 GLU A C 1
ATOM 5572 O O . GLU A 1 801 ? 5.257 -36.051 57.893 1.00 89.56 801 GLU A O 1
ATOM 5577 N N . VAL A 1 802 ? 4.699 -36.059 60.061 1.00 86.12 802 VAL A N 1
ATOM 5578 C CA . VAL A 1 802 ? 3.828 -37.252 59.981 1.00 86.12 802 VAL A CA 1
ATOM 5579 C C . VAL A 1 802 ? 2.615 -37.031 59.070 1.00 86.12 802 VAL A C 1
ATOM 5581 O O . VAL A 1 802 ? 2.100 -38.001 58.501 1.00 86.12 802 VAL A O 1
ATOM 5584 N N . ILE A 1 803 ? 2.123 -35.792 58.962 1.00 76.50 803 ILE A N 1
ATOM 5585 C CA . ILE A 1 803 ? 0.794 -35.498 58.406 1.00 76.50 803 ILE A CA 1
ATOM 5586 C C . ILE A 1 803 ? 0.837 -34.788 57.040 1.00 76.50 803 ILE A C 1
ATOM 5588 O O . ILE A 1 803 ? -0.056 -35.052 56.231 1.00 76.50 803 ILE A O 1
ATOM 5592 N N . SER A 1 804 ? 1.829 -33.932 56.753 1.00 72.94 804 SER A N 1
ATOM 5593 C CA . SER A 1 804 ? 1.683 -32.887 55.717 1.00 72.94 804 SER A CA 1
ATOM 5594 C C . SER A 1 804 ? 2.706 -32.909 54.576 1.00 72.94 804 SER A C 1
ATOM 5596 O O . SER A 1 804 ? 2.320 -33.184 53.443 1.00 72.94 804 SER A O 1
ATOM 5598 N N . VAL A 1 805 ? 3.987 -32.605 54.829 1.00 79.50 805 VAL A N 1
ATOM 5599 C CA . VAL A 1 805 ? 4.989 -32.431 53.746 1.00 79.50 805 VAL A CA 1
ATOM 5600 C C . VAL A 1 805 ? 5.330 -33.772 53.074 1.00 79.50 805 VAL A C 1
ATOM 5602 O O . VAL A 1 805 ? 5.813 -33.821 51.949 1.00 79.50 805 VAL A O 1
ATOM 5605 N N . GLY A 1 806 ? 5.046 -34.893 53.744 1.00 81.56 806 GLY A N 1
ATOM 5606 C CA . GLY A 1 806 ? 5.485 -36.220 53.304 1.00 81.56 806 GLY A CA 1
ATOM 5607 C C . GLY A 1 806 ? 6.952 -36.511 53.639 1.00 81.56 806 GLY A C 1
ATOM 5608 O O . GLY A 1 806 ? 7.454 -37.577 53.272 1.00 81.56 806 GLY A O 1
ATOM 5609 N N . THR A 1 807 ? 7.599 -35.598 54.373 1.00 87.38 807 THR A N 1
ATOM 5610 C CA . THR A 1 807 ? 8.816 -35.830 55.155 1.00 87.38 807 THR A CA 1
ATOM 5611 C C . THR A 1 807 ? 8.496 -36.763 56.347 1.00 87.38 807 THR A C 1
ATOM 5613 O O . THR A 1 807 ? 7.544 -37.545 56.298 1.00 87.38 807 THR A O 1
ATOM 5616 N N . ASP A 1 808 ? 9.335 -36.842 57.381 1.00 87.25 808 ASP A N 1
ATOM 5617 C CA . ASP A 1 808 ? 9.142 -37.807 58.488 1.00 87.25 808 ASP A CA 1
ATOM 5618 C C . ASP A 1 808 ? 9.832 -37.268 59.735 1.00 87.25 808 ASP A C 1
ATOM 5620 O O . ASP A 1 808 ? 11.003 -36.965 59.520 1.00 87.25 808 ASP A O 1
ATOM 5624 N N . PRO A 1 809 ? 9.166 -37.237 60.923 1.00 89.62 809 PRO A N 1
ATOM 5625 C CA . PRO A 1 809 ? 9.380 -36.386 62.125 1.00 89.62 809 PRO A CA 1
ATOM 5626 C C . PRO A 1 809 ? 10.818 -36.322 62.697 1.00 89.62 809 PRO A C 1
ATOM 5628 O O . PRO A 1 809 ? 11.029 -36.664 63.866 1.00 89.62 809 PRO A O 1
ATOM 5631 N N . LEU A 1 810 ? 11.810 -36.078 61.816 1.00 79.56 810 LEU A N 1
ATOM 5632 C CA . LEU A 1 810 ? 13.212 -36.563 61.806 1.00 79.56 810 LEU A CA 1
ATOM 5633 C C . LEU A 1 810 ? 14.188 -36.016 60.692 1.00 79.56 810 LEU A C 1
ATOM 5635 O O . LEU A 1 810 ? 15.378 -36.369 60.789 1.00 79.56 810 LEU A O 1
ATOM 5639 N N . LYS A 1 811 ? 13.787 -35.363 59.564 1.00 90.00 811 LYS A N 1
ATOM 5640 C CA . LYS A 1 811 ? 14.757 -34.957 58.474 1.00 90.00 811 LYS A CA 1
ATOM 5641 C C . LYS A 1 811 ? 14.307 -33.879 57.453 1.00 90.00 811 LYS A C 1
ATOM 5643 O O . LYS A 1 811 ? 13.191 -33.963 56.951 1.00 90.00 811 LYS A O 1
ATOM 5648 N N . ALA A 1 812 ? 15.337 -33.209 56.895 1.00 87.00 812 ALA A N 1
ATOM 5649 C CA . ALA A 1 812 ? 15.328 -31.978 56.087 1.00 87.00 812 ALA A CA 1
ATOM 5650 C C . ALA A 1 812 ? 15.869 -32.024 54.616 1.00 87.00 812 ALA A C 1
ATOM 5652 O O . ALA A 1 812 ? 16.333 -30.983 54.142 1.00 87.00 812 ALA A O 1
ATOM 5653 N N . ASP A 1 813 ? 16.016 -33.179 53.941 1.00 89.44 813 ASP A N 1
ATOM 5654 C CA . ASP A 1 813 ? 16.827 -33.273 52.696 1.00 89.44 813 ASP A CA 1
ATOM 5655 C C . ASP A 1 813 ? 16.239 -34.099 51.515 1.00 89.44 813 ASP A C 1
ATOM 5657 O O . ASP A 1 813 ? 16.384 -35.330 51.528 1.00 89.44 813 ASP A O 1
ATOM 5661 N N . THR A 1 814 ? 15.667 -33.444 50.468 1.00 90.06 814 THR A N 1
ATOM 5662 C CA . THR A 1 814 ? 14.926 -34.137 49.375 1.00 90.06 814 THR A CA 1
ATOM 5663 C C . THR A 1 814 ? 15.577 -34.296 47.966 1.00 90.06 814 THR A C 1
ATOM 5665 O O . THR A 1 814 ? 15.955 -35.442 47.687 1.00 90.06 814 THR A O 1
ATOM 5668 N N . ASP A 1 815 ? 15.703 -33.318 47.042 1.00 84.12 815 ASP A N 1
ATOM 5669 C CA . ASP A 1 815 ? 15.999 -33.609 45.599 1.00 84.12 815 ASP A CA 1
ATOM 5670 C C . ASP A 1 815 ? 17.386 -33.190 45.024 1.00 84.12 815 ASP A C 1
ATOM 5672 O O . ASP A 1 815 ? 18.033 -34.023 44.374 1.00 84.12 815 ASP A O 1
ATOM 5676 N N . ALA A 1 816 ? 17.896 -32.001 45.369 1.00 85.50 816 ALA A N 1
ATOM 5677 C CA . ALA A 1 816 ? 19.264 -31.496 45.176 1.00 85.50 816 ALA A CA 1
ATOM 5678 C C . ALA A 1 816 ? 19.709 -31.019 43.766 1.00 85.50 816 ALA A C 1
ATOM 5680 O O . ALA A 1 816 ? 20.769 -31.446 43.282 1.00 85.50 816 ALA A O 1
ATOM 5681 N N . ASP A 1 817 ? 18.999 -30.047 43.185 1.00 80.00 817 ASP A N 1
ATOM 5682 C CA . ASP A 1 817 ? 19.510 -29.142 42.131 1.00 80.00 817 ASP A CA 1
ATOM 5683 C C . ASP A 1 817 ? 20.672 -28.241 42.643 1.00 80.00 817 ASP A C 1
ATOM 5685 O O . ASP A 1 817 ? 21.685 -28.021 41.973 1.00 80.00 817 ASP A O 1
ATOM 5689 N N . GLY A 1 818 ? 20.571 -27.802 43.900 1.00 82.25 818 GLY A N 1
ATOM 5690 C CA . GLY A 1 818 ? 21.349 -26.725 44.508 1.00 82.25 818 GLY A CA 1
ATOM 5691 C C . GLY A 1 818 ? 20.690 -26.102 45.752 1.00 82.25 818 GLY A C 1
ATOM 5692 O O . GLY A 1 818 ? 21.396 -25.445 46.530 1.00 82.25 818 GLY A O 1
ATOM 5693 N N . LEU A 1 819 ? 19.391 -26.334 45.972 1.00 85.62 819 LEU A N 1
ATOM 5694 C CA . LEU A 1 819 ? 18.553 -25.729 47.008 1.00 85.62 819 LEU A CA 1
ATOM 5695 C C . LEU A 1 819 ? 18.116 -26.784 48.074 1.00 85.62 819 LEU A C 1
ATOM 5697 O O . LEU A 1 819 ? 18.923 -27.652 48.430 1.00 85.62 819 LEU A O 1
ATOM 5701 N N . SER A 1 820 ? 16.978 -26.615 48.764 1.00 88.81 820 SER A N 1
ATOM 5702 C CA . SER A 1 820 ? 16.524 -27.517 49.854 1.00 88.81 820 SER A CA 1
ATOM 5703 C C . SER A 1 820 ? 15.025 -27.391 50.126 1.00 88.81 820 SER A C 1
ATOM 5705 O O . SER A 1 820 ? 14.536 -26.272 49.998 1.00 88.81 820 SER A O 1
ATOM 5707 N N . ASP A 1 821 ? 14.366 -28.405 50.706 1.00 88.69 821 ASP A N 1
ATOM 5708 C CA . ASP A 1 821 ? 12.913 -28.451 50.983 1.00 88.69 821 ASP A CA 1
ATOM 5709 C C . ASP A 1 821 ? 12.329 -27.124 51.516 1.00 88.69 821 ASP A C 1
ATOM 5711 O O . ASP A 1 821 ? 11.317 -26.623 51.035 1.00 88.69 821 ASP A O 1
ATOM 5715 N N . GLY A 1 822 ? 12.991 -26.511 52.505 1.00 80.19 822 GLY A N 1
ATOM 5716 C CA . GLY A 1 822 ? 12.586 -25.232 53.102 1.00 80.19 822 GLY A CA 1
ATOM 5717 C C . GLY A 1 822 ? 12.998 -23.960 52.338 1.00 80.19 822 GLY A C 1
ATOM 5718 O O . GLY A 1 822 ? 12.779 -22.868 52.858 1.00 80.19 822 GLY A O 1
ATOM 5719 N N . ASN A 1 823 ? 13.603 -24.068 51.153 1.00 89.62 823 ASN A N 1
ATOM 5720 C CA . ASN A 1 823 ? 14.129 -22.984 50.309 1.00 89.62 823 ASN A CA 1
ATOM 5721 C C . ASN A 1 823 ? 13.595 -23.025 48.865 1.00 89.62 823 ASN A C 1
ATOM 5723 O O . ASN A 1 823 ? 13.276 -21.951 48.367 1.00 89.62 823 ASN A O 1
ATOM 5727 N N . GLU A 1 824 ? 13.451 -24.178 48.195 1.00 88.19 824 GLU A N 1
ATOM 5728 C CA . GLU A 1 824 ? 12.765 -24.223 46.881 1.00 88.19 824 GLU A CA 1
ATOM 5729 C C . GLU A 1 824 ? 11.319 -23.742 47.050 1.00 88.19 824 GLU A C 1
ATOM 5731 O O . GLU A 1 824 ? 10.926 -22.707 46.506 1.00 88.19 824 GLU A O 1
ATOM 5736 N N . VAL A 1 825 ? 10.598 -24.393 47.975 1.00 83.44 825 VAL A N 1
ATOM 5737 C CA . VAL A 1 825 ? 9.212 -24.083 48.374 1.00 83.44 825 VAL A CA 1
ATOM 5738 C C . VAL A 1 825 ? 9.026 -22.625 48.818 1.00 83.44 825 VAL A C 1
ATOM 5740 O O . VAL A 1 825 ? 7.921 -22.093 48.724 1.00 83.44 825 VAL A O 1
ATOM 5743 N N . ASN A 1 826 ? 10.080 -21.970 49.319 1.00 75.44 826 ASN A N 1
ATOM 5744 C CA . ASN A 1 826 ? 9.977 -20.677 50.003 1.00 75.44 826 ASN A CA 1
ATOM 5745 C C . ASN A 1 826 ? 10.744 -19.509 49.345 1.00 75.44 826 ASN A C 1
ATOM 5747 O O . ASN A 1 826 ? 10.634 -18.394 49.864 1.00 75.44 826 ASN A O 1
ATOM 5751 N N . LEU A 1 827 ? 11.534 -19.710 48.278 1.00 82.69 827 LEU A N 1
ATOM 5752 C CA . LEU A 1 827 ? 12.408 -18.649 47.740 1.00 82.69 827 LEU A CA 1
ATOM 5753 C C . LEU A 1 827 ? 12.512 -18.554 46.212 1.00 82.69 827 LEU A C 1
ATOM 5755 O O . LEU A 1 827 ? 12.352 -17.448 45.703 1.00 82.69 827 LEU A O 1
ATOM 5759 N N . HIS A 1 828 ? 12.831 -19.641 45.503 1.00 81.69 828 HIS A N 1
ATOM 5760 C CA . HIS A 1 828 ? 13.167 -19.563 44.069 1.00 81.69 828 HIS A CA 1
ATOM 5761 C C . HIS A 1 828 ? 11.995 -19.878 43.132 1.00 81.69 828 HIS A C 1
ATOM 5763 O O . HIS A 1 828 ? 12.016 -19.439 41.990 1.00 81.69 828 HIS A O 1
ATOM 5769 N N . GLY A 1 829 ? 10.955 -20.569 43.611 1.00 81.44 829 GLY A N 1
ATOM 5770 C CA . GLY A 1 829 ? 9.796 -20.933 42.785 1.00 81.44 829 GLY A CA 1
ATOM 5771 C C . GLY A 1 829 ? 10.017 -22.159 41.893 1.00 81.44 829 GLY A C 1
ATOM 5772 O O . GLY A 1 829 ? 9.065 -22.605 41.256 1.00 81.44 829 GLY A O 1
ATOM 5773 N N . THR A 1 830 ? 11.227 -22.720 41.909 1.00 90.19 830 THR A N 1
ATOM 5774 C CA . THR A 1 830 ? 11.554 -24.052 41.393 1.00 90.19 830 THR A CA 1
ATOM 5775 C C . THR A 1 830 ? 10.860 -25.135 42.236 1.00 90.19 830 THR A C 1
ATOM 5777 O O . THR A 1 830 ? 10.496 -24.908 43.397 1.00 90.19 830 THR A O 1
ATOM 5780 N N . ASP A 1 831 ? 10.615 -26.310 41.653 1.00 83.88 831 ASP A N 1
ATOM 5781 C CA . ASP A 1 831 ? 10.033 -27.453 42.372 1.00 83.88 831 ASP A CA 1
ATOM 5782 C C . ASP A 1 831 ? 11.125 -28.078 43.269 1.00 83.88 831 ASP A C 1
ATOM 5784 O O . ASP A 1 831 ? 12.195 -28.361 42.738 1.00 83.88 831 ASP A O 1
ATOM 5788 N N . PRO A 1 832 ? 10.905 -28.374 44.572 1.00 90.19 832 PRO A N 1
ATOM 5789 C CA . PRO A 1 832 ? 11.812 -29.191 45.411 1.00 90.19 832 PRO A CA 1
ATOM 5790 C C . PRO A 1 832 ? 11.969 -30.656 44.936 1.00 90.19 832 PRO A C 1
ATOM 5792 O O . PRO A 1 832 ? 12.156 -31.569 45.751 1.00 90.19 832 PRO A O 1
ATOM 5795 N N . LEU A 1 833 ? 11.764 -30.907 43.639 1.00 86.38 833 LEU A N 1
ATOM 5796 C CA . LEU A 1 833 ? 11.756 -32.186 42.939 1.00 86.38 833 LEU A CA 1
ATOM 5797 C C . LEU A 1 833 ? 12.204 -32.085 41.444 1.00 86.38 833 LEU A C 1
ATOM 5799 O O . LEU A 1 833 ? 12.204 -33.142 40.797 1.00 86.38 833 LEU A O 1
ATOM 5803 N N . ASP A 1 834 ? 12.553 -30.907 40.881 1.00 88.31 834 ASP A N 1
ATOM 5804 C CA . ASP A 1 834 ? 12.972 -30.699 39.462 1.00 88.31 834 ASP A CA 1
ATOM 5805 C C . ASP A 1 834 ? 14.022 -29.562 39.278 1.00 88.31 834 ASP A C 1
ATOM 5807 O O . ASP A 1 834 ? 14.212 -28.776 40.198 1.00 88.31 834 ASP A O 1
ATOM 5811 N N . ALA A 1 835 ? 14.755 -29.499 38.145 1.00 86.44 835 ALA A N 1
ATOM 5812 C CA . ALA A 1 835 ? 16.088 -28.841 38.110 1.00 86.44 835 ALA A CA 1
ATOM 5813 C C . ALA A 1 835 ? 16.539 -28.018 36.862 1.00 86.44 835 ALA A C 1
ATOM 5815 O O . ALA A 1 835 ? 17.702 -27.607 36.829 1.00 86.44 835 ALA A O 1
ATOM 5816 N N . ASP A 1 836 ? 15.715 -27.846 35.824 1.00 88.12 836 ASP A N 1
ATOM 5817 C CA . ASP A 1 836 ? 16.009 -27.066 34.595 1.00 88.12 836 ASP A CA 1
ATOM 5818 C C . ASP A 1 836 ? 14.660 -26.710 33.936 1.00 88.12 836 ASP A C 1
ATOM 5820 O O . ASP A 1 836 ? 13.916 -27.623 33.559 1.00 88.12 836 ASP A O 1
ATOM 5824 N N . THR A 1 837 ? 14.288 -25.425 33.926 1.00 84.88 837 THR A N 1
ATOM 5825 C CA . THR A 1 837 ? 12.885 -24.995 33.792 1.00 84.88 837 THR A CA 1
ATOM 5826 C C . THR A 1 837 ? 12.485 -24.463 32.408 1.00 84.88 837 THR A C 1
ATOM 5828 O O . THR A 1 837 ? 11.313 -24.629 32.049 1.00 84.88 837 THR A O 1
ATOM 5831 N N . ASP A 1 838 ? 13.380 -23.852 31.621 1.00 81.56 838 ASP A N 1
ATOM 5832 C CA . ASP A 1 838 ? 12.999 -23.120 30.391 1.00 81.56 838 ASP A CA 1
ATOM 5833 C C . ASP A 1 838 ? 13.406 -23.768 29.047 1.00 81.56 838 ASP A C 1
ATOM 5835 O O . ASP A 1 838 ? 12.877 -23.388 27.997 1.00 81.56 838 ASP A O 1
ATOM 5839 N N . ASP A 1 839 ? 14.241 -24.815 29.087 1.00 84.94 839 ASP A N 1
ATOM 5840 C CA . ASP A 1 839 ? 14.725 -25.592 27.933 1.00 84.94 839 ASP A CA 1
ATOM 5841 C C . ASP A 1 839 ? 15.584 -24.799 26.895 1.00 84.94 839 ASP A C 1
ATOM 5843 O O . ASP A 1 839 ? 15.797 -25.304 25.782 1.00 84.94 839 ASP A O 1
ATOM 5847 N N . GLU A 1 840 ? 16.128 -23.605 27.196 1.00 80.69 840 GLU A N 1
ATOM 5848 C CA . GLU A 1 840 ? 16.950 -22.837 26.230 1.00 80.69 840 GLU A CA 1
ATOM 5849 C C . GLU A 1 840 ? 18.381 -23.377 26.064 1.00 80.69 840 GLU A C 1
ATOM 5851 O O . GLU A 1 840 ? 18.900 -23.460 24.944 1.00 80.69 840 GLU A O 1
ATOM 5856 N N . GLY A 1 841 ? 18.975 -23.890 27.146 1.00 79.19 841 GLY A N 1
ATOM 5857 C CA . GLY A 1 841 ? 20.281 -24.559 27.113 1.00 79.19 841 GLY A CA 1
ATOM 5858 C C . GLY A 1 841 ? 21.098 -24.494 28.405 1.00 79.19 841 GLY A C 1
ATOM 5859 O O . GLY A 1 841 ? 22.148 -25.150 28.491 1.00 79.19 841 GLY A O 1
ATOM 5860 N N . LEU A 1 842 ? 20.631 -23.728 29.388 1.00 80.06 842 LEU A N 1
ATOM 5861 C CA . LEU A 1 842 ? 21.207 -23.564 30.721 1.00 80.06 842 LEU A CA 1
ATOM 5862 C C . LEU A 1 842 ? 20.258 -24.193 31.775 1.00 80.06 842 LEU A C 1
ATOM 5864 O O . LEU A 1 842 ? 19.417 -24.987 31.395 1.00 80.06 842 LEU A O 1
ATOM 5868 N N . SER A 1 843 ? 20.470 -24.010 33.084 1.00 86.56 843 SER A N 1
ATOM 5869 C CA . SER A 1 843 ? 19.591 -24.613 34.118 1.00 86.56 843 SER A CA 1
ATOM 5870 C C . SER A 1 843 ? 19.354 -23.651 35.272 1.00 86.56 843 SER A C 1
ATOM 5872 O O . SER A 1 843 ? 20.246 -22.845 35.545 1.00 86.56 843 SER A O 1
ATOM 5874 N N . ASP A 1 844 ? 18.261 -23.813 36.028 1.00 86.38 844 ASP A N 1
ATOM 5875 C CA . ASP A 1 844 ? 17.843 -22.928 37.131 1.00 86.38 844 ASP A CA 1
ATOM 5876 C C . ASP A 1 844 ? 19.005 -22.533 38.058 1.00 86.38 844 ASP A C 1
ATOM 5878 O O . ASP A 1 844 ? 19.178 -21.381 38.469 1.00 86.38 844 ASP A O 1
ATOM 5882 N N . GLY A 1 845 ? 19.846 -23.518 38.384 1.00 83.00 845 GLY A N 1
ATOM 5883 C CA . GLY A 1 845 ? 21.044 -23.333 39.187 1.00 83.00 845 GLY A CA 1
ATOM 5884 C C . GLY A 1 845 ? 22.176 -22.597 38.461 1.00 83.00 845 GLY A C 1
ATOM 5885 O O . GLY A 1 845 ? 22.881 -21.817 39.098 1.00 83.00 845 GLY A O 1
ATOM 5886 N N . ASP A 1 846 ? 22.391 -22.820 37.168 1.00 89.94 846 ASP A N 1
ATOM 5887 C CA . ASP A 1 846 ? 23.469 -22.200 36.388 1.00 89.94 846 ASP A CA 1
ATOM 5888 C C . ASP A 1 846 ? 23.110 -20.800 35.844 1.00 89.94 846 ASP A C 1
ATOM 5890 O O . ASP A 1 846 ? 23.987 -19.938 35.819 1.00 89.94 846 ASP A O 1
ATOM 5894 N N . GLU A 1 847 ? 21.860 -20.508 35.497 1.00 87.62 847 GLU A N 1
ATOM 5895 C CA . GLU A 1 847 ? 21.419 -19.198 34.977 1.00 87.62 847 GLU A CA 1
ATOM 5896 C C . GLU A 1 847 ? 21.468 -18.147 36.085 1.00 87.62 847 GLU A C 1
ATOM 5898 O O . GLU A 1 847 ? 22.255 -17.192 36.025 1.00 87.62 847 GLU A O 1
ATOM 5903 N N . VAL A 1 848 ? 20.767 -18.434 37.191 1.00 83.69 848 VAL A N 1
ATOM 5904 C CA . VAL A 1 848 ? 20.705 -17.601 38.404 1.00 83.69 848 VAL A CA 1
ATOM 5905 C C . VAL A 1 848 ? 22.086 -17.375 39.028 1.00 83.69 848 VAL A C 1
ATOM 5907 O O . VAL A 1 848 ? 22.335 -16.315 39.611 1.00 83.69 848 VAL A O 1
ATOM 5910 N N . ASN A 1 849 ? 22.997 -18.356 38.955 1.00 78.88 849 ASN A N 1
ATOM 5911 C CA . ASN A 1 849 ? 24.312 -18.253 39.601 1.00 78.88 849 ASN A CA 1
ATOM 5912 C C . ASN A 1 849 ? 25.487 -17.919 38.658 1.00 78.88 849 ASN A C 1
ATOM 5914 O O . ASN A 1 849 ? 26.557 -17.579 39.184 1.00 78.88 849 ASN A O 1
ATOM 5918 N N . THR A 1 850 ? 25.342 -18.001 37.327 1.00 81.94 850 THR A N 1
ATOM 5919 C CA . THR A 1 850 ? 26.480 -17.897 36.382 1.00 81.94 850 THR A CA 1
ATOM 5920 C C . THR A 1 850 ? 26.287 -16.904 35.239 1.00 81.94 850 THR A C 1
ATOM 5922 O O . THR A 1 850 ? 27.148 -16.032 35.101 1.00 81.94 850 THR A O 1
ATOM 5925 N N . HIS A 1 851 ? 25.241 -17.041 34.418 1.00 81.81 851 HIS A N 1
ATOM 5926 C CA . HIS A 1 851 ? 25.095 -16.246 33.187 1.00 81.81 851 HIS A CA 1
ATOM 5927 C C . HIS A 1 851 ? 24.368 -14.917 33.425 1.00 81.81 851 HIS A C 1
ATOM 5929 O O . HIS A 1 851 ? 24.771 -13.903 32.863 1.00 81.81 851 HIS A O 1
ATOM 5935 N N . GLY A 1 852 ? 23.405 -14.877 34.352 1.00 81.69 852 GLY A N 1
ATOM 5936 C CA . GLY A 1 852 ? 22.631 -13.664 34.638 1.00 81.69 852 GLY A CA 1
ATOM 5937 C C . GLY A 1 852 ? 21.478 -13.414 33.664 1.00 81.69 852 GLY A C 1
ATOM 5938 O O . GLY A 1 852 ? 20.796 -12.402 33.816 1.00 81.69 852 GLY A O 1
ATOM 5939 N N . THR A 1 853 ? 21.268 -14.349 32.738 1.00 87.75 853 THR A N 1
ATOM 5940 C CA . THR A 1 853 ? 20.016 -14.606 32.026 1.00 87.75 853 THR A CA 1
ATOM 5941 C C . THR A 1 853 ? 18.932 -15.036 33.029 1.00 87.75 853 THR A C 1
ATOM 5943 O O . THR A 1 853 ? 19.235 -15.405 34.174 1.00 87.75 853 THR A O 1
ATOM 5946 N N . ASP A 1 854 ? 17.662 -14.918 32.648 1.00 81.94 854 ASP A N 1
ATOM 5947 C CA . ASP A 1 854 ? 16.525 -15.355 33.470 1.00 81.94 854 ASP A CA 1
ATOM 5948 C C . ASP A 1 854 ? 16.305 -16.860 33.227 1.00 81.94 854 ASP A C 1
ATOM 5950 O O . ASP A 1 854 ? 16.196 -17.212 32.058 1.00 81.94 854 ASP A O 1
ATOM 5954 N N . PRO A 1 855 ? 16.205 -17.745 34.246 1.00 88.50 855 PRO A N 1
ATOM 5955 C CA . PRO A 1 855 ? 15.915 -19.188 34.082 1.00 88.50 855 PRO A CA 1
ATOM 5956 C C . PRO A 1 855 ? 14.501 -19.512 33.553 1.00 88.50 855 PRO A C 1
ATOM 5958 O O . PRO A 1 855 ? 13.876 -20.499 33.948 1.00 88.50 855 PRO A O 1
ATOM 5961 N N . LEU A 1 856 ? 13.940 -18.595 32.768 1.00 83.44 856 LEU A N 1
ATOM 5962 C CA . LEU A 1 856 ? 12.572 -18.521 32.273 1.00 83.44 856 LEU A CA 1
ATOM 5963 C C . LEU A 1 856 ? 12.492 -17.778 30.910 1.00 83.44 856 LEU A C 1
ATOM 5965 O O . LEU A 1 856 ? 11.371 -17.547 30.443 1.00 83.44 856 LEU A O 1
ATOM 5969 N N . ASN A 1 857 ? 13.613 -17.352 30.297 1.00 86.44 857 ASN A N 1
ATOM 5970 C CA . ASN A 1 857 ? 13.650 -16.612 29.023 1.00 86.44 857 ASN A CA 1
ATOM 5971 C C . ASN A 1 857 ? 14.880 -16.939 28.144 1.00 86.44 857 ASN A C 1
ATOM 5973 O O . ASN A 1 857 ? 16.007 -16.925 28.618 1.00 86.44 857 ASN A O 1
ATOM 5977 N N . SER A 1 858 ? 14.655 -17.095 26.829 1.00 84.69 858 SER A N 1
ATOM 5978 C CA . SER A 1 858 ? 15.588 -17.765 25.897 1.00 84.69 858 SER A CA 1
ATOM 5979 C C . SER A 1 858 ? 16.273 -16.906 24.814 1.00 84.69 858 SER A C 1
ATOM 5981 O O . SER A 1 858 ? 16.835 -17.473 23.872 1.00 84.69 858 SER A O 1
ATOM 5983 N N . ASP A 1 859 ? 16.052 -15.595 24.845 1.00 86.94 859 ASP A N 1
ATOM 5984 C CA . ASP A 1 859 ? 16.564 -14.552 23.932 1.00 86.94 859 ASP A CA 1
ATOM 5985 C C . ASP A 1 859 ? 16.320 -13.216 24.661 1.00 86.94 859 ASP A C 1
ATOM 5987 O O . ASP A 1 859 ? 15.167 -12.884 24.980 1.00 86.94 859 ASP A O 1
ATOM 5991 N N . THR A 1 860 ? 17.392 -12.547 25.082 1.00 84.38 860 THR A N 1
ATOM 5992 C CA . THR A 1 860 ? 17.359 -11.490 26.102 1.00 84.38 860 THR A CA 1
ATOM 5993 C C . THR A 1 860 ? 17.612 -10.087 25.542 1.00 84.38 860 THR A C 1
ATOM 5995 O O . THR A 1 860 ? 17.105 -9.129 26.141 1.00 84.38 860 THR A O 1
ATOM 5998 N N . ASP A 1 861 ? 18.318 -9.926 24.418 1.00 81.81 861 ASP A N 1
ATOM 5999 C CA . ASP A 1 861 ? 18.513 -8.616 23.768 1.00 81.81 861 ASP A CA 1
ATOM 6000 C C . ASP A 1 861 ? 17.678 -8.384 22.500 1.00 81.81 861 ASP A C 1
ATOM 6002 O O . ASP A 1 861 ? 17.411 -7.221 22.173 1.00 81.81 861 ASP A O 1
ATOM 6006 N N . ALA A 1 862 ? 17.156 -9.455 21.893 1.00 83.50 862 ALA A N 1
ATOM 6007 C CA . ALA A 1 862 ? 16.323 -9.441 20.700 1.00 83.50 862 ALA A CA 1
ATOM 6008 C C . ALA A 1 862 ? 16.991 -8.846 19.441 1.00 83.50 862 ALA A C 1
ATOM 6010 O O . ALA A 1 862 ? 16.301 -8.221 18.626 1.00 83.50 862 ALA A O 1
ATOM 6011 N N . ASP A 1 863 ? 18.295 -9.077 19.238 1.00 73.62 863 ASP A N 1
ATOM 6012 C CA . ASP A 1 863 ? 18.966 -8.865 17.939 1.00 73.62 863 ASP A CA 1
ATOM 6013 C C . ASP A 1 863 ? 18.451 -9.835 16.842 1.00 73.62 863 ASP A C 1
ATOM 6015 O O . ASP A 1 863 ? 18.468 -9.525 15.647 1.00 73.62 863 ASP A O 1
ATOM 6019 N N . GLY A 1 864 ? 17.921 -10.992 17.262 1.00 79.38 864 GLY A N 1
ATOM 6020 C CA . GLY A 1 864 ? 17.477 -12.104 16.415 1.00 79.38 864 GLY A CA 1
ATOM 6021 C C . GLY A 1 864 ? 18.160 -13.449 16.718 1.00 79.38 864 GLY A C 1
ATOM 6022 O O . GLY A 1 864 ? 17.884 -14.444 16.033 1.00 79.38 864 GLY A O 1
ATOM 6023 N N . ILE A 1 865 ? 19.038 -13.501 17.718 1.00 80.12 865 ILE A N 1
ATOM 6024 C CA . ILE A 1 865 ? 19.846 -14.640 18.144 1.00 80.12 865 ILE A CA 1
ATOM 6025 C C . ILE A 1 865 ? 19.557 -14.933 19.634 1.00 80.12 865 ILE A C 1
ATOM 6027 O O . ILE A 1 865 ? 19.151 -14.082 20.406 1.00 80.12 865 ILE A O 1
ATOM 6031 N N . LYS A 1 866 ? 19.674 -16.202 20.042 1.00 85.06 866 LYS A N 1
ATOM 6032 C CA . LYS A 1 866 ? 19.374 -16.653 21.413 1.00 85.06 866 LYS A CA 1
ATOM 6033 C C . LYS A 1 866 ? 20.574 -16.511 22.340 1.00 85.06 866 LYS A C 1
ATOM 6035 O O . LYS A 1 866 ? 21.658 -16.924 21.925 1.00 85.06 866 LYS A O 1
ATOM 6040 N N . ASP A 1 867 ? 20.338 -16.249 23.627 1.00 87.12 867 ASP A N 1
ATOM 6041 C CA . ASP A 1 867 ? 21.356 -16.263 24.690 1.00 87.12 867 ASP A CA 1
ATOM 6042 C C . ASP A 1 867 ? 22.279 -17.492 24.603 1.00 87.12 867 ASP A C 1
ATOM 6044 O O . ASP A 1 867 ? 23.514 -17.397 24.565 1.00 87.12 867 ASP A O 1
ATOM 6048 N N . GLY A 1 868 ? 21.676 -18.682 24.519 1.00 82.81 868 GLY A N 1
ATOM 6049 C CA . GLY A 1 868 ? 22.388 -19.938 24.351 1.00 82.81 868 GLY A CA 1
ATOM 6050 C C . GLY A 1 868 ? 23.178 -20.046 23.042 1.00 82.81 868 GLY A C 1
ATOM 6051 O O . GLY A 1 868 ? 24.240 -20.671 23.041 1.00 82.81 868 GLY A O 1
ATOM 6052 N N . ASP A 1 869 ? 22.733 -19.457 21.933 1.00 89.38 869 ASP A N 1
ATOM 6053 C CA . ASP A 1 869 ? 23.423 -19.518 20.636 1.00 89.38 869 ASP A CA 1
ATOM 6054 C C . ASP A 1 869 ? 24.503 -18.432 20.488 1.00 89.38 869 ASP A C 1
ATOM 6056 O O . ASP A 1 869 ? 25.577 -18.716 19.961 1.00 89.38 869 ASP A O 1
ATOM 6060 N N . GLU A 1 870 ? 24.327 -17.234 21.027 1.00 86.00 870 GLU A N 1
ATOM 6061 C CA . GLU A 1 870 ? 25.354 -16.185 21.036 1.00 86.00 870 GLU A CA 1
ATOM 6062 C C . GLU A 1 870 ? 26.562 -16.595 21.880 1.00 86.00 870 GLU A C 1
ATOM 6064 O O . GLU A 1 870 ? 27.699 -16.642 21.394 1.00 86.00 870 GLU A O 1
ATOM 6069 N N . VAL A 1 871 ? 26.305 -17.052 23.113 1.00 84.25 871 VAL A N 1
ATOM 6070 C CA . VAL A 1 871 ? 27.332 -17.536 24.048 1.00 84.25 871 VAL A CA 1
ATOM 6071 C C . VAL A 1 871 ? 28.078 -18.761 23.506 1.00 84.25 871 VAL A C 1
ATOM 6073 O O . VAL A 1 871 ? 29.269 -18.939 23.800 1.00 84.25 871 VAL A O 1
ATOM 6076 N N . ASN A 1 872 ? 27.410 -19.641 22.746 1.00 78.44 872 ASN A N 1
ATOM 6077 C CA . ASN A 1 872 ? 27.994 -20.914 22.302 1.00 78.44 872 ASN A CA 1
ATOM 6078 C C . ASN A 1 872 ? 28.408 -20.978 20.816 1.00 78.44 872 ASN A C 1
ATOM 6080 O O . ASN A 1 872 ? 29.177 -21.889 20.472 1.00 78.44 872 ASN A O 1
ATOM 6084 N N . ILE A 1 873 ? 27.946 -20.072 19.945 1.00 78.94 873 ILE A N 1
ATOM 6085 C CA . ILE A 1 873 ? 28.158 -20.112 18.483 1.00 78.94 873 ILE A CA 1
ATOM 6086 C C . ILE A 1 873 ? 28.901 -18.878 17.964 1.00 78.94 873 ILE A C 1
ATOM 6088 O O . ILE A 1 873 ? 30.011 -19.053 17.449 1.00 78.94 873 ILE A O 1
ATOM 6092 N N . TYR A 1 874 ? 28.314 -17.681 18.061 1.00 78.38 874 TYR A N 1
ATOM 6093 C CA . TYR A 1 874 ? 28.845 -16.474 17.406 1.00 78.38 874 TYR A CA 1
ATOM 6094 C C . TYR A 1 874 ? 29.919 -15.776 18.247 1.00 78.38 874 TYR A C 1
ATOM 6096 O O . TYR A 1 874 ? 30.978 -15.424 17.726 1.00 78.38 874 TYR A O 1
ATOM 6104 N N . GLY A 1 875 ? 29.730 -15.711 19.567 1.00 79.81 875 GLY A N 1
ATOM 6105 C CA . GLY A 1 875 ? 30.663 -15.060 20.487 1.00 79.81 875 GLY A CA 1
ATOM 6106 C C . GLY A 1 875 ? 30.461 -13.550 20.635 1.00 79.81 875 GLY A C 1
ATOM 6107 O O . GLY A 1 875 ? 31.368 -12.902 21.168 1.00 79.81 875 GLY A O 1
ATOM 6108 N N . THR A 1 876 ? 29.307 -13.047 20.188 1.00 86.38 876 THR A N 1
ATOM 6109 C CA . THR A 1 876 ? 28.661 -11.798 20.623 1.00 86.38 876 THR A CA 1
ATOM 6110 C C . THR A 1 876 ? 28.312 -11.866 22.125 1.00 86.38 876 THR A C 1
ATOM 6112 O O . THR A 1 876 ? 28.515 -12.903 22.778 1.00 86.38 876 THR A O 1
ATOM 6115 N N . ASP A 1 877 ? 27.894 -10.748 22.718 1.00 82.12 877 ASP A N 1
ATOM 6116 C CA . ASP A 1 877 ? 27.390 -10.689 24.102 1.00 82.12 877 ASP A CA 1
ATOM 6117 C C . ASP A 1 877 ? 25.856 -10.807 24.034 1.00 82.12 877 ASP A C 1
ATOM 6119 O O . ASP A 1 877 ? 25.296 -9.978 23.333 1.00 82.12 877 ASP A O 1
ATOM 6123 N N . PRO A 1 878 ? 25.185 -11.750 24.738 1.00 87.62 878 PRO A N 1
ATOM 6124 C CA . PRO A 1 878 ? 23.723 -11.978 24.675 1.00 87.62 878 PRO A CA 1
ATOM 6125 C C . PRO A 1 878 ? 22.865 -10.884 25.329 1.00 87.62 878 PRO A C 1
ATOM 6127 O O . PRO A 1 878 ? 21.947 -11.144 26.113 1.00 87.62 878 PRO A O 1
ATOM 6130 N N . LEU A 1 879 ? 23.313 -9.645 25.163 1.00 84.69 879 LEU A N 1
ATOM 6131 C CA . LEU A 1 879 ? 22.925 -8.423 25.846 1.00 84.69 879 LEU A CA 1
ATOM 6132 C C . LEU A 1 879 ? 23.228 -7.159 24.991 1.00 84.69 879 LEU A C 1
ATOM 6134 O O . LEU A 1 879 ? 23.051 -6.058 25.529 1.00 84.69 879 LEU A O 1
ATOM 6138 N N . ASP A 1 880 ? 23.741 -7.270 23.752 1.00 87.44 880 ASP A N 1
ATOM 6139 C CA . ASP A 1 880 ? 24.248 -6.151 22.926 1.00 87.44 880 ASP A CA 1
ATOM 6140 C C . ASP A 1 880 ? 24.167 -6.420 21.385 1.00 87.44 880 ASP A C 1
ATOM 6142 O O . ASP A 1 880 ? 24.994 -7.168 20.872 1.00 87.44 880 ASP A O 1
ATOM 6146 N N . PRO A 1 881 ? 23.249 -5.762 20.634 1.00 82.94 881 PRO A N 1
ATOM 6147 C CA . PRO A 1 881 ? 22.897 -6.053 19.223 1.00 82.94 881 PRO A CA 1
ATOM 6148 C C . PRO A 1 881 ? 23.668 -5.229 18.155 1.00 82.94 881 PRO A C 1
ATOM 6150 O O . PRO A 1 881 ? 23.123 -4.888 17.100 1.00 82.94 881 PRO A O 1
ATOM 6153 N N . ASP A 1 882 ? 24.870 -4.765 18.496 1.00 85.62 882 ASP A N 1
ATOM 6154 C CA . ASP A 1 882 ? 25.863 -4.125 17.610 1.00 85.62 882 ASP A CA 1
ATOM 6155 C C . ASP A 1 882 ? 27.196 -4.148 18.381 1.00 85.62 882 ASP A C 1
ATOM 6157 O O . ASP A 1 882 ? 27.558 -3.216 19.113 1.00 85.62 882 ASP A O 1
ATOM 6161 N N . THR A 1 883 ? 27.892 -5.284 18.315 1.00 86.50 883 THR A N 1
ATOM 6162 C CA . THR A 1 883 ? 29.073 -5.572 19.139 1.00 86.50 883 THR A CA 1
ATOM 6163 C C . THR A 1 883 ? 30.284 -4.698 18.781 1.00 86.50 883 THR A C 1
ATOM 6165 O O . THR A 1 883 ? 31.136 -4.444 19.648 1.00 86.50 883 THR A O 1
ATOM 6168 N N . ASP A 1 884 ? 30.408 -4.226 17.538 1.00 84.88 884 ASP A N 1
ATOM 6169 C CA . ASP A 1 884 ? 31.631 -3.581 17.033 1.00 84.88 884 ASP A CA 1
ATOM 6170 C C . ASP A 1 884 ? 31.511 -2.054 16.826 1.00 84.88 884 ASP A C 1
ATOM 6172 O O . ASP A 1 884 ? 32.502 -1.329 17.019 1.00 84.88 884 ASP A O 1
ATOM 6176 N N . ASN A 1 885 ? 30.274 -1.562 16.678 1.00 84.44 885 ASN A N 1
ATOM 6177 C CA . ASN A 1 885 ? 29.850 -0.162 16.636 1.00 84.44 885 ASN A CA 1
ATOM 6178 C C . ASN A 1 885 ? 30.326 0.602 15.389 1.00 84.44 885 ASN A C 1
ATOM 6180 O O . ASN A 1 885 ? 30.610 1.808 15.478 1.00 84.44 885 ASN A O 1
ATOM 6184 N N . ASP A 1 886 ? 30.420 -0.069 14.243 1.00 79.44 886 ASP A N 1
ATOM 6185 C CA . ASP A 1 886 ? 30.653 0.566 12.945 1.00 79.44 886 ASP A CA 1
ATOM 6186 C C . ASP A 1 886 ? 29.405 1.313 12.405 1.00 79.44 886 ASP A C 1
ATOM 6188 O O . ASP A 1 886 ? 29.537 2.335 11.720 1.00 79.44 886 ASP A O 1
ATOM 6192 N N . GLY A 1 887 ? 28.203 0.874 12.798 1.00 82.44 887 GLY A N 1
ATOM 6193 C CA . GLY A 1 887 ? 26.911 1.389 12.331 1.00 82.44 887 GLY A CA 1
ATOM 6194 C C . GLY A 1 887 ? 25.957 0.331 11.758 1.00 82.44 887 GLY A C 1
ATOM 6195 O O . GLY A 1 887 ? 24.824 0.681 11.414 1.00 82.44 887 GLY A O 1
ATOM 6196 N N . LEU A 1 888 ? 26.387 -0.925 11.664 1.00 82.38 888 LEU A N 1
ATOM 6197 C CA . LEU A 1 888 ? 25.637 -2.085 11.196 1.00 82.38 888 LEU A CA 1
ATOM 6198 C C . LEU A 1 888 ? 25.369 -3.039 12.380 1.00 82.38 888 LEU A C 1
ATOM 6200 O O . LEU A 1 888 ? 26.187 -3.179 13.276 1.00 82.38 888 LEU A O 1
ATOM 6204 N N . ILE A 1 889 ? 24.194 -3.673 12.408 1.00 81.44 889 ILE A N 1
ATOM 6205 C CA . ILE A 1 889 ? 23.858 -4.709 13.408 1.00 81.44 889 ILE A CA 1
ATOM 6206 C C . ILE A 1 889 ? 24.369 -6.075 12.931 1.00 81.44 889 ILE A C 1
ATOM 6208 O O . ILE A 1 889 ? 24.387 -6.313 11.717 1.00 81.44 889 ILE A O 1
ATOM 6212 N N . GLU A 1 890 ? 24.710 -7.008 13.829 1.00 85.75 890 GLU A N 1
ATOM 6213 C CA . GLU A 1 890 ? 25.454 -8.219 13.437 1.00 85.75 890 GLU A CA 1
ATOM 6214 C C . GLU A 1 890 ? 24.706 -9.070 12.405 1.00 85.75 890 GLU A C 1
ATOM 6216 O O . GLU A 1 890 ? 25.311 -9.646 11.498 1.00 85.75 890 GLU A O 1
ATOM 6221 N N . VAL A 1 891 ? 23.374 -9.128 12.488 1.00 81.12 891 VAL A N 1
ATOM 6222 C CA . VAL A 1 891 ? 22.539 -9.845 11.513 1.00 81.12 891 VAL A CA 1
ATOM 6223 C C . VAL A 1 891 ? 22.634 -9.257 10.093 1.00 81.12 891 VAL A C 1
ATOM 6225 O O . VAL A 1 891 ? 22.545 -10.007 9.118 1.00 81.12 891 VAL A O 1
ATOM 6228 N N . THR A 1 892 ? 22.881 -7.952 9.948 1.00 79.56 892 THR A N 1
ATOM 6229 C CA . THR A 1 892 ? 23.072 -7.275 8.651 1.00 79.56 892 THR A CA 1
ATOM 6230 C C . THR A 1 892 ? 24.455 -7.564 8.072 1.00 79.56 892 THR A C 1
ATOM 6232 O O . THR A 1 892 ? 24.585 -7.868 6.885 1.00 79.56 892 THR A O 1
ATOM 6235 N N . GLU A 1 893 ? 25.485 -7.541 8.910 1.00 82.19 893 GLU A N 1
ATOM 6236 C CA . GLU A 1 893 ? 26.865 -7.840 8.520 1.00 82.19 893 GLU A CA 1
ATOM 6237 C C . GLU A 1 893 ? 27.047 -9.307 8.117 1.00 82.19 893 GLU A C 1
ATOM 6239 O O . GLU A 1 893 ? 27.473 -9.615 7.000 1.00 82.19 893 GLU A O 1
ATOM 6244 N N . ILE A 1 894 ? 26.617 -10.226 8.992 1.00 80.56 894 ILE A N 1
ATOM 6245 C CA . ILE A 1 894 ? 26.642 -11.677 8.761 1.00 80.56 894 ILE A CA 1
ATOM 6246 C C . ILE A 1 894 ? 25.743 -12.057 7.574 1.00 80.56 894 ILE A C 1
ATOM 6248 O O . ILE A 1 894 ? 26.053 -13.005 6.842 1.00 80.56 894 ILE A O 1
ATOM 6252 N N . GLY A 1 895 ? 24.600 -11.380 7.427 1.00 74.44 895 GLY A N 1
ATOM 6253 C CA . GLY A 1 895 ? 23.532 -11.752 6.501 1.00 74.44 895 GLY A CA 1
ATOM 6254 C C . GLY A 1 895 ? 23.674 -11.196 5.085 1.00 74.44 895 GLY A C 1
ATOM 6255 O O . GLY A 1 895 ? 23.412 -11.933 4.133 1.00 74.44 895 GLY A O 1
ATOM 6256 N N . PHE A 1 896 ? 24.076 -9.929 4.941 1.00 72.75 896 PHE A N 1
ATOM 6257 C CA . PHE A 1 896 ? 23.933 -9.171 3.691 1.00 72.75 896 PHE A CA 1
ATOM 6258 C C . PHE A 1 896 ? 25.243 -8.591 3.155 1.00 72.75 896 PHE A C 1
ATOM 6260 O O . PHE A 1 896 ? 25.545 -8.793 1.980 1.00 72.75 896 PHE A O 1
ATOM 6267 N N . LEU A 1 897 ? 26.026 -7.897 3.987 1.00 74.25 897 LEU A N 1
ATOM 6268 C CA . LEU A 1 897 ? 27.224 -7.177 3.525 1.00 74.25 897 LEU A CA 1
ATOM 6269 C C . LEU A 1 897 ? 28.483 -8.062 3.498 1.00 74.25 897 LEU A C 1
ATOM 6271 O O . LEU A 1 897 ? 29.367 -7.866 2.667 1.00 74.25 897 LEU A O 1
ATOM 6275 N N . GLY A 1 898 ? 28.545 -9.098 4.340 1.00 78.62 898 GLY A N 1
ATOM 6276 C CA . GLY A 1 898 ? 29.662 -10.047 4.370 1.00 78.62 898 GLY A CA 1
ATOM 6277 C C . GLY A 1 898 ? 30.907 -9.541 5.107 1.00 78.62 898 GLY A C 1
ATOM 6278 O O . GLY A 1 898 ? 31.974 -10.153 4.970 1.00 78.62 898 GLY A O 1
ATOM 6279 N N . THR A 1 899 ? 30.755 -8.465 5.878 1.00 84.44 899 THR A N 1
ATOM 6280 C CA . THR A 1 899 ? 31.713 -7.935 6.856 1.00 84.44 899 THR A CA 1
ATOM 6281 C C . THR A 1 899 ? 31.780 -8.866 8.086 1.00 84.44 899 THR A C 1
ATOM 6283 O O . THR A 1 899 ? 30.999 -9.817 8.212 1.00 84.44 899 THR A O 1
ATOM 6286 N N . ASP A 1 900 ? 32.791 -8.706 8.945 1.00 81.50 900 ASP A N 1
ATOM 6287 C CA . ASP A 1 900 ? 32.922 -9.481 10.194 1.00 81.50 900 ASP A CA 1
ATOM 6288 C C . ASP A 1 900 ? 32.392 -8.585 11.322 1.00 81.50 900 ASP A C 1
ATOM 6290 O O . ASP A 1 900 ? 33.000 -7.533 11.501 1.00 81.50 900 ASP A O 1
ATOM 6294 N N . PRO A 1 901 ? 31.351 -8.977 12.092 1.00 85.06 901 PRO A N 1
ATOM 6295 C CA . PRO A 1 901 ? 30.669 -8.135 13.097 1.00 85.06 901 PRO A CA 1
ATOM 6296 C C . PRO A 1 901 ? 31.484 -7.852 14.373 1.00 85.06 901 PRO A C 1
ATOM 6298 O O . PRO A 1 901 ? 31.005 -7.883 15.509 1.00 85.06 901 PRO A O 1
ATOM 6301 N N . LEU A 1 902 ? 32.792 -7.712 14.186 1.00 84.44 902 LEU A N 1
ATOM 6302 C CA . LEU A 1 902 ? 33.862 -7.534 15.152 1.00 84.44 902 LEU A CA 1
ATOM 6303 C C . LEU A 1 902 ? 35.045 -6.731 14.542 1.00 84.44 902 LEU A C 1
ATOM 6305 O O . LEU A 1 902 ? 36.066 -6.583 15.235 1.00 84.44 902 LEU A O 1
ATOM 6309 N N . ASP A 1 903 ? 34.979 -6.295 13.273 1.00 89.25 903 ASP A N 1
ATOM 6310 C CA . ASP A 1 903 ? 36.039 -5.584 12.533 1.00 89.25 903 ASP A CA 1
ATOM 6311 C C . ASP A 1 903 ? 35.468 -4.448 11.632 1.00 89.25 903 ASP A C 1
ATOM 6313 O O . ASP A 1 903 ? 35.147 -4.697 10.474 1.00 89.25 903 ASP A O 1
ATOM 6317 N N . PRO A 1 904 ? 35.432 -3.185 12.109 1.00 85.25 904 PRO A N 1
ATOM 6318 C CA . PRO A 1 904 ? 34.570 -2.113 11.571 1.00 85.25 904 PRO A CA 1
ATOM 6319 C C . PRO A 1 904 ? 35.102 -1.364 10.326 1.00 85.25 904 PRO A C 1
ATOM 6321 O O . PRO A 1 904 ? 34.610 -0.287 10.001 1.00 85.25 904 PRO A O 1
ATOM 6324 N N . ASP A 1 905 ? 36.203 -1.821 9.729 1.00 87.06 905 ASP A N 1
ATOM 6325 C CA . ASP A 1 905 ? 36.935 -1.184 8.611 1.00 87.06 905 ASP A CA 1
ATOM 6326 C C . ASP A 1 905 ? 37.649 -2.320 7.854 1.00 87.06 905 ASP A C 1
ATOM 6328 O O . ASP A 1 905 ? 38.788 -2.702 8.175 1.00 87.06 905 ASP A O 1
ATOM 6332 N N . ALA A 1 906 ? 36.917 -2.965 6.944 1.00 86.75 906 ALA A N 1
ATOM 6333 C CA . ALA A 1 906 ? 37.266 -4.256 6.363 1.00 86.75 906 ALA A CA 1
ATOM 6334 C C . ALA A 1 906 ? 38.368 -4.162 5.299 1.00 86.75 906 ALA A C 1
ATOM 6336 O O . ALA A 1 906 ? 39.279 -5.006 5.274 1.00 86.75 906 ALA A O 1
ATOM 6337 N N . ASP A 1 907 ? 38.363 -3.136 4.447 1.00 84.12 907 ASP A N 1
ATOM 6338 C CA . ASP A 1 907 ? 39.377 -2.962 3.401 1.00 84.12 907 ASP A CA 1
ATOM 6339 C C . ASP A 1 907 ? 40.646 -2.203 3.870 1.00 84.12 907 ASP A C 1
ATOM 6341 O O . ASP A 1 907 ? 41.740 -2.410 3.317 1.00 84.12 907 ASP A O 1
ATOM 6345 N N . ASN A 1 908 ? 40.553 -1.461 4.987 1.00 85.38 908 ASN A N 1
ATOM 6346 C CA . ASN A 1 908 ? 41.608 -0.648 5.610 1.00 85.38 908 ASN A CA 1
ATOM 6347 C C . ASN A 1 908 ? 42.044 0.586 4.789 1.00 85.38 908 ASN A C 1
ATOM 6349 O O . ASN A 1 908 ? 43.203 1.031 4.892 1.00 85.38 908 ASN A O 1
ATOM 6353 N N . ASP A 1 909 ? 41.128 1.134 4.000 1.00 79.44 909 ASP A N 1
ATOM 6354 C CA . ASP A 1 909 ? 41.166 2.421 3.308 1.00 79.44 909 ASP A CA 1
ATOM 6355 C C . ASP A 1 909 ? 41.253 3.617 4.285 1.00 79.44 909 ASP A C 1
ATOM 6357 O O . ASP A 1 909 ? 42.107 4.509 4.142 1.00 79.44 909 ASP A O 1
ATOM 6361 N N . GLY A 1 910 ? 40.434 3.588 5.342 1.00 81.62 910 GLY A N 1
ATOM 6362 C CA . GLY A 1 910 ? 40.317 4.641 6.351 1.00 81.62 910 GLY A CA 1
ATOM 6363 C C . GLY A 1 910 ? 38.941 5.307 6.459 1.00 81.62 910 GLY A C 1
ATOM 6364 O O . GLY A 1 910 ? 38.803 6.228 7.280 1.00 81.62 910 GLY A O 1
ATOM 6365 N N . LEU A 1 911 ? 37.960 4.872 5.672 1.00 81.94 911 LEU A N 1
ATOM 6366 C CA . LEU A 1 911 ? 36.544 4.876 6.039 1.00 81.94 911 LEU A CA 1
ATOM 6367 C C . LEU A 1 911 ? 36.220 3.619 6.880 1.00 81.94 911 LEU A C 1
ATOM 6369 O O . LEU A 1 911 ? 37.131 2.934 7.339 1.00 81.94 911 LEU A O 1
ATOM 6373 N N . ASN A 1 912 ? 34.958 3.430 7.245 1.00 85.19 912 ASN A N 1
ATOM 6374 C CA . ASN A 1 912 ? 34.483 2.310 8.061 1.00 85.19 912 ASN A CA 1
ATOM 6375 C C . ASN A 1 912 ? 33.235 1.755 7.366 1.00 85.19 912 ASN A C 1
ATOM 6377 O O . ASN A 1 912 ? 32.522 2.555 6.757 1.00 85.19 912 ASN A O 1
ATOM 6381 N N . ASP A 1 913 ? 32.966 0.453 7.439 1.00 87.31 913 ASP A N 1
ATOM 6382 C CA . ASP A 1 913 ? 32.068 -0.213 6.480 1.00 87.31 913 ASP A CA 1
ATOM 6383 C C . ASP A 1 913 ? 30.669 0.441 6.450 1.00 87.31 913 ASP A C 1
ATOM 6385 O O . ASP A 1 913 ? 30.105 0.737 5.392 1.00 87.31 913 ASP A O 1
ATOM 6389 N N . GLY A 1 914 ? 30.163 0.814 7.624 1.00 80.69 914 GLY A N 1
ATOM 6390 C CA . GLY A 1 914 ? 28.953 1.591 7.836 1.00 80.69 914 GLY A CA 1
ATOM 6391 C C . GLY A 1 914 ? 28.985 3.010 7.250 1.00 80.69 914 GLY A C 1
ATOM 6392 O O . GLY A 1 914 ? 27.973 3.430 6.690 1.00 80.69 914 GLY A O 1
ATOM 6393 N N . ASP A 1 915 ? 30.086 3.769 7.320 1.00 86.12 915 ASP A N 1
ATOM 6394 C CA . ASP A 1 915 ? 30.197 5.076 6.639 1.00 86.12 915 ASP A CA 1
ATOM 6395 C C . ASP A 1 915 ? 30.332 4.905 5.111 1.00 86.12 915 ASP A C 1
ATOM 6397 O O . ASP A 1 915 ? 29.818 5.735 4.356 1.00 86.12 915 ASP A O 1
ATOM 6401 N N . GLU A 1 916 ? 30.971 3.841 4.628 1.00 84.19 916 GLU A N 1
ATOM 6402 C CA . GLU A 1 916 ? 31.092 3.558 3.192 1.00 84.19 916 GLU A CA 1
ATOM 6403 C C . GLU A 1 916 ? 29.737 3.243 2.573 1.00 84.19 916 GLU A C 1
ATOM 6405 O O . GLU A 1 916 ? 29.270 3.988 1.705 1.00 84.19 916 GLU A O 1
ATOM 6410 N N . VAL A 1 917 ? 29.040 2.244 3.118 1.00 86.62 917 VAL A N 1
ATOM 6411 C CA . VAL A 1 917 ? 27.707 1.828 2.666 1.00 86.62 917 VAL A CA 1
ATOM 6412 C C . VAL A 1 917 ? 26.673 2.938 2.869 1.00 86.62 917 VAL A C 1
ATOM 6414 O O . VAL A 1 917 ? 25.948 3.286 1.936 1.00 86.62 917 VAL A O 1
ATOM 6417 N N . ASN A 1 918 ? 26.583 3.529 4.068 1.00 78.25 918 ASN A N 1
ATOM 6418 C CA . ASN A 1 918 ? 25.479 4.444 4.393 1.00 78.25 918 ASN A CA 1
ATOM 6419 C C . ASN A 1 918 ? 25.732 5.911 4.002 1.00 78.25 918 ASN A C 1
ATOM 6421 O O . ASN A 1 918 ? 24.769 6.681 3.913 1.00 78.25 918 ASN A O 1
ATOM 6425 N N . THR A 1 919 ? 26.989 6.336 3.804 1.00 78.38 919 THR A N 1
ATOM 6426 C CA . THR A 1 919 ? 27.328 7.757 3.578 1.00 78.38 919 THR A CA 1
ATOM 6427 C C . THR A 1 919 ? 28.023 8.030 2.244 1.00 78.38 919 THR A C 1
ATOM 6429 O O . THR A 1 919 ? 27.747 9.078 1.647 1.00 78.38 919 THR A O 1
ATOM 6432 N N . HIS A 1 920 ? 28.912 7.150 1.775 1.00 77.38 920 HIS A N 1
ATOM 6433 C CA . HIS A 1 920 ? 29.767 7.426 0.613 1.00 77.38 920 HIS A CA 1
ATOM 6434 C C . HIS A 1 920 ? 29.376 6.679 -0.669 1.00 77.38 920 HIS A C 1
ATOM 6436 O O . HIS A 1 920 ? 29.582 7.230 -1.751 1.00 77.38 920 HIS A O 1
ATOM 6442 N N . GLY A 1 921 ? 28.736 5.513 -0.564 1.00 79.94 921 GLY A N 1
ATOM 6443 C CA . GLY A 1 921 ? 28.379 4.672 -1.709 1.00 79.94 921 GLY A CA 1
ATOM 6444 C C . GLY A 1 921 ? 29.583 3.975 -2.351 1.00 79.94 921 GLY A C 1
ATOM 6445 O O . GLY A 1 921 ? 29.526 3.656 -3.537 1.00 79.94 921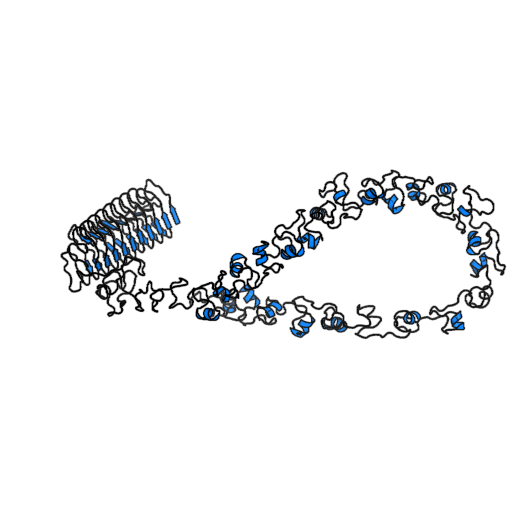 GLY A O 1
ATOM 6446 N N . THR A 1 922 ? 30.664 3.800 -1.588 1.00 86.44 922 THR A N 1
ATOM 6447 C CA . THR A 1 922 ? 31.849 3.007 -1.945 1.00 86.44 922 THR A CA 1
ATOM 6448 C C . THR A 1 922 ? 31.665 1.564 -1.468 1.00 86.44 922 THR A C 1
ATOM 6450 O O . THR A 1 922 ? 30.805 1.296 -0.624 1.00 86.44 922 THR A O 1
ATOM 6453 N N . ASP A 1 923 ? 32.400 0.617 -2.056 1.00 82.00 923 ASP A N 1
ATOM 6454 C CA . ASP A 1 923 ? 32.358 -0.785 -1.621 1.00 82.00 923 ASP A CA 1
ATOM 6455 C C . ASP A 1 923 ? 33.269 -0.941 -0.389 1.00 82.00 923 ASP A C 1
ATOM 6457 O O . ASP A 1 923 ? 34.479 -0.791 -0.553 1.00 82.00 923 ASP A O 1
ATOM 6461 N N . PRO A 1 924 ? 32.751 -1.296 0.809 1.00 85.94 924 PRO A N 1
ATOM 6462 C CA . PRO A 1 924 ? 33.557 -1.451 2.031 1.00 85.94 924 PRO A CA 1
ATOM 6463 C C . PRO A 1 924 ? 34.619 -2.568 1.952 1.00 85.94 924 PRO A C 1
ATOM 6465 O O . PRO A 1 924 ? 35.337 -2.850 2.914 1.00 85.94 924 PRO A O 1
ATOM 6468 N N . LEU A 1 925 ? 34.703 -3.269 0.817 1.00 86.19 925 LEU A N 1
ATOM 6469 C CA . LEU A 1 925 ? 35.691 -4.297 0.525 1.00 86.19 925 LEU A CA 1
ATOM 6470 C C . LEU A 1 925 ? 36.718 -3.896 -0.564 1.00 86.19 925 LEU A C 1
ATOM 6472 O O . LEU A 1 925 ? 37.609 -4.719 -0.832 1.00 86.19 925 LEU A O 1
ATOM 6476 N N . ASP A 1 926 ? 36.654 -2.698 -1.179 1.00 86.56 926 ASP A N 1
ATOM 6477 C CA . ASP A 1 926 ? 37.591 -2.260 -2.242 1.00 86.56 926 ASP A CA 1
ATOM 6478 C C . ASP A 1 926 ? 38.071 -0.786 -2.178 1.00 86.56 926 ASP A C 1
ATOM 6480 O O . ASP A 1 926 ? 37.518 0.122 -2.791 1.00 86.56 926 ASP A O 1
ATOM 6484 N N . ALA A 1 927 ? 39.240 -0.613 -1.556 1.00 85.94 927 ALA A N 1
ATOM 6485 C CA . ALA A 1 927 ? 39.888 0.646 -1.169 1.00 85.94 927 ALA A CA 1
ATOM 6486 C C . ALA A 1 927 ? 40.365 1.618 -2.282 1.00 85.94 927 ALA A C 1
ATOM 6488 O O . ALA A 1 927 ? 41.390 2.275 -2.088 1.00 85.94 927 ALA A O 1
ATOM 6489 N N . ASP A 1 928 ? 39.770 1.658 -3.476 1.00 84.25 928 ASP A N 1
ATOM 6490 C CA . ASP A 1 928 ? 40.101 2.561 -4.612 1.00 84.25 928 ASP A CA 1
ATOM 6491 C C . ASP A 1 928 ? 38.989 2.383 -5.673 1.00 84.25 928 ASP A C 1
ATOM 6493 O O . ASP A 1 928 ? 39.245 1.839 -6.755 1.00 84.25 928 ASP A O 1
ATOM 6497 N N . THR A 1 929 ? 37.738 2.736 -5.334 1.00 82.81 929 THR A N 1
ATOM 6498 C CA . THR A 1 929 ? 36.525 2.344 -6.086 1.00 82.81 929 THR A CA 1
ATOM 6499 C C . THR A 1 929 ? 36.556 2.831 -7.541 1.00 82.81 929 THR A C 1
ATOM 6501 O O . THR A 1 929 ? 36.125 2.113 -8.449 1.00 82.81 929 THR A O 1
ATOM 6504 N N . ASP A 1 930 ? 37.091 4.027 -7.814 1.00 77.31 930 ASP A N 1
ATOM 6505 C CA . ASP A 1 930 ? 37.169 4.574 -9.180 1.00 77.31 930 ASP A CA 1
ATOM 6506 C C . ASP A 1 930 ? 38.453 4.199 -9.962 1.00 77.31 930 ASP A C 1
ATOM 6508 O O . ASP A 1 930 ? 38.525 4.373 -11.189 1.00 77.31 930 ASP A O 1
ATOM 6512 N N . ALA A 1 931 ? 39.444 3.620 -9.275 1.00 79.94 931 ALA A N 1
ATOM 6513 C CA . ALA A 1 931 ? 40.737 3.176 -9.794 1.00 79.94 931 ALA A CA 1
ATOM 6514 C C . ALA A 1 931 ? 41.643 4.270 -10.423 1.00 79.94 931 ALA A C 1
ATOM 6516 O O . ALA A 1 931 ? 42.540 3.953 -11.227 1.00 79.94 931 ALA A O 1
ATOM 6517 N N . ASP A 1 932 ? 41.464 5.545 -10.057 1.00 72.69 932 ASP A N 1
ATOM 6518 C CA . ASP A 1 932 ? 42.369 6.683 -10.315 1.00 72.69 932 ASP A CA 1
ATOM 6519 C C . ASP A 1 932 ? 43.775 6.436 -9.721 1.00 72.69 932 ASP A C 1
ATOM 6521 O O . ASP A 1 932 ? 44.806 6.732 -10.357 1.00 72.69 932 ASP A O 1
ATOM 6525 N N . GLY A 1 933 ? 43.829 5.788 -8.550 1.00 77.31 933 GLY A N 1
ATOM 6526 C CA . GLY A 1 933 ? 45.050 5.493 -7.800 1.00 77.31 933 GLY A CA 1
ATOM 6527 C C . GLY A 1 933 ? 45.203 6.261 -6.481 1.00 77.31 933 GLY A C 1
ATOM 6528 O O . GLY A 1 933 ? 46.334 6.345 -5.964 1.00 77.31 933 GLY A O 1
ATOM 6529 N N . LEU A 1 934 ? 44.113 6.827 -5.963 1.00 76.25 934 LEU A N 1
ATOM 6530 C CA . LEU A 1 934 ? 43.930 7.304 -4.591 1.00 76.25 934 LEU A CA 1
ATOM 6531 C C . LEU A 1 934 ? 42.839 6.445 -3.941 1.00 76.25 934 LEU A C 1
ATOM 6533 O O . LEU A 1 934 ? 41.891 6.087 -4.614 1.00 76.25 934 LEU A O 1
ATOM 6537 N N . SER A 1 935 ? 42.972 6.120 -2.653 1.00 84.25 935 SER A N 1
ATOM 6538 C CA . SER A 1 935 ? 41.914 5.372 -1.964 1.00 84.25 935 SER A CA 1
ATOM 6539 C C . SER A 1 935 ? 40.742 6.287 -1.625 1.00 84.25 935 SER A C 1
ATOM 6541 O O . SER A 1 935 ? 40.954 7.488 -1.416 1.00 84.25 935 SER A O 1
ATOM 6543 N N . ASP A 1 936 ? 39.541 5.735 -1.527 1.00 83.81 936 ASP A N 1
ATOM 6544 C CA . ASP A 1 936 ? 38.296 6.478 -1.327 1.00 83.81 936 ASP A CA 1
ATOM 6545 C C . ASP A 1 936 ? 38.332 7.328 -0.047 1.00 83.81 936 ASP A C 1
ATOM 6547 O O . ASP A 1 936 ? 37.997 8.517 -0.031 1.00 83.81 936 ASP A O 1
ATOM 6551 N N . GLY A 1 937 ? 38.886 6.781 1.026 1.00 80.56 937 GLY A N 1
ATOM 6552 C CA . GLY A 1 937 ? 39.180 7.471 2.267 1.00 80.56 937 GLY A CA 1
ATOM 6553 C C . GLY A 1 937 ? 40.290 8.505 2.159 1.00 80.56 937 GLY A C 1
ATOM 6554 O O . GLY A 1 937 ? 40.212 9.508 2.870 1.00 80.56 937 GLY A O 1
ATOM 6555 N N . ASP A 1 938 ? 41.301 8.373 1.292 1.00 84.81 938 ASP A N 1
ATOM 6556 C CA . ASP A 1 938 ? 42.263 9.464 1.045 1.00 84.81 938 ASP A CA 1
ATOM 6557 C C . ASP A 1 938 ? 41.623 10.569 0.167 1.00 84.81 938 ASP A C 1
ATOM 6559 O O . ASP A 1 938 ? 41.842 11.761 0.425 1.00 84.81 938 ASP A O 1
ATOM 6563 N N . GLU A 1 939 ? 40.775 10.217 -0.801 1.00 80.31 939 GLU A N 1
ATOM 6564 C CA . GLU A 1 939 ? 39.951 11.135 -1.604 1.00 80.31 939 GLU A CA 1
ATOM 6565 C C . GLU A 1 939 ? 39.028 11.973 -0.707 1.00 80.31 939 GLU A C 1
ATOM 6567 O O . GLU A 1 939 ? 39.153 13.204 -0.658 1.00 80.31 939 GLU A O 1
ATOM 6572 N N . VAL A 1 940 ? 38.192 11.323 0.105 1.00 83.25 940 VAL A N 1
ATOM 6573 C CA . VAL A 1 940 ? 37.257 11.952 1.050 1.00 83.25 940 VAL A CA 1
ATOM 6574 C C . VAL A 1 940 ? 37.997 12.709 2.160 1.00 83.25 940 VAL A C 1
ATOM 6576 O O . VAL A 1 940 ? 37.762 13.908 2.369 1.00 83.25 940 VAL A O 1
ATOM 6579 N N . ASN A 1 941 ? 38.908 12.054 2.893 1.00 77.12 941 ASN A N 1
ATOM 6580 C CA . ASN A 1 941 ? 39.472 12.622 4.125 1.00 77.12 941 ASN A CA 1
ATOM 6581 C C . ASN A 1 941 ? 40.673 13.550 3.893 1.00 77.12 941 ASN A C 1
ATOM 6583 O O . ASN A 1 941 ? 40.877 14.501 4.666 1.00 77.12 941 ASN A O 1
ATOM 6587 N N . THR A 1 942 ? 41.493 13.296 2.867 1.00 75.06 942 THR A N 1
ATOM 6588 C CA . THR A 1 942 ? 42.734 14.050 2.615 1.00 75.06 942 THR A CA 1
ATOM 6589 C C . THR A 1 942 ? 42.576 15.076 1.491 1.00 75.06 942 THR A C 1
ATOM 6591 O O . THR A 1 942 ? 43.059 16.211 1.642 1.00 75.06 942 THR A O 1
ATOM 6594 N N . HIS A 1 943 ? 41.924 14.717 0.385 1.00 69.25 943 HIS A N 1
ATOM 6595 C CA . HIS A 1 943 ? 41.840 15.548 -0.821 1.00 69.25 943 HIS A CA 1
ATOM 6596 C C . HIS A 1 943 ? 40.557 16.400 -0.886 1.00 69.25 943 HIS A C 1
ATOM 6598 O O . HIS A 1 943 ? 40.621 17.564 -1.305 1.00 69.25 943 HIS A O 1
ATOM 6604 N N . GLY A 1 944 ? 39.440 15.900 -0.354 1.00 75.44 944 GLY A N 1
ATOM 6605 C CA . GLY A 1 944 ? 38.112 16.505 -0.470 1.00 75.44 944 GLY A CA 1
ATOM 6606 C C . GLY A 1 944 ? 37.546 16.417 -1.890 1.00 75.44 944 GLY A C 1
ATOM 6607 O O . GLY A 1 944 ? 36.854 17.347 -2.319 1.00 75.44 944 GLY A O 1
ATOM 6608 N N . THR A 1 945 ? 37.928 15.366 -2.611 1.00 77.69 945 THR A N 1
ATOM 6609 C CA . THR A 1 945 ? 37.413 14.948 -3.919 1.00 77.69 945 THR A CA 1
ATOM 6610 C C . THR A 1 945 ? 36.252 13.964 -3.739 1.00 77.69 945 THR A C 1
ATOM 6612 O O . THR A 1 945 ? 35.808 13.725 -2.615 1.00 77.69 945 THR A O 1
ATOM 6615 N N . ASP A 1 946 ? 35.669 13.534 -4.851 1.00 76.50 946 ASP A N 1
ATOM 6616 C CA . ASP A 1 946 ? 34.525 12.626 -4.905 1.00 76.50 946 ASP A CA 1
ATOM 6617 C C . ASP A 1 946 ? 35.088 11.242 -5.272 1.00 76.50 946 ASP A C 1
ATOM 6619 O O . ASP A 1 946 ? 35.592 11.145 -6.390 1.00 76.50 946 ASP A O 1
ATOM 6623 N N . PRO A 1 947 ? 35.063 10.234 -4.371 1.00 80.31 947 PRO A N 1
ATOM 6624 C CA . PRO A 1 947 ? 35.804 8.964 -4.509 1.00 80.31 947 PRO A CA 1
ATOM 6625 C C . PRO A 1 947 ? 35.331 8.066 -5.666 1.00 80.31 947 PRO A C 1
ATOM 6627 O O . PRO A 1 947 ? 35.803 6.953 -5.843 1.00 80.31 947 PRO A O 1
ATOM 6630 N N . LEU A 1 948 ? 34.368 8.540 -6.456 1.00 78.25 948 LEU A N 1
ATOM 6631 C CA . LEU A 1 948 ? 33.778 7.840 -7.590 1.00 78.25 948 LEU A CA 1
ATOM 6632 C C . LEU A 1 948 ? 34.157 8.500 -8.943 1.00 78.25 948 LEU A C 1
ATOM 6634 O O . LEU A 1 948 ? 33.442 8.289 -9.930 1.00 78.25 948 LEU A O 1
ATOM 6638 N N . ASN A 1 949 ? 35.166 9.400 -9.019 1.00 75.50 949 ASN A N 1
ATOM 6639 C CA . ASN A 1 949 ? 35.348 10.273 -10.203 1.00 75.50 949 ASN A CA 1
ATOM 6640 C C . ASN A 1 949 ? 36.760 10.875 -10.509 1.00 75.50 949 ASN A C 1
ATOM 6642 O O . ASN A 1 949 ? 37.086 12.007 -10.124 1.00 75.50 949 ASN A O 1
ATOM 6646 N N . ALA A 1 950 ? 37.516 10.195 -11.378 1.00 71.94 950 ALA A N 1
ATOM 6647 C CA . ALA A 1 950 ? 38.925 10.448 -11.714 1.00 71.94 950 ALA A CA 1
ATOM 6648 C C . ALA A 1 950 ? 39.300 11.857 -12.260 1.00 71.94 950 ALA A C 1
ATOM 6650 O O . ALA A 1 950 ? 38.780 12.320 -13.281 1.00 71.94 950 ALA A O 1
ATOM 6651 N N . ASP A 1 951 ? 40.302 12.487 -11.621 1.00 59.88 951 ASP A N 1
ATOM 6652 C CA . ASP A 1 951 ? 40.929 13.822 -11.832 1.00 59.88 951 ASP A CA 1
ATOM 6653 C C . ASP A 1 951 ? 40.102 14.956 -12.498 1.00 59.88 951 ASP A C 1
ATOM 6655 O O . ASP A 1 951 ? 39.944 15.059 -13.721 1.00 59.88 951 ASP A O 1
ATOM 6659 N N . THR A 1 952 ? 39.748 15.963 -11.685 1.00 59.38 952 THR A N 1
ATOM 6660 C CA . THR A 1 952 ? 39.070 17.205 -12.111 1.00 59.38 952 THR A CA 1
ATOM 6661 C C . THR A 1 952 ? 39.922 18.495 -12.074 1.00 59.38 952 THR A C 1
ATOM 6663 O O . THR A 1 952 ? 39.392 19.582 -12.351 1.00 59.38 952 THR A O 1
ATOM 6666 N N . ASP A 1 953 ? 41.230 18.435 -11.781 1.00 57.84 953 ASP A N 1
ATOM 6667 C CA . ASP A 1 953 ? 42.116 19.607 -11.588 1.00 57.84 953 ASP A CA 1
ATOM 6668 C C . ASP A 1 953 ? 43.366 19.644 -12.515 1.00 57.84 953 ASP A C 1
ATOM 6670 O O . ASP A 1 953 ? 43.748 20.742 -12.957 1.00 57.84 953 ASP A O 1
ATOM 6674 N N . GLY A 1 954 ? 43.851 18.488 -12.993 1.00 58.25 954 GLY A N 1
ATOM 6675 C CA . GLY A 1 954 ? 44.606 18.329 -14.250 1.00 58.25 954 GLY A CA 1
ATOM 6676 C C . GLY A 1 954 ? 46.131 18.546 -14.214 1.00 58.25 954 GLY A C 1
ATOM 6677 O O . GLY A 1 954 ? 46.645 19.335 -15.026 1.00 58.25 954 GLY A O 1
ATOM 6678 N N . ASP A 1 955 ? 46.852 17.843 -13.329 1.00 49.62 955 ASP A N 1
ATOM 6679 C CA . ASP A 1 955 ? 48.311 17.978 -13.061 1.00 49.62 955 ASP A CA 1
ATOM 6680 C C . ASP A 1 955 ? 49.231 16.944 -13.786 1.00 49.62 955 ASP A C 1
ATOM 6682 O O . ASP A 1 955 ? 49.187 15.728 -13.497 1.00 49.62 955 ASP A O 1
#

Foldseek 3Di:
DEFEDFEDAAEASREEDDDQAAEDAAECYEQEHAEYQEAQHYEYDHQYEYEYENYEQEHGEHLAYAQHYYANYQHEYEYELYEQEHGEHNAYAQRDEHAHEYEYANYHQEHGEHAAEARRYAYAYQEEYEHELEEQEHAEHNAEAQREEDAENYAYEYYLYEQYQAEHAAYARRYEYAYEYDYEHALYEQEQAEHAAEASRYEYAYAYEYEYEQAEFENGEYNAEASHYYYDHDPYAYEYALAEFAHAYHPYWHRRHAEEHHYPAQYETCAPTHYPYPYDPLYHYVDDQQWDDFDDQQASHTDTDRPQPGPQALRGDQVDGDQDASRRHGAFDPQQVPDHGHAGSHSDYHAQQCNLRRHLSQALDSNFNDNVPAQQCPPSRADRPDQQHNPLQAGPVRCVVLVADSRDQQRCPQQHGPNCCVPPQVARSNQQQRCPLPRGCNCCVPPQVARSNDQQRCVLQHGPCCCVPPQVARSNDQQRCPLQRGPNCCVPPQVARSNDQQRCPLQRGCNCCVPPQVARSNDQQRCVLQAGDNLCVVLVARSNDQQRCVLQHGQCVQVVVRDSDRDDQGAHSNDQQRCPLQRGPNCCVPPQVARSNDQQRCPPPRGPNCCVPVQNARSVDQQRCPLPHGCCCCVPPQVARSNDQQRCPLQAGDVLCVVLVQRSNCQQSQPLQHGPCQQVVPNDSDGDDPHDHSHDQQRQPQQHGLNCQVPVLVHHSNDWARQPPPAISNCCVPPQVFRSNDFQPQPLPGGGVPCSVPPPPRSNAQAQDPLPQGPSCCVPNDPDDSHYWADAPLVAGSCDCVPDPVHHSHDWAAADLPATPCDCVPPQVHDSHDWQPAPLPAISVCCVPPLVDDSHDFQDQPLPDTCVCCVPPLVARSNDQQRQPLQDGCCCCVPPLVHRSNAQQQCPLQRGCNCCVPPQVARSNDQQRCVLPRGCCCCVPPVVHRSNDHDDPPD

Radius of gyration: 62.12 Å; chains: 1; bounding box: 100×104×175 Å

Secondary structure (DSSP, 8-state):
-EEE--B-SSB-SSEEE-SSS-EEEE-S-EEES-EEEE-SSEEE-SS-EEEEES-EEES-EEEEE-SSEEE-SSS-EEEES-EEES-EESSB-SSEEESS-EEEES-EEES-EESSB-SSEEE--SSEEEEES-EEES-EESSB-SSEEE-SEEEEEEES-EEES-EESSB-SSEEESSEE---EES-EEES-EESSB-SSEEE-SS---EEES-EEES-EESSS-SSEEE-SSS---EEES-EEES-EESSS-SS--B-PEE-S--EES--TTB-----TT-EESS---EEEEE-SSSSS-EEEEPTT-TTTT-B-TTSS-SB-TT--BSS--TTSSSSS-B-SSS-----SS-SSS-GGG-SSTTS--SS---SS-SS--TTT-SSSS-SSS-HHHHHHHT--TT-SSSSSSSS-HHHIIIII---TT-SSSSSSSS-HHHIIIII---TT-SSSS-SSS-HHHIIIII---TT-SSTTSSSS-HHHIIIII---TT-SSSSSSSS-HHHIIIII---TT-SSSSSSSS-HHHHHHHT--TTSSSTTSSSS-HHHHSTT-SSS--BTB--TT-SSSSSSS--HHHIIIII---TT-S-SSSSSS-HHHIIIII---TT-S-SS-SSS-HHHIIIII---TT-SSSS-SSS-HHHHHHHTS-TT-SSSS-SSS-HHHHTTT-SSS--SS---TT-S-SS-SSS-HHIIIIII--BTTBS--S-SSS-HHHHHHHT---TT-S--SSSS--HHHHHHHT-S-TT-S-SSSSS--HHHHHHTS---SS------SS--HHHHHHTSS--TT------SS--HHHIIIII-S-TT----S-SSS-HHHIIIII-S-TT-S-SS-SSS-HHHIIIII---TT-S-SS-SSS-HHHIIIII---TT-S-SS-SSS-HHHIIIII---TT-S-TT-SSS-HHHIIIII---TTS--SS--